Protein AF-0000000072252010 (afdb_homodimer)

Foldseek 3Di:
DPPPDDPPPPPDPPPPPPPPPVDPVVVVLVVLLVVLVVVVVVVCVVVVVVVPVPDPPDPPDPPDDPPPPPPPPPPPPPCPVVVVPPPRPNVLLVVQLVVLVVCVVVVNPDPDRSLLVQLLVVLVVVCVVDVVCVVVSCQQRVVDDDPQLSLLQQLLCLLADPVRHSVNSSVLSSVLCVVDSQLVSQLSLQLSLCCQQPSVNSGSNCCSRPALQSSLVSLLSSLLSCVVVVVNVVSVSSQVSSCVRVQAHARSQEAAHHNEAEASRHLEHHDNQEYYEHNEYHYYNEYFEFDDPDDDRGTEYEYHLEYEEANEYEYTHEYEEQQEYEAHVEYHDYHHYQQWYWYDVDIDTAAGAPDNRVSSVVDRDCVNHDGDPPPPPPVPDPVVVPPPPPPPPPPPDDDDPDDPDD/DPCPPPPPPPPPPPPPPPPPPPDPPVVQLVVLQVVQVVVVVVVCVVVVVVVVVPDPLPPPDPPDDPPDPPPPDPPDLPCPVVVVPVPRPNVLLVVQLVQLVVCVVVVVPDPDRSLLSQLLVVLVVVCVVDVVCVVVSCQQRVVDDDPQLSLLQQLLCQLADPVRHSVNSSVLSSVLCVVCVQLVSQLSLQLSLCCQQPPVNSGSNCCSRPQLQSSLVSLLSSLLSCVVVVVNVVSVSSQVSSCVRVVAHARSQEAAHHSEAEASRHQEHHDNQEYYEHNEYHYYNEYFEFDDPDPDRGTEYEYHLEYEEANEYEYTHEYEEQQEYEAHVEYHDYHHYQQWYWYDVPIDTAAGQPDNRVSRVVDRDCVRHDGDPPPPPPPPPPPPDPPPPDPPPPDPPPDDDDPDDD

Radius of gyration: 35.95 Å; Cα contacts (8 Å, |Δi|>4): 1346; chains: 2; bounding box: 130×101×158 Å

InterPro domains:
  IPR005881 Serine O-acetyltransferase [TIGR01172] (188-348)
  IPR010493 Serine acetyltransferase, N-terminal [PF06426] (115-219)
  IPR010493 Serine acetyltransferase, N-terminal [SM00971] (115-219)
  IPR011004 Trimeric LpxA-like superfamily [SSF51161] (113-362)
  IPR018357 Hexapeptide transferase, conserved site [PS00101] (308-336)
  IPR042122 Serine acetyltransferase, N-terminal domain superfamily [G3DSA:1.10.3130.10] (107-248)
  IPR045304 Serine acetyltransferase, LbH domain [cd03354] (246-346)
  IPR053376 Serine acetyltransferase [NF041874] (188-350)

pLDDT: mean 74.07, std 30.24, range [16.95, 98.88]

Secondary structure (DSSP, 8-state):
-----------------------THHHHHHHHHHHTTTSHHHHHHHHHGGGTS-S------TT---------------THHHHTTTS-HHHHHHHHHHHHHHHHHTTT--S--HHHHHHHHHHHHHHHH-GGGHHHHIIIIIT-SSHHHHHHHHHHHHH--SSS-HHHHHHHHHHHHHH-HHHHHHHHHHHHHHHHH-TT--SHHHHHHH-HHHHHHHHHHHHHHHHHTT-HHHHHHHHHHHHHHT--EE-TT-EE-SS-EE-S-TT-EE-TT-EE-SS-EE-TT-EEE--SS-SSS-S-EE-TT-EE-TT-EEESS-EEPTT-EE-TT-EE-S-B-TT-EEETTTTEEEEB-SSS-HHHHT---GGGSB------------------------------------/-----------------------SHHHHHHHHTTGGGGGHHHHHHHHHHHHHS-S------TT---------------THHHH-TTS-HHHHHHHHHHHHHHHHHTTT--S--HHHHHHHHHHHHHHHH-GGGHHHHIIIIIT-SSHHHHHHHHHHHHH--SSS-HHHHHHHHHHHHHH-HHHHHHHHHHHHHHHHH-TT--SHHHHHHH-HHHHHHHHHHHHHHHHHTT-HHHHHHHHHHHHHHH--EE-TT-EE-SS-EE-S-TT-EE-TT-EE-SS-EE-TT-EEE--SS-SSS-S-EE-TT-EE-TT-EEESS-EEPTT-EE-TT-EE-S-B-TT-EEETTTTEEEEB-SSS-HHHHT---GGGSBP-----------------------------------

Sequence (812 aa):
MFSCLTSVAQGNGRLQRTSKQVPLVARRERRHRLAVRTLRPALESSLSRFTEQEQAFPTLKADAKPKTASNSRTAGVPNRLKEEEGACFVEFLRRAVEDCRRNVQAGGHGTEDLVWERVRLEAEAAAREEQLLASFLYATVLNHDTLEACLAFHLANKLASTTLPSTMLNEIIREALEKAPEARYAIRLDLLAVADRDPACTRVIDALLFFKGFHALQTHRVAHWLWSQNRQALAMYLHSQVCKVLQIDIHPAARIGYGVFIDHGTGVVIGETARVGNNVSLLHHVTLGGTGTKLGDRHPRIEDCVLIGAGATILGNITVGYGAMVGACTVLTSDLPPHSTAVGVPARVIGAPRTKAPAFDMDQDPTHCRKRRTAVEHPDGSSHSLPETGTVDVTSTSTNGHALDSMFSCLTSVAQGNGRLQRTSKQVPLVARRERRHRLAVRTLRPALESSLSRFTEQEQAFPTLKADAKPKTASNSRTAGVPNRLKEEEGACFVEFLRRAVEDCRRNVQAGGHGTEDLVWERVRLEAEAAAREEQLLASFLYATVLNHDTLEACLAFHLANKLASTTLPSTMLNEIIREALEKAPEARYAIRLDLLAVADRDPACTRVIDALLFFKGFHALQTHRVAHWLWSQNRQALAMYLHSQVCKVLQIDIHPAARIGYGVFIDHGTGVVIGETARVGNNVSLLHHVTLGGTGTKLGDRHPRIEDCVLIGAGATILGNITVGYGAMVGACTVLTSDLPPHSTAVGVPARVIGAPRTKAPAFDMDQDPTHCRKRRTAVEHPDGSSHSLPETGTVDVTSTSTNGHALDS

Organism: Cyanidioschyzon merolae (strain NIES-3377 / 10D) (NCBI:txid280699)

Solvent-accessible surface area (backbone atoms only — not comparable to full-atom values): 44392 Å² total; per-residue (Å²): 138,85,68,82,78,76,83,74,76,79,77,80,75,79,75,74,79,72,76,72,72,68,63,68,73,60,62,63,59,55,60,59,60,62,60,49,71,73,56,48,64,58,54,51,52,60,60,52,60,54,64,71,74,67,79,78,74,72,78,74,72,79,71,73,71,80,71,81,75,70,85,73,73,84,67,70,79,70,67,65,69,67,73,50,71,78,57,53,70,56,56,52,53,55,51,35,53,51,46,54,51,50,21,57,74,54,71,66,66,48,92,70,56,62,62,48,51,50,31,48,54,51,44,53,51,48,29,71,73,38,65,92,46,24,66,56,41,35,71,43,44,67,72,40,92,42,60,62,56,17,49,21,49,47,51,13,60,71,54,42,46,96,71,47,45,31,71,60,42,23,52,52,40,40,50,41,50,71,74,27,65,67,50,55,53,28,53,56,38,24,48,49,31,39,40,70,51,34,88,85,38,85,43,63,45,51,48,76,74,67,36,55,20,54,53,49,51,55,51,34,50,42,17,25,51,32,36,75,70,70,37,46,70,62,13,47,50,53,41,30,36,34,33,42,76,55,37,33,41,52,39,35,68,31,45,71,49,36,25,42,28,42,44,78,19,48,49,24,34,36,31,50,54,19,34,39,32,37,36,25,26,38,30,28,33,23,32,33,30,53,42,38,50,64,83,68,81,24,17,26,34,37,32,37,21,18,21,39,21,43,42,15,35,35,40,20,68,31,43,40,24,45,10,11,32,37,22,50,57,13,37,38,74,61,67,37,60,56,44,24,24,33,38,37,57,69,49,42,78,66,24,20,45,78,44,75,41,30,22,64,66,65,69,57,59,67,84,60,35,43,67,63,78,75,80,74,74,70,82,62,81,72,70,73,72,66,75,75,72,76,75,69,78,74,75,82,76,79,82,66,98,75,83,82,85,127,132,86,77,81,76,79,79,79,82,80,79,77,80,75,78,73,75,73,73,76,71,71,72,66,66,73,62,50,60,66,55,39,60,64,66,36,69,75,50,49,66,58,52,51,49,57,60,51,56,51,62,73,71,58,78,78,73,71,77,74,74,80,71,73,73,79,71,80,75,72,83,72,73,85,70,69,80,70,66,63,67,68,72,48,72,77,59,42,68,47,56,51,52,54,51,34,54,51,43,54,50,50,20,58,74,53,69,67,67,48,92,68,55,60,63,50,51,50,31,49,52,50,45,53,52,47,30,69,73,34,66,92,45,26,66,42,40,34,71,43,44,67,72,42,92,43,60,61,56,18,49,18,49,46,51,14,61,71,54,41,44,97,88,50,43,33,71,60,42,22,52,53,42,40,52,42,51,71,72,27,64,66,53,54,53,27,51,56,38,23,47,49,31,38,42,70,40,35,71,86,41,86,44,62,44,51,47,76,75,45,36,56,19,53,52,49,52,54,50,34,51,43,16,24,50,31,36,74,69,69,38,48,69,60,14,49,48,53,42,49,38,34,33,71,48,52,38,34,42,52,40,37,69,30,46,68,50,36,26,43,29,42,44,80,20,41,55,23,35,37,31,51,53,18,34,38,34,36,38,24,25,36,29,28,35,23,32,32,30,58,58,81,86,66,85,69,79,23,16,26,35,36,33,38,20,20,21,37,22,42,42,16,36,35,38,18,67,30,44,39,23,46,10,12,31,38,22,49,57,13,39,38,73,60,68,37,59,56,43,23,24,32,38,17,77,70,50,40,78,67,22,20,43,80,43,76,41,29,22,61,40,44,56,49,53,69,83,60,36,42,68,65,79,75,80,74,73,73,74,78,80,76,72,75,71,73,75,81,78,76,83,77,77,81,78,77,84,74,85,83,79,84,75,86,77,134

Structure (mmCIF, N/CA/C/O backbone):
data_AF-0000000072252010-model_v1
#
loop_
_entity.id
_entity.type
_entity.pdbx_description
1 polymer 'serine O-acetyltransferase'
#
loop_
_atom_site.group_PDB
_atom_site.id
_atom_site.type_symbol
_atom_site.label_atom_id
_atom_site.label_alt_id
_atom_site.label_comp_id
_atom_site.label_asym_id
_atom_site.label_entity_id
_atom_site.label_seq_id
_atom_site.pdbx_PDB_ins_code
_atom_site.Cartn_x
_atom_site.Cartn_y
_atom_site.Cartn_z
_atom_site.occupancy
_atom_site.B_iso_or_equiv
_atom_site.auth_seq_id
_atom_site.auth_comp_id
_atom_site.auth_asym_id
_atom_site.auth_atom_id
_atom_site.pdbx_PDB_model_num
ATOM 1 N N . MET A 1 1 ? -21.078 2.662 -64.625 1 23.73 1 MET A N 1
ATOM 2 C CA . MET A 1 1 ? -20.766 3.861 -65.375 1 23.73 1 MET A CA 1
ATOM 3 C C . MET A 1 1 ? -20.797 5.102 -64.5 1 23.73 1 MET A C 1
ATOM 5 O O . MET A 1 1 ? -21.875 5.516 -64.062 1 23.73 1 MET A O 1
ATOM 9 N N . PHE A 1 2 ? -19.797 5.176 -63.594 1 23.95 2 PHE A N 1
ATOM 10 C CA . PHE A 1 2 ? -19.359 5.543 -62.25 1 23.95 2 PHE A CA 1
ATOM 11 C C . PHE A 1 2 ? -19.047 7.035 -62.188 1 23.95 2 PHE A C 1
ATOM 13 O O . PHE A 1 2 ? -17.891 7.43 -62.094 1 23.95 2 PHE A O 1
ATOM 20 N N . SER A 1 3 ? -19.906 7.777 -62.938 1 21.45 3 SER A N 1
ATOM 21 C CA . SER A 1 3 ? -19.5 9.125 -63.344 1 21.45 3 SER A CA 1
ATOM 22 C C . SER A 1 3 ? -19.5 10.078 -62.156 1 21.45 3 SER A C 1
ATOM 24 O O . SER A 1 3 ? -19.547 11.297 -62.312 1 21.45 3 SER A O 1
ATOM 26 N N . CYS A 1 4 ? -19.781 9.531 -60.906 1 25.36 4 CYS A N 1
ATOM 27 C CA . CYS A 1 4 ? -20.328 10.484 -59.969 1 25.36 4 CYS A CA 1
ATOM 28 C C . CYS A 1 4 ? -19.422 11.703 -59.812 1 25.36 4 CYS A C 1
ATOM 30 O O . CYS A 1 4 ? -18.203 11.555 -59.625 1 25.36 4 CYS A O 1
ATOM 32 N N . LEU A 1 5 ? -19.906 12.875 -60.156 1 21.95 5 LEU A N 1
ATOM 33 C CA . LEU A 1 5 ? -19.547 14.266 -60.406 1 21.95 5 LEU A CA 1
ATOM 34 C C . LEU A 1 5 ? -18.797 14.852 -59.219 1 21.95 5 LEU A C 1
ATOM 36 O O . LEU A 1 5 ? -19.078 14.516 -58.062 1 21.95 5 LEU A O 1
ATOM 40 N N . THR A 1 6 ? -17.609 15.547 -59.375 1 23.2 6 THR A N 1
ATOM 41 C CA . THR A 1 6 ? -16.359 16.062 -58.844 1 23.2 6 THR A CA 1
ATOM 42 C C . THR A 1 6 ? -16.594 17.359 -58.062 1 23.2 6 THR A C 1
ATOM 44 O O . THR A 1 6 ? -15.656 17.984 -57.562 1 23.2 6 THR A O 1
ATOM 47 N N . SER A 1 7 ? -17.953 17.734 -57.781 1 23.42 7 SER A N 1
ATOM 48 C CA . SER A 1 7 ? -18 19.188 -57.594 1 23.42 7 SER A CA 1
ATOM 49 C C . SER A 1 7 ? -17.078 19.625 -56.469 1 23.42 7 SER A C 1
ATOM 51 O O . SER A 1 7 ? -17.016 18.984 -55.438 1 23.42 7 SER A O 1
ATOM 53 N N . VAL A 1 8 ? -16.094 20.516 -56.719 1 24.41 8 VAL A N 1
ATOM 54 C CA . VAL A 1 8 ? -14.922 21.219 -56.188 1 24.41 8 VAL A CA 1
ATOM 55 C C . VAL A 1 8 ? -15.367 22.266 -55.188 1 24.41 8 VAL A C 1
ATOM 57 O O . VAL A 1 8 ? -15.82 23.344 -55.562 1 24.41 8 VAL A O 1
ATOM 60 N N . ALA A 1 9 ? -16.469 21.984 -54.375 1 23.23 9 ALA A N 1
ATOM 61 C CA . ALA A 1 9 ? -17.016 23.141 -53.656 1 23.23 9 ALA A CA 1
ATOM 62 C C . ALA A 1 9 ? -15.914 23.906 -52.938 1 23.23 9 ALA A C 1
ATOM 64 O O . ALA A 1 9 ? -14.984 23.297 -52.406 1 23.23 9 ALA A O 1
ATOM 65 N N . GLN A 1 10 ? -15.68 25.172 -53.25 1 24.17 10 GLN A N 1
ATOM 66 C CA . GLN A 1 10 ? -14.883 26.359 -52.938 1 24.17 10 GLN A CA 1
ATOM 67 C C . GLN A 1 10 ? -14.938 26.719 -51.469 1 24.17 10 GLN A C 1
ATOM 69 O O . GLN A 1 10 ? -15.977 27.156 -50.969 1 24.17 10 GLN A O 1
ATOM 74 N N . GLY A 1 11 ? -14.781 25.797 -50.531 1 21.72 11 GLY A N 1
ATOM 75 C CA . GLY A 1 11 ? -15.094 26.094 -49.156 1 21.72 11 GLY A CA 1
ATOM 76 C C . GLY A 1 11 ? -14.344 27.297 -48.594 1 21.72 11 GLY A C 1
ATOM 77 O O . GLY A 1 11 ? -13.117 27.391 -48.75 1 21.72 11 GLY A O 1
ATOM 78 N N . ASN A 1 12 ? -14.938 28.531 -48.688 1 23.86 12 ASN A N 1
ATOM 79 C CA . ASN A 1 12 ? -14.609 29.859 -48.219 1 23.86 12 ASN A CA 1
ATOM 80 C C . ASN A 1 12 ? -14.07 29.812 -46.781 1 23.86 12 ASN A C 1
ATOM 82 O O . ASN A 1 12 ? -14.672 29.188 -45.906 1 23.86 12 ASN A O 1
ATOM 86 N N . GLY A 1 13 ? -12.734 30.016 -46.562 1 22.39 13 GLY A N 1
ATOM 87 C CA . GLY A 1 13 ? -11.773 30.031 -45.469 1 22.39 13 GLY A CA 1
ATOM 88 C C . GLY A 1 13 ? -12.039 31.141 -44.469 1 22.39 13 GLY A C 1
ATOM 89 O O . GLY A 1 13 ? -11.273 32.094 -44.375 1 22.39 13 GLY A O 1
ATOM 90 N N . ARG A 1 14 ? -13.312 31.719 -44.312 1 23.39 14 ARG A N 1
ATOM 91 C CA . ARG A 1 14 ? -13.281 32.875 -43.406 1 23.39 14 ARG A CA 1
ATOM 92 C C . ARG A 1 14 ? -12.633 32.5 -42.062 1 23.39 14 ARG A C 1
ATOM 94 O O . ARG A 1 14 ? -13.047 31.531 -41.406 1 23.39 14 ARG A O 1
ATOM 101 N N . LEU A 1 15 ? -11.414 32.938 -41.812 1 24.27 15 LEU A N 1
ATOM 102 C CA . LEU A 1 15 ? -10.508 32.969 -40.688 1 24.27 15 LEU A CA 1
ATOM 103 C C . LEU A 1 15 ? -11.156 33.656 -39.469 1 24.27 15 LEU A C 1
ATOM 105 O O . LEU A 1 15 ? -11.344 34.875 -39.469 1 24.27 15 LEU A O 1
ATOM 109 N N . GLN A 1 16 ? -12.398 33.281 -39.125 1 22.61 16 GLN A N 1
ATOM 110 C CA . GLN A 1 16 ? -12.906 34.062 -38 1 22.61 16 GLN A CA 1
ATOM 111 C C . GLN A 1 16 ? -11.914 34.062 -36.844 1 22.61 16 GLN A C 1
ATOM 113 O O . GLN A 1 16 ? -11.453 33.031 -36.375 1 22.61 16 GLN A O 1
ATOM 118 N N . ARG A 1 17 ? -11.18 35.219 -36.625 1 25.27 17 ARG A N 1
ATOM 119 C CA . ARG A 1 17 ? -10.305 35.656 -35.531 1 25.27 17 ARG A CA 1
ATOM 120 C C . ARG A 1 17 ? -11 35.531 -34.188 1 25.27 17 ARG A C 1
ATOM 122 O O . ARG A 1 17 ? -11.875 36.312 -33.844 1 25.27 17 ARG A O 1
ATOM 129 N N . THR A 1 18 ? -11.586 34.406 -33.906 1 26.67 18 THR A N 1
ATOM 130 C CA . THR A 1 18 ? -12.211 34.406 -32.594 1 26.67 18 THR A CA 1
ATOM 131 C C . THR A 1 18 ? -11.234 34.875 -31.516 1 26.67 18 THR A C 1
ATOM 133 O O . THR A 1 18 ? -10.125 34.344 -31.406 1 26.67 18 THR A O 1
ATOM 136 N N . SER A 1 19 ? -11.297 36.188 -31.219 1 26.25 19 SER A N 1
ATOM 137 C CA . SER A 1 19 ? -10.656 36.906 -30.109 1 26.25 19 SER A CA 1
ATOM 138 C C . SER A 1 19 ? -10.742 36.094 -28.828 1 26.25 19 SER A C 1
ATOM 140 O O . SER A 1 19 ? -11.836 35.719 -28.375 1 26.25 19 SER A O 1
ATOM 142 N N . LYS A 1 20 ? -9.82 35.219 -28.672 1 28.31 20 LYS A N 1
ATOM 143 C CA . LYS A 1 20 ? -9.594 34.406 -27.484 1 28.31 20 LYS A CA 1
ATOM 144 C C . LYS A 1 20 ? -9.594 35.281 -26.219 1 28.31 20 LYS A C 1
ATOM 146 O O . LYS A 1 20 ? -8.633 36 -25.953 1 28.31 20 LYS A O 1
ATOM 151 N N . GLN A 1 21 ? -10.781 35.969 -25.984 1 27.25 21 GLN A N 1
ATOM 152 C CA . GLN A 1 21 ? -10.852 36.562 -24.656 1 27.25 21 GLN A CA 1
ATOM 153 C C . GLN A 1 21 ? -10.328 35.594 -23.609 1 27.25 21 GLN A C 1
ATOM 155 O O . GLN A 1 21 ? -10.875 34.5 -23.438 1 27.25 21 GLN A O 1
ATOM 160 N N . VAL A 1 22 ? -9.062 35.562 -23.484 1 30.61 22 VAL A N 1
ATOM 161 C CA . VAL A 1 22 ? -8.406 34.875 -22.391 1 30.61 22 VAL A CA 1
ATOM 162 C C . VAL A 1 22 ? -9.117 35.188 -21.078 1 30.61 22 VAL A C 1
ATOM 164 O O . VAL A 1 22 ? -9.289 36.344 -20.719 1 30.61 22 VAL A O 1
ATOM 167 N N . PRO A 1 23 ? -10.094 34.375 -20.734 1 31.41 23 PRO A N 1
ATOM 168 C CA . PRO A 1 23 ? -10.93 34.75 -19.594 1 31.41 23 PRO A CA 1
ATOM 169 C C . PRO A 1 23 ? -10.109 35.344 -18.438 1 31.41 23 PRO A C 1
ATOM 171 O O . PRO A 1 23 ? -8.953 34.969 -18.25 1 31.41 23 PRO A O 1
ATOM 174 N N . LEU A 1 24 ? -10.469 36.594 -17.969 1 32.78 24 LEU A N 1
ATOM 175 C CA . LEU A 1 24 ? -9.992 37.438 -16.891 1 32.78 24 LEU A CA 1
ATOM 176 C C . LEU A 1 24 ? -9.578 36.625 -15.68 1 32.78 24 LEU A C 1
ATOM 178 O O . LEU A 1 24 ? -8.719 37.031 -14.906 1 32.78 24 LEU A O 1
ATOM 182 N N . VAL A 1 25 ? -10.164 35.469 -15.539 1 31.84 25 VAL A N 1
ATOM 183 C CA . VAL A 1 25 ? -9.922 34.781 -14.281 1 31.84 25 VAL A CA 1
ATOM 184 C C . VAL A 1 25 ? -8.484 34.25 -14.25 1 31.84 25 VAL A C 1
ATOM 186 O O . VAL A 1 25 ? -7.918 34.031 -13.18 1 31.84 25 VAL A O 1
ATOM 189 N N . ALA A 1 26 ? -7.777 34.125 -15.383 1 35.38 26 ALA A N 1
ATOM 190 C CA . ALA A 1 26 ? -6.414 33.625 -15.422 1 35.38 26 ALA A CA 1
ATOM 191 C C . ALA A 1 26 ? -5.41 34.656 -14.969 1 35.38 26 ALA A C 1
ATOM 193 O O . ALA A 1 26 ? -4.34 34.344 -14.453 1 35.38 26 ALA A O 1
ATOM 194 N N . ARG A 1 27 ? -5.629 35.938 -15.25 1 33.94 27 ARG A N 1
ATOM 195 C CA . ARG A 1 27 ? -4.66 37 -14.961 1 33.94 27 ARG A CA 1
ATOM 196 C C . ARG A 1 27 ? -4.535 37.219 -13.461 1 33.94 27 ARG A C 1
ATOM 198 O O . ARG A 1 27 ? -3.445 37.5 -12.961 1 33.94 27 ARG A O 1
ATOM 205 N N . ARG A 1 28 ? -5.676 37.312 -12.75 1 33.19 28 ARG A N 1
ATOM 206 C CA . ARG A 1 28 ? -5.566 37.688 -11.344 1 33.19 28 ARG A CA 1
ATOM 207 C C . ARG A 1 28 ? -4.887 36.594 -10.539 1 33.19 28 ARG A C 1
ATOM 209 O O . ARG A 1 28 ? -4.184 36.875 -9.562 1 33.19 28 ARG A O 1
ATOM 216 N N . GLU A 1 29 ? -5.07 35.281 -10.898 1 35.47 29 GLU A N 1
ATOM 217 C CA . GLU A 1 29 ? -4.594 34.188 -10.07 1 35.47 29 GLU A CA 1
ATOM 218 C C . GLU A 1 29 ? -3.107 33.906 -10.312 1 35.47 29 GLU A C 1
ATOM 220 O O . GLU A 1 29 ? -2.412 33.406 -9.422 1 35.47 29 GLU A O 1
ATOM 225 N N . ARG A 1 30 ? -2.496 34.375 -11.469 1 35.66 30 ARG A N 1
ATOM 226 C CA . ARG A 1 30 ? -1.054 34.25 -11.656 1 35.66 30 ARG A CA 1
ATOM 227 C C . ARG A 1 30 ? -0.31 35.219 -10.742 1 35.66 30 ARG A C 1
AT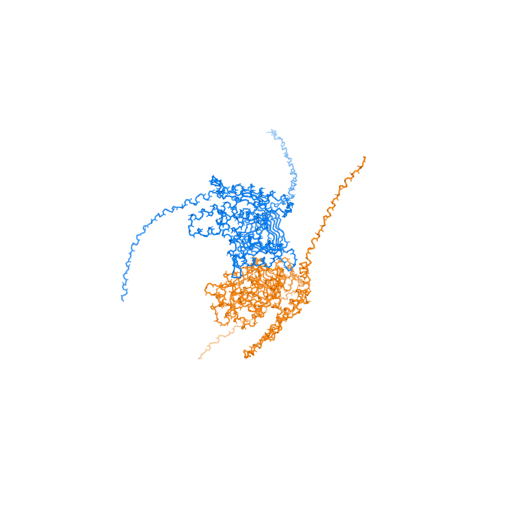OM 229 O O . ARG A 1 30 ? 0.795 34.938 -10.289 1 35.66 30 ARG A O 1
ATOM 236 N N . ARG A 1 31 ? -0.775 36.469 -10.609 1 33.94 31 ARG A N 1
ATOM 237 C CA . ARG A 1 31 ? -0.094 37.469 -9.797 1 33.94 31 ARG A CA 1
ATOM 238 C C . ARG A 1 31 ? -0.022 37.031 -8.336 1 33.94 31 ARG A C 1
ATOM 240 O O . ARG A 1 31 ? 0.897 37.406 -7.613 1 33.94 31 ARG A O 1
ATOM 247 N N . HIS A 1 32 ? -1.006 36.344 -7.859 1 33.12 32 HIS A N 1
ATOM 248 C CA . HIS A 1 32 ? -1.04 35.969 -6.441 1 33.12 32 HIS A CA 1
ATOM 249 C C . HIS A 1 32 ? 0.01 34.906 -6.113 1 33.12 32 HIS A C 1
ATOM 251 O O . HIS A 1 32 ? 0.502 34.844 -4.984 1 33.12 32 HIS A O 1
ATOM 257 N N . ARG A 1 33 ? 0.386 34.094 -7.016 1 37.25 33 ARG A N 1
ATOM 258 C CA . ARG A 1 33 ? 1.31 33 -6.723 1 37.25 33 ARG A CA 1
ATOM 259 C C . ARG A 1 33 ? 2.748 33.5 -6.668 1 37.25 33 ARG A C 1
ATOM 261 O O . ARG A 1 33 ? 3.607 32.844 -6.051 1 37.25 33 ARG A O 1
ATOM 268 N N . LEU A 1 34 ? 3.154 34.531 -7.379 1 33.12 34 LEU A N 1
ATOM 269 C CA . LEU A 1 34 ? 4.508 35.094 -7.359 1 33.12 34 LEU A CA 1
ATOM 270 C C . LEU A 1 34 ? 4.84 35.688 -5.992 1 33.12 34 LEU A C 1
ATOM 272 O O . LEU A 1 34 ? 5.984 35.594 -5.539 1 33.12 34 LEU A O 1
ATOM 276 N N . ALA A 1 35 ? 3.908 36.312 -5.328 1 31.72 35 ALA A N 1
ATOM 277 C CA . ALA A 1 35 ? 4.207 36.969 -4.059 1 31.72 35 ALA A CA 1
ATOM 278 C C . ALA A 1 35 ? 4.512 35.969 -2.967 1 31.72 35 ALA A C 1
ATOM 280 O O . ALA A 1 35 ? 5.141 36.281 -1.958 1 31.72 35 ALA A O 1
ATOM 281 N N . VAL A 1 36 ? 4.09 34.781 -3.096 1 34.06 36 VAL A N 1
ATOM 282 C CA . VAL A 1 36 ? 4.219 33.812 -2.002 1 34.06 36 VAL A CA 1
ATOM 283 C C . VAL A 1 36 ? 5.676 33.375 -1.875 1 34.06 36 VAL A C 1
ATOM 285 O O . VAL A 1 36 ? 6.109 32.969 -0.801 1 34.06 36 VAL A O 1
ATOM 288 N N . ARG A 1 37 ? 6.531 33.469 -2.861 1 36.44 37 ARG A N 1
ATOM 289 C CA . ARG A 1 37 ? 7.906 33 -2.734 1 36.44 37 ARG A CA 1
ATOM 290 C C . ARG A 1 37 ? 8.711 33.906 -1.809 1 36.44 37 ARG A C 1
ATOM 292 O O . ARG A 1 37 ? 9.797 33.531 -1.358 1 36.44 37 ARG A O 1
ATOM 299 N N . THR A 1 38 ? 8.367 35.125 -1.702 1 33 38 THR A N 1
ATOM 300 C CA . THR A 1 38 ? 9.203 36.031 -0.906 1 33 38 THR A CA 1
ATOM 301 C C . THR A 1 38 ? 8.953 35.812 0.584 1 33 38 THR A C 1
ATOM 303 O O . THR A 1 38 ? 9.766 36.219 1.419 1 33 38 THR A O 1
ATOM 306 N N . LEU A 1 39 ? 7.707 35.5 0.99 1 32.53 39 LEU A N 1
ATOM 307 C CA . LEU A 1 39 ? 7.445 35.531 2.426 1 32.53 39 LEU A CA 1
ATOM 308 C C . LEU A 1 39 ? 7.75 34.156 3.037 1 32.53 39 LEU A C 1
ATOM 310 O O . LEU A 1 39 ? 7.41 33.906 4.195 1 32.53 39 LEU A O 1
ATOM 314 N N . ARG A 1 40 ? 8.438 33.312 2.498 1 39.81 40 ARG A N 1
ATOM 315 C CA . ARG A 1 40 ? 8.82 31.969 2.9 1 39.81 40 ARG A CA 1
ATOM 316 C C . ARG A 1 40 ? 9.633 31.984 4.191 1 39.81 40 ARG A C 1
ATOM 318 O O . ARG A 1 40 ? 9.523 31.078 5.02 1 39.81 40 ARG A O 1
ATOM 325 N N . PRO A 1 41 ? 10.391 33.031 4.387 1 39.31 41 PRO A N 1
ATOM 326 C CA . PRO A 1 41 ? 11.188 32.969 5.617 1 39.31 41 PRO A CA 1
ATOM 327 C C . PRO A 1 41 ? 10.328 33.031 6.875 1 39.31 41 PRO A C 1
ATOM 329 O O . PRO A 1 41 ? 10.656 32.375 7.879 1 39.31 41 PRO A O 1
ATOM 332 N N . ALA A 1 42 ? 9.227 33.75 6.82 1 35.41 42 ALA A N 1
ATOM 333 C CA . ALA A 1 42 ? 8.445 33.906 8.047 1 35.41 42 ALA A CA 1
ATOM 334 C C . ALA A 1 42 ? 7.711 32.625 8.398 1 35.41 42 ALA A C 1
ATOM 336 O O . ALA A 1 42 ? 7.582 32.25 9.57 1 35.41 42 ALA A O 1
ATOM 337 N N . LEU A 1 43 ? 7.242 31.953 7.449 1 38.47 43 LEU A N 1
ATOM 338 C CA . LEU A 1 43 ? 6.566 30.703 7.73 1 38.47 43 LEU A CA 1
ATOM 339 C C . LEU A 1 43 ? 7.551 29.656 8.258 1 38.47 43 LEU A C 1
ATOM 341 O O . LEU A 1 43 ? 7.223 28.891 9.156 1 38.47 43 LEU A O 1
ATOM 345 N N . GLU A 1 44 ? 8.734 29.594 7.703 1 44.25 44 GLU A N 1
ATOM 346 C CA . GLU A 1 44 ? 9.789 28.719 8.188 1 44.25 44 GLU A CA 1
ATOM 347 C C . GLU A 1 44 ? 10.086 28.969 9.664 1 44.25 44 GLU A C 1
ATOM 349 O O . GLU A 1 44 ? 10.258 28.031 10.438 1 44.25 44 GLU A O 1
ATOM 354 N N . SER A 1 45 ? 10.211 30.203 10 1 41.06 45 SER A N 1
ATOM 355 C CA . SER A 1 45 ? 10.492 30.594 11.375 1 41.06 45 SER A CA 1
ATOM 356 C C . SER A 1 45 ? 9.336 30.234 12.305 1 41.06 45 SER A C 1
ATOM 358 O O . SER A 1 45 ? 9.562 29.797 13.438 1 41.06 45 SER A O 1
ATOM 360 N N . SER A 1 46 ? 8.164 30.438 11.828 1 36.34 46 SER A N 1
ATOM 361 C CA . SER A 1 46 ? 7.027 30.141 12.695 1 36.34 46 SER A CA 1
ATOM 362 C C . SER A 1 46 ? 6.863 28.641 12.891 1 36.34 46 SER A C 1
ATOM 364 O O . SER A 1 46 ? 6.52 28.188 13.984 1 36.34 46 SER A O 1
ATOM 366 N N . LEU A 1 47 ? 7.078 28 11.859 1 39.19 47 LEU A N 1
ATOM 367 C CA . LEU A 1 47 ? 6.945 26.547 11.953 1 39.19 47 LEU A CA 1
ATOM 368 C C . LEU A 1 47 ? 8.156 25.938 12.648 1 39.19 47 LEU A C 1
ATOM 370 O O . LEU A 1 47 ? 8.031 24.922 13.344 1 39.19 47 LEU A O 1
ATOM 374 N N . SER A 1 48 ? 9.406 26.484 12.508 1 37.88 48 SER A N 1
ATOM 375 C CA . SER A 1 48 ? 10.617 25.984 13.148 1 37.88 48 SER A CA 1
ATOM 376 C C . SER A 1 48 ? 10.57 26.188 14.656 1 37.88 48 SER A C 1
ATOM 378 O O . SER A 1 48 ? 11.102 25.375 15.414 1 37.88 48 SER A O 1
ATOM 380 N N . ARG A 1 49 ? 10.125 27.281 15.148 1 35.78 49 ARG A N 1
ATOM 381 C CA . ARG A 1 49 ? 10.133 27.562 16.578 1 35.78 49 ARG A CA 1
ATOM 382 C C . ARG A 1 49 ? 9.242 26.562 17.328 1 35.78 49 ARG A C 1
ATOM 384 O O . ARG A 1 49 ? 9.25 26.531 18.562 1 35.78 49 ARG A O 1
ATOM 391 N N . PHE A 1 50 ? 8.422 26 16.594 1 33.25 50 PHE A N 1
ATOM 392 C CA . PHE A 1 50 ? 7.539 25.062 17.281 1 33.25 50 PHE A CA 1
ATOM 393 C C . PHE A 1 50 ? 8.32 23.859 17.797 1 33.25 50 PHE A C 1
ATOM 395 O O . PHE A 1 50 ? 7.828 23.109 18.641 1 33.25 50 PHE A O 1
ATOM 402 N N . THR A 1 51 ? 9.445 23.562 17.172 1 34.16 51 THR A N 1
ATOM 403 C CA . THR A 1 51 ? 10.133 22.328 17.547 1 34.16 51 THR A CA 1
ATOM 404 C C . THR A 1 51 ? 10.82 22.484 18.906 1 34.16 51 THR A C 1
ATOM 406 O O . THR A 1 51 ? 11.273 21.516 19.484 1 34.16 51 THR A O 1
ATOM 409 N N . GLU A 1 52 ? 11.211 23.656 19.281 1 30.61 52 GLU A N 1
ATOM 410 C CA . GLU A 1 52 ? 11.922 23.703 20.547 1 30.61 52 GLU A CA 1
ATOM 411 C C . GLU A 1 52 ? 10.984 23.438 21.719 1 30.61 52 GLU A C 1
ATOM 413 O O . GLU A 1 52 ? 11.43 23.125 22.828 1 30.61 52 GLU A O 1
ATOM 418 N N . GLN A 1 53 ? 9.766 24.031 21.797 1 27.67 53 GLN A N 1
ATOM 419 C CA . GLN A 1 53 ? 8.961 23.828 22.984 1 27.67 53 GLN A CA 1
ATOM 420 C C . GLN A 1 53 ? 8.352 22.422 23.016 1 27.67 53 GLN A C 1
ATOM 422 O O . GLN A 1 53 ? 7.344 22.172 22.344 1 27.67 53 GLN A O 1
ATOM 427 N N . GLU A 1 54 ? 9.07 21.406 22.938 1 30.83 54 GLU A N 1
ATOM 428 C CA . GLU A 1 54 ? 8.82 19.969 22.891 1 30.83 54 GLU A CA 1
ATOM 429 C C . GLU A 1 54 ? 7.703 19.562 23.844 1 30.83 54 GLU A C 1
ATOM 431 O O . GLU A 1 54 ? 6.879 18.703 23.516 1 30.83 54 GLU A O 1
ATOM 436 N N . GLN A 1 55 ? 7.969 19.578 25.297 1 28.78 55 GLN A N 1
ATOM 437 C CA . GLN A 1 55 ? 7.77 18.438 26.188 1 28.78 55 GLN A CA 1
ATOM 438 C C . GLN A 1 55 ? 6.289 18.219 26.484 1 28.78 55 GLN A C 1
ATOM 440 O O . GLN A 1 55 ? 5.805 17.094 26.438 1 28.78 55 GLN A O 1
ATOM 445 N N . ALA A 1 56 ? 5.664 18.906 27.516 1 26.89 56 ALA A N 1
ATOM 446 C CA . ALA A 1 56 ? 4.609 18.422 28.406 1 26.89 56 ALA A CA 1
ATOM 447 C C . ALA A 1 56 ? 3.23 18.672 27.797 1 26.89 56 ALA A C 1
ATOM 449 O O . ALA A 1 56 ? 2.773 19.812 27.734 1 26.89 56 ALA A O 1
ATOM 450 N N . PHE A 1 57 ? 2.889 18.078 26.672 1 28.8 57 PHE A N 1
ATOM 451 C CA . PHE A 1 57 ? 1.451 18.172 26.438 1 28.8 57 PHE A CA 1
ATOM 452 C C . PHE A 1 57 ? 0.678 17.938 27.719 1 28.8 57 PHE A C 1
ATOM 454 O O . PHE A 1 57 ? 0.889 16.922 28.406 1 28.8 57 PHE A O 1
ATOM 461 N N . PRO A 1 58 ? 0.267 18.906 28.5 1 26.72 58 PRO A N 1
ATOM 462 C CA . PRO A 1 58 ? -0.456 18.625 29.75 1 26.72 58 PRO A CA 1
ATOM 463 C C . PRO A 1 58 ? -1.554 17.578 29.578 1 26.72 58 PRO A C 1
ATOM 465 O O . PRO A 1 58 ? -2.154 17.484 28.5 1 26.72 58 PRO A O 1
ATOM 468 N N . THR A 1 59 ? -1.367 16.406 30.172 1 28.56 59 THR A N 1
ATOM 469 C CA . THR A 1 59 ? -2.424 15.422 30.344 1 28.56 59 THR A CA 1
ATOM 470 C C . THR A 1 59 ? -3.762 16.109 30.625 1 28.56 59 THR A C 1
ATOM 472 O O . THR A 1 59 ? -3.92 16.766 31.656 1 28.56 59 THR A O 1
ATOM 475 N N . LEU A 1 60 ? -4.332 16.656 29.656 1 27.98 60 LEU A N 1
ATOM 476 C CA . LEU A 1 60 ? -5.637 17.266 29.859 1 27.98 60 LEU A CA 1
ATOM 477 C C . LEU A 1 60 ? -6.551 16.328 30.656 1 27.98 60 LEU A C 1
ATOM 479 O O . LEU A 1 60 ? -6.727 15.164 30.297 1 27.98 60 LEU A O 1
ATOM 483 N N . LYS A 1 61 ? -6.609 16.5 31.969 1 25.8 61 LYS A N 1
ATOM 484 C CA . LYS A 1 61 ? -7.574 15.859 32.844 1 25.8 61 LYS A CA 1
ATOM 485 C C . LYS A 1 61 ? -8.977 15.906 32.25 1 25.8 61 LYS A C 1
ATOM 487 O O . LYS A 1 61 ? -9.43 16.953 31.781 1 25.8 61 LYS A O 1
ATOM 492 N N . ALA A 1 62 ? -9.523 14.789 31.922 1 29.33 62 ALA A N 1
ATOM 493 C CA . ALA A 1 62 ? -10.812 14.391 31.359 1 29.33 62 ALA A CA 1
ATOM 494 C C . ALA A 1 62 ? -11.969 15.039 32.125 1 29.33 62 ALA A C 1
ATOM 496 O O . ALA A 1 62 ? -13.133 14.844 31.766 1 29.33 62 ALA A O 1
ATOM 497 N N . ASP A 1 63 ? -11.695 15.648 33.25 1 26.62 63 ASP A N 1
ATOM 498 C CA . ASP A 1 63 ? -12.922 15.68 34.031 1 26.62 63 ASP A CA 1
ATOM 499 C C . ASP A 1 63 ? -13.852 16.797 33.562 1 26.62 63 ASP A C 1
ATOM 501 O O . ASP A 1 63 ? -14.805 17.156 34.281 1 26.62 63 ASP A O 1
ATOM 505 N N . ALA A 1 64 ? -13.406 17.719 32.688 1 27.38 64 ALA A N 1
ATOM 506 C CA . ALA A 1 64 ? -14.312 18.859 32.781 1 27.38 64 ALA A CA 1
ATOM 507 C C . ALA A 1 64 ? -15.648 18.578 32.094 1 27.38 64 ALA A C 1
ATOM 509 O O . ALA A 1 64 ? -15.672 18.078 30.984 1 27.38 64 ALA A O 1
ATOM 510 N N . LYS A 1 65 ? -16.703 18.375 32.844 1 30.69 65 LYS A N 1
ATOM 511 C CA . LYS A 1 65 ? -18.109 18.234 32.469 1 30.69 65 LYS A CA 1
ATOM 512 C C . LYS A 1 65 ? -18.516 19.312 31.484 1 30.69 65 LYS A C 1
ATOM 514 O O . LYS A 1 65 ? -18.328 20.516 31.734 1 30.69 65 LYS A O 1
ATOM 519 N N . PRO A 1 66 ? -18.656 18.906 30.219 1 28.45 66 PRO A N 1
ATOM 520 C CA . PRO A 1 66 ? -19.047 19.922 29.234 1 28.45 66 PRO A CA 1
ATOM 521 C C . PRO A 1 66 ? -20.297 20.688 29.641 1 28.45 66 PRO A C 1
ATOM 523 O O . PRO A 1 66 ? -21.281 20.078 30.078 1 28.45 66 PRO A O 1
ATOM 526 N N . LYS A 1 67 ? -20.125 21.812 30.281 1 28.55 67 LYS A N 1
ATOM 527 C CA . LYS A 1 67 ? -21.281 22.688 30.516 1 28.55 67 LYS A CA 1
ATOM 528 C C . LYS A 1 67 ? -22.125 22.828 29.25 1 28.55 67 LYS A C 1
ATOM 530 O O . LYS A 1 67 ? -21.594 22.734 28.141 1 28.55 67 LYS A O 1
ATOM 535 N N . THR A 1 68 ? -23.406 22.672 29.375 1 26.83 68 THR A N 1
ATOM 536 C CA . THR A 1 68 ? -24.531 22.766 28.453 1 26.83 68 THR A CA 1
ATOM 537 C C . THR A 1 68 ? -24.453 24.047 27.641 1 26.83 68 THR A C 1
ATOM 539 O O . THR A 1 68 ? -24.484 25.156 28.188 1 26.83 68 THR A O 1
ATOM 542 N N . ALA A 1 69 ? -23.641 24.047 26.641 1 26.91 69 ALA A N 1
ATOM 543 C CA . ALA A 1 69 ? -23.516 25.219 25.766 1 26.91 69 ALA A CA 1
ATOM 544 C C . ALA A 1 69 ? -24.875 25.719 25.312 1 26.91 69 ALA A C 1
ATOM 546 O O . ALA A 1 69 ? -25.734 24.938 24.906 1 26.91 69 ALA A O 1
ATOM 547 N N . SER A 1 70 ? -25.359 26.703 25.938 1 25.27 70 SER A N 1
ATOM 548 C CA . SER A 1 70 ? -26.531 27.453 25.516 1 25.27 70 SER A CA 1
ATOM 549 C C . SER A 1 70 ? -26.562 27.641 24 1 25.27 70 SER A C 1
ATOM 551 O O . SER A 1 70 ? -25.516 27.578 23.344 1 25.27 70 SER A O 1
ATOM 553 N N . ASN A 1 71 ? -27.75 27.5 23.359 1 27.11 71 ASN A N 1
ATOM 554 C CA . ASN A 1 71 ? -28.219 27.609 21.969 1 27.11 71 ASN A CA 1
ATOM 555 C C . ASN A 1 71 ? -27.703 28.875 21.297 1 27.11 71 ASN A C 1
ATOM 557 O O . ASN A 1 71 ? -28.328 29.938 21.391 1 27.11 71 ASN A O 1
ATOM 561 N N . SER A 1 72 ? -26.406 29.234 21.422 1 24.97 72 SER A N 1
ATOM 562 C CA . SER A 1 72 ? -26.062 30.516 20.812 1 24.97 72 SER A CA 1
ATOM 563 C C . SER A 1 72 ? -26.5 30.562 19.344 1 24.97 72 SER A C 1
ATOM 565 O O . SER A 1 72 ? -26.281 29.594 18.609 1 24.97 72 SER A O 1
ATOM 567 N N . ARG A 1 73 ? -27.5 31.359 18.953 1 29.75 73 ARG A N 1
ATOM 568 C CA . ARG A 1 73 ? -28.031 31.812 17.672 1 29.75 73 ARG A CA 1
ATOM 569 C C . ARG A 1 73 ? -26.906 32.031 16.672 1 29.75 73 ARG A C 1
ATOM 571 O O . ARG A 1 73 ? -25.812 32.438 17.031 1 29.75 73 ARG A O 1
ATOM 578 N N . THR A 1 74 ? -26.969 31.297 15.539 1 28.62 74 THR A N 1
ATOM 579 C CA . THR A 1 74 ? -26.188 31.281 14.305 1 28.62 74 THR A CA 1
ATOM 580 C C . THR A 1 74 ? -25.828 32.719 13.891 1 28.62 74 THR A C 1
ATOM 582 O O . THR A 1 74 ? -26.672 33.438 13.367 1 28.62 74 THR A O 1
ATOM 585 N N . ALA A 1 75 ? -25.172 33.469 14.766 1 27.55 75 ALA A N 1
ATOM 586 C CA . ALA A 1 75 ? -24.703 34.781 14.312 1 27.55 75 ALA A CA 1
ATOM 587 C C . ALA A 1 75 ? -24 34.656 12.961 1 27.55 75 ALA A C 1
ATOM 589 O O . ALA A 1 75 ? -23.359 33.656 12.672 1 27.55 75 ALA A O 1
ATOM 590 N N . GLY A 1 76 ? -24.516 35.344 11.891 1 30.06 76 GLY A N 1
ATOM 591 C CA . GLY A 1 76 ? -24.031 35.531 10.539 1 30.06 76 GLY A CA 1
ATOM 592 C C . GLY A 1 76 ? -22.516 35.625 10.461 1 30.06 76 GLY A C 1
ATOM 593 O O . GLY A 1 76 ? -21.859 35.969 11.445 1 30.06 76 GLY A O 1
ATOM 594 N N . VAL A 1 77 ? -21.938 34.656 9.797 1 33.19 77 VAL A N 1
ATOM 595 C CA . VAL A 1 77 ? -20.5 34.656 9.539 1 33.19 77 VAL A CA 1
ATOM 596 C C . VAL A 1 77 ? -19.984 36.094 9.508 1 33.19 77 VAL A C 1
ATOM 598 O O . VAL A 1 77 ? -20.5 36.906 8.742 1 33.19 77 VAL A O 1
ATOM 601 N N . PRO A 1 78 ? -19.562 36.625 10.586 1 30.83 78 PRO A N 1
ATOM 602 C CA . PRO A 1 78 ? -19.047 38 10.516 1 30.83 78 PRO A CA 1
ATOM 603 C C . PRO A 1 78 ? -18.266 38.281 9.242 1 30.83 78 PRO A C 1
ATOM 605 O O . PRO A 1 78 ? -17.672 37.375 8.656 1 30.83 78 PRO A O 1
ATOM 608 N N . ASN A 1 79 ? -18.594 39.375 8.438 1 32.09 79 ASN A N 1
ATOM 609 C CA . ASN A 1 79 ? -18.062 40.094 7.281 1 32.09 79 ASN A CA 1
ATOM 610 C C . ASN A 1 79 ? -16.547 40.219 7.332 1 32.09 79 ASN A C 1
ATOM 612 O O . ASN A 1 79 ? -15.953 41.031 6.641 1 32.09 79 ASN A O 1
ATOM 616 N N . ARG A 1 80 ? -15.969 39.562 8.32 1 34.88 80 ARG A N 1
ATOM 617 C CA . ARG A 1 80 ? -14.555 39.906 8.438 1 34.88 80 ARG A CA 1
ATOM 618 C C . ARG A 1 80 ? -13.766 39.406 7.234 1 34.88 80 ARG A C 1
ATOM 620 O O . ARG A 1 80 ? -12.758 40 6.855 1 34.88 80 ARG A O 1
ATOM 627 N N . LEU A 1 81 ? -14.055 38.188 6.773 1 40.06 81 LEU A N 1
ATOM 628 C CA . LEU A 1 81 ? -13.242 37.719 5.656 1 40.06 81 LEU A CA 1
ATOM 629 C C . LEU A 1 81 ? -13.633 38.438 4.363 1 40.06 81 LEU A C 1
ATOM 631 O O . LEU A 1 81 ? -12.984 38.25 3.328 1 40.06 81 LEU A O 1
ATOM 635 N N . LYS A 1 82 ? -14.828 39.062 4.195 1 37.81 82 LYS A N 1
ATOM 636 C CA . LYS A 1 82 ? -15.18 39.844 3.012 1 37.81 82 LYS A CA 1
ATOM 637 C C . LYS A 1 82 ? -14.242 41.031 2.84 1 37.81 82 LYS A C 1
ATOM 639 O O . LYS A 1 82 ? -14.07 41.531 1.728 1 37.81 82 LYS A O 1
ATOM 644 N N . GLU A 1 83 ? -13.984 41.688 3.871 1 35.41 83 GLU A N 1
ATOM 645 C CA . GLU A 1 83 ? -13.164 42.875 3.738 1 35.41 83 GLU A CA 1
ATOM 646 C C . GLU A 1 83 ? -11.734 42.531 3.334 1 35.41 83 GLU A C 1
ATOM 648 O O . GLU A 1 83 ? -10.992 43.375 2.836 1 35.41 83 GLU A O 1
ATOM 653 N N . GLU A 1 84 ? -11.117 41.312 3.689 1 37.06 84 GLU A N 1
ATOM 654 C CA . GLU A 1 84 ? -9.734 41.031 3.328 1 37.06 84 GLU A CA 1
ATOM 655 C C . GLU A 1 84 ? -9.648 40.406 1.934 1 37.06 84 GLU A C 1
ATOM 657 O O . GLU A 1 84 ? -9.188 39.281 1.776 1 37.06 84 GLU A O 1
ATOM 662 N N . GLU A 1 85 ? -10.555 40.531 1.11 1 39.56 85 GLU A N 1
ATOM 663 C CA . GLU A 1 85 ? -10.531 40.156 -0.3 1 39.56 85 GLU A CA 1
ATOM 664 C C . GLU A 1 85 ? -9.133 40.281 -0.889 1 39.56 85 GLU A C 1
ATOM 666 O O . GLU A 1 85 ? -8.75 39.531 -1.781 1 39.56 85 GLU A O 1
ATOM 671 N N . GLY A 1 86 ? -8.5 41.406 -0.504 1 37.84 86 GLY A N 1
ATOM 672 C CA . GLY A 1 86 ? -7.18 41.688 -1.04 1 37.84 86 GLY A CA 1
ATOM 673 C C . GLY A 1 86 ? -6.066 40.969 -0.318 1 37.84 86 GLY A C 1
ATOM 674 O O . GLY A 1 86 ? -4.887 41.219 -0.543 1 37.84 86 GLY A O 1
ATOM 675 N N . ALA A 1 87 ? -6.305 40.469 0.857 1 47.19 87 ALA A N 1
ATOM 676 C CA . ALA A 1 87 ? -5.16 39.938 1.585 1 47.19 87 ALA A CA 1
ATOM 677 C C . ALA A 1 87 ? -4.602 38.688 0.888 1 47.19 87 ALA A C 1
ATOM 679 O O . ALA A 1 87 ? -5.363 37.812 0.454 1 47.19 87 ALA A O 1
ATOM 680 N N . CYS A 1 88 ? -3.371 38.688 0.513 1 68.69 88 CYS A N 1
ATOM 681 C CA . CYS A 1 88 ? -2.531 37.719 -0.185 1 68.69 88 CYS A CA 1
ATOM 682 C C . CYS A 1 88 ? -2.633 36.344 0.461 1 68.69 88 CYS A C 1
ATOM 684 O O . CYS A 1 88 ? -2.828 36.25 1.673 1 68.69 88 CYS A O 1
ATOM 686 N N . PHE A 1 89 ? -3.162 35.375 -0.104 1 73.56 89 PHE A N 1
ATOM 687 C CA . PHE A 1 89 ? -3.246 33.969 0.266 1 73.56 89 PHE A CA 1
ATOM 688 C C . PHE A 1 89 ? -2.148 33.625 1.259 1 73.56 89 PHE A C 1
ATOM 690 O O . PHE A 1 89 ? -2.377 32.844 2.186 1 73.56 89 PHE A O 1
ATOM 697 N N . VAL A 1 90 ? -1.155 34.219 1.218 1 73.19 90 VAL A N 1
ATOM 698 C CA . VAL A 1 90 ? -0.021 34 2.104 1 73.19 90 VAL A CA 1
ATOM 699 C C . VAL A 1 90 ? -0.353 34.469 3.514 1 73.19 90 VAL A C 1
ATOM 701 O O . VAL A 1 90 ? -0.022 33.812 4.5 1 73.19 90 VAL A O 1
ATOM 704 N N . GLU A 1 91 ? -0.932 35.562 3.512 1 81.19 91 GLU A N 1
ATOM 705 C CA . GLU A 1 91 ? -1.327 36.125 4.812 1 81.19 91 GLU A CA 1
ATOM 706 C C . GLU A 1 91 ? -2.363 35.219 5.484 1 81.19 91 GLU A C 1
ATOM 708 O O . GLU A 1 91 ? -2.314 35 6.699 1 81.19 91 GLU A O 1
ATOM 713 N N . PHE A 1 92 ? -3.229 34.844 4.723 1 81.75 92 PHE A N 1
ATOM 714 C CA . PHE A 1 92 ? -4.207 33.906 5.254 1 81.75 92 PHE A CA 1
ATOM 715 C C . PHE A 1 92 ? -3.512 32.688 5.863 1 81.75 92 PHE A C 1
ATOM 717 O O . PHE A 1 92 ? -3.828 32.281 6.984 1 81.75 92 PHE A O 1
ATOM 724 N N . LEU A 1 93 ? -2.594 32.094 5.109 1 82.94 93 LEU A N 1
ATOM 725 C CA . LEU A 1 93 ? -1.902 30.875 5.566 1 82.94 93 LEU A CA 1
ATOM 726 C C . LEU A 1 93 ? -1.188 31.141 6.891 1 82.94 93 LEU A C 1
ATOM 728 O O . LEU A 1 93 ? -1.276 30.328 7.812 1 82.94 93 LEU A O 1
ATOM 732 N N . ARG A 1 94 ? -0.604 32.219 6.973 1 81.62 94 ARG A N 1
ATOM 733 C CA . ARG A 1 94 ? 0.108 32.594 8.195 1 81.62 94 ARG A CA 1
ATOM 734 C C . ARG A 1 94 ? -0.85 32.688 9.375 1 81.62 94 ARG A C 1
ATOM 736 O O . ARG A 1 94 ? -0.591 32.125 10.445 1 81.62 94 ARG A O 1
ATOM 743 N N . ARG A 1 95 ? -1.883 33.344 9.156 1 85.38 95 ARG A N 1
ATOM 744 C CA . ARG A 1 95 ? -2.865 33.562 10.211 1 85.38 95 ARG A CA 1
ATOM 745 C C . ARG A 1 95 ? -3.527 32.25 10.609 1 85.38 95 ARG A C 1
ATOM 747 O O . ARG A 1 95 ? -3.807 32 11.781 1 85.38 95 ARG A O 1
ATOM 754 N N . ALA A 1 96 ? -3.783 31.531 9.594 1 85.44 96 ALA A N 1
ATOM 755 C CA . ALA A 1 96 ? -4.441 30.25 9.836 1 85.44 96 ALA A CA 1
ATOM 756 C C . ALA A 1 96 ? -3.568 29.344 10.688 1 85.44 96 ALA A C 1
ATOM 758 O O . ALA A 1 96 ? -4.066 28.672 11.602 1 85.44 96 ALA A O 1
ATOM 759 N N . VAL A 1 97 ? -2.344 29.266 10.406 1 84.69 97 VAL A N 1
ATOM 760 C CA . VAL A 1 97 ? -1.417 28.453 11.18 1 84.69 97 VAL A CA 1
ATOM 761 C C . VAL A 1 97 ? -1.376 28.938 12.625 1 84.69 97 VAL A C 1
ATOM 763 O O . VAL A 1 97 ? -1.414 28.125 13.562 1 84.69 97 VAL A O 1
ATOM 766 N N . GLU A 1 98 ? -1.311 30.219 12.758 1 83.62 98 GLU A N 1
ATOM 767 C CA . GLU A 1 98 ? -1.303 30.812 14.094 1 83.62 98 GLU A CA 1
ATOM 768 C C . GLU A 1 98 ? -2.59 30.484 14.844 1 83.62 98 GLU A C 1
ATOM 770 O O . GLU A 1 98 ? -2.562 30.203 16.047 1 83.62 98 GLU A O 1
ATOM 775 N N . ASP A 1 99 ? -3.625 30.609 14.141 1 84.94 99 ASP A N 1
ATOM 776 C CA . ASP A 1 99 ? -4.926 30.281 14.727 1 84.94 99 ASP A CA 1
ATOM 777 C C . ASP A 1 99 ? -4.969 28.828 15.203 1 84.94 99 ASP A C 1
ATOM 779 O O . ASP A 1 99 ? -5.488 28.547 16.281 1 84.94 99 ASP A O 1
ATOM 783 N N . CYS A 1 100 ? -4.516 27.938 14.398 1 84.69 100 CYS A N 1
ATOM 784 C CA . CYS A 1 100 ? -4.469 26.531 14.758 1 84.69 100 CYS A CA 1
ATOM 785 C C . CYS A 1 100 ? -3.658 26.312 16.031 1 84.69 100 CYS A C 1
ATOM 787 O O . CYS A 1 100 ? -4.062 25.547 16.922 1 84.69 100 CYS A O 1
ATOM 789 N N . ARG A 1 101 ? -2.627 26.953 16.141 1 79.44 101 ARG A N 1
ATOM 790 C CA . ARG A 1 101 ? -1.762 26.844 17.312 1 79.44 101 ARG A CA 1
ATOM 791 C C . ARG A 1 101 ? -2.479 27.344 18.578 1 79.44 101 ARG A C 1
ATOM 793 O O . ARG A 1 101 ? -2.402 26.703 19.625 1 79.44 101 ARG A O 1
ATOM 800 N N . ARG A 1 102 ? -3.102 28.406 18.453 1 80.25 102 ARG A N 1
ATOM 801 C CA . ARG A 1 102 ? -3.822 29 19.578 1 80.25 102 ARG A CA 1
ATOM 802 C C . ARG A 1 102 ? -4.945 28.078 20.047 1 80.25 102 ARG A C 1
ATOM 804 O O . ARG A 1 102 ? -5.18 27.953 21.25 1 80.25 102 ARG A O 1
ATOM 811 N N . ASN A 1 103 ? -5.586 27.531 19.078 1 79.44 103 ASN A N 1
ATOM 812 C CA . ASN A 1 103 ? -6.703 26.656 19.406 1 79.44 103 ASN A CA 1
ATOM 813 C C . ASN A 1 103 ? -6.234 25.406 20.172 1 79.44 103 ASN A C 1
ATOM 815 O O . ASN A 1 103 ? -6.926 24.938 21.078 1 79.44 103 ASN A O 1
ATOM 819 N N . VAL A 1 104 ? -5.16 24.891 19.734 1 74.38 104 VAL A N 1
ATOM 820 C CA . VAL A 1 104 ? -4.598 23.734 20.438 1 74.38 104 VAL A CA 1
ATOM 821 C C . VAL A 1 104 ? -4.23 24.125 21.859 1 74.38 104 VAL A C 1
ATOM 823 O O . VAL A 1 104 ? -4.516 23.375 22.812 1 74.38 104 VAL A O 1
ATOM 826 N N . GLN A 1 105 ? -3.662 25.266 22 1 72.12 105 GLN A N 1
ATOM 827 C CA . GLN A 1 105 ? -3.254 25.75 23.312 1 72.12 105 GLN A CA 1
ATOM 828 C C . GLN A 1 105 ? -4.465 26 24.219 1 72.12 105 GLN A C 1
ATOM 830 O O . GLN A 1 105 ? -4.387 25.844 25.438 1 72.12 105 GLN A O 1
ATOM 835 N N . ALA A 1 106 ? -5.539 26.281 23.547 1 72.06 106 ALA A N 1
ATOM 836 C CA . ALA A 1 106 ? -6.754 26.578 24.297 1 72.06 106 ALA A CA 1
ATOM 837 C C . ALA A 1 106 ? -7.574 25.312 24.547 1 72.06 106 ALA A C 1
ATOM 839 O O . ALA A 1 106 ? -8.703 25.391 25.031 1 72.06 106 ALA A O 1
ATOM 840 N N . GLY A 1 107 ? -7.039 24.219 24.156 1 65.94 107 GLY A N 1
ATOM 841 C CA . GLY A 1 107 ? -7.707 22.953 24.406 1 65.94 107 GLY A CA 1
ATOM 842 C C . GLY A 1 107 ? -8.859 22.703 23.453 1 65.94 107 GLY A C 1
ATOM 843 O O . GLY A 1 107 ? -9.828 22.031 23.812 1 65.94 107 GLY A O 1
ATOM 844 N N . GLY A 1 108 ? -8.789 23.312 22.281 1 63.97 108 GLY A N 1
ATOM 845 C CA . GLY A 1 108 ? -9.812 23.078 21.266 1 63.97 108 GLY A CA 1
ATOM 846 C C . GLY A 1 108 ? -11.047 23.938 21.453 1 63.97 108 GLY A C 1
ATOM 847 O O . GLY A 1 108 ? -12.062 23.734 20.781 1 63.97 108 GLY A O 1
ATOM 848 N N . HIS A 1 109 ? -11.039 24.75 22.406 1 58.75 109 HIS A N 1
ATOM 849 C CA . HIS A 1 109 ? -12.203 25.562 22.75 1 58.75 109 HIS A CA 1
ATOM 850 C C . HIS A 1 109 ? -12.125 26.938 22.062 1 58.75 109 HIS A C 1
ATOM 852 O O . HIS A 1 109 ? -12.852 27.859 22.438 1 58.75 109 HIS A O 1
ATOM 858 N N . GLY A 1 110 ? -11.242 26.969 21.156 1 60.84 110 GLY A N 1
ATOM 859 C CA . GLY A 1 110 ? -11.164 28.266 20.516 1 60.84 110 GLY A CA 1
ATOM 860 C C . GLY A 1 110 ? -12.367 28.578 19.641 1 60.84 110 GLY A C 1
ATOM 861 O O . GLY A 1 110 ? -13.031 27.672 19.156 1 60.84 110 GLY A O 1
ATOM 862 N N . THR A 1 111 ? -12.766 29.828 19.625 1 64.75 111 THR A N 1
ATOM 863 C CA . THR A 1 111 ? -13.992 30.328 19.016 1 64.75 111 THR A CA 1
ATOM 864 C C . THR A 1 111 ? -13.812 30.484 17.516 1 64.75 111 THR A C 1
ATOM 866 O O . THR A 1 111 ? -14.797 30.453 16.766 1 64.75 111 THR A O 1
ATOM 869 N N . GLU A 1 112 ? -12.547 30.484 17.078 1 81.56 112 GLU A N 1
ATOM 870 C CA . GLU A 1 112 ? -12.383 30.766 15.656 1 81.56 112 GLU A CA 1
ATOM 871 C C . GLU A 1 112 ? -11.648 29.625 14.953 1 81.56 112 GLU A C 1
ATOM 873 O O . GLU A 1 112 ? -10.75 29.016 15.523 1 81.56 112 GLU A O 1
ATOM 878 N N . ASP A 1 113 ? -12.172 29.188 13.844 1 91.19 113 ASP A N 1
ATOM 879 C CA . ASP A 1 113 ? -11.547 28.219 12.945 1 91.19 113 ASP A CA 1
ATOM 880 C C . ASP A 1 113 ? -11.398 28.797 11.539 1 91.19 113 ASP A C 1
ATOM 882 O O . ASP A 1 113 ? -12.258 28.594 10.68 1 91.19 113 ASP A O 1
ATOM 886 N N . LEU A 1 114 ? -10.242 29.5 11.352 1 91.62 114 LEU A N 1
ATOM 887 C CA . LEU A 1 114 ? -10.023 30.219 10.102 1 91.62 114 LEU A CA 1
ATOM 888 C C . LEU A 1 114 ? -9.984 29.266 8.914 1 91.62 114 LEU A C 1
ATOM 890 O O . LEU A 1 114 ? -10.414 29.625 7.816 1 91.62 114 LEU A O 1
ATOM 894 N N . VAL A 1 115 ? -9.438 28.094 9.109 1 94.75 115 VAL A N 1
ATOM 895 C CA . VAL A 1 115 ? -9.352 27.125 8.031 1 94.75 115 VAL A CA 1
ATOM 896 C C . VAL A 1 115 ? -10.758 26.703 7.605 1 94.75 115 VAL A C 1
ATOM 898 O O . VAL A 1 115 ? -11.078 26.672 6.418 1 94.75 115 VAL A O 1
ATOM 901 N N . TRP A 1 116 ? -11.586 26.438 8.523 1 95.56 116 TRP A N 1
ATOM 902 C CA . TRP A 1 116 ? -12.945 26 8.227 1 95.56 116 TRP A CA 1
ATOM 903 C C . TRP A 1 116 ? -13.742 27.125 7.578 1 95.56 116 TRP A C 1
ATOM 905 O O . TRP A 1 116 ? -14.5 26.906 6.637 1 95.56 116 TRP A O 1
ATOM 915 N N . GLU A 1 117 ? -13.523 28.297 8.07 1 94.19 117 GLU A N 1
ATOM 916 C CA . GLU A 1 117 ? -14.195 29.469 7.496 1 94.19 117 GLU A CA 1
ATOM 917 C C . GLU A 1 117 ? -13.82 29.656 6.031 1 94.19 117 GLU A C 1
ATOM 919 O O . GLU A 1 117 ? -14.672 29.953 5.199 1 94.19 117 GLU A O 1
ATOM 924 N N . ARG A 1 118 ? -12.57 29.484 5.816 1 94.19 118 ARG A N 1
ATOM 925 C CA . ARG A 1 118 ? -12.109 29.609 4.438 1 94.19 118 ARG A CA 1
ATOM 926 C C . ARG A 1 118 ? -12.719 28.531 3.551 1 94.19 118 ARG A C 1
ATOM 928 O O . ARG A 1 118 ? -13.156 28.812 2.432 1 94.19 118 ARG A O 1
ATOM 935 N N . VAL A 1 119 ? -12.781 27.328 4.004 1 96.94 119 VAL A N 1
ATOM 936 C CA . VAL A 1 119 ? -13.367 26.219 3.266 1 96.94 119 VAL A CA 1
ATOM 937 C C . VAL A 1 119 ? -14.828 26.516 2.938 1 96.94 119 VAL A C 1
ATOM 939 O O . VAL A 1 119 ? -15.266 26.328 1.8 1 96.94 119 VAL A O 1
ATOM 942 N N . ARG A 1 120 ? -15.531 27 3.877 1 97.25 120 ARG A N 1
ATOM 943 C CA . ARG A 1 120 ? -16.953 27.281 3.684 1 97.25 120 ARG A CA 1
ATOM 944 C C . ARG A 1 120 ? -17.156 28.406 2.67 1 97.25 120 ARG A C 1
ATOM 946 O O . ARG A 1 120 ? -18.031 28.312 1.804 1 97.25 120 ARG A O 1
ATOM 953 N N . LEU A 1 121 ? -16.344 29.422 2.82 1 95.88 121 LEU A N 1
ATOM 954 C CA . LEU A 1 121 ? -16.422 30.547 1.891 1 95.88 121 LEU A CA 1
ATOM 955 C C . LEU A 1 121 ? -16.156 30.094 0.461 1 95.88 121 LEU A C 1
ATOM 957 O O . LEU A 1 121 ? -16.875 30.484 -0.462 1 95.88 121 LEU A O 1
ATOM 961 N N . GLU A 1 122 ? -15.195 29.297 0.338 1 95.62 122 GLU A N 1
ATOM 962 C CA . GLU A 1 122 ? -14.844 28.797 -0.988 1 95.62 122 GLU A CA 1
ATOM 963 C C . GLU A 1 122 ? -15.906 27.844 -1.523 1 95.62 122 GLU A C 1
ATOM 965 O O . GLU A 1 122 ? -16.172 27.828 -2.727 1 95.62 122 GLU A O 1
ATOM 970 N N . ALA A 1 123 ? -16.484 27.078 -0.664 1 97.19 123 ALA A N 1
ATOM 971 C CA . ALA A 1 123 ? -17.562 26.172 -1.068 1 97.19 123 ALA A CA 1
ATOM 972 C C . ALA A 1 123 ? -18.781 26.953 -1.548 1 97.19 123 ALA A C 1
ATOM 974 O O . ALA A 1 123 ? -19.406 26.578 -2.547 1 97.19 123 ALA A O 1
ATOM 975 N N . GLU A 1 124 ? -19.125 27.984 -0.894 1 96.56 124 GLU A N 1
ATOM 976 C CA . GLU A 1 124 ? -20.234 28.828 -1.3 1 96.56 124 GLU A CA 1
ATOM 977 C C . GLU A 1 124 ? -20 29.453 -2.674 1 96.56 124 GLU A C 1
ATOM 979 O O . GLU A 1 124 ? -20.891 29.469 -3.52 1 96.56 124 GLU A O 1
ATOM 984 N N . ALA A 1 125 ? -18.812 29.938 -2.783 1 95.44 125 ALA A N 1
ATOM 985 C CA . ALA A 1 125 ? -18.469 30.547 -4.07 1 95.44 125 ALA A CA 1
ATOM 986 C C . ALA A 1 125 ? -18.547 29.516 -5.191 1 95.44 125 ALA A C 1
ATOM 988 O O . ALA A 1 125 ? -19.047 29.797 -6.273 1 95.44 125 ALA A O 1
ATOM 989 N N . ALA A 1 126 ? -18.016 28.344 -4.93 1 94.69 126 ALA A N 1
ATOM 990 C CA . ALA A 1 126 ? -18.016 27.281 -5.93 1 94.69 126 ALA A CA 1
ATOM 991 C C . ALA A 1 126 ? -19.453 26.875 -6.281 1 94.69 126 ALA A C 1
ATOM 993 O O . ALA A 1 126 ? -19.75 26.594 -7.445 1 94.69 126 ALA A O 1
ATOM 994 N N . ALA A 1 127 ? -20.281 26.844 -5.273 1 94.69 127 ALA A N 1
ATOM 995 C CA . ALA A 1 127 ? -21.672 26.469 -5.488 1 94.69 127 ALA A CA 1
ATOM 996 C C . ALA A 1 127 ? -22.391 27.5 -6.359 1 94.69 127 ALA A C 1
ATOM 998 O O . ALA A 1 127 ? -23.25 27.141 -7.172 1 94.69 127 ALA A O 1
ATOM 999 N N . ARG A 1 128 ? -22.047 28.641 -6.25 1 94.94 128 ARG A N 1
ATOM 1000 C CA . ARG A 1 128 ? -22.625 29.719 -7.051 1 94.94 128 ARG A CA 1
ATOM 1001 C C . ARG A 1 128 ? -22.109 29.672 -8.484 1 94.94 128 ARG A C 1
ATOM 1003 O O . ARG A 1 128 ? -22.859 29.922 -9.43 1 94.94 128 ARG A O 1
ATOM 1010 N N . GLU A 1 129 ? -20.922 29.297 -8.609 1 93.44 129 GLU A N 1
ATOM 1011 C CA . GLU A 1 129 ? -20.25 29.297 -9.914 1 93.44 129 GLU A CA 1
ATOM 1012 C C . GLU A 1 129 ? -20.688 28.094 -10.75 1 93.44 129 GLU A C 1
ATOM 1014 O O . GLU A 1 129 ? -20.828 28.203 -11.969 1 93.44 129 GLU A O 1
ATOM 1019 N N . GLU A 1 130 ? -20.797 26.938 -10.109 1 94.19 130 GLU A N 1
ATOM 1020 C CA . GLU A 1 130 ? -21.172 25.719 -10.797 1 94.19 130 GLU A CA 1
ATOM 1021 C C . GLU A 1 130 ? -22.406 25.078 -10.164 1 94.19 130 GLU A C 1
ATOM 1023 O O . GLU A 1 130 ? -22.281 24.219 -9.297 1 94.19 130 GLU A O 1
ATOM 1028 N N . GLN A 1 131 ? -23.547 25.281 -10.727 1 91.62 131 GLN A N 1
ATOM 1029 C CA . GLN A 1 131 ? -24.828 24.875 -10.148 1 91.62 131 GLN A CA 1
ATOM 1030 C C . GLN A 1 131 ? -24.969 23.359 -10.133 1 91.62 131 GLN A C 1
ATOM 1032 O O . GLN A 1 131 ? -25.594 22.797 -9.227 1 91.62 131 GLN A O 1
ATOM 1037 N N . LEU A 1 132 ? -24.375 22.734 -11.086 1 93.62 132 LEU A N 1
ATOM 1038 C CA . LEU A 1 132 ? -24.484 21.281 -11.172 1 93.62 132 LEU A CA 1
ATOM 1039 C C . LEU A 1 132 ? -23.781 20.609 -10 1 93.62 132 LEU A C 1
ATOM 1041 O O . LEU A 1 132 ? -24.062 19.453 -9.664 1 93.62 132 LEU A O 1
ATOM 1045 N N . LEU A 1 133 ? -22.891 21.359 -9.328 1 93.12 133 LEU A N 1
ATOM 1046 C CA . LEU A 1 133 ? -22.141 20.781 -8.203 1 93.12 133 LEU A CA 1
ATOM 1047 C C . LEU A 1 133 ? -22.719 21.281 -6.875 1 93.12 133 LEU A C 1
ATOM 1049 O O . LEU A 1 133 ? -22.219 20.906 -5.812 1 93.12 133 LEU A O 1
ATOM 1053 N N . ALA A 1 134 ? -23.641 22.062 -6.871 1 93.12 134 ALA A N 1
ATOM 1054 C CA . ALA A 1 134 ? -24.156 22.703 -5.66 1 93.12 134 ALA A CA 1
ATOM 1055 C C . ALA A 1 134 ? -24.641 21.672 -4.656 1 93.12 134 ALA A C 1
ATOM 1057 O O . ALA A 1 134 ? -24.312 21.75 -3.469 1 93.12 134 ALA A O 1
ATOM 1058 N N . SER A 1 135 ? -25.422 20.734 -5.172 1 95.44 135 SER A N 1
ATOM 1059 C CA . SER A 1 135 ? -25.938 19.703 -4.273 1 95.44 135 SER A CA 1
ATOM 1060 C C . SER A 1 135 ? -24.812 18.938 -3.6 1 95.44 135 SER A C 1
ATOM 1062 O O . SER A 1 135 ? -24.891 18.625 -2.41 1 95.44 135 SER A O 1
ATOM 1064 N N . PHE A 1 136 ? -23.875 18.688 -4.367 1 96.56 136 PHE A N 1
ATOM 1065 C CA . PHE A 1 136 ? -22.703 18 -3.838 1 96.56 136 PHE A CA 1
ATOM 1066 C C . PHE A 1 136 ? -22.016 18.844 -2.773 1 96.56 136 PHE A C 1
ATOM 1068 O O . PHE A 1 136 ? -21.656 18.328 -1.703 1 96.56 136 PHE A O 1
ATOM 1075 N N . LEU A 1 137 ? -21.812 20.078 -3.012 1 97.06 137 LEU A N 1
ATOM 1076 C CA . LEU A 1 137 ? -21.109 20.984 -2.117 1 97.06 137 LEU A CA 1
ATOM 1077 C C . LEU A 1 137 ? -21.906 21.234 -0.841 1 97.06 137 LEU A C 1
ATOM 1079 O O . LEU A 1 137 ? -21.328 21.359 0.241 1 97.06 137 LEU A O 1
ATOM 1083 N N . TYR A 1 138 ? -23.203 21.266 -0.966 1 96.94 138 TYR A N 1
ATOM 1084 C CA . TYR A 1 138 ? -24.031 21.406 0.224 1 96.94 138 TYR A CA 1
ATOM 1085 C C . TYR A 1 138 ? -23.984 20.141 1.067 1 96.94 138 TYR A C 1
ATOM 1087 O O . TYR A 1 138 ? -23.75 20.203 2.279 1 96.94 138 TYR A O 1
ATOM 1095 N N . ALA A 1 139 ? -24.078 19.031 0.436 1 97.12 139 ALA A N 1
ATOM 1096 C CA . ALA A 1 139 ? -24.109 17.766 1.152 1 97.12 139 ALA A CA 1
ATOM 1097 C C . ALA A 1 139 ? -22.781 17.5 1.852 1 97.12 139 ALA A C 1
ATOM 1099 O O . ALA A 1 139 ? -22.75 16.984 2.973 1 97.12 139 ALA A O 1
ATOM 1100 N N . THR A 1 140 ? -21.734 17.875 1.19 1 97.69 140 THR A N 1
ATOM 1101 C CA . THR A 1 140 ? -20.406 17.453 1.665 1 97.69 140 THR A CA 1
ATOM 1102 C C . THR A 1 140 ? -19.812 18.516 2.586 1 97.69 140 THR A C 1
ATOM 1104 O O . THR A 1 140 ? -19.094 18.188 3.531 1 97.69 140 THR A O 1
ATOM 1107 N N . VAL A 1 141 ? -20.109 19.781 2.371 1 98.25 141 VAL A N 1
ATOM 1108 C CA . VAL A 1 141 ? -19.391 20.828 3.102 1 98.25 141 VAL A CA 1
ATOM 1109 C C . VAL A 1 141 ? -20.406 21.719 3.838 1 98.25 141 VAL A C 1
ATOM 1111 O O . VAL A 1 141 ? -20.422 21.75 5.07 1 98.25 141 VAL A O 1
ATOM 1114 N N . LEU A 1 142 ? -21.312 22.297 3.154 1 97.94 142 LEU A N 1
ATOM 1115 C CA . LEU A 1 142 ? -22.047 23.453 3.637 1 97.94 142 LEU A CA 1
ATOM 1116 C C . LEU A 1 142 ? -23.109 23.031 4.652 1 97.94 142 LEU A C 1
ATOM 1118 O O . LEU A 1 142 ? -23.547 23.844 5.477 1 97.94 142 LEU A O 1
ATOM 1122 N N . ASN A 1 143 ? -23.484 21.781 4.664 1 97.94 143 ASN A N 1
ATOM 1123 C CA . ASN A 1 143 ? -24.484 21.312 5.629 1 97.94 143 ASN A CA 1
ATOM 1124 C C . ASN A 1 143 ? -23.828 20.859 6.934 1 97.94 143 ASN A C 1
ATOM 1126 O O . ASN A 1 143 ? -24.5 20.438 7.863 1 97.94 143 ASN A O 1
ATOM 1130 N N . HIS A 1 144 ? -22.578 20.984 7.031 1 97.5 144 HIS A N 1
ATOM 1131 C CA . HIS A 1 144 ? -21.859 20.578 8.234 1 97.5 144 HIS A CA 1
ATOM 1132 C C . HIS A 1 144 ? -21.422 21.797 9.047 1 97.5 144 HIS A C 1
ATOM 1134 O O . HIS A 1 144 ? -21.109 22.844 8.477 1 97.5 144 HIS A O 1
ATOM 1140 N N . ASP A 1 145 ? -21.266 21.578 10.328 1 95.56 145 ASP A N 1
ATOM 1141 C CA . ASP A 1 145 ? -20.969 22.703 11.211 1 95.56 145 ASP A CA 1
ATOM 1142 C C . ASP A 1 145 ? -19.469 22.797 11.477 1 95.56 145 ASP A C 1
ATOM 1144 O O . ASP A 1 145 ? -18.969 23.844 11.898 1 95.56 145 ASP A O 1
ATOM 1148 N N . THR A 1 146 ? -18.797 21.703 11.312 1 95.62 146 THR A N 1
ATOM 1149 C CA . THR A 1 146 ? -17.375 21.688 11.625 1 95.62 146 THR A CA 1
ATOM 1150 C C . THR A 1 146 ? -16.594 20.984 10.516 1 95.62 146 THR A C 1
ATOM 1152 O O . THR A 1 146 ? -17.156 20.234 9.719 1 95.62 146 THR A O 1
ATOM 1155 N N . LEU A 1 147 ? -15.312 21.328 10.477 1 96.56 147 LEU A N 1
ATOM 1156 C CA . LEU A 1 147 ? -14.422 20.672 9.523 1 96.56 147 LEU A CA 1
ATOM 1157 C C . LEU A 1 147 ? -14.398 19.172 9.75 1 96.56 147 LEU A C 1
ATOM 1159 O O . LEU A 1 147 ? -14.359 18.391 8.797 1 96.56 147 LEU A O 1
ATOM 1163 N N . GLU A 1 148 ? -14.438 18.734 11.031 1 97 148 GLU A N 1
ATOM 1164 C CA . GLU A 1 148 ? -14.414 17.328 11.383 1 97 148 GLU A CA 1
ATOM 1165 C C . GLU A 1 148 ? -15.633 16.594 10.828 1 97 148 GLU A C 1
ATOM 1167 O O . GLU A 1 148 ? -15.508 15.492 10.273 1 97 148 GLU A O 1
ATOM 1172 N N . ALA A 1 149 ? -16.766 17.203 10.977 1 97.56 149 ALA A N 1
ATOM 1173 C CA . ALA A 1 149 ? -18 16.609 10.484 1 97.56 149 ALA A CA 1
ATOM 1174 C C . ALA A 1 149 ? -17.984 16.484 8.961 1 97.56 149 ALA A C 1
ATOM 1176 O O . ALA A 1 149 ? -18.391 15.461 8.406 1 97.56 149 ALA A O 1
ATOM 1177 N N . CYS A 1 150 ? -17.562 17.547 8.344 1 98.31 150 CYS A N 1
ATOM 1178 C CA . CYS A 1 150 ? -17.422 17.547 6.891 1 98.31 150 CYS A CA 1
ATOM 1179 C C . CYS A 1 150 ? -16.484 16.438 6.426 1 98.31 150 CYS A C 1
ATOM 1181 O O . CYS A 1 150 ? -16.828 15.664 5.535 1 98.31 150 CYS A O 1
ATOM 1183 N N . LEU A 1 151 ? -15.336 16.406 7.031 1 98.5 151 LEU A N 1
ATOM 1184 C CA . LEU A 1 151 ? -14.32 15.422 6.656 1 98.5 151 LEU A CA 1
ATOM 1185 C C . LEU A 1 151 ? -14.828 14 6.891 1 98.5 151 LEU A C 1
ATOM 1187 O O . LEU A 1 151 ? -14.617 13.117 6.055 1 98.5 151 LEU A O 1
ATOM 1191 N N . ALA A 1 152 ? -15.438 13.742 7.977 1 98.56 152 ALA A N 1
ATOM 1192 C CA . ALA A 1 152 ? -15.977 12.422 8.297 1 98.56 152 ALA A CA 1
ATOM 1193 C C . ALA A 1 152 ? -16.984 11.977 7.238 1 98.56 152 ALA A C 1
ATOM 1195 O O . ALA A 1 152 ? -16.922 10.844 6.75 1 98.56 152 ALA A O 1
ATOM 1196 N N . PHE A 1 153 ? -17.891 12.852 6.914 1 98.5 153 PHE A N 1
ATOM 1197 C CA . PHE A 1 153 ? -18.906 12.555 5.906 1 98.5 153 PHE A CA 1
ATOM 1198 C C . PHE A 1 153 ? -18.25 12.234 4.57 1 98.5 153 PHE A C 1
ATOM 1200 O O . PHE A 1 153 ? -18.609 11.25 3.916 1 98.5 153 PHE A O 1
ATOM 1207 N N . HIS A 1 154 ? -17.328 13.023 4.18 1 98.62 154 HIS A N 1
ATOM 1208 C CA . HIS A 1 154 ? -16.688 12.891 2.877 1 98.62 154 HIS A CA 1
ATOM 1209 C C . HIS A 1 154 ? -15.891 11.602 2.785 1 98.62 154 HIS A C 1
ATOM 1211 O O . HIS A 1 154 ? -16.016 10.852 1.812 1 98.62 154 HIS A O 1
ATOM 1217 N N . LEU A 1 155 ? -15.062 11.312 3.801 1 98.56 155 LEU A N 1
ATOM 1218 C CA . LEU A 1 155 ? -14.258 10.102 3.814 1 98.56 155 LEU A CA 1
ATOM 1219 C C . LEU A 1 155 ? -15.148 8.859 3.896 1 98.56 155 LEU A C 1
ATOM 1221 O O . LEU A 1 155 ? -14.875 7.852 3.244 1 98.56 155 LEU A O 1
ATOM 1225 N N . ALA A 1 156 ? -16.156 8.945 4.711 1 98.56 156 ALA A N 1
ATOM 1226 C CA . ALA A 1 156 ? -17.062 7.809 4.863 1 98.56 156 ALA A CA 1
ATOM 1227 C C . ALA A 1 156 ? -17.703 7.438 3.527 1 98.56 156 ALA A C 1
ATOM 1229 O O . ALA A 1 156 ? -17.781 6.254 3.18 1 98.56 156 ALA A O 1
ATOM 1230 N N . ASN A 1 157 ? -18.141 8.391 2.832 1 97.75 157 ASN A N 1
ATOM 1231 C CA . ASN A 1 157 ? -18.781 8.125 1.545 1 97.75 157 ASN A CA 1
ATOM 1232 C C . ASN A 1 157 ? -17.766 7.613 0.518 1 97.75 157 ASN A C 1
ATOM 1234 O O . ASN A 1 157 ? -18.109 6.793 -0.338 1 97.75 157 ASN A O 1
ATOM 1238 N N . LYS A 1 158 ? -16.641 8.086 0.601 1 97.25 158 LYS A N 1
ATOM 1239 C CA . LYS A 1 158 ? -15.586 7.699 -0.335 1 97.25 158 LYS A CA 1
ATOM 1240 C C . LYS A 1 158 ? -15.133 6.262 -0.088 1 97.25 158 LYS A C 1
ATOM 1242 O O . LYS A 1 158 ? -14.781 5.547 -1.028 1 97.25 158 LYS A O 1
ATOM 1247 N N . LEU A 1 159 ? -15.141 5.836 1.167 1 97.31 159 LEU A N 1
ATOM 1248 C CA . LEU A 1 159 ? -14.5 4.582 1.542 1 97.31 159 LEU A CA 1
ATOM 1249 C C . LEU A 1 159 ? -15.539 3.508 1.852 1 97.31 159 LEU A C 1
ATOM 1251 O O . LEU A 1 159 ? -15.188 2.383 2.209 1 97.31 159 LEU A O 1
ATOM 1255 N N . ALA A 1 160 ? -16.766 3.795 1.742 1 95.25 160 ALA A N 1
ATOM 1256 C CA . ALA A 1 160 ? -17.844 2.855 2.059 1 95.25 160 ALA A CA 1
ATOM 1257 C C . ALA A 1 160 ? -17.781 1.633 1.148 1 95.25 160 ALA A C 1
ATOM 1259 O O . ALA A 1 160 ? -17.141 1.66 0.101 1 95.25 160 ALA A O 1
ATOM 1260 N N . SER A 1 161 ? -18.344 0.566 1.665 1 90.06 161 SER A N 1
ATOM 1261 C CA . SER A 1 161 ? -18.5 -0.679 0.921 1 90.06 161 SER A CA 1
ATOM 1262 C C . SER A 1 161 ? -19.875 -1.289 1.145 1 90.06 161 SER A C 1
ATOM 1264 O O . SER A 1 161 ? -20.672 -0.765 1.924 1 90.06 161 SER A O 1
ATOM 1266 N N . THR A 1 162 ? -20.125 -2.379 0.445 1 84.81 162 THR A N 1
ATOM 1267 C CA . THR A 1 162 ? -21.406 -3.062 0.586 1 84.81 162 THR A CA 1
ATOM 1268 C C . THR A 1 162 ? -21.531 -3.701 1.967 1 84.81 162 THR A C 1
ATOM 1270 O O . THR A 1 162 ? -22.641 -3.871 2.48 1 84.81 162 THR A O 1
ATOM 1273 N N . THR A 1 163 ? -20.453 -3.945 2.518 1 82.12 163 THR A N 1
ATOM 1274 C CA . THR A 1 163 ? -20.484 -4.656 3.791 1 82.12 163 THR A CA 1
ATOM 1275 C C . THR A 1 163 ? -20.359 -3.68 4.957 1 82.12 163 THR A C 1
ATOM 1277 O O . THR A 1 163 ? -20.734 -4 6.086 1 82.12 163 THR A O 1
ATOM 1280 N N . LEU A 1 164 ? -19.828 -2.492 4.719 1 89.31 164 LEU A N 1
ATOM 1281 C CA . LEU A 1 164 ? -19.781 -1.422 5.711 1 89.31 164 LEU A CA 1
ATOM 1282 C C . LEU A 1 164 ? -20.25 -0.102 5.109 1 89.31 164 LEU A C 1
ATOM 1284 O O . LEU A 1 164 ? -19.469 0.614 4.48 1 89.31 164 LEU A O 1
ATOM 1288 N N . PRO A 1 165 ? -21.469 0.254 5.383 1 93.44 165 PRO A N 1
ATOM 1289 C CA . PRO A 1 165 ? -22.047 1.437 4.742 1 93.44 165 PRO A CA 1
ATOM 1290 C C . PRO A 1 165 ? -21.453 2.742 5.258 1 93.44 165 PRO A C 1
ATOM 1292 O O . PRO A 1 165 ? -20.844 2.766 6.328 1 93.44 165 PRO A O 1
ATOM 1295 N N . SER A 1 166 ? -21.672 3.797 4.539 1 96.62 166 SER A N 1
ATOM 1296 C CA . SER A 1 166 ? -21.094 5.105 4.832 1 96.62 166 SER A CA 1
ATOM 1297 C C . SER A 1 166 ? -21.594 5.648 6.164 1 96.62 166 SER A C 1
ATOM 1299 O O . SER A 1 166 ? -20.859 6.348 6.871 1 96.62 166 SER A O 1
ATOM 1301 N N . THR A 1 167 ? -22.828 5.297 6.547 1 96 167 THR A N 1
ATOM 1302 C CA . THR A 1 167 ? -23.375 5.777 7.809 1 96 167 THR A CA 1
ATOM 1303 C C . THR A 1 167 ? -22.578 5.246 8.992 1 96 167 THR A C 1
ATOM 1305 O O . THR A 1 167 ? -22.266 5.992 9.922 1 96 167 THR A O 1
ATOM 1308 N N . MET A 1 168 ? -22.203 4.051 8.914 1 94.5 168 MET A N 1
ATOM 1309 C CA . MET A 1 168 ? -21.422 3.439 9.984 1 94.5 168 MET A CA 1
ATOM 1310 C C . MET A 1 168 ? -20 3.984 10 1 94.5 168 MET A C 1
ATOM 1312 O O . MET A 1 168 ? -19.453 4.289 11.062 1 94.5 168 MET A O 1
ATOM 1316 N N . LEU A 1 169 ? -19.453 4.094 8.82 1 96.94 169 LEU A N 1
ATOM 1317 C CA . LEU A 1 169 ? -18.109 4.637 8.727 1 96.94 169 LEU A CA 1
ATOM 1318 C C . LEU A 1 169 ? -18.062 6.07 9.234 1 96.94 169 LEU A C 1
ATOM 1320 O O . LEU A 1 169 ? -17.094 6.465 9.898 1 96.94 169 LEU A O 1
ATOM 1324 N N . ASN A 1 170 ? -19.078 6.801 8.898 1 97.88 170 ASN A N 1
ATOM 1325 C CA . ASN A 1 170 ? -19.172 8.18 9.375 1 97.88 170 ASN A CA 1
ATOM 1326 C C . ASN A 1 170 ? -19.141 8.25 10.898 1 97.88 170 ASN A C 1
ATOM 1328 O O . ASN A 1 170 ? -18.469 9.109 11.477 1 97.88 170 ASN A O 1
ATOM 1332 N N . GLU A 1 171 ? -19.812 7.367 11.516 1 96.12 171 GLU A N 1
ATOM 1333 C CA . GLU A 1 171 ? -19.844 7.328 12.977 1 96.12 171 GLU A CA 1
ATOM 1334 C C . GLU A 1 171 ? -18.469 7.004 13.555 1 96.12 171 GLU A C 1
ATOM 1336 O O . GLU A 1 171 ? -18.047 7.625 14.531 1 96.12 171 GLU A O 1
ATOM 1341 N N . ILE A 1 172 ? -17.844 6.113 12.945 1 95.88 172 ILE A N 1
ATOM 1342 C CA . ILE A 1 172 ? -16.531 5.684 13.398 1 95.88 172 ILE A CA 1
ATOM 1343 C C . ILE A 1 172 ? -15.539 6.836 13.258 1 95.88 172 ILE A C 1
ATOM 1345 O O . ILE A 1 172 ? -14.805 7.145 14.203 1 95.88 172 ILE A O 1
ATOM 1349 N N . ILE A 1 173 ? -15.547 7.484 12.141 1 98.25 173 ILE A N 1
ATOM 1350 C CA . ILE A 1 173 ? -14.602 8.555 11.852 1 98.25 173 ILE A CA 1
ATOM 1351 C C . ILE A 1 173 ? -14.891 9.75 12.758 1 98.25 173 ILE A C 1
ATOM 1353 O O . ILE A 1 173 ? -13.969 10.359 13.305 1 98.25 173 ILE A O 1
ATOM 1357 N N . ARG A 1 174 ? -16.125 10.031 12.969 1 97.19 174 ARG A N 1
ATOM 1358 C CA . ARG A 1 174 ? -16.5 11.141 13.852 1 97.19 174 ARG A CA 1
ATOM 1359 C C . ARG A 1 174 ? -16.031 10.875 15.281 1 97.19 174 ARG A C 1
ATOM 1361 O O . ARG A 1 174 ? -15.523 11.781 15.945 1 97.19 174 ARG A O 1
ATOM 1368 N N . GLU A 1 175 ? -16.234 9.695 15.703 1 96.19 175 GLU A N 1
ATOM 1369 C CA . GLU A 1 175 ? -15.797 9.336 17.047 1 96.19 175 GLU A CA 1
ATOM 1370 C C . GLU A 1 175 ? -14.297 9.555 17.203 1 96.19 175 GLU A C 1
ATOM 1372 O O . GLU A 1 175 ? -13.852 10.156 18.188 1 96.19 175 GLU A O 1
ATOM 1377 N N . ALA A 1 176 ? -13.586 9.102 16.266 1 96.75 176 ALA A N 1
ATOM 1378 C CA . ALA A 1 176 ? -12.133 9.219 16.328 1 96.75 176 ALA A CA 1
ATOM 1379 C C . ALA A 1 176 ? -11.703 10.688 16.344 1 96.75 176 ALA A C 1
ATOM 1381 O O . ALA A 1 176 ? -10.859 11.086 17.141 1 96.75 176 ALA A O 1
ATOM 1382 N N . LEU A 1 177 ? -12.289 11.469 15.484 1 95.88 177 LEU A N 1
ATOM 1383 C CA . LEU A 1 177 ? -11.883 12.867 15.359 1 95.88 177 LEU A CA 1
ATOM 1384 C C . LEU A 1 177 ? -12.297 13.664 16.594 1 95.88 177 LEU A C 1
ATOM 1386 O O . LEU A 1 177 ? -11.625 14.625 16.969 1 95.88 177 LEU A O 1
ATOM 1390 N N . GLU A 1 178 ? -13.352 13.25 17.203 1 92.69 178 GLU A N 1
ATOM 1391 C CA . GLU A 1 178 ? -13.797 13.914 18.422 1 92.69 178 GLU A CA 1
ATOM 1392 C C . GLU A 1 178 ? -12.859 13.617 19.594 1 92.69 178 GLU A C 1
ATOM 1394 O O . GLU A 1 178 ? -12.633 14.469 20.438 1 92.69 178 GLU A O 1
ATOM 1399 N N . LYS A 1 179 ? -12.32 12.484 19.578 1 94.44 179 LYS A N 1
ATOM 1400 C CA . LYS A 1 179 ? -11.555 12.023 20.734 1 94.44 179 LYS A CA 1
ATOM 1401 C C . LYS A 1 179 ? -10.055 12.188 20.5 1 94.44 179 LYS A C 1
ATOM 1403 O O . LYS A 1 179 ? -9.25 11.93 21.391 1 94.44 179 LYS A O 1
ATOM 1408 N N . ALA A 1 180 ? -9.703 12.648 19.344 1 92.62 180 ALA A N 1
ATOM 1409 C CA . ALA A 1 180 ? -8.289 12.789 19.016 1 92.62 180 ALA A CA 1
ATOM 1410 C C . ALA A 1 180 ? -7.941 14.234 18.688 1 92.62 180 ALA A C 1
ATOM 1412 O O . ALA A 1 180 ? -7.828 14.602 17.516 1 92.62 180 ALA A O 1
ATOM 1413 N N . PRO A 1 181 ? -7.621 15.047 19.672 1 89.81 181 PRO A N 1
ATOM 1414 C CA . PRO A 1 181 ? -7.312 16.453 19.422 1 89.81 181 PRO A CA 1
ATOM 1415 C C . PRO A 1 181 ? -6.09 16.641 18.531 1 89.81 181 PRO A C 1
ATOM 1417 O O . PRO A 1 181 ? -6.023 17.594 17.75 1 89.81 181 PRO A O 1
ATOM 1420 N N . GLU A 1 182 ? -5.156 15.703 18.656 1 89.75 182 GLU A N 1
ATOM 1421 C CA . GLU A 1 182 ? -3.965 15.797 17.812 1 89.75 182 GLU A CA 1
ATOM 1422 C C . GLU A 1 182 ? -4.324 15.664 16.328 1 89.75 182 GLU A C 1
ATOM 1424 O O . GLU A 1 182 ? -3.742 16.344 15.484 1 89.75 182 GLU A O 1
ATOM 1429 N N . ALA A 1 183 ? -5.215 14.805 16.109 1 94 183 ALA A N 1
ATOM 1430 C CA . ALA A 1 183 ? -5.66 14.625 14.734 1 94 183 ALA A CA 1
ATOM 1431 C C . ALA A 1 183 ? -6.375 15.875 14.219 1 94 183 ALA A C 1
ATOM 1433 O O . ALA A 1 183 ? -6.188 16.266 13.07 1 94 183 ALA A O 1
ATOM 1434 N N . ARG A 1 184 ? -7.148 16.5 15.016 1 92.88 184 ARG A N 1
ATOM 1435 C CA . ARG A 1 184 ? -7.875 17.703 14.617 1 92.88 184 ARG A CA 1
ATOM 1436 C C . ARG A 1 184 ? -6.918 18.828 14.266 1 92.88 184 ARG A C 1
ATOM 1438 O O . ARG A 1 184 ? -7.141 19.562 13.297 1 92.88 184 ARG A O 1
ATOM 1445 N N . TYR A 1 185 ? -5.938 18.891 15.016 1 91.81 185 TYR A N 1
ATOM 1446 C CA . TYR A 1 185 ? -4.895 19.875 14.773 1 91.81 185 TYR A CA 1
ATOM 1447 C C . TYR A 1 185 ? -4.152 19.578 13.477 1 91.81 185 TYR A C 1
ATOM 1449 O O . TYR A 1 185 ? -3.961 20.469 12.648 1 91.81 185 TYR A O 1
ATOM 1457 N N . ALA A 1 186 ? -3.799 18.391 13.305 1 96.12 186 ALA A N 1
ATOM 1458 C CA . ALA A 1 186 ? -3.01 17.969 12.156 1 96.12 186 ALA A CA 1
ATOM 1459 C C . ALA A 1 186 ? -3.793 18.156 10.859 1 96.12 186 ALA A C 1
ATOM 1461 O O . ALA A 1 186 ? -3.221 18.516 9.82 1 96.12 186 ALA A O 1
ATOM 1462 N N . ILE A 1 187 ? -5.082 17.969 10.891 1 97.06 187 ILE A N 1
ATOM 1463 C CA . ILE A 1 187 ? -5.922 18.062 9.703 1 97.06 187 ILE A CA 1
ATOM 1464 C C . ILE A 1 187 ? -5.801 19.469 9.102 1 97.06 187 ILE A C 1
ATOM 1466 O O . ILE A 1 187 ? -5.641 19.609 7.887 1 97.06 187 ILE A O 1
ATOM 1470 N N . ARG A 1 188 ? -5.871 20.453 9.922 1 96.12 188 ARG A N 1
ATOM 1471 C CA . ARG A 1 188 ? -5.801 21.828 9.469 1 96.12 188 ARG A CA 1
ATOM 1472 C C . ARG A 1 188 ? -4.422 22.156 8.906 1 96.12 188 ARG A C 1
ATOM 1474 O O . ARG A 1 188 ? -4.309 22.766 7.836 1 96.12 188 ARG A O 1
ATOM 1481 N N . LEU A 1 189 ? -3.459 21.641 9.578 1 96.06 189 LEU A N 1
ATOM 1482 C CA . LEU A 1 189 ? -2.1 21.938 9.133 1 96.06 189 LEU A CA 1
ATOM 1483 C C . LEU A 1 189 ? -1.774 21.172 7.848 1 96.06 189 LEU A C 1
ATOM 1485 O O . LEU A 1 189 ? -1.035 21.672 6.996 1 96.06 189 LEU A O 1
ATOM 1489 N N . ASP A 1 190 ? -2.283 20.016 7.723 1 97.88 190 ASP A N 1
ATOM 1490 C CA . ASP A 1 190 ? -2.1 19.266 6.492 1 97.88 190 ASP A CA 1
ATOM 1491 C C . ASP A 1 190 ? -2.777 19.953 5.312 1 97.88 190 ASP A C 1
ATOM 1493 O O . ASP A 1 190 ? -2.229 20 4.207 1 97.88 190 ASP A O 1
ATOM 1497 N N . LEU A 1 191 ? -3.969 20.484 5.527 1 97.19 191 LEU A N 1
ATOM 1498 C CA . LEU A 1 191 ? -4.664 21.219 4.484 1 97.19 191 LEU A CA 1
ATOM 1499 C C . LEU A 1 191 ? -3.852 22.438 4.047 1 97.19 191 LEU A C 1
ATOM 1501 O O . LEU A 1 191 ? -3.707 22.703 2.848 1 97.19 191 LEU A O 1
ATOM 1505 N N . LEU A 1 192 ? -3.344 23.094 4.996 1 95.06 192 LEU A N 1
ATOM 1506 C CA . LEU A 1 192 ? -2.572 24.297 4.715 1 95.06 192 LEU A CA 1
ATOM 1507 C C . LEU A 1 192 ? -1.266 23.953 4.008 1 95.06 192 LEU A C 1
ATOM 1509 O O . LEU A 1 192 ? -0.787 24.719 3.168 1 95.06 192 LEU A O 1
ATOM 1513 N N . ALA A 1 193 ? -0.714 22.812 4.332 1 96.31 193 ALA A N 1
ATOM 1514 C CA . ALA A 1 193 ? 0.5 22.359 3.656 1 96.31 193 ALA A CA 1
ATOM 1515 C C . ALA A 1 193 ? 0.261 22.172 2.158 1 96.31 193 ALA A C 1
ATOM 1517 O O . ALA A 1 193 ? 1.085 22.594 1.339 1 96.31 193 ALA A O 1
ATOM 1518 N N . VAL A 1 194 ? -0.863 21.609 1.801 1 96.38 194 VAL A N 1
ATOM 1519 C CA . VAL A 1 194 ? -1.196 21.406 0.394 1 96.38 194 VAL A CA 1
ATOM 1520 C C . VAL A 1 194 ? -1.356 22.766 -0.293 1 96.38 194 VAL A C 1
ATOM 1522 O O . VAL A 1 194 ? -0.78 23 -1.357 1 96.38 194 VAL A O 1
ATOM 1525 N N . ALA A 1 195 ? -2.088 23.594 0.329 1 92.81 195 ALA A N 1
ATOM 1526 C CA . ALA A 1 195 ? -2.377 24.906 -0.247 1 92.81 195 ALA A CA 1
ATOM 1527 C C . ALA A 1 195 ? -1.099 25.719 -0.421 1 92.81 195 ALA A C 1
ATOM 1529 O O . ALA A 1 195 ? -0.964 26.469 -1.386 1 92.81 195 ALA A O 1
ATOM 1530 N N . ASP A 1 196 ? -0.236 25.531 0.444 1 91.88 196 ASP A N 1
ATOM 1531 C CA . ASP A 1 196 ? 1.004 26.312 0.449 1 91.88 196 ASP A CA 1
ATOM 1532 C C . ASP A 1 196 ? 1.995 25.75 -0.574 1 91.88 196 ASP A C 1
ATOM 1534 O O . ASP A 1 196 ? 2.699 26.516 -1.236 1 91.88 196 ASP A O 1
ATOM 1538 N N . ARG A 1 197 ? 2.051 24.453 -0.715 1 94.44 197 ARG A N 1
ATOM 1539 C CA . ARG A 1 197 ? 3.197 23.844 -1.376 1 94.44 197 ARG A CA 1
ATOM 1540 C C . ARG A 1 197 ? 2.832 23.375 -2.781 1 94.44 197 ARG A C 1
ATOM 1542 O O . ARG A 1 197 ? 3.715 23.141 -3.609 1 94.44 197 ARG A O 1
ATOM 1549 N N . ASP A 1 198 ? 1.565 23.172 -3.053 1 92.31 198 ASP A N 1
ATOM 1550 C CA . ASP A 1 198 ? 1.121 22.781 -4.383 1 92.31 198 ASP A CA 1
ATOM 1551 C C . ASP A 1 198 ? 0.649 23.984 -5.191 1 92.31 198 ASP A C 1
ATOM 1553 O O . ASP A 1 198 ? -0.452 24.5 -4.969 1 92.31 198 ASP A O 1
ATOM 1557 N N . PRO A 1 199 ? 1.35 24.391 -6.18 1 88.81 199 PRO A N 1
ATOM 1558 C CA . PRO A 1 199 ? 0.929 25.547 -6.988 1 88.81 199 PRO A CA 1
ATOM 1559 C C . PRO A 1 199 ? -0.377 25.297 -7.738 1 88.81 199 PRO A C 1
ATOM 1561 O O . PRO A 1 199 ? -1.06 26.234 -8.133 1 88.81 199 PRO A O 1
ATOM 1564 N N . ALA A 1 200 ? -0.693 24.047 -7.887 1 88.69 200 ALA A N 1
ATOM 1565 C CA . ALA A 1 200 ? -1.919 23.703 -8.602 1 88.69 200 ALA A CA 1
ATOM 1566 C C . ALA A 1 200 ? -3.137 23.812 -7.691 1 88.69 200 ALA A C 1
ATOM 1568 O O . ALA A 1 200 ? -4.277 23.828 -8.164 1 88.69 200 ALA A O 1
ATOM 1569 N N . CYS A 1 201 ? -2.934 23.891 -6.406 1 91 201 CYS A N 1
ATOM 1570 C CA . CYS A 1 201 ? -4.02 24.047 -5.445 1 91 201 CYS A CA 1
ATOM 1571 C C . CYS A 1 201 ? -4.293 25.516 -5.164 1 91 201 CYS A C 1
ATOM 1573 O O . CYS A 1 201 ? -3.625 26.125 -4.328 1 91 201 CYS A O 1
ATOM 1575 N N . THR A 1 202 ? -5.305 26.031 -5.668 1 87.5 202 THR A N 1
ATOM 1576 C CA . THR A 1 202 ? -5.562 27.469 -5.578 1 87.5 202 THR A CA 1
ATOM 1577 C C . THR A 1 202 ? -6.613 27.766 -4.508 1 87.5 202 THR A C 1
ATOM 1579 O O . THR A 1 202 ? -6.781 28.906 -4.094 1 87.5 202 THR A O 1
ATOM 1582 N N . ARG A 1 203 ? -7.273 26.797 -4.121 1 91.12 203 ARG A N 1
ATOM 1583 C CA . ARG A 1 203 ? -8.258 26.906 -3.051 1 91.12 203 ARG A CA 1
ATOM 1584 C C . ARG A 1 203 ? -8.07 25.812 -2.01 1 91.12 203 ARG A C 1
ATOM 1586 O O . ARG A 1 203 ? -7.77 24.672 -2.355 1 91.12 203 ARG A O 1
ATOM 1593 N N . VAL A 1 204 ? -8.281 26.125 -0.788 1 95.31 204 VAL A N 1
ATOM 1594 C CA . VAL A 1 204 ? -8.117 25.172 0.308 1 95.31 204 VAL A CA 1
ATOM 1595 C C . VAL A 1 204 ? -9.141 24.047 0.169 1 95.31 204 VAL A C 1
ATOM 1597 O O . VAL A 1 204 ? -8.828 22.875 0.432 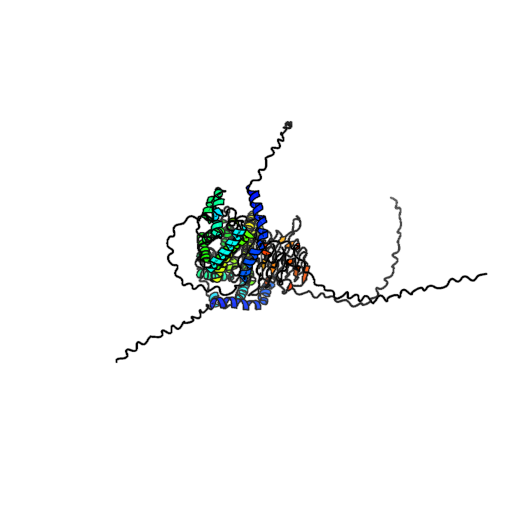1 95.31 204 VAL A O 1
ATOM 1600 N N . ILE A 1 205 ? -10.336 24.328 -0.286 1 96.62 205 ILE A N 1
ATOM 1601 C CA . ILE A 1 205 ? -11.422 23.359 -0.386 1 96.62 205 ILE A CA 1
ATOM 1602 C C . ILE A 1 205 ? -11.055 22.266 -1.394 1 96.62 205 ILE A C 1
ATOM 1604 O O . ILE A 1 205 ? -11.523 21.141 -1.294 1 96.62 205 ILE A O 1
ATOM 1608 N N . ASP A 1 206 ? -10.25 22.609 -2.395 1 95.94 206 ASP A N 1
ATOM 1609 C CA . ASP A 1 206 ? -9.883 21.625 -3.41 1 95.94 206 ASP A CA 1
ATOM 1610 C C . ASP A 1 206 ? -9.094 20.469 -2.795 1 95.94 206 ASP A C 1
ATOM 1612 O O . ASP A 1 206 ? -9.312 19.312 -3.139 1 95.94 206 ASP A O 1
ATOM 1616 N N . ALA A 1 207 ? -8.148 20.828 -1.907 1 96.81 207 ALA A N 1
ATOM 1617 C CA . ALA A 1 207 ? -7.402 19.781 -1.214 1 96.81 207 ALA A CA 1
ATOM 1618 C C . ALA A 1 207 ? -8.336 18.891 -0.399 1 96.81 207 ALA A C 1
ATOM 1620 O O . ALA A 1 207 ? -8.18 17.672 -0.389 1 96.81 207 ALA A O 1
ATOM 1621 N N . LEU A 1 208 ? -9.297 19.469 0.263 1 98.19 208 LEU A N 1
ATOM 1622 C CA . LEU A 1 208 ? -10.234 18.75 1.117 1 98.19 208 LEU A CA 1
ATOM 1623 C C . LEU A 1 208 ? -11.109 17.812 0.294 1 98.19 208 LEU A C 1
ATOM 1625 O O . LEU A 1 208 ? -11.352 16.672 0.696 1 98.19 208 LEU A O 1
ATOM 1629 N N . LEU A 1 209 ? -11.539 18.297 -0.882 1 97.56 209 LEU A N 1
ATOM 1630 C CA . LEU A 1 209 ? -12.555 17.562 -1.63 1 97.56 209 LEU A CA 1
ATOM 1631 C C . LEU A 1 209 ? -11.906 16.578 -2.607 1 97.56 209 LEU A C 1
ATOM 1633 O O . LEU A 1 209 ? -12.461 15.516 -2.881 1 97.56 209 LEU A O 1
ATOM 1637 N N . PHE A 1 210 ? -10.719 16.953 -3.119 1 96.44 210 PHE A N 1
ATOM 1638 C CA . PHE A 1 210 ? -10.375 16.25 -4.355 1 96.44 210 PHE A CA 1
ATOM 1639 C C . PHE A 1 210 ? -9.008 15.586 -4.234 1 96.44 210 PHE A C 1
ATOM 1641 O O . PHE A 1 210 ? -8.656 14.727 -5.051 1 96.44 210 PHE A O 1
ATOM 1648 N N . PHE A 1 211 ? -8.188 15.852 -3.334 1 97.12 211 PHE A N 1
ATOM 1649 C CA . PHE A 1 211 ? -6.82 15.352 -3.314 1 97.12 211 PHE A CA 1
ATOM 1650 C C . PHE A 1 211 ? -6.727 14.062 -2.506 1 97.12 211 PHE A C 1
ATOM 1652 O O . PHE A 1 211 ? -6.855 14.078 -1.281 1 97.12 211 PHE A O 1
ATOM 1659 N N . LYS A 1 212 ? -6.355 12.992 -3.139 1 97.94 212 LYS A N 1
ATOM 1660 C CA . LYS A 1 212 ? -6.398 11.68 -2.494 1 97.94 212 LYS A CA 1
ATOM 1661 C C . LYS A 1 212 ? -5.266 11.523 -1.483 1 97.94 212 LYS A C 1
ATOM 1663 O O . LYS A 1 212 ? -5.402 10.797 -0.498 1 97.94 212 LYS A O 1
ATOM 1668 N N . GLY A 1 213 ? -4.121 12.195 -1.748 1 98.5 213 GLY A N 1
ATOM 1669 C CA . GLY A 1 213 ? -3.07 12.172 -0.741 1 98.5 213 GLY A CA 1
ATOM 1670 C C . GLY A 1 213 ? -3.527 12.695 0.606 1 98.5 213 GLY A C 1
ATOM 1671 O O . GLY A 1 213 ? -3.195 12.125 1.646 1 98.5 213 GLY A O 1
ATOM 1672 N N . PHE A 1 214 ? -4.289 13.812 0.572 1 98.75 214 PHE A N 1
ATOM 1673 C CA . PHE A 1 214 ? -4.859 14.367 1.793 1 98.75 214 PHE A CA 1
ATOM 1674 C C . PHE A 1 214 ? -5.855 13.398 2.414 1 98.75 214 PHE A C 1
ATOM 1676 O O . PHE A 1 214 ? -5.832 13.164 3.625 1 98.75 214 PHE A O 1
ATOM 1683 N N . HIS A 1 215 ? -6.738 12.797 1.636 1 98.81 215 HIS A N 1
ATOM 1684 C CA . HIS A 1 215 ? -7.746 11.867 2.127 1 98.81 215 HIS A CA 1
ATOM 1685 C C . HIS A 1 215 ? -7.098 10.648 2.781 1 98.81 215 HIS A C 1
ATOM 1687 O O . HIS A 1 215 ? -7.535 10.211 3.85 1 98.81 215 HIS A O 1
ATOM 1693 N N . ALA A 1 216 ? -6.074 10.125 2.152 1 98.88 216 ALA A N 1
ATOM 1694 C CA . ALA A 1 216 ? -5.379 8.961 2.691 1 98.88 216 ALA A CA 1
ATOM 1695 C C . ALA A 1 216 ? -4.723 9.281 4.031 1 98.88 216 ALA A C 1
ATOM 1697 O O . ALA A 1 216 ? -4.789 8.492 4.973 1 98.88 216 ALA A O 1
ATOM 1698 N N . LEU A 1 217 ? -4.109 10.398 4.09 1 98.88 217 LEU A N 1
ATOM 1699 C CA . LEU A 1 217 ? -3.436 10.82 5.316 1 98.88 217 LEU A CA 1
ATOM 1700 C C . LEU A 1 217 ? -4.434 10.992 6.453 1 98.88 217 LEU A C 1
ATOM 1702 O O . LEU A 1 217 ? -4.18 10.562 7.582 1 98.88 217 LEU A O 1
ATOM 1706 N N . GLN A 1 218 ? -5.578 11.617 6.176 1 98.75 218 GLN A N 1
ATOM 1707 C CA . GLN A 1 218 ? -6.574 11.82 7.223 1 98.75 218 GLN A CA 1
ATOM 1708 C C . GLN A 1 218 ? -7.188 10.492 7.664 1 98.75 218 GLN A C 1
ATOM 1710 O O . GLN A 1 218 ? -7.473 10.297 8.844 1 98.75 218 GLN A O 1
ATOM 1715 N N . THR A 1 219 ? -7.418 9.633 6.711 1 98.81 219 THR A N 1
ATOM 1716 C CA . THR A 1 219 ? -7.902 8.305 7.078 1 98.81 219 THR A CA 1
ATOM 1717 C C . THR A 1 219 ? -6.883 7.578 7.949 1 98.81 219 THR A C 1
ATOM 1719 O O . THR A 1 219 ? -7.254 6.887 8.898 1 98.81 219 THR A O 1
ATOM 1722 N N . HIS A 1 220 ? -5.656 7.746 7.641 1 98.75 220 HIS A N 1
ATOM 1723 C CA . HIS A 1 220 ? -4.609 7.168 8.469 1 98.75 220 HIS A CA 1
ATOM 1724 C C . HIS A 1 220 ? -4.688 7.691 9.898 1 98.75 220 HIS A C 1
ATOM 1726 O O . HIS A 1 220 ? -4.516 6.934 10.859 1 98.75 220 HIS A O 1
ATOM 1732 N N . ARG A 1 221 ? -4.867 8.945 10.047 1 98.62 221 ARG A N 1
ATOM 1733 C CA . ARG A 1 221 ? -4.922 9.523 11.383 1 98.62 221 ARG A CA 1
ATOM 1734 C C . ARG A 1 221 ? -6.055 8.914 12.195 1 98.62 221 ARG A C 1
ATOM 1736 O O . ARG A 1 221 ? -5.898 8.648 13.391 1 98.62 221 ARG A O 1
ATOM 1743 N N . VAL A 1 222 ? -7.191 8.695 11.578 1 98.56 222 VAL A N 1
ATOM 1744 C CA . VAL A 1 222 ? -8.312 8.016 12.219 1 98.56 222 VAL A CA 1
ATOM 1745 C C . VAL A 1 222 ? -7.922 6.578 12.555 1 98.56 222 VAL A C 1
ATOM 1747 O O . VAL A 1 222 ? -8.125 6.117 13.68 1 98.56 222 VAL A O 1
ATOM 1750 N N . ALA A 1 223 ? -7.332 5.918 11.617 1 98.62 223 ALA A N 1
ATOM 1751 C CA . ALA A 1 223 ? -6.926 4.531 11.805 1 98.62 223 ALA A CA 1
ATOM 1752 C C . ALA A 1 223 ? -5.863 4.414 12.898 1 98.62 223 ALA A C 1
ATOM 1754 O O . ALA A 1 223 ? -5.855 3.451 13.664 1 98.62 223 ALA A O 1
ATOM 1755 N N . HIS A 1 224 ? -4.988 5.328 12.898 1 98.56 224 HIS A N 1
ATOM 1756 C CA . HIS A 1 224 ? -3.949 5.34 13.922 1 98.56 224 HIS A CA 1
ATOM 1757 C C . HIS A 1 224 ? -4.551 5.504 15.312 1 98.56 224 HIS A C 1
ATOM 1759 O O . HIS A 1 224 ? -4.113 4.852 16.266 1 98.56 224 HIS A O 1
ATOM 1765 N N . TRP A 1 225 ? -5.473 6.398 15.422 1 98.06 225 TRP A N 1
ATOM 1766 C CA . TRP A 1 225 ? -6.168 6.547 16.688 1 98.06 225 TRP A CA 1
ATOM 1767 C C . TRP A 1 225 ? -6.832 5.238 17.109 1 98.06 225 TRP A C 1
ATOM 1769 O O . TRP A 1 225 ? -6.684 4.797 18.25 1 98.06 225 TRP A O 1
ATOM 1779 N N . LEU A 1 226 ? -7.547 4.594 16.203 1 97.69 226 LEU A N 1
ATOM 1780 C CA . LEU A 1 226 ? -8.18 3.309 16.484 1 97.69 226 LEU A CA 1
ATOM 1781 C C . LEU A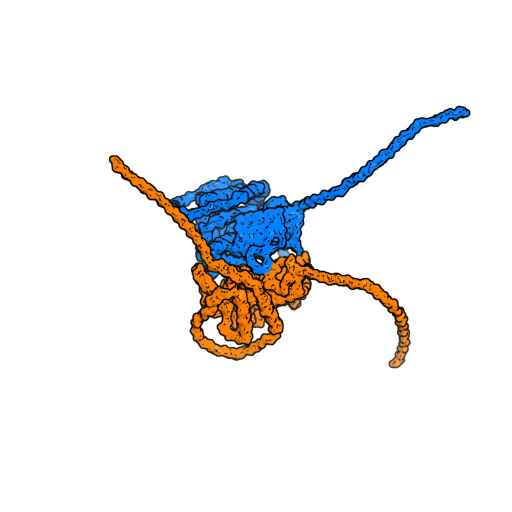 1 226 ? -7.145 2.277 16.938 1 97.69 226 LEU A C 1
ATOM 1783 O O . LEU A 1 226 ? -7.363 1.548 17.906 1 97.69 226 LEU A O 1
ATOM 1787 N N . TRP A 1 227 ? -6.062 2.268 16.172 1 97.25 227 TRP A N 1
ATOM 1788 C CA . TRP A 1 227 ? -4.961 1.363 16.5 1 97.25 227 TRP A CA 1
ATOM 1789 C C . TRP A 1 227 ? -4.469 1.589 17.922 1 97.25 227 TRP A C 1
ATOM 1791 O O . TRP A 1 227 ? -4.273 0.633 18.672 1 97.25 227 TRP A O 1
ATOM 1801 N N . SER A 1 228 ? -4.344 2.811 18.297 1 96.62 228 SER A N 1
ATOM 1802 C CA . SER A 1 228 ? -3.848 3.178 19.625 1 96.62 228 SER A CA 1
ATOM 1803 C C . SER A 1 228 ? -4.859 2.824 20.703 1 96.62 228 SER A C 1
ATOM 1805 O O . SER A 1 228 ? -4.492 2.656 21.875 1 96.62 228 SER A O 1
ATOM 1807 N N . GLN A 1 229 ? -6.152 2.717 20.344 1 95.62 229 GLN A N 1
ATOM 1808 C CA . GLN A 1 229 ? -7.211 2.314 21.266 1 95.62 229 GLN A CA 1
ATOM 1809 C C . GLN A 1 229 ? -7.402 0.801 21.25 1 95.62 229 GLN A C 1
ATOM 1811 O O . GLN A 1 229 ? -8.406 0.294 21.75 1 95.62 229 GLN A O 1
ATOM 1816 N N . ASN A 1 230 ? -6.5 0.087 20.609 1 94.62 230 ASN A N 1
ATOM 1817 C CA . ASN A 1 230 ? -6.508 -1.369 20.516 1 94.62 230 ASN A CA 1
ATOM 1818 C C . ASN A 1 230 ? -7.707 -1.872 19.719 1 94.62 230 ASN A C 1
ATOM 1820 O O . ASN A 1 230 ? -8.234 -2.953 20 1 94.62 230 ASN A O 1
ATOM 1824 N N . ARG A 1 231 ? -8.203 -1.057 18.953 1 95.62 231 ARG A N 1
ATOM 1825 C CA . ARG A 1 231 ? -9.234 -1.442 18 1 95.62 231 ARG A CA 1
ATOM 1826 C C . ARG A 1 231 ? -8.633 -1.732 16.625 1 95.62 231 ARG A C 1
ATOM 1828 O O . ARG A 1 231 ? -9.023 -1.12 15.625 1 95.62 231 ARG A O 1
ATOM 1835 N N . GLN A 1 232 ? -7.816 -2.717 16.562 1 94.38 232 GLN A N 1
ATOM 1836 C CA . GLN A 1 232 ? -6.926 -2.965 15.438 1 94.38 232 GLN A CA 1
ATOM 1837 C C . GLN A 1 232 ? -7.699 -3.496 14.234 1 94.38 232 GLN A C 1
ATOM 1839 O O . GLN A 1 232 ? -7.371 -3.172 13.094 1 94.38 232 GLN A O 1
ATOM 1844 N N . ALA A 1 233 ? -8.695 -4.285 14.477 1 93 233 ALA A N 1
ATOM 1845 C CA . ALA A 1 233 ? -9.477 -4.812 13.359 1 93 233 ALA A CA 1
ATOM 1846 C C . ALA A 1 233 ? -10.109 -3.684 12.555 1 93 233 ALA A C 1
ATOM 1848 O O . ALA A 1 233 ? -10.086 -3.701 11.32 1 93 233 ALA A O 1
ATOM 1849 N N . LEU A 1 234 ? -10.641 -2.764 13.25 1 95.06 234 LEU A N 1
ATOM 1850 C CA . LEU A 1 234 ? -11.273 -1.627 12.594 1 95.06 234 LEU A CA 1
ATOM 1851 C C . LEU A 1 234 ? -10.234 -0.745 11.906 1 95.06 234 LEU A C 1
ATOM 1853 O O . LEU A 1 234 ? -10.477 -0.233 10.812 1 95.06 234 LEU A O 1
ATOM 1857 N N . ALA A 1 235 ? -9.109 -0.569 12.539 1 97.69 235 ALA A N 1
ATOM 1858 C CA . ALA A 1 235 ? -8.008 0.185 11.938 1 97.69 235 ALA A CA 1
ATOM 1859 C C . ALA A 1 235 ? -7.559 -0.446 10.625 1 97.69 235 ALA A C 1
ATOM 1861 O O . ALA A 1 235 ? -7.379 0.251 9.625 1 97.69 235 ALA A O 1
ATOM 1862 N N . MET A 1 236 ? -7.461 -1.734 10.641 1 96.25 236 MET A N 1
ATOM 1863 C CA . MET A 1 236 ? -7.008 -2.463 9.461 1 96.25 236 MET A CA 1
ATOM 1864 C C . MET A 1 236 ? -8.055 -2.414 8.352 1 96.25 236 MET A C 1
ATOM 1866 O O . MET A 1 236 ? -7.719 -2.377 7.168 1 96.25 236 MET A O 1
ATOM 1870 N N . TYR A 1 237 ? -9.289 -2.402 8.75 1 95.62 237 TYR A N 1
ATOM 1871 C CA . TYR A 1 237 ? -10.344 -2.27 7.754 1 95.62 237 TYR A CA 1
ATOM 1872 C C . TYR A 1 237 ? -10.234 -0.941 7.012 1 95.62 237 TYR A C 1
ATOM 1874 O O . TYR A 1 237 ? -10.242 -0.907 5.781 1 95.62 237 TYR A O 1
ATOM 1882 N N . LEU A 1 238 ? -10.102 0.142 7.762 1 97.31 238 LEU A N 1
ATOM 1883 C CA . LEU A 1 238 ? -9.961 1.456 7.145 1 97.31 238 LEU A CA 1
ATOM 1884 C C . LEU A 1 238 ? -8.727 1.505 6.242 1 97.31 238 LEU A C 1
ATOM 1886 O O . LEU A 1 238 ? -8.789 2.027 5.129 1 97.31 238 LEU A O 1
ATOM 1890 N N . HIS A 1 239 ? -7.703 0.946 6.766 1 97.88 239 HIS A N 1
ATOM 1891 C CA . HIS A 1 239 ? -6.461 0.856 6.004 1 97.88 239 HIS A CA 1
ATOM 1892 C C . HIS A 1 239 ? -6.676 0.126 4.684 1 97.88 239 HIS A C 1
ATOM 1894 O O . HIS A 1 239 ? -6.234 0.593 3.631 1 97.88 239 HIS A O 1
ATOM 1900 N N . SER A 1 240 ? -7.324 -0.943 4.727 1 96.38 240 SER A N 1
ATOM 1901 C CA . SER A 1 240 ? -7.559 -1.75 3.535 1 96.38 240 SER A CA 1
ATOM 1902 C C . SER A 1 240 ? -8.398 -0.993 2.51 1 96.38 240 SER A C 1
ATOM 1904 O O . SER A 1 240 ? -8.156 -1.099 1.305 1 96.38 240 SER A O 1
ATOM 1906 N N . GLN A 1 241 ? -9.383 -0.28 2.957 1 96.94 241 GLN A N 1
ATOM 1907 C CA . GLN A 1 241 ? -10.219 0.499 2.047 1 96.94 241 GLN A CA 1
ATOM 1908 C C . GLN A 1 241 ? -9.406 1.587 1.352 1 96.94 241 GLN A C 1
ATOM 1910 O O . GLN A 1 241 ? -9.602 1.854 0.164 1 96.94 241 GLN A O 1
ATOM 1915 N N . VAL A 1 242 ? -8.516 2.195 2.076 1 98 242 VAL A N 1
ATOM 1916 C CA . VAL A 1 242 ? -7.66 3.229 1.501 1 98 242 VAL A CA 1
ATOM 1917 C C . VAL A 1 242 ? -6.742 2.613 0.449 1 98 242 VAL A C 1
ATOM 1919 O O . VAL A 1 242 ? -6.559 3.176 -0.633 1 98 242 VAL A O 1
ATOM 1922 N N . CYS A 1 243 ? -6.195 1.486 0.75 1 96.88 243 CYS A N 1
ATOM 1923 C CA . CYS A 1 243 ? -5.332 0.783 -0.192 1 96.88 243 CYS A CA 1
ATOM 1924 C C . CYS A 1 243 ? -6.078 0.448 -1.476 1 96.88 243 CYS A C 1
ATOM 1926 O O . CYS A 1 243 ? -5.539 0.598 -2.572 1 96.88 243 CYS A O 1
ATOM 1928 N N . LYS A 1 244 ? -7.25 0.049 -1.289 1 95.31 244 LYS A N 1
ATOM 1929 C CA . LYS A 1 244 ? -8.07 -0.367 -2.424 1 95.31 244 LYS A CA 1
ATOM 1930 C C . LYS A 1 244 ? -8.539 0.837 -3.234 1 95.31 244 LYS A C 1
ATOM 1932 O O . LYS A 1 244 ? -8.359 0.881 -4.453 1 95.31 244 LYS A O 1
ATOM 1937 N N . VAL A 1 245 ? -9.055 1.843 -2.602 1 96.44 245 VAL A N 1
ATOM 1938 C CA . VAL A 1 245 ? -9.773 2.924 -3.266 1 96.44 245 VAL A CA 1
ATOM 1939 C C . VAL A 1 245 ? -8.789 4.008 -3.699 1 96.44 245 VAL A C 1
ATOM 1941 O O . VAL A 1 245 ? -8.945 4.605 -4.77 1 96.44 245 VAL A O 1
ATOM 1944 N N . LEU A 1 246 ? -7.801 4.242 -2.852 1 97.19 246 LEU A N 1
ATOM 1945 C CA . LEU A 1 246 ? -6.938 5.391 -3.105 1 97.19 246 LEU A CA 1
ATOM 1946 C C . LEU A 1 246 ? -5.547 4.934 -3.545 1 97.19 246 LEU A C 1
ATOM 1948 O O . LEU A 1 246 ? -4.738 5.746 -3.992 1 97.19 246 LEU A O 1
ATOM 1952 N N . GLN A 1 247 ? -5.223 3.699 -3.414 1 97.38 247 GLN A N 1
ATOM 1953 C CA . GLN A 1 247 ? -3.953 3.119 -3.84 1 97.38 247 GLN A CA 1
ATOM 1954 C C . GLN A 1 247 ? -2.785 3.734 -3.074 1 97.38 247 GLN A C 1
ATOM 1956 O O . GLN A 1 247 ? -1.738 4.023 -3.656 1 97.38 247 GLN A O 1
ATOM 1961 N N . ILE A 1 248 ? -3.012 4.109 -1.889 1 98.31 248 ILE A N 1
ATOM 1962 C CA . ILE A 1 248 ? -2.021 4.594 -0.932 1 98.31 248 ILE A CA 1
ATOM 1963 C C . ILE A 1 248 ? -2.006 3.688 0.297 1 98.31 248 ILE A C 1
ATOM 1965 O O . ILE A 1 248 ? -3.059 3.371 0.856 1 98.31 248 ILE A O 1
ATOM 1969 N N . ASP A 1 249 ? -0.807 3.193 0.656 1 98.56 249 ASP A N 1
ATOM 1970 C CA . ASP A 1 249 ? -0.654 2.191 1.707 1 98.56 249 ASP A CA 1
ATOM 1971 C C . ASP A 1 249 ? 0.13 2.754 2.891 1 98.56 249 ASP A C 1
ATOM 1973 O O . ASP A 1 249 ? 1.362 2.74 2.889 1 98.56 249 ASP A O 1
ATOM 1977 N N . ILE A 1 250 ? -0.596 3.248 3.926 1 98.75 250 ILE A N 1
ATOM 1978 C CA . ILE A 1 250 ? 0.006 3.723 5.168 1 98.75 250 ILE A CA 1
ATOM 1979 C C . ILE A 1 250 ? -0.461 2.854 6.332 1 98.75 250 ILE A C 1
ATOM 1981 O O . ILE A 1 250 ? -1.632 2.898 6.719 1 98.75 250 ILE A O 1
ATOM 1985 N N . HIS A 1 251 ? 0.421 2.109 6.867 1 98.5 251 HIS A N 1
ATOM 1986 C CA . HIS A 1 251 ? 0.045 1.232 7.973 1 98.5 251 HIS A CA 1
ATOM 1987 C C . HIS A 1 251 ? -0.486 2.035 9.156 1 98.5 251 HIS A C 1
ATOM 1989 O O . HIS A 1 251 ? 0.071 3.078 9.5 1 98.5 251 HIS A O 1
ATOM 1995 N N . PRO A 1 252 ? -1.537 1.545 9.828 1 98.31 252 PRO A N 1
ATOM 1996 C CA . PRO A 1 252 ? -2.17 2.295 10.922 1 98.31 252 PRO A CA 1
ATOM 1997 C C . PRO A 1 252 ? -1.214 2.57 12.078 1 98.31 252 PRO A C 1
ATOM 1999 O O . PRO A 1 252 ? -1.392 3.545 12.812 1 98.31 252 PRO A O 1
ATOM 2002 N N . ALA A 1 253 ? -0.186 1.774 12.227 1 97.88 253 ALA A N 1
ATOM 2003 C CA . ALA A 1 253 ? 0.713 1.914 13.367 1 97.88 253 ALA A CA 1
ATOM 2004 C C . ALA A 1 253 ? 1.784 2.967 13.102 1 97.88 253 ALA A C 1
ATOM 2006 O O . ALA A 1 253 ? 2.473 3.412 14.023 1 97.88 253 ALA A O 1
ATOM 2007 N N . ALA A 1 254 ? 1.995 3.328 11.875 1 98.56 254 ALA A N 1
ATOM 2008 C CA . ALA A 1 254 ? 2.998 4.344 11.547 1 98.56 254 ALA A CA 1
ATOM 2009 C C . ALA A 1 254 ? 2.703 5.652 12.273 1 98.56 254 ALA A C 1
ATOM 2011 O O . ALA A 1 254 ? 1.541 5.984 12.516 1 98.56 254 ALA A O 1
ATOM 2012 N N . ARG A 1 255 ? 3.717 6.398 12.617 1 98.56 255 ARG A N 1
ATOM 2013 C CA . ARG A 1 255 ? 3.562 7.688 13.273 1 98.56 255 ARG A CA 1
ATOM 2014 C C . ARG A 1 255 ? 3.912 8.836 12.328 1 98.56 255 ARG A C 1
ATOM 2016 O O . ARG A 1 255 ? 5.047 8.93 11.859 1 98.56 255 ARG A O 1
ATOM 2023 N N . ILE A 1 256 ? 2.932 9.664 12.094 1 98.69 256 ILE A N 1
ATOM 2024 C CA . ILE A 1 256 ? 3.107 10.742 11.117 1 98.69 256 ILE A CA 1
ATOM 2025 C C . ILE A 1 256 ? 2.783 12.086 11.766 1 98.69 256 ILE A C 1
ATOM 2027 O O . ILE A 1 256 ? 1.699 12.266 12.328 1 98.69 256 ILE A O 1
ATOM 2031 N N . GLY A 1 257 ? 3.717 13.031 11.648 1 98.19 257 GLY A N 1
ATOM 2032 C CA . GLY A 1 257 ? 3.533 14.359 12.203 1 98.19 257 GLY A CA 1
ATOM 2033 C C . GLY A 1 257 ? 2.516 15.195 11.445 1 98.19 257 GLY A C 1
ATOM 2034 O O . GLY A 1 257 ? 1.646 14.648 10.766 1 98.19 257 GLY A O 1
ATOM 2035 N N . TYR A 1 258 ? 2.541 16.484 11.648 1 96.81 258 TYR A N 1
ATOM 2036 C CA . TYR A 1 258 ? 1.578 17.375 11.023 1 96.81 258 TYR A CA 1
ATOM 2037 C C . TYR A 1 258 ? 2.225 18.172 9.898 1 96.81 258 TYR A C 1
ATOM 2039 O O . TYR A 1 258 ? 3.453 18.203 9.773 1 96.81 258 TYR A O 1
ATOM 2047 N N . GLY A 1 259 ? 1.381 18.781 9.117 1 97.5 259 GLY A N 1
ATOM 2048 C CA . GLY A 1 259 ? 1.892 19.547 7.988 1 97.5 259 GLY A CA 1
ATOM 2049 C C . GLY A 1 259 ? 2.551 18.688 6.93 1 97.5 259 GLY A C 1
ATOM 2050 O O . GLY A 1 259 ? 3.477 19.125 6.246 1 97.5 259 GLY A O 1
ATOM 2051 N N . VAL A 1 260 ? 2.119 17.469 6.828 1 98.62 260 VAL A N 1
ATOM 2052 C CA . VAL A 1 260 ? 2.666 16.531 5.848 1 98.62 260 VAL A CA 1
ATOM 2053 C C . VAL A 1 260 ? 1.889 16.641 4.539 1 98.62 260 VAL A C 1
ATOM 2055 O O . VAL A 1 260 ? 0.656 16.703 4.547 1 98.62 260 VAL A O 1
ATOM 2058 N N . PHE A 1 261 ? 2.6 16.797 3.473 1 98.5 261 PHE A N 1
ATOM 2059 C CA . PHE A 1 261 ? 2.023 16.891 2.137 1 98.5 261 PHE A CA 1
ATOM 2060 C C . PHE A 1 261 ? 2.348 15.656 1.312 1 98.5 261 PHE A C 1
ATOM 2062 O O . PHE A 1 261 ? 3.512 15.398 0.999 1 98.5 261 PHE A O 1
ATOM 2069 N N . ILE A 1 262 ? 1.337 14.859 1.029 1 98.56 262 ILE A N 1
ATOM 2070 C CA . ILE A 1 262 ? 1.455 13.75 0.086 1 98.56 262 ILE A CA 1
ATOM 2071 C C . ILE A 1 262 ? 0.909 14.172 -1.276 1 98.56 262 ILE A C 1
ATOM 2073 O O . ILE A 1 262 ? -0.305 14.18 -1.49 1 98.56 262 ILE A O 1
ATOM 2077 N N . ASP A 1 263 ? 1.769 14.453 -2.164 1 96.81 263 ASP A N 1
ATOM 2078 C CA . ASP A 1 263 ? 1.374 14.969 -3.473 1 96.81 263 ASP A CA 1
ATOM 2079 C C . ASP A 1 263 ? 1.079 13.828 -4.445 1 96.81 263 ASP A C 1
ATOM 2081 O O . ASP A 1 263 ? 1.822 12.844 -4.504 1 96.81 263 ASP A O 1
ATOM 2085 N N . HIS A 1 264 ? -0.085 13.797 -5.16 1 94.88 264 HIS A N 1
ATOM 2086 C CA . HIS A 1 264 ? -0.604 12.766 -6.047 1 94.88 264 HIS A CA 1
ATOM 2087 C C . HIS A 1 264 ? -0.912 11.484 -5.281 1 94.88 264 HIS A C 1
ATOM 2089 O O . HIS A 1 264 ? -2.057 11.023 -5.27 1 94.88 264 HIS A O 1
ATOM 2095 N N . GLY A 1 265 ? 0.076 10.898 -4.625 1 95 265 GLY A N 1
ATOM 2096 C CA . GLY A 1 265 ? -0.138 9.93 -3.562 1 95 265 GLY A CA 1
ATOM 2097 C C . GLY A 1 265 ? -0.078 8.492 -4.043 1 95 265 GLY A C 1
ATOM 2098 O O . GLY A 1 265 ? 0.387 7.613 -3.322 1 95 265 GLY A O 1
ATOM 2099 N N . THR A 1 266 ? -0.488 8.188 -5.34 1 95.5 266 THR A N 1
ATOM 2100 C CA . THR A 1 266 ? -0.593 6.816 -5.812 1 95.5 266 THR A CA 1
ATOM 2101 C C . THR A 1 266 ? 0.721 6.066 -5.605 1 95.5 266 THR A C 1
ATOM 2103 O O . THR A 1 266 ? 1.792 6.578 -5.938 1 95.5 266 THR A O 1
ATOM 2106 N N . GLY A 1 267 ? 0.599 4.867 -5.008 1 97.25 267 GLY A N 1
ATOM 2107 C CA . GLY A 1 267 ? 1.758 3.994 -4.91 1 97.25 267 GLY A CA 1
ATOM 2108 C C . GLY A 1 267 ? 2.605 4.262 -3.68 1 97.25 267 GLY A C 1
ATOM 2109 O O . GLY A 1 267 ? 3.6 3.572 -3.443 1 97.25 267 GLY A O 1
ATOM 2110 N N . VAL A 1 268 ? 2.246 5.281 -2.871 1 98.56 268 VAL A N 1
ATOM 2111 C CA . VAL A 1 268 ? 2.969 5.535 -1.631 1 98.56 268 VAL A CA 1
ATOM 2112 C C . VAL A 1 268 ? 2.797 4.352 -0.681 1 98.56 268 VAL A C 1
ATOM 2114 O O . VAL A 1 268 ? 1.697 3.809 -0.55 1 98.56 268 VAL A O 1
ATOM 2117 N N . VAL A 1 269 ? 3.908 3.9 -0.088 1 98.62 269 VAL A N 1
ATOM 2118 C CA . VAL A 1 269 ? 3.904 2.848 0.923 1 98.62 269 VAL A CA 1
ATOM 2119 C C . VAL A 1 269 ? 4.676 3.314 2.158 1 98.62 269 VAL A C 1
ATOM 2121 O O . VAL A 1 269 ? 5.852 3.664 2.066 1 98.62 269 VAL A O 1
ATOM 2124 N N . ILE A 1 270 ? 4.012 3.371 3.307 1 98.69 270 ILE A N 1
ATOM 2125 C CA . ILE A 1 270 ? 4.629 3.691 4.586 1 98.69 270 ILE A CA 1
ATOM 2126 C C . ILE A 1 270 ? 4.418 2.541 5.566 1 98.69 270 ILE A C 1
ATOM 2128 O O . ILE A 1 270 ? 3.285 2.26 5.969 1 98.69 270 ILE A O 1
ATOM 2132 N N . GLY A 1 271 ? 5.484 1.964 5.996 1 97.5 271 GLY A N 1
ATOM 2133 C CA . GLY A 1 271 ? 5.438 0.734 6.773 1 97.5 271 GLY A CA 1
ATOM 2134 C C . GLY A 1 271 ? 5.035 0.956 8.219 1 97.5 271 GLY A C 1
ATOM 2135 O O . GLY A 1 271 ? 4.961 2.096 8.68 1 97.5 271 GLY A O 1
ATOM 2136 N N . GLU A 1 272 ? 4.906 -0.091 8.945 1 96.56 272 GLU A N 1
ATOM 2137 C CA . GLU A 1 272 ? 4.301 -0.203 10.266 1 96.56 272 GLU A CA 1
ATOM 2138 C C . GLU A 1 272 ? 5.047 0.647 11.289 1 96.56 272 GLU A C 1
ATOM 2140 O O . GLU A 1 272 ? 4.426 1.374 12.07 1 96.56 272 GLU A O 1
ATOM 2145 N N . THR A 1 273 ? 6.344 0.631 11.25 1 96.69 273 THR A N 1
ATOM 2146 C CA . THR A 1 273 ? 7.113 1.254 12.328 1 96.69 273 THR A CA 1
ATOM 2147 C C . THR A 1 273 ? 7.75 2.559 11.852 1 96.69 273 THR A C 1
ATOM 2149 O O . THR A 1 273 ? 8.602 3.123 12.531 1 96.69 273 THR A O 1
ATOM 2152 N N . ALA A 1 274 ? 7.355 2.939 10.641 1 98.38 274 ALA A N 1
ATOM 2153 C CA . ALA A 1 274 ? 7.91 4.176 10.102 1 98.38 274 ALA A CA 1
ATOM 2154 C C . ALA A 1 274 ? 7.508 5.375 10.953 1 98.38 274 ALA A C 1
ATOM 2156 O O . ALA A 1 274 ? 6.43 5.387 11.555 1 98.38 274 ALA A O 1
ATOM 2157 N N . ARG A 1 275 ? 8.398 6.367 11.008 1 98.62 275 ARG A N 1
ATOM 2158 C CA . ARG A 1 275 ? 8.148 7.656 11.648 1 98.62 275 ARG A CA 1
ATOM 2159 C C . ARG A 1 275 ? 8.406 8.805 10.68 1 98.62 275 ARG A C 1
ATOM 2161 O O . ARG A 1 275 ? 9.492 8.906 10.102 1 98.62 275 ARG A O 1
ATOM 2168 N N . VAL A 1 276 ? 7.418 9.586 10.5 1 98.88 276 VAL A N 1
ATOM 2169 C CA . VAL A 1 276 ? 7.523 10.766 9.648 1 98.88 276 VAL A CA 1
ATOM 2170 C C . VAL A 1 276 ? 7.332 12.031 10.492 1 98.88 276 VAL A C 1
ATOM 2172 O O . VAL A 1 276 ? 6.32 12.18 11.18 1 98.88 276 VAL A O 1
ATOM 2175 N N . GLY A 1 277 ? 8.258 12.938 10.414 1 98.44 277 GLY A N 1
ATOM 2176 C CA . GLY A 1 277 ? 8.211 14.164 11.188 1 98.44 277 GLY A CA 1
ATOM 2177 C C . GLY A 1 277 ? 7.23 15.18 10.641 1 98.44 277 GLY A C 1
ATOM 2178 O O . GLY A 1 277 ? 6.293 14.82 9.93 1 98.44 277 GLY A O 1
ATOM 2179 N N . ASN A 1 278 ? 7.406 16.438 11.07 1 97.06 278 ASN A N 1
ATOM 2180 C CA . ASN A 1 278 ? 6.523 17.547 10.695 1 97.06 278 ASN A CA 1
ATOM 2181 C C . ASN A 1 278 ? 6.992 18.219 9.414 1 97.06 278 ASN A C 1
ATOM 2183 O O . ASN A 1 278 ? 8.195 18.297 9.148 1 97.06 278 ASN A O 1
ATOM 2187 N N . ASN A 1 279 ? 5.973 18.656 8.625 1 97 279 ASN A N 1
ATOM 2188 C CA . ASN A 1 279 ? 6.254 19.469 7.449 1 97 279 ASN A CA 1
ATOM 2189 C C . ASN A 1 279 ? 7.117 18.719 6.441 1 97 279 ASN A C 1
ATOM 2191 O O . ASN A 1 279 ? 8.094 19.266 5.922 1 97 279 ASN A O 1
ATOM 2195 N N . VAL A 1 280 ? 6.809 17.5 6.289 1 98.62 280 VAL A N 1
ATOM 2196 C CA . VAL A 1 280 ? 7.469 16.656 5.305 1 98.62 280 VAL A CA 1
ATOM 2197 C C . VAL A 1 280 ? 6.641 16.609 4.02 1 98.62 280 VAL A C 1
ATOM 2199 O O . VAL A 1 280 ? 5.41 16.672 4.066 1 98.62 280 VAL A O 1
ATOM 2202 N N . SER A 1 281 ? 7.289 16.609 2.885 1 98.62 281 SER A N 1
ATOM 2203 C CA . SER A 1 281 ? 6.621 16.422 1.6 1 98.62 281 SER A CA 1
ATOM 2204 C C . SER A 1 281 ? 7.051 15.109 0.942 1 98.62 281 SER A C 1
ATOM 2206 O O . SER A 1 281 ? 8.25 14.844 0.795 1 98.62 281 SER A O 1
ATOM 2208 N N . LEU A 1 282 ? 6.09 14.32 0.64 1 98.19 282 LEU A N 1
ATOM 2209 C CA . LEU A 1 282 ? 6.254 13.07 -0.084 1 98.19 282 LEU A CA 1
ATOM 2210 C C . LEU A 1 282 ? 5.527 13.109 -1.424 1 98.19 282 LEU A C 1
ATOM 2212 O O . LEU A 1 282 ? 4.359 13.5 -1.488 1 98.19 282 LEU A O 1
ATOM 2216 N N . LEU A 1 283 ? 6.156 12.711 -2.461 1 97.31 283 LEU A N 1
ATOM 2217 C CA . LEU A 1 283 ? 5.496 12.609 -3.756 1 97.31 283 LEU A CA 1
ATOM 2218 C C . LEU A 1 283 ? 5.043 11.172 -4.023 1 97.31 283 LEU A C 1
ATOM 2220 O O . LEU A 1 283 ? 5.16 10.312 -3.15 1 97.31 283 LEU A O 1
ATOM 2224 N N . HIS A 1 284 ? 4.422 10.891 -5.152 1 96.56 284 HIS A N 1
ATOM 2225 C CA . HIS A 1 284 ? 3.852 9.586 -5.469 1 96.56 284 HIS A CA 1
ATOM 2226 C C . HIS A 1 284 ? 4.934 8.516 -5.566 1 96.56 284 HIS A C 1
ATOM 2228 O O . HIS A 1 284 ? 6.098 8.828 -5.824 1 96.56 284 HIS A O 1
ATOM 2234 N N . HIS A 1 285 ? 4.574 7.266 -5.23 1 96.94 285 HIS A N 1
ATOM 2235 C CA . HIS A 1 285 ? 5.395 6.07 -5.395 1 96.94 285 HIS A CA 1
ATOM 2236 C C . HIS A 1 285 ? 6.547 6.051 -4.395 1 96.94 285 HIS A C 1
ATOM 2238 O O . HIS A 1 285 ? 7.5 5.285 -4.555 1 96.94 285 HIS A O 1
ATOM 2244 N N . VAL A 1 286 ? 6.496 6.906 -3.404 1 98.44 286 VAL A N 1
ATOM 2245 C CA . VAL A 1 286 ? 7.5 6.852 -2.346 1 98.44 286 VAL A CA 1
ATOM 2246 C C . VAL A 1 286 ? 7.27 5.613 -1.481 1 98.44 286 VAL A C 1
ATOM 2248 O O . VAL A 1 286 ? 6.129 5.281 -1.153 1 98.44 286 VAL A O 1
ATOM 2251 N N . THR A 1 287 ? 8.375 4.957 -1.128 1 98.5 287 THR A N 1
ATOM 2252 C CA . THR A 1 287 ? 8.328 3.811 -0.23 1 98.5 287 THR A CA 1
ATOM 2253 C C . THR A 1 287 ? 9.18 4.059 1.009 1 98.5 287 THR A C 1
ATOM 2255 O O . THR A 1 287 ? 10.375 4.352 0.898 1 98.5 287 THR A O 1
ATOM 2258 N N . LEU A 1 288 ? 8.578 4.051 2.117 1 98.5 288 LEU A N 1
ATOM 2259 C CA . LEU A 1 288 ? 9.273 3.893 3.393 1 98.5 288 LEU A CA 1
ATOM 2260 C C . LEU A 1 288 ? 9.133 2.465 3.912 1 98.5 288 LEU A C 1
ATOM 2262 O O . LEU A 1 288 ? 8.188 2.156 4.648 1 98.5 288 LEU A O 1
ATOM 2266 N N . GLY A 1 289 ? 10.086 1.686 3.574 1 95.81 289 GLY A N 1
ATOM 2267 C CA . GLY A 1 289 ? 9.961 0.25 3.764 1 95.81 289 GLY A CA 1
ATOM 2268 C C . GLY A 1 289 ? 10.961 -0.314 4.758 1 95.81 289 GLY A C 1
ATOM 2269 O O . GLY A 1 289 ? 11.914 0.366 5.141 1 95.81 289 GLY A O 1
ATOM 2270 N N . GLY A 1 290 ? 10.648 -1.556 5.16 1 91 290 GLY A N 1
ATOM 2271 C CA . GLY A 1 290 ? 11.539 -2.281 6.051 1 91 290 GLY A CA 1
ATOM 2272 C C . GLY A 1 290 ? 12.469 -3.234 5.32 1 91 290 GLY A C 1
ATOM 2273 O O . GLY A 1 290 ? 12.43 -3.326 4.09 1 91 290 GLY A O 1
ATOM 2274 N N . THR A 1 291 ? 13.43 -3.766 6.098 1 82.5 291 THR A N 1
ATOM 2275 C CA . THR A 1 291 ? 14.258 -4.871 5.629 1 82.5 291 THR A CA 1
ATOM 2276 C C . THR A 1 291 ? 14.25 -6.02 6.633 1 82.5 291 THR A C 1
ATOM 2278 O O . THR A 1 291 ? 14.383 -5.797 7.84 1 82.5 291 THR A O 1
ATOM 2281 N N . GLY A 1 292 ? 13.922 -7.141 6.055 1 77.31 292 GLY A N 1
ATOM 2282 C CA . GLY A 1 292 ? 13.945 -8.32 6.902 1 77.31 292 GLY A CA 1
ATOM 2283 C C . GLY A 1 292 ? 12.602 -8.617 7.543 1 77.31 292 GLY A C 1
ATOM 2284 O O . GLY A 1 292 ? 11.609 -7.945 7.258 1 77.31 292 GLY A O 1
ATOM 2285 N N . THR A 1 293 ? 12.594 -9.695 8.242 1 75.31 293 THR A N 1
ATOM 2286 C CA . THR A 1 293 ? 11.359 -10.141 8.875 1 75.31 293 THR A CA 1
ATOM 2287 C C . THR A 1 293 ? 11.406 -9.906 10.383 1 75.31 293 THR A C 1
ATOM 2289 O O . THR A 1 293 ? 10.562 -10.414 11.125 1 75.31 293 THR A O 1
ATOM 2292 N N . LYS A 1 294 ? 12.406 -9.172 10.75 1 72.81 294 LYS A N 1
ATOM 2293 C CA . LYS A 1 294 ? 12.562 -8.914 12.18 1 72.81 294 LYS A CA 1
ATOM 2294 C C . LYS A 1 294 ? 11.43 -8.039 12.711 1 72.81 294 LYS A C 1
ATOM 2296 O O . LYS A 1 294 ? 10.945 -7.148 12.008 1 72.81 294 LYS A O 1
ATOM 2301 N N . LEU A 1 295 ? 11.102 -8.422 13.938 1 77.44 295 LEU A N 1
ATOM 2302 C CA . LEU A 1 295 ? 10.125 -7.594 14.648 1 77.44 295 LEU A CA 1
ATOM 2303 C C . LEU A 1 295 ? 10.797 -6.363 15.25 1 77.44 295 LEU A C 1
ATOM 2305 O O . LEU A 1 295 ? 12.008 -6.352 15.469 1 77.44 295 LEU A O 1
ATOM 2309 N N . GLY A 1 296 ? 10.102 -5.344 15.383 1 83.19 296 GLY A N 1
ATOM 2310 C CA . GLY A 1 296 ? 10.641 -4.121 15.961 1 83.19 296 GLY A CA 1
ATOM 2311 C C . GLY A 1 296 ? 10.711 -2.977 14.969 1 83.19 296 GLY A C 1
ATOM 2312 O O . GLY A 1 296 ? 9.938 -2.926 14.016 1 83.19 296 GLY A O 1
ATOM 2313 N N . ASP A 1 297 ? 11.594 -2.074 15.414 1 90.31 297 ASP A N 1
ATOM 2314 C CA . ASP A 1 297 ? 11.773 -0.899 14.57 1 90.31 297 ASP A CA 1
ATOM 2315 C C . ASP A 1 297 ? 12.555 -1.243 13.312 1 90.31 297 ASP A C 1
ATOM 2317 O O . ASP A 1 297 ? 13.773 -1.456 13.367 1 90.31 297 ASP A O 1
ATOM 2321 N N . ARG A 1 298 ? 11.883 -1.269 12.195 1 92.06 298 ARG A N 1
ATOM 2322 C CA . ARG A 1 298 ? 12.5 -1.79 10.984 1 92.06 298 ARG A CA 1
ATOM 2323 C C . ARG A 1 298 ? 12.281 -0.846 9.805 1 92.06 298 ARG A C 1
ATOM 2325 O O . ARG A 1 298 ? 12.672 -1.152 8.672 1 92.06 298 ARG A O 1
ATOM 2332 N N . HIS A 1 299 ? 11.68 0.249 10.023 1 97.19 299 HIS A N 1
ATOM 2333 C CA . HIS A 1 299 ? 11.367 1.191 8.953 1 97.19 299 HIS A CA 1
ATOM 2334 C C . HIS A 1 299 ? 12.086 2.521 9.164 1 97.19 299 HIS A C 1
ATOM 2336 O O . HIS A 1 299 ? 12.602 2.789 10.25 1 97.19 299 HIS A O 1
ATOM 2342 N N . PRO A 1 300 ? 12.125 3.412 8.172 1 97.88 300 PRO A N 1
ATOM 2343 C CA . PRO A 1 300 ? 12.852 4.68 8.234 1 97.88 300 PRO A CA 1
ATOM 2344 C C . PRO A 1 300 ? 12.227 5.68 9.203 1 97.88 300 PRO A C 1
ATOM 2346 O O . PRO A 1 300 ? 11.016 5.625 9.453 1 97.88 300 PRO A O 1
ATOM 2349 N N . ARG A 1 301 ? 13.094 6.527 9.672 1 98.44 301 ARG A N 1
ATOM 2350 C CA . ARG A 1 301 ? 12.719 7.75 10.375 1 98.44 301 ARG A CA 1
ATOM 2351 C C . ARG A 1 301 ? 13.008 8.984 9.523 1 98.44 301 ARG A C 1
ATOM 2353 O O . ARG A 1 301 ? 14.164 9.266 9.203 1 98.44 301 ARG A O 1
ATOM 2360 N N . ILE A 1 302 ? 11.969 9.648 9.18 1 98.88 302 ILE A N 1
ATOM 2361 C CA . ILE A 1 302 ? 12.086 10.867 8.383 1 98.88 302 ILE A CA 1
ATOM 2362 C C . ILE A 1 302 ? 11.953 12.094 9.289 1 98.88 302 ILE A C 1
ATOM 2364 O O . ILE A 1 302 ? 10.906 12.305 9.914 1 98.88 302 ILE A O 1
ATOM 2368 N N . GLU A 1 303 ? 12.945 12.922 9.375 1 98.62 303 GLU A N 1
ATOM 2369 C CA . GLU A 1 303 ? 12.906 14.102 10.234 1 98.62 303 GLU A CA 1
ATOM 2370 C C . GLU A 1 303 ? 12.148 15.25 9.57 1 98.62 303 GLU A C 1
ATOM 2372 O O . GLU A 1 303 ? 11.664 15.109 8.445 1 98.62 303 GLU A O 1
ATOM 2377 N N . ASP A 1 304 ? 12.055 16.375 10.281 1 97.94 304 ASP A N 1
ATOM 2378 C CA . ASP A 1 304 ? 11.211 17.484 9.867 1 97.94 304 ASP A CA 1
ATOM 2379 C C . ASP A 1 304 ? 11.75 18.141 8.594 1 97.94 304 ASP A C 1
ATOM 2381 O O . ASP A 1 304 ? 12.961 18.156 8.367 1 97.94 304 ASP A O 1
ATOM 2385 N N . CYS A 1 305 ? 10.852 18.578 7.734 1 97.38 305 CYS A N 1
ATOM 2386 C CA . CYS A 1 305 ? 11.141 19.469 6.605 1 97.38 305 CYS A CA 1
ATOM 2387 C C . CYS A 1 305 ? 11.906 18.719 5.516 1 97.38 305 CYS A C 1
ATOM 2389 O O . CYS A 1 305 ? 12.656 19.344 4.758 1 97.38 305 CYS A O 1
ATOM 2391 N N . VAL A 1 306 ? 11.773 17.438 5.48 1 98.31 306 VAL A N 1
ATOM 2392 C CA . VAL A 1 306 ? 12.422 16.625 4.461 1 98.31 306 VAL A CA 1
ATOM 2393 C C . VAL A 1 306 ? 11.539 16.562 3.211 1 98.31 306 VAL A C 1
ATOM 2395 O O . VAL A 1 306 ? 10.312 16.516 3.309 1 98.31 306 VAL A O 1
ATOM 2398 N N . LEU A 1 307 ? 12.164 16.641 2.057 1 98.25 307 LEU A N 1
ATOM 2399 C CA . LEU A 1 307 ? 11.516 16.391 0.776 1 98.25 307 LEU A CA 1
ATOM 2400 C C . LEU A 1 307 ? 11.938 15.039 0.203 1 98.25 307 LEU A C 1
ATOM 2402 O O . LEU A 1 307 ? 13.133 14.773 0.052 1 98.25 307 LEU A O 1
ATOM 2406 N N . ILE A 1 308 ? 10.984 14.219 -0.074 1 98.38 308 ILE A N 1
ATOM 2407 C CA . ILE A 1 308 ? 11.258 12.945 -0.728 1 98.38 308 ILE A CA 1
ATOM 2408 C C . ILE A 1 308 ? 10.617 12.93 -2.113 1 98.38 308 ILE A C 1
ATOM 2410 O O . ILE A 1 308 ? 9.391 12.961 -2.236 1 98.38 308 ILE A O 1
ATOM 2414 N N . GLY A 1 309 ? 11.469 12.812 -3.109 1 97.25 309 GLY A N 1
ATOM 2415 C CA . GLY A 1 309 ? 11.023 12.883 -4.492 1 97.25 309 GLY A CA 1
ATOM 2416 C C . GLY A 1 309 ? 10.25 11.656 -4.938 1 97.25 309 GLY A C 1
ATOM 2417 O O . GLY A 1 309 ? 10.258 10.625 -4.254 1 97.25 309 GLY A O 1
ATOM 2418 N N . ALA A 1 310 ? 9.625 11.805 -6.113 1 97.25 310 ALA A N 1
ATOM 2419 C CA . ALA A 1 310 ? 8.75 10.773 -6.645 1 97.25 310 ALA A CA 1
ATOM 2420 C C . ALA A 1 310 ? 9.508 9.469 -6.867 1 97.25 310 ALA A C 1
ATOM 2422 O O . ALA A 1 310 ? 10.609 9.477 -7.418 1 97.25 310 ALA A O 1
ATOM 2423 N N . GLY A 1 311 ? 8.898 8.352 -6.359 1 96.5 311 GLY A N 1
ATOM 2424 C CA . GLY A 1 311 ? 9.43 7.035 -6.676 1 96.5 311 GLY A CA 1
ATOM 2425 C C . GLY A 1 311 ? 10.625 6.652 -5.816 1 96.5 311 GLY A C 1
ATOM 2426 O O . GLY A 1 311 ? 11.195 5.574 -5.992 1 96.5 311 GLY A O 1
ATOM 2427 N N . ALA A 1 312 ? 11.016 7.551 -4.941 1 97.44 312 ALA A N 1
ATOM 2428 C CA . ALA A 1 312 ? 12.141 7.211 -4.07 1 97.44 312 ALA A CA 1
ATOM 2429 C C . ALA A 1 312 ? 11.781 6.066 -3.129 1 97.44 312 ALA A C 1
ATOM 2431 O O . ALA A 1 312 ? 10.633 5.961 -2.68 1 97.44 312 ALA A O 1
ATOM 2432 N N . THR A 1 313 ? 12.766 5.195 -2.879 1 97.62 313 THR A N 1
ATOM 2433 C CA . THR A 1 313 ? 12.625 4.055 -1.982 1 97.62 313 THR A CA 1
ATOM 2434 C C . THR A 1 313 ? 13.648 4.121 -0.855 1 97.62 313 THR A C 1
ATOM 2436 O O . THR A 1 313 ? 14.852 4.066 -1.104 1 97.62 313 THR A O 1
ATOM 2439 N N . ILE A 1 314 ? 13.18 4.297 0.356 1 97.88 314 ILE A N 1
ATOM 2440 C CA . ILE A 1 314 ? 14.016 4.344 1.553 1 97.88 314 ILE A CA 1
ATOM 2441 C C . ILE A 1 314 ? 13.797 3.084 2.385 1 97.88 314 ILE A C 1
ATOM 2443 O O . ILE A 1 314 ? 12.672 2.805 2.818 1 97.88 314 ILE A O 1
ATOM 2447 N N . LEU A 1 315 ? 14.945 2.348 2.668 1 96.06 315 LEU A N 1
ATOM 2448 C CA . LEU A 1 315 ? 14.789 1.006 3.219 1 96.06 315 LEU A CA 1
ATOM 2449 C C . LEU A 1 315 ? 15.578 0.855 4.516 1 96.06 315 LEU A C 1
ATOM 2451 O O . LEU A 1 315 ? 16.75 1.251 4.59 1 96.06 315 LEU A O 1
ATOM 2455 N N . GLY A 1 316 ? 14.852 0.274 5.523 1 94.62 316 GLY A N 1
ATOM 2456 C CA . GLY A 1 316 ? 15.531 -0.1 6.754 1 94.62 316 GLY A CA 1
ATOM 2457 C C . GLY A 1 316 ? 15.383 0.936 7.855 1 94.62 316 GLY A C 1
ATOM 2458 O O . GLY A 1 316 ? 14.758 1.977 7.652 1 94.62 316 GLY A O 1
ATOM 2459 N N . ASN A 1 317 ? 15.891 0.571 9.031 1 94.94 317 ASN A N 1
ATOM 2460 C CA . ASN A 1 317 ? 15.867 1.463 10.188 1 94.94 317 ASN A CA 1
ATOM 2461 C C . ASN A 1 317 ? 16.969 2.518 10.102 1 94.94 317 ASN A C 1
ATOM 2463 O O . ASN A 1 317 ? 17.953 2.453 10.828 1 94.94 317 ASN A O 1
ATOM 2467 N N . ILE A 1 318 ? 16.703 3.449 9.227 1 96.69 318 ILE A N 1
ATOM 2468 C CA . ILE A 1 318 ? 17.672 4.523 8.992 1 96.69 318 ILE A CA 1
ATOM 2469 C C . ILE A 1 318 ? 17 5.875 9.227 1 96.69 318 ILE A C 1
ATOM 2471 O O . ILE A 1 318 ? 15.766 5.965 9.289 1 96.69 318 ILE A O 1
ATOM 2475 N N . THR A 1 319 ? 17.844 6.926 9.328 1 98.5 319 THR A N 1
ATOM 2476 C CA . THR A 1 319 ? 17.344 8.273 9.578 1 98.5 319 THR A CA 1
ATOM 2477 C C . THR A 1 319 ? 17.641 9.195 8.398 1 98.5 319 THR A C 1
ATOM 2479 O O . THR A 1 319 ? 18.766 9.227 7.902 1 98.5 319 THR A O 1
ATOM 2482 N N . VAL A 1 320 ? 16.641 9.773 7.891 1 98.69 320 VAL A N 1
ATOM 2483 C CA . VAL A 1 320 ? 16.812 10.898 6.977 1 98.69 320 VAL A CA 1
ATOM 2484 C C . VAL A 1 320 ? 16.781 12.211 7.762 1 98.69 320 VAL A C 1
ATOM 2486 O O . VAL A 1 320 ? 15.734 12.586 8.305 1 98.69 320 VAL A O 1
ATOM 2489 N N . GLY A 1 321 ? 17.828 12.906 7.723 1 98.19 321 GLY A N 1
ATOM 2490 C CA . GLY A 1 321 ? 18.031 14.016 8.633 1 98.19 321 GLY A CA 1
ATOM 2491 C C . GLY A 1 321 ? 17.188 15.234 8.289 1 98.19 321 GLY A C 1
ATOM 2492 O O . GLY A 1 321 ? 16.734 15.375 7.152 1 98.19 321 GLY A O 1
ATOM 2493 N N . TYR A 1 322 ? 17.109 16.125 9.281 1 97.75 322 TYR A N 1
ATOM 2494 C CA . TYR A 1 322 ? 16.328 17.344 9.203 1 97.75 322 TYR A CA 1
ATOM 2495 C C . TYR A 1 322 ? 16.688 18.141 7.945 1 97.75 322 TYR A C 1
ATOM 2497 O O . TYR A 1 322 ? 17.859 18.344 7.641 1 97.75 322 TYR A O 1
ATOM 2505 N N . GLY A 1 323 ? 15.633 18.469 7.199 1 96.81 323 GLY A N 1
ATOM 2506 C CA . GLY A 1 323 ? 15.828 19.359 6.066 1 96.81 323 GLY A CA 1
ATOM 2507 C C . GLY A 1 323 ? 16.609 18.719 4.934 1 96.81 323 GLY A C 1
ATOM 2508 O O . GLY A 1 323 ? 17.234 19.422 4.137 1 96.81 323 GLY A O 1
ATOM 2509 N N . ALA A 1 324 ? 16.625 17.438 4.855 1 97.25 324 ALA A N 1
ATOM 2510 C CA . ALA A 1 324 ? 17.297 16.734 3.771 1 97.25 324 ALA A CA 1
ATOM 2511 C C . ALA A 1 324 ? 16.375 16.562 2.572 1 97.25 324 ALA A C 1
ATOM 2513 O O . ALA A 1 324 ? 15.18 16.844 2.658 1 97.25 324 ALA A O 1
ATOM 2514 N N . MET A 1 325 ? 17.016 16.188 1.489 1 97.19 325 MET A N 1
ATOM 2515 C CA . MET A 1 325 ? 16.266 15.898 0.275 1 97.19 325 MET A CA 1
ATOM 2516 C C . MET A 1 325 ? 16.703 14.57 -0.339 1 97.19 325 MET A C 1
ATOM 2518 O O . MET A 1 325 ? 17.891 14.32 -0.495 1 97.19 325 MET A O 1
ATOM 2522 N N . VAL A 1 326 ? 15.781 13.75 -0.615 1 97.69 326 VAL A N 1
ATOM 2523 C CA . VAL A 1 326 ? 16.016 12.531 -1.373 1 97.69 326 VAL A CA 1
ATOM 2524 C C . VAL A 1 326 ? 15.445 12.672 -2.781 1 97.69 326 VAL A C 1
ATOM 2526 O O . VAL A 1 326 ? 14.242 12.891 -2.953 1 97.69 326 VAL A O 1
ATOM 2529 N N . GLY A 1 327 ? 16.281 12.531 -3.736 1 95.81 327 GLY A N 1
ATOM 2530 C CA . GLY A 1 327 ? 15.875 12.727 -5.121 1 95.81 327 GLY A CA 1
ATOM 2531 C C . GLY A 1 327 ? 14.938 11.648 -5.625 1 95.81 327 GLY A C 1
ATOM 2532 O O . GLY A 1 327 ? 14.789 10.602 -4.992 1 95.81 327 GLY A O 1
ATOM 2533 N N . ALA A 1 328 ? 14.305 11.969 -6.766 1 95.5 328 ALA A N 1
ATOM 2534 C CA . ALA A 1 328 ? 13.383 11.023 -7.395 1 95.5 328 ALA A CA 1
ATOM 2535 C C . ALA A 1 328 ? 14.086 9.711 -7.742 1 95.5 328 ALA A C 1
ATOM 2537 O O . ALA A 1 328 ? 15.25 9.719 -8.156 1 95.5 328 ALA A O 1
ATOM 2538 N N . CYS A 1 329 ? 13.32 8.57 -7.504 1 94.88 329 CYS A N 1
ATOM 2539 C CA . CYS A 1 329 ? 13.711 7.223 -7.906 1 94.88 329 CYS A CA 1
ATOM 2540 C C . CYS A 1 329 ? 15 6.797 -7.207 1 94.88 329 CYS A C 1
ATOM 2542 O O . CYS A 1 329 ? 15.695 5.891 -7.668 1 94.88 329 CYS A O 1
ATOM 2544 N N . THR A 1 330 ? 15.328 7.504 -6.152 1 95.5 330 THR A N 1
ATOM 2545 C CA . THR A 1 330 ? 16.531 7.18 -5.387 1 95.5 330 THR A CA 1
ATOM 2546 C C . THR A 1 330 ? 16.281 5.984 -4.473 1 95.5 330 THR A C 1
ATOM 2548 O O . THR A 1 330 ? 15.195 5.855 -3.891 1 95.5 330 THR A O 1
ATOM 2551 N N . VAL A 1 331 ? 17.281 5.078 -4.387 1 96.25 331 VAL A N 1
ATOM 2552 C CA . VAL A 1 331 ? 17.25 4.004 -3.398 1 96.25 331 VAL A CA 1
ATOM 2553 C C . VAL A 1 331 ? 18.219 4.301 -2.268 1 96.25 331 VAL A C 1
ATOM 2555 O O . VAL A 1 331 ? 19.438 4.238 -2.463 1 96.25 331 VAL A O 1
ATOM 2558 N N . LEU A 1 332 ? 17.656 4.613 -1.095 1 96.69 332 LEU A N 1
ATOM 2559 C CA . LEU A 1 332 ? 18.453 4.977 0.069 1 96.69 332 LEU A CA 1
ATOM 2560 C C . LEU A 1 332 ? 18.422 3.873 1.118 1 96.69 332 LEU A C 1
ATOM 2562 O O . LEU A 1 332 ? 17.344 3.469 1.569 1 96.69 332 LEU A O 1
ATOM 2566 N N . THR A 1 333 ? 19.656 3.371 1.559 1 95.12 333 THR A N 1
ATOM 2567 C CA . THR A 1 333 ? 19.719 2.264 2.506 1 95.12 333 THR A CA 1
ATOM 2568 C C . THR A 1 333 ? 20.625 2.613 3.682 1 95.12 333 THR A C 1
ATOM 2570 O O . THR A 1 333 ? 20.984 1.741 4.477 1 95.12 333 THR A O 1
ATOM 2573 N N . SER A 1 334 ? 21.047 3.822 3.719 1 95.44 334 SER A N 1
ATOM 2574 C CA . SER A 1 334 ? 21.859 4.309 4.824 1 95.44 334 SER A CA 1
ATOM 2575 C C . SER A 1 334 ? 21.406 5.688 5.285 1 95.44 334 SER A C 1
ATOM 2577 O O . SER A 1 334 ? 20.672 6.375 4.57 1 95.44 334 SER A O 1
ATOM 2579 N N . ASP A 1 335 ? 21.906 6.074 6.441 1 97.75 335 ASP A N 1
ATOM 2580 C CA . ASP A 1 335 ? 21.516 7.367 7.004 1 97.75 335 ASP A CA 1
ATOM 2581 C C . ASP A 1 335 ? 21.875 8.508 6.055 1 97.75 335 ASP A C 1
ATOM 2583 O O . ASP A 1 335 ? 22.906 8.453 5.375 1 97.75 335 ASP A O 1
ATOM 2587 N N . LEU A 1 336 ? 21.047 9.469 6.023 1 98.06 336 LEU A N 1
ATOM 2588 C CA . LEU A 1 336 ? 21.297 10.711 5.301 1 98.06 336 LEU A CA 1
ATOM 2589 C C . LEU A 1 336 ? 21.422 11.883 6.266 1 98.06 336 LEU A C 1
ATOM 2591 O O . LEU A 1 336 ? 20.484 12.195 6.992 1 98.06 336 LEU A O 1
ATOM 2595 N N . PRO A 1 337 ? 22.547 12.57 6.32 1 96.94 337 PRO A N 1
ATOM 2596 C CA . PRO A 1 337 ? 22.734 13.688 7.25 1 96.94 337 PRO A CA 1
ATOM 2597 C C . PRO A 1 337 ? 21.766 14.844 6.988 1 96.94 337 PRO A C 1
ATOM 2599 O O . PRO A 1 337 ? 21.25 14.977 5.879 1 96.94 337 PRO A O 1
ATOM 2602 N N . PRO A 1 338 ? 21.578 15.672 8.039 1 97.12 338 PRO A N 1
ATOM 2603 C CA . PRO A 1 338 ? 20.734 16.859 7.836 1 97.12 338 PRO A CA 1
ATOM 2604 C C . PRO A 1 338 ? 21.234 17.75 6.711 1 97.12 338 PRO A C 1
ATOM 2606 O O . PRO A 1 338 ? 22.453 17.844 6.484 1 97.12 338 PRO A O 1
ATOM 2609 N N . HIS A 1 339 ? 20.312 18.312 6.031 1 96.12 339 HIS A N 1
ATOM 2610 C CA . HIS A 1 339 ? 20.609 19.281 4.984 1 96.12 339 HIS A CA 1
ATOM 2611 C C . HIS A 1 339 ? 21.516 18.688 3.918 1 96.12 339 HIS A C 1
ATOM 2613 O O . HIS A 1 339 ? 22.469 19.344 3.486 1 96.12 339 HIS A O 1
ATOM 2619 N N . SER A 1 340 ? 21.234 17.438 3.57 1 95.69 340 SER A N 1
ATOM 2620 C CA . SER A 1 340 ? 21.953 16.75 2.494 1 95.69 340 SER A CA 1
ATOM 2621 C C . SER A 1 340 ? 21 16.281 1.411 1 95.69 340 SER A C 1
ATOM 2623 O O . SER A 1 340 ? 19.812 16.047 1.678 1 95.69 340 SER A O 1
ATOM 2625 N N . THR A 1 341 ? 21.547 16.156 0.252 1 95.62 341 THR A N 1
ATOM 2626 C CA . THR A 1 341 ? 20.781 15.648 -0.88 1 95.62 341 THR A CA 1
ATOM 2627 C C . THR A 1 341 ? 21.359 14.312 -1.358 1 95.62 341 THR A C 1
ATOM 2629 O O . THR A 1 341 ? 22.547 14.219 -1.656 1 95.62 341 THR A O 1
ATOM 2632 N N . ALA A 1 342 ? 20.562 13.328 -1.432 1 96.5 342 ALA A N 1
ATOM 2633 C CA . ALA A 1 342 ? 20.953 12.016 -1.95 1 96.5 342 ALA A CA 1
ATOM 2634 C C . ALA A 1 342 ? 20.219 11.695 -3.246 1 96.5 342 ALA A C 1
ATOM 2636 O O . ALA A 1 342 ? 19.016 11.961 -3.365 1 96.5 342 ALA A O 1
ATOM 2637 N N . VAL A 1 343 ? 20.969 11.133 -4.262 1 95.06 343 VAL A N 1
ATOM 2638 C CA . VAL A 1 343 ? 20.359 10.75 -5.535 1 95.06 343 VAL A CA 1
ATOM 2639 C C . VAL A 1 343 ? 20.969 9.453 -6.035 1 95.06 343 VAL A C 1
ATOM 2641 O O . VAL A 1 343 ? 22.094 9.102 -5.652 1 95.06 343 VAL A O 1
ATOM 2644 N N . GLY A 1 344 ? 20.078 8.664 -6.758 1 91.81 344 GLY A N 1
ATOM 2645 C CA . GLY A 1 344 ? 20.641 7.562 -7.52 1 91.81 344 GLY A CA 1
ATOM 2646 C C . GLY A 1 344 ? 20.344 6.207 -6.898 1 91.81 344 GLY A C 1
ATOM 2647 O O . GLY A 1 344 ? 19.766 6.121 -5.82 1 91.81 344 GLY A O 1
ATOM 2648 N N . VAL A 1 345 ? 20.797 5.098 -7.68 1 89.81 345 VAL A N 1
ATOM 2649 C CA . VAL A 1 345 ? 20.688 3.689 -7.312 1 89.81 345 VAL A CA 1
ATOM 2650 C C . VAL A 1 345 ? 22.031 2.998 -7.496 1 89.81 345 VAL A C 1
ATOM 2652 O O . VAL A 1 345 ? 22.406 2.639 -8.617 1 89.81 345 VAL A O 1
ATOM 2655 N N . PRO A 1 346 ? 22.797 2.861 -6.48 1 86.12 346 PRO A N 1
ATOM 2656 C CA . PRO A 1 346 ? 22.578 3.244 -5.082 1 86.12 346 PRO A CA 1
ATOM 2657 C C . PRO A 1 346 ? 22.672 4.75 -4.859 1 86.12 346 PRO A C 1
ATOM 2659 O O . PRO A 1 346 ? 23.219 5.469 -5.703 1 86.12 346 PRO A O 1
ATOM 2662 N N . ALA A 1 347 ? 22.188 5.141 -3.777 1 93.19 347 ALA A N 1
ATOM 2663 C CA . ALA A 1 347 ? 22.172 6.566 -3.447 1 93.19 347 ALA A CA 1
ATOM 2664 C C . ALA A 1 347 ? 23.562 7.09 -3.172 1 93.19 347 ALA A C 1
ATOM 2666 O O . ALA A 1 347 ? 24.391 6.406 -2.549 1 93.19 347 ALA A O 1
ATOM 2667 N N . ARG A 1 348 ? 23.781 8.273 -3.65 1 92.81 348 ARG A N 1
ATOM 2668 C CA . ARG A 1 348 ? 24.969 9.047 -3.326 1 92.81 348 ARG A CA 1
ATOM 2669 C C . ARG A 1 348 ? 24.594 10.453 -2.857 1 92.81 348 ARG A C 1
ATOM 2671 O O . ARG A 1 348 ? 23.672 11.062 -3.393 1 92.81 348 ARG A O 1
ATOM 2678 N N . VAL A 1 349 ? 25.391 10.961 -1.886 1 94.38 349 VAL A N 1
ATOM 2679 C CA . VAL A 1 349 ? 25.188 12.328 -1.423 1 94.38 349 VAL A CA 1
ATOM 2680 C C . VAL A 1 349 ? 25.891 13.297 -2.371 1 94.38 349 VAL A C 1
ATOM 2682 O O . VAL A 1 349 ? 27.109 13.219 -2.572 1 94.38 349 VAL A O 1
ATOM 2685 N N . ILE A 1 350 ? 25.203 14.234 -2.887 1 93.12 350 ILE A N 1
ATOM 2686 C CA . ILE A 1 350 ? 25.797 15.07 -3.926 1 93.12 350 ILE A CA 1
ATOM 2687 C C . ILE A 1 350 ? 25.906 16.516 -3.424 1 93.12 350 ILE A C 1
ATOM 2689 O O . ILE A 1 350 ? 26.5 17.359 -4.094 1 93.12 350 ILE A O 1
ATOM 2693 N N . GLY A 1 351 ? 25.297 16.828 -2.322 1 92.19 351 GLY A N 1
ATOM 2694 C CA . GLY A 1 351 ? 25.328 18.188 -1.81 1 92.19 351 GLY A CA 1
ATOM 2695 C C . GLY A 1 351 ? 24.234 18.469 -0.812 1 92.19 351 GLY A C 1
ATOM 2696 O O . GLY A 1 351 ? 23.812 17.594 -0.065 1 92.19 351 GLY A O 1
ATOM 2697 N N . ALA A 1 352 ? 24.016 19.797 -0.745 1 90.5 352 ALA A N 1
ATOM 2698 C CA . ALA A 1 352 ? 22.953 20.281 0.148 1 90.5 352 ALA A CA 1
ATOM 2699 C C . ALA A 1 352 ? 21.797 20.875 -0.642 1 90.5 352 ALA A C 1
ATOM 2701 O O . ALA A 1 352 ? 22.016 21.469 -1.708 1 90.5 352 ALA A O 1
ATOM 2702 N N . PRO A 1 353 ? 20.578 20.734 -0.115 1 89.06 353 PRO A N 1
ATOM 2703 C CA . PRO A 1 353 ? 19.469 21.375 -0.801 1 89.06 353 PRO A CA 1
ATOM 2704 C C . PRO A 1 353 ? 19.609 22.906 -0.875 1 89.06 353 PRO A C 1
ATOM 2706 O O . PRO A 1 353 ? 20.359 23.484 -0.091 1 89.06 353 PRO A O 1
ATOM 2709 N N . ARG A 1 354 ? 18.875 23.469 -1.747 1 84.19 354 ARG A N 1
ATOM 2710 C CA . ARG A 1 354 ? 18.938 24.906 -1.963 1 84.19 354 ARG A CA 1
ATOM 2711 C C . ARG A 1 354 ? 18.484 25.672 -0.718 1 84.19 354 ARG A C 1
ATOM 2713 O O . ARG A 1 354 ? 19 26.75 -0.427 1 84.19 354 ARG A O 1
ATOM 2720 N N . THR A 1 355 ? 17.516 25.078 -0.082 1 87.12 355 THR A N 1
ATOM 2721 C CA . THR A 1 355 ? 16.984 25.719 1.109 1 87.12 355 THR A CA 1
ATOM 2722 C C . THR A 1 355 ? 17.094 24.797 2.32 1 87.12 355 THR A C 1
ATOM 2724 O O . THR A 1 355 ? 17.344 23.594 2.178 1 87.12 355 THR A O 1
ATOM 2727 N N . LYS A 1 356 ? 16.906 25.406 3.482 1 86.25 356 LYS A N 1
ATOM 2728 C CA . LYS A 1 356 ? 17 24.656 4.73 1 86.25 356 LYS A CA 1
ATOM 2729 C C . LYS A 1 356 ? 15.789 23.75 4.93 1 86.25 356 LYS A C 1
ATOM 2731 O O . LYS A 1 356 ? 15.82 22.844 5.758 1 86.25 356 LYS A O 1
ATOM 2736 N N . ALA A 1 357 ? 14.742 24.062 4.223 1 90.19 357 ALA A N 1
ATOM 2737 C CA . ALA A 1 357 ? 13.516 23.266 4.305 1 90.19 357 ALA A CA 1
ATOM 2738 C C . ALA A 1 357 ? 13.008 22.891 2.916 1 90.19 357 ALA A C 1
ATOM 2740 O O . ALA A 1 357 ? 11.984 23.422 2.465 1 90.19 357 ALA A O 1
ATOM 2741 N N . PRO A 1 358 ? 13.633 21.969 2.344 1 90.75 358 PRO A N 1
ATOM 2742 C CA . PRO A 1 358 ? 13.312 21.641 0.953 1 90.75 358 PRO A CA 1
ATOM 2743 C C . PRO A 1 358 ? 11.867 21.172 0.775 1 90.75 358 PRO A C 1
ATOM 2745 O O . PRO A 1 358 ? 11.312 21.281 -0.324 1 90.75 358 PRO A O 1
ATOM 2748 N N . ALA A 1 359 ? 11.266 20.688 1.765 1 93.5 359 ALA A N 1
ATOM 2749 C CA . ALA A 1 359 ? 9.875 20.25 1.689 1 93.5 359 ALA A CA 1
ATOM 2750 C C . ALA A 1 359 ? 8.961 21.375 1.227 1 93.5 359 ALA A C 1
ATOM 2752 O O . ALA A 1 359 ? 7.945 21.125 0.574 1 93.5 359 ALA A O 1
ATOM 2753 N N . PHE A 1 360 ? 9.25 22.547 1.586 1 89.75 360 PHE A N 1
ATOM 2754 C CA . PHE A 1 360 ? 8.414 23.703 1.264 1 89.75 360 PHE A CA 1
ATOM 2755 C C . PHE A 1 360 ? 8.664 24.156 -0.165 1 89.75 360 PHE A C 1
ATOM 2757 O O . PHE A 1 360 ? 7.762 24.688 -0.822 1 89.75 360 PHE A O 1
ATOM 2764 N N . ASP A 1 361 ? 9.883 23.953 -0.661 1 88.56 361 ASP A N 1
ATOM 2765 C CA . ASP A 1 361 ? 10.281 24.422 -1.981 1 88.56 361 ASP A CA 1
ATOM 2766 C C . ASP A 1 361 ? 9.805 23.469 -3.078 1 88.56 361 ASP A C 1
ATOM 2768 O O . ASP A 1 361 ? 9.68 23.875 -4.238 1 88.56 361 ASP A O 1
ATOM 2772 N N . MET A 1 362 ? 9.68 22.312 -2.734 1 90.25 362 MET A N 1
ATOM 2773 C CA . MET A 1 362 ? 9.195 21.281 -3.637 1 90.25 362 MET A CA 1
ATOM 2774 C C . MET A 1 362 ? 10.062 21.203 -4.891 1 90.25 362 MET A C 1
ATOM 2776 O O . MET A 1 362 ? 9.57 20.906 -5.977 1 90.25 362 MET A O 1
ATOM 2780 N N . ASP A 1 363 ? 11.266 21.641 -4.758 1 87.88 363 ASP A N 1
ATOM 2781 C CA . ASP A 1 363 ? 12.227 21.516 -5.852 1 87.88 363 ASP A CA 1
ATOM 2782 C C . ASP A 1 363 ? 12.852 20.109 -5.871 1 87.88 363 ASP A C 1
ATOM 2784 O O . ASP A 1 363 ? 13.758 19.828 -5.094 1 87.88 363 ASP A O 1
ATOM 2788 N N . GLN A 1 364 ? 12.547 19.344 -6.793 1 85.81 364 GLN A N 1
ATOM 2789 C CA . GLN A 1 364 ? 12.992 17.953 -6.848 1 85.81 364 GLN A CA 1
ATOM 2790 C C . GLN A 1 364 ? 14.234 17.812 -7.719 1 85.81 364 GLN A C 1
ATOM 2792 O O . GLN A 1 364 ? 14.773 16.703 -7.863 1 85.81 364 GLN A O 1
ATOM 2797 N N . ASP A 1 365 ? 14.586 18.891 -8.352 1 87.19 365 ASP A N 1
ATOM 2798 C CA . ASP A 1 365 ? 15.734 18.828 -9.25 1 87.19 365 ASP A CA 1
ATOM 2799 C C . ASP A 1 365 ? 17.047 18.797 -8.469 1 87.19 365 ASP A C 1
ATOM 2801 O O . ASP A 1 365 ? 17.469 19.828 -7.914 1 87.19 365 ASP A O 1
ATOM 2805 N N . PRO A 1 366 ? 17.688 17.734 -8.531 1 85.19 366 PRO A N 1
ATOM 2806 C CA . PRO A 1 366 ? 18.891 17.609 -7.707 1 85.19 366 PRO A CA 1
ATOM 2807 C C . PRO A 1 366 ? 20.031 18.5 -8.195 1 85.19 366 PRO A C 1
ATOM 2809 O O . PRO A 1 366 ? 21 18.734 -7.457 1 85.19 366 PRO A O 1
ATOM 281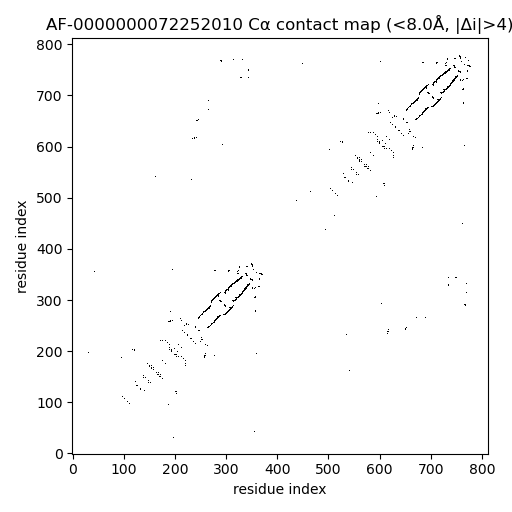2 N N . THR A 1 367 ? 19.969 18.906 -9.398 1 82.88 367 THR A N 1
ATOM 2813 C CA . THR A 1 367 ? 21.031 19.75 -9.945 1 82.88 367 THR A CA 1
ATOM 2814 C C . THR A 1 367 ? 21.031 21.125 -9.273 1 82.88 367 THR A C 1
ATOM 2816 O O . THR A 1 367 ? 22 21.875 -9.375 1 82.88 367 THR A O 1
ATOM 2819 N N . HIS A 1 368 ? 20.047 21.391 -8.594 1 84.75 368 HIS A N 1
ATOM 2820 C CA . HIS A 1 368 ? 19.938 22.672 -7.918 1 84.75 368 HIS A CA 1
ATOM 2821 C C . HIS A 1 368 ? 20.625 22.641 -6.555 1 84.75 368 HIS A C 1
ATOM 2823 O O . HIS A 1 368 ? 20.672 23.656 -5.852 1 84.75 368 HIS A O 1
ATOM 2829 N N . CYS A 1 369 ? 21.188 21.484 -6.273 1 83.38 369 CYS A N 1
ATOM 2830 C CA . CYS A 1 369 ? 21.859 21.359 -4.984 1 83.38 369 CYS A CA 1
ATOM 2831 C C . CYS A 1 369 ? 23.141 22.172 -4.949 1 83.38 369 CYS A C 1
ATOM 2833 O O . CYS A 1 369 ? 23.75 22.422 -5.988 1 83.38 369 CYS A O 1
ATOM 2835 N N . ARG A 1 370 ? 23.453 22.641 -3.797 1 76.31 370 ARG A N 1
ATOM 2836 C CA . ARG A 1 370 ? 24.719 23.359 -3.568 1 76.31 370 ARG A CA 1
ATOM 2837 C C . ARG A 1 370 ? 25.844 22.375 -3.246 1 76.31 370 ARG A C 1
ATOM 2839 O O . ARG A 1 370 ? 25.703 21.516 -2.375 1 76.31 370 ARG A O 1
ATOM 2846 N N . LYS A 1 371 ? 26.906 22.281 -4.234 1 69.81 371 LYS A N 1
ATOM 2847 C CA . LYS A 1 371 ? 28.016 21.359 -4.066 1 69.81 371 LYS A CA 1
ATOM 2848 C C . LYS A 1 371 ? 28.75 21.594 -2.748 1 69.81 371 LYS A C 1
ATOM 2850 O O . LYS A 1 371 ? 28.844 22.734 -2.289 1 69.81 371 LYS A O 1
ATOM 2855 N N . ARG A 1 372 ? 28.828 20.562 -1.995 1 58.47 372 ARG A N 1
ATOM 2856 C CA . ARG A 1 372 ? 29.625 20.719 -0.783 1 58.47 372 ARG A CA 1
ATOM 2857 C C . ARG A 1 372 ? 31.047 21.156 -1.114 1 58.47 372 ARG A C 1
ATOM 2859 O O . ARG A 1 372 ? 31.688 20.594 -2.016 1 58.47 372 ARG A O 1
ATOM 2866 N N . ARG A 1 373 ? 31.531 22.328 -0.752 1 45.31 373 ARG A N 1
ATOM 2867 C CA . ARG A 1 373 ? 32.938 22.734 -0.843 1 45.31 373 ARG A CA 1
ATOM 2868 C C . ARG A 1 373 ? 33.844 21.672 -0.266 1 45.31 373 ARG A C 1
ATOM 2870 O O . ARG A 1 373 ? 33.719 21.266 0.892 1 45.31 373 ARG A O 1
ATOM 2877 N N . THR A 1 374 ? 34.219 20.672 -1.008 1 40.5 374 THR A N 1
ATOM 2878 C CA . THR A 1 374 ? 35.344 19.875 -0.518 1 40.5 374 THR A CA 1
ATOM 2879 C C . THR A 1 374 ? 36.438 20.781 0.012 1 40.5 374 THR A C 1
ATOM 2881 O O . THR A 1 374 ? 36.938 21.672 -0.696 1 40.5 374 THR A O 1
ATOM 2884 N N . ALA A 1 375 ? 36.656 21.109 1.312 1 37.78 375 ALA A N 1
ATOM 2885 C CA . ALA A 1 375 ? 37.844 21.703 1.883 1 37.78 375 ALA A CA 1
ATOM 2886 C C . ALA A 1 375 ? 39.125 20.969 1.416 1 37.78 375 ALA A C 1
ATOM 2888 O O . ALA A 1 375 ? 39.5 19.953 2.004 1 37.78 375 ALA A O 1
ATOM 2889 N N . VAL A 1 376 ? 39.375 20.5 0.299 1 35.97 376 VAL A N 1
ATOM 2890 C CA . VAL A 1 376 ? 40.719 20.031 -0.013 1 35.97 376 VAL A CA 1
ATOM 2891 C C . VAL A 1 376 ? 41.719 21.156 0.209 1 35.97 376 VAL A C 1
ATOM 2893 O O . VAL A 1 376 ? 41.812 22.109 -0.576 1 35.97 376 VAL A O 1
ATOM 2896 N N . GLU A 1 377 ? 41.875 21.719 1.506 1 34.53 377 GLU A N 1
ATOM 2897 C CA . GLU A 1 377 ? 43.125 22.438 1.755 1 34.53 377 GLU A CA 1
ATOM 2898 C C . GLU A 1 377 ? 44.344 21.578 1.409 1 34.53 377 GLU A C 1
ATOM 2900 O O . GLU A 1 377 ? 44.562 20.531 2.023 1 34.53 377 GLU A O 1
ATOM 2905 N N . HIS A 1 378 ? 44.656 21.391 0.26 1 31.83 378 HIS A N 1
ATOM 2906 C CA . HIS A 1 378 ? 46 20.922 -0.081 1 31.83 378 HIS A CA 1
ATOM 2907 C C . HIS A 1 378 ? 47.062 21.797 0.587 1 31.83 378 HIS A C 1
ATOM 2909 O O . HIS A 1 378 ? 47.062 23.016 0.394 1 31.83 378 HIS A O 1
ATOM 2915 N N . PRO A 1 379 ? 47.625 21.5 1.817 1 37.06 379 PRO A N 1
ATOM 2916 C CA . PRO A 1 379 ? 48.781 22.203 2.346 1 37.06 379 PRO A CA 1
ATOM 2917 C C . PRO A 1 379 ? 49.906 22.312 1.325 1 37.06 379 PRO A C 1
ATOM 2919 O O . PRO A 1 379 ? 51.031 22.734 1.671 1 37.06 379 PRO A O 1
ATOM 2922 N N . ASP A 1 380 ? 49.719 21.766 0.186 1 27.92 380 ASP A N 1
ATOM 2923 C CA . ASP A 1 380 ? 50.938 21.625 -0.592 1 27.92 380 ASP A CA 1
ATOM 2924 C C . ASP A 1 380 ? 51.719 22.953 -0.664 1 27.92 380 ASP A C 1
ATOM 2926 O O . ASP A 1 380 ? 52.938 22.984 -0.557 1 27.92 380 ASP A O 1
ATOM 2930 N N . GLY A 1 381 ? 51.188 23.891 -1.364 1 27.5 381 GLY A N 1
ATOM 2931 C CA . GLY A 1 381 ? 52.062 24.594 -2.281 1 27.5 381 GLY A CA 1
ATOM 2932 C C . GLY A 1 381 ? 52.969 25.594 -1.59 1 27.5 381 GLY A C 1
ATOM 2933 O O . GLY A 1 381 ? 52.656 26.797 -1.577 1 27.5 381 GLY A O 1
ATOM 2934 N N . SER A 1 382 ? 53.344 25.344 -0.229 1 27.28 382 SER A N 1
ATOM 2935 C CA . SER A 1 382 ? 54.562 26.078 0.176 1 27.28 382 SER A CA 1
ATOM 2936 C C . SER A 1 382 ? 55.656 25.906 -0.853 1 27.28 382 SER A C 1
ATOM 2938 O O . SER A 1 382 ? 56.281 24.859 -0.945 1 27.28 382 SER A O 1
ATOM 2940 N N . SER A 1 383 ? 55.438 26.203 -2.08 1 26.86 383 SER A N 1
ATOM 2941 C CA . SER A 1 383 ? 56.469 26.547 -3.049 1 26.86 383 SER A CA 1
ATOM 2942 C C . SER A 1 383 ? 57.531 27.453 -2.424 1 26.86 383 SER A C 1
ATOM 2944 O O . SER A 1 383 ? 57.25 28.609 -2.104 1 26.86 383 SER A O 1
ATOM 2946 N N . HIS A 1 384 ? 58.219 26.875 -1.42 1 25.39 384 HIS A N 1
ATOM 2947 C CA . HIS A 1 384 ? 59.5 27.391 -0.976 1 25.39 384 HIS A CA 1
ATOM 2948 C C . HIS A 1 384 ? 60.344 27.859 -2.158 1 25.39 384 HIS A C 1
ATOM 2950 O O . HIS A 1 384 ? 60.844 27.031 -2.926 1 25.39 384 HIS A O 1
ATOM 2956 N N . SER A 1 385 ? 59.781 28.812 -2.861 1 26.17 385 SER A N 1
ATOM 2957 C CA . SER A 1 385 ? 60.531 29.609 -3.83 1 26.17 385 SER A CA 1
ATOM 2958 C C . SER A 1 385 ? 61.906 29.969 -3.303 1 26.17 385 SER A C 1
ATOM 2960 O O . SER A 1 385 ? 62.031 30.641 -2.273 1 26.17 385 SER A O 1
ATOM 2962 N N . LEU A 1 386 ? 62.812 28.922 -3.336 1 25.03 386 LEU A N 1
ATOM 2963 C CA . LEU A 1 386 ? 64.25 29.125 -3.039 1 25.03 386 LEU A CA 1
ATOM 2964 C C . LEU A 1 386 ? 64.688 30.516 -3.492 1 25.03 386 LEU A C 1
ATOM 2966 O O . LEU A 1 386 ? 64.188 31.016 -4.52 1 25.03 386 LEU A O 1
ATOM 2970 N N . PRO A 1 387 ? 65.188 31.312 -2.52 1 25.09 387 PRO A N 1
ATOM 2971 C CA . PRO A 1 387 ? 65.625 32.688 -2.732 1 25.09 387 PRO A CA 1
ATOM 2972 C C . PRO A 1 387 ? 66.375 32.906 -4.043 1 25.09 387 PRO A C 1
ATOM 2974 O O . PRO A 1 387 ? 67.188 32.062 -4.422 1 25.09 387 PRO A O 1
ATOM 2977 N N . GLU A 1 388 ? 65.562 33.125 -5.195 1 23.2 388 GLU A N 1
ATOM 2978 C CA . GLU A 1 388 ? 66.312 33.469 -6.398 1 23.2 388 GLU A CA 1
ATOM 2979 C C . GLU A 1 388 ? 67.5 34.344 -6.066 1 23.2 388 GLU A C 1
ATOM 2981 O O . GLU A 1 388 ? 67.375 35.375 -5.438 1 23.2 388 GLU A O 1
ATOM 2986 N N . THR A 1 389 ? 68.625 33.625 -5.781 1 22.47 389 THR A N 1
ATOM 2987 C CA . THR A 1 389 ? 69.938 34.188 -5.484 1 22.47 389 THR A CA 1
ATOM 2988 C C . THR A 1 389 ? 70.188 35.406 -6.352 1 22.47 389 THR A C 1
ATOM 2990 O O . THR A 1 389 ? 69.875 35.406 -7.551 1 22.47 389 THR A O 1
ATOM 2993 N N . GLY A 1 390 ? 70.125 36.656 -5.742 1 21.23 390 GLY A N 1
ATOM 2994 C CA . GLY A 1 390 ? 70.375 38.031 -6.188 1 21.23 390 GLY A CA 1
ATOM 2995 C C . GLY A 1 390 ? 71.562 38.125 -7.117 1 21.23 390 GLY A C 1
ATOM 2996 O O . GLY A 1 390 ? 72.688 37.875 -6.719 1 21.23 390 GLY A O 1
ATOM 2997 N N . THR A 1 391 ? 71.438 37.438 -8.406 1 21.98 391 THR A N 1
ATOM 2998 C CA . THR A 1 391 ? 72.562 37.75 -9.234 1 21.98 391 THR A CA 1
ATOM 2999 C C . THR A 1 391 ? 72.938 39.219 -9.156 1 21.98 391 THR A C 1
ATOM 3001 O O . THR A 1 391 ? 72.125 40.094 -9.383 1 21.98 391 THR A O 1
ATOM 3004 N N . VAL A 1 392 ? 73.875 39.531 -8.297 1 20.08 392 VAL A N 1
ATOM 3005 C CA . VAL A 1 392 ? 74.562 40.781 -8.047 1 20.08 392 VAL A CA 1
ATOM 3006 C C . VAL A 1 392 ? 74.938 41.438 -9.375 1 20.08 392 VAL A C 1
ATOM 3008 O O . VAL A 1 392 ? 75.5 40.781 -10.25 1 20.08 392 VAL A O 1
ATOM 3011 N N . ASP A 1 393 ? 73.938 42.344 -9.883 1 20.23 393 ASP A N 1
ATOM 3012 C CA . ASP A 1 393 ? 74.312 43.25 -10.984 1 20.23 393 ASP A CA 1
ATOM 3013 C C . ASP A 1 393 ? 75.688 43.75 -10.859 1 20.23 393 ASP A C 1
ATOM 3015 O O . ASP A 1 393 ? 76.062 44.438 -9.891 1 20.23 393 ASP A O 1
ATOM 3019 N N . VAL A 1 394 ? 76.688 42.812 -11.172 1 18.61 394 VAL A N 1
ATOM 3020 C CA . VAL A 1 394 ? 78.062 43.25 -11.25 1 18.61 394 VAL A CA 1
ATOM 3021 C C . VAL A 1 394 ? 78.188 44.594 -12 1 18.61 394 VAL A C 1
ATOM 3023 O O . VAL A 1 394 ? 77.562 44.719 -13.086 1 18.61 394 VAL A O 1
ATOM 3026 N N . THR A 1 395 ? 78.438 45.688 -11.328 1 19.12 395 THR A N 1
ATOM 3027 C CA . THR A 1 395 ? 78.75 47.094 -11.5 1 19.12 395 THR A CA 1
ATOM 3028 C C . THR A 1 395 ? 79.812 47.281 -12.594 1 19.12 395 THR A C 1
ATOM 3030 O O . THR A 1 395 ? 81 46.875 -12.422 1 19.12 395 THR A O 1
ATOM 3033 N N . SER A 1 396 ? 79.438 46.781 -13.914 1 18.2 396 SER A N 1
ATOM 3034 C CA . SER A 1 396 ? 80.562 47.125 -14.812 1 18.2 396 SER A CA 1
ATOM 3035 C C . SER A 1 396 ? 81 48.562 -14.641 1 18.2 396 SER A C 1
ATOM 3037 O O . SER A 1 396 ? 80.188 49.5 -14.797 1 18.2 396 SER A O 1
ATOM 3039 N N . THR A 1 397 ? 81.938 48.906 -13.789 1 18.41 397 THR A N 1
ATOM 3040 C CA . THR A 1 397 ? 82.75 50.125 -13.672 1 18.41 397 THR A CA 1
ATOM 3041 C C . THR A 1 397 ? 83.188 50.625 -15.047 1 18.41 397 THR A C 1
ATOM 3043 O O . THR A 1 397 ? 83.312 49.812 -15.977 1 18.41 397 THR A O 1
ATOM 3046 N N . SER A 1 398 ? 83.688 51.906 -15.164 1 19.09 398 SER A N 1
ATOM 3047 C CA . SER A 1 398 ? 84.062 53.188 -15.805 1 19.09 398 SER A CA 1
ATOM 3048 C C . SER A 1 398 ? 85.312 53.062 -16.672 1 19.09 398 SER A C 1
ATOM 3050 O O . SER A 1 398 ? 85.688 54 -17.375 1 19.09 398 SER A O 1
ATOM 3052 N N . THR A 1 399 ? 86.125 51.969 -16.703 1 17.34 399 THR A N 1
ATOM 3053 C CA . THR A 1 399 ? 87.438 52.438 -17.078 1 17.34 399 THR A CA 1
ATOM 3054 C C . THR A 1 399 ? 87.375 53.219 -18.391 1 17.34 399 THR A C 1
ATOM 3056 O O . THR A 1 399 ? 86.438 53.125 -19.125 1 17.34 399 THR A O 1
ATOM 3059 N N . ASN A 1 400 ? 88.562 53.094 -19.172 1 17.27 400 ASN A N 1
ATOM 3060 C CA . ASN A 1 400 ? 89.875 53.719 -19.422 1 17.27 400 ASN A CA 1
ATOM 3061 C C . ASN A 1 400 ? 90.062 54.062 -20.891 1 17.27 400 ASN A C 1
ATOM 3063 O O . ASN A 1 400 ? 91.125 54.438 -21.312 1 17.27 400 ASN A O 1
ATOM 3067 N N . GLY A 1 401 ? 89.188 53.781 -21.875 1 19.12 401 GLY A N 1
ATOM 3068 C CA . GLY A 1 401 ? 89.938 54 -23.078 1 19.12 401 GLY A CA 1
ATOM 3069 C C . GLY A 1 401 ? 90.562 55.406 -23.156 1 19.12 401 GLY A C 1
ATOM 3070 O O . GLY A 1 401 ? 89.812 56.375 -23.172 1 19.12 401 GLY A O 1
ATOM 3071 N N . HIS A 1 402 ? 91.875 55.625 -22.672 1 17.8 402 HIS A N 1
ATOM 3072 C CA . HIS A 1 402 ? 93.125 56.375 -22.938 1 17.8 402 HIS A CA 1
ATOM 3073 C C . HIS A 1 402 ? 93.438 56.344 -24.438 1 17.8 402 HIS A C 1
ATOM 3075 O O . HIS A 1 402 ? 93.25 55.344 -25.109 1 17.8 402 HIS A O 1
ATOM 3081 N N . ALA A 1 403 ? 93.75 57.594 -24.922 1 19.09 403 ALA A N 1
ATOM 3082 C CA . ALA A 1 403 ? 94.5 58.469 -25.828 1 19.09 403 ALA A CA 1
ATOM 3083 C C . ALA A 1 403 ? 96 58.094 -25.844 1 19.09 403 ALA A C 1
ATOM 3085 O O . ALA A 1 403 ? 96.688 58.312 -24.859 1 19.09 403 ALA A O 1
ATOM 3086 N N . LEU A 1 404 ? 96.75 57 -25.875 1 19.02 404 LEU A N 1
ATOM 3087 C CA . LEU A 1 404 ? 98.062 57.125 -26.516 1 19.02 404 LEU A CA 1
ATOM 3088 C C . LEU A 1 404 ? 97.938 57.594 -27.969 1 19.02 404 LEU A C 1
ATOM 3090 O O . LEU A 1 404 ? 97.125 57 -28.719 1 19.02 404 LEU A O 1
ATOM 3094 N N . ASP A 1 405 ? 98.312 58.969 -28.281 1 16.95 405 ASP A N 1
ATOM 3095 C CA . ASP A 1 405 ? 99.188 60.031 -28.797 1 16.95 405 ASP A CA 1
ATOM 3096 C C . ASP A 1 405 ? 100.562 59.469 -29.219 1 16.95 405 ASP A C 1
ATOM 3098 O O . ASP A 1 405 ? 101.375 59.031 -28.375 1 16.95 405 ASP A O 1
ATOM 3102 N N . SER A 1 406 ? 100.875 58.438 -30.312 1 19.09 406 SER A N 1
ATOM 3103 C CA . SER A 1 406 ? 101.375 58.906 -31.594 1 19.09 406 SER A CA 1
ATOM 3104 C C . SER A 1 406 ? 100.25 59.531 -32.406 1 19.09 406 SER A C 1
ATOM 3106 O O . SER A 1 406 ? 99.062 59.125 -32.312 1 19.09 406 SER A O 1
ATOM 3108 N N . MET B 1 1 ? -14.836 27.094 82.188 1 21.95 1 MET B N 1
ATOM 3109 C CA . MET B 1 1 ? -13.461 26.641 82 1 21.95 1 MET B CA 1
ATOM 3110 C C . MET B 1 1 ? -13.391 25.562 80.938 1 21.95 1 MET B C 1
ATOM 3112 O O . MET B 1 1 ? -12.305 25.094 80.625 1 21.95 1 MET B O 1
ATOM 3116 N N . PHE B 1 2 ? -14.477 24.797 80.688 1 25.77 2 PHE B N 1
ATOM 3117 C CA . PHE B 1 2 ? -14.688 23.5 80.062 1 25.77 2 PHE B CA 1
ATOM 3118 C C . PHE B 1 2 ? -14.312 23.562 78.625 1 25.77 2 PHE B C 1
ATOM 3120 O O . PHE B 1 2 ? -14.852 24.391 77.875 1 25.77 2 PHE B O 1
ATOM 3127 N N . SER B 1 3 ? -13.086 23.125 78.188 1 23.66 3 SER B N 1
ATOM 3128 C CA . SER B 1 3 ? -12.062 23.219 77.125 1 23.66 3 SER B CA 1
ATOM 3129 C C . SER B 1 3 ? -12.469 22.453 75.875 1 23.66 3 SER B C 1
ATOM 3131 O O . SER B 1 3 ? -12.508 21.219 75.875 1 23.66 3 SER B O 1
ATOM 3133 N N . CYS B 1 4 ? -13.594 22.688 75.25 1 24.25 4 CYS B N 1
ATOM 3134 C CA . CYS B 1 4 ? -14.297 21.984 74.188 1 24.25 4 CYS B CA 1
ATOM 3135 C C . CYS B 1 4 ? -13.414 21.844 72.938 1 24.25 4 CYS B C 1
ATOM 3137 O O . CYS B 1 4 ? -13.164 22.828 72.25 1 24.25 4 CYS B O 1
ATOM 3139 N N . LEU B 1 5 ? -12.297 21.062 72.938 1 22.09 5 LEU B N 1
ATOM 3140 C CA . LEU B 1 5 ? -11.117 20.859 72.125 1 22.09 5 LEU B CA 1
ATOM 3141 C C . LEU B 1 5 ? -11.508 20.281 70.75 1 22.09 5 LEU B C 1
ATOM 3143 O O . LEU B 1 5 ? -12.109 19.203 70.688 1 22.09 5 LEU B O 1
ATOM 3147 N N . THR B 1 6 ? -12.031 21.047 69.812 1 23.69 6 THR B N 1
ATOM 3148 C CA . THR B 1 6 ? -12.664 20.734 68.562 1 23.69 6 THR B CA 1
ATOM 3149 C C . THR B 1 6 ? -11.688 20.031 67.625 1 23.69 6 THR B C 1
ATOM 3151 O O . THR B 1 6 ? -10.617 20.578 67.312 1 23.69 6 THR B O 1
ATOM 3154 N N . SER B 1 7 ? -11.477 18.688 67.625 1 22.81 7 SER B N 1
ATOM 3155 C CA . SER B 1 7 ? -10.523 17.766 67 1 22.81 7 SER B CA 1
ATOM 3156 C C . SER B 1 7 ? -10.633 17.797 65.5 1 22.81 7 SER B C 1
ATOM 3158 O O . SER B 1 7 ? -11.703 17.562 64.938 1 22.81 7 SER B O 1
ATOM 3160 N N . VAL B 1 8 ? -10.055 18.703 64.75 1 23.45 8 VAL B N 1
ATOM 3161 C CA . VAL B 1 8 ? -10.039 18.938 63.312 1 23.45 8 VAL B CA 1
ATOM 3162 C C . VAL B 1 8 ? -9.461 17.719 62.594 1 23.45 8 VAL B C 1
ATOM 3164 O O . VAL B 1 8 ? -8.312 17.344 62.812 1 23.45 8 VAL B O 1
ATOM 3167 N N . ALA B 1 9 ? -10.25 16.672 62.25 1 21.44 9 ALA B N 1
ATOM 3168 C CA . ALA B 1 9 ? -9.977 15.375 61.625 1 21.44 9 ALA B CA 1
ATOM 3169 C C . ALA B 1 9 ? -9.219 15.531 60.312 1 21.44 9 ALA B C 1
ATOM 3171 O O . ALA B 1 9 ? -9.641 16.281 59.438 1 21.44 9 ALA B O 1
ATOM 3172 N N . GLN B 1 10 ? -7.879 15.43 60.25 1 22.38 10 GLN B N 1
ATOM 3173 C CA . GLN B 1 10 ? -6.84 15.5 59.219 1 22.38 10 GLN B CA 1
ATOM 3174 C C . GLN B 1 10 ? -7.055 14.438 58.156 1 22.38 10 GLN B C 1
ATOM 3176 O O . GLN B 1 10 ? -6.988 13.234 58.438 1 22.38 10 GLN B O 1
ATOM 3181 N N . GLY B 1 11 ? -8.133 14.445 57.281 1 21.34 11 GLY B N 1
ATOM 3182 C CA . GLY B 1 11 ? -8.516 13.406 56.312 1 21.34 11 GLY B CA 1
ATOM 3183 C C . GLY B 1 11 ? -7.41 13.062 55.344 1 21.34 11 GLY B C 1
ATOM 3184 O O . GLY B 1 11 ? -6.914 13.938 54.625 1 21.34 11 GLY B O 1
ATOM 3185 N N . ASN B 1 12 ? -6.426 12.18 55.625 1 23.39 12 ASN B N 1
ATOM 3186 C CA . ASN B 1 12 ? -5.277 11.609 54.938 1 23.39 12 ASN B CA 1
ATOM 3187 C C . ASN B 1 12 ? -5.691 10.914 53.625 1 23.39 12 ASN B C 1
ATOM 3189 O O . ASN B 1 12 ? -6.285 9.836 53.656 1 23.39 12 ASN B O 1
ATOM 3193 N N . GLY B 1 13 ? -6.328 11.586 52.656 1 21.75 13 GLY B N 1
ATOM 3194 C CA . GLY B 1 13 ? -6.793 10.922 51.469 1 21.75 13 GLY B CA 1
ATOM 3195 C C . GLY B 1 13 ? -5.688 10.195 50.719 1 21.75 13 GLY B C 1
ATOM 3196 O O . GLY B 1 13 ? -4.703 10.812 50.312 1 21.75 13 GLY B O 1
ATOM 3197 N N . ARG B 1 14 ? -5.289 8.945 51.125 1 22.61 14 ARG B N 1
ATOM 3198 C CA . ARG B 1 14 ? -4.363 8 50.5 1 22.61 14 ARG B CA 1
ATOM 3199 C C . ARG B 1 14 ? -4.676 7.809 49.031 1 22.61 14 ARG B C 1
ATOM 3201 O O . ARG B 1 14 ? -5.785 7.406 48.688 1 22.61 14 ARG B O 1
ATOM 3208 N N . LEU B 1 15 ? -4.082 8.594 48.125 1 23.03 15 LEU B N 1
ATOM 3209 C CA . LEU B 1 15 ? -4.098 8.5 46.688 1 23.03 15 LEU B CA 1
ATOM 3210 C C . LEU B 1 15 ? -3.668 7.113 46.219 1 23.03 15 LEU B C 1
ATOM 3212 O O . LEU B 1 15 ? -2.533 6.695 46.469 1 23.03 15 LEU B O 1
ATOM 3216 N N . GLN B 1 16 ? -4.555 6.152 46.406 1 21.5 16 GLN B N 1
ATOM 3217 C CA . GLN B 1 16 ? -4.254 4.809 45.938 1 21.5 16 GLN B CA 1
ATOM 3218 C C . GLN B 1 16 ? -3.814 4.836 44.469 1 21.5 16 GLN B C 1
ATOM 3220 O O . GLN B 1 16 ? -4.516 5.387 43.594 1 21.5 16 GLN B O 1
ATOM 3225 N N . ARG B 1 17 ? -2.566 4.848 44.25 1 23.66 17 ARG B N 1
ATOM 3226 C CA . ARG B 1 17 ? -1.846 4.68 43 1 23.66 17 ARG B CA 1
ATOM 3227 C C . ARG B 1 17 ? -2.33 3.439 42.25 1 23.66 17 ARG B C 1
ATOM 3229 O O . ARG B 1 17 ? -2.02 2.312 42.656 1 23.66 17 ARG B O 1
ATOM 3236 N N . THR B 1 18 ? -3.633 3.369 41.938 1 24.12 18 THR B N 1
ATOM 3237 C CA . THR B 1 18 ? -4.016 2.17 41.219 1 24.12 18 THR B CA 1
ATOM 3238 C C . THR B 1 18 ? -3.123 1.976 39.969 1 24.12 18 THR B C 1
ATOM 3240 O O . THR B 1 18 ? -3.018 2.867 39.125 1 24.12 18 THR B O 1
ATOM 3243 N N . SER B 1 19 ? -2.018 1.312 40.188 1 24.17 19 SER B N 1
ATOM 3244 C CA . SER B 1 19 ? -1.102 0.771 39.188 1 24.17 19 SER B CA 1
ATOM 3245 C C . SER B 1 19 ? -1.86 0.075 38.062 1 24.17 19 SER B C 1
ATOM 3247 O O . SER B 1 19 ? -2.576 -0.9 38.312 1 24.17 19 SER B O 1
ATOM 3249 N N . LYS B 1 20 ? -2.416 0.895 37.188 1 26.95 20 LYS B N 1
ATOM 3250 C CA . LYS B 1 20 ? -3.164 0.367 36.031 1 26.95 20 LYS B CA 1
ATOM 3251 C C . LYS B 1 20 ? -2.422 -0.792 35.375 1 26.95 20 LYS B C 1
ATOM 3253 O O . LYS B 1 20 ? -1.305 -0.621 34.875 1 26.95 20 LYS B O 1
ATOM 3258 N N . GLN B 1 21 ? -2.59 -1.995 35.938 1 24.81 21 GLN B N 1
ATOM 3259 C CA . GLN B 1 21 ? -2.166 -3.27 35.375 1 24.81 21 GLN B CA 1
ATOM 3260 C C . GLN B 1 21 ? -2.457 -3.328 33.875 1 24.81 21 GLN B C 1
ATOM 3262 O O . GLN B 1 21 ? -3.607 -3.193 33.469 1 24.81 21 GLN B O 1
ATOM 3267 N N . VAL B 1 22 ? -1.641 -2.75 33.156 1 27.11 22 VAL B N 1
ATOM 3268 C CA . VAL B 1 22 ? -1.674 -2.895 31.688 1 27.11 22 VAL B CA 1
ATOM 3269 C C . VAL B 1 22 ? -1.957 -4.348 31.328 1 27.11 22 VAL B C 1
ATOM 3271 O O . VAL B 1 22 ? -1.278 -5.262 31.797 1 27.11 22 VAL B O 1
ATOM 3274 N N . PRO B 1 23 ? -3.168 -4.594 31.016 1 27.3 23 PRO B N 1
ATOM 3275 C CA . PRO B 1 23 ? -3.568 -6 30.938 1 27.3 23 PRO B CA 1
ATOM 3276 C C . PRO B 1 23 ? -2.617 -6.84 30.094 1 27.3 23 PRO B C 1
ATOM 3278 O O . PRO B 1 23 ? -2.053 -6.336 29.109 1 27.3 23 PRO B O 1
ATOM 3281 N N . LEU B 1 24 ? -2.094 -8.078 30.625 1 29.03 24 LEU B N 1
ATOM 3282 C CA . LEU B 1 24 ? -1.173 -9.18 30.375 1 29.03 24 LEU B CA 1
ATOM 3283 C C . LEU B 1 24 ? -1.362 -9.734 28.969 1 29.03 24 LEU B C 1
ATOM 3285 O O . LEU B 1 24 ? -0.412 -10.234 28.359 1 29.03 24 LEU B O 1
ATOM 3289 N N . VAL B 1 25 ? -2.516 -9.609 28.406 1 26.31 25 VAL B N 1
ATOM 3290 C CA . VAL B 1 25 ? -2.777 -10.5 27.281 1 26.31 25 VAL B CA 1
ATOM 3291 C C . VAL B 1 25 ? -2.07 -9.977 26.031 1 26.31 25 VAL B C 1
ATOM 3293 O O . VAL B 1 25 ? -1.503 -10.758 25.25 1 26.31 25 VAL B O 1
ATOM 3296 N N . ALA B 1 26 ? -2.053 -8.695 25.719 1 31.19 26 ALA B N 1
ATOM 3297 C CA . ALA B 1 26 ? -1.479 -8.164 24.484 1 31.19 26 ALA B CA 1
ATOM 3298 C C . ALA B 1 26 ? 0.045 -8.242 24.5 1 31.19 26 ALA B C 1
ATOM 3300 O O . ALA B 1 26 ? 0.694 -8.18 23.453 1 31.19 26 ALA B O 1
ATOM 3301 N N . ARG B 1 27 ? 0.73 -8.266 25.609 1 31.44 27 ARG B N 1
ATOM 3302 C CA . ARG B 1 27 ? 2.154 -8.508 25.828 1 31.44 27 ARG B CA 1
ATOM 3303 C C . ARG B 1 27 ? 2.531 -9.93 25.438 1 31.44 27 ARG B C 1
ATOM 3305 O O . ARG B 1 27 ? 3.68 -10.203 25.094 1 31.44 27 ARG B O 1
ATOM 3312 N N . ARG B 1 28 ? 1.644 -10.852 25.594 1 30.31 28 ARG B N 1
ATOM 3313 C CA . ARG B 1 28 ? 1.961 -12.266 25.422 1 30.31 28 ARG B CA 1
ATOM 3314 C C . ARG B 1 28 ? 2.082 -12.625 23.938 1 30.31 28 ARG B C 1
ATOM 3316 O O . ARG B 1 28 ? 2.939 -13.422 23.547 1 30.31 28 ARG B O 1
ATOM 3323 N N . GLU B 1 29 ? 1.19 -12.094 23.031 1 34.34 29 GLU B N 1
ATOM 3324 C CA . GLU B 1 29 ? 1.202 -12.578 21.656 1 34.34 29 GLU B CA 1
ATOM 3325 C C . GLU B 1 29 ? 2.309 -11.906 20.844 1 34.34 29 GLU B C 1
ATOM 3327 O O . GLU B 1 29 ? 2.91 -12.531 19.969 1 34.34 29 GLU B O 1
ATOM 3332 N N . ARG B 1 30 ? 2.689 -10.695 21.094 1 35.59 30 ARG B N 1
ATOM 3333 C CA . ARG B 1 30 ? 3.877 -10.125 20.453 1 35.59 30 ARG B CA 1
ATOM 3334 C C . ARG B 1 30 ? 5.137 -10.867 20.891 1 35.59 30 ARG B C 1
ATOM 3336 O O . ARG B 1 30 ? 6.102 -10.961 20.141 1 35.59 30 ARG B O 1
ATOM 3343 N N . ARG B 1 31 ? 5.25 -11.32 22.141 1 32.53 31 ARG B N 1
ATOM 3344 C CA . ARG B 1 31 ? 6.344 -12.148 22.641 1 32.53 31 ARG B CA 1
ATOM 3345 C C . ARG B 1 31 ? 6.43 -13.469 21.891 1 32.53 31 ARG B C 1
ATOM 3347 O O . ARG B 1 31 ? 7.504 -14.07 21.797 1 32.53 31 ARG B O 1
ATOM 3354 N N . HIS B 1 32 ? 5.383 -13.969 21.516 1 31 32 HIS B N 1
ATOM 3355 C CA . HIS B 1 32 ? 5.383 -15.297 20.922 1 31 32 HIS B CA 1
ATOM 3356 C C . HIS B 1 32 ? 5.957 -15.266 19.5 1 31 32 HIS B C 1
ATOM 3358 O O . HIS B 1 32 ? 6.492 -16.266 19.016 1 31 32 HIS B O 1
ATOM 3364 N N . ARG B 1 33 ? 5.812 -14.227 18.828 1 37.91 33 ARG B N 1
ATOM 3365 C CA . ARG B 1 33 ? 6.348 -14.234 17.469 1 37.91 33 ARG B CA 1
ATOM 3366 C C . ARG B 1 33 ? 7.871 -14.172 17.484 1 37.91 33 ARG B C 1
ATOM 3368 O O . ARG B 1 33 ? 8.516 -14.438 16.469 1 37.91 33 ARG B O 1
ATOM 3375 N N . LEU B 1 34 ? 8.516 -13.703 18.531 1 32.75 34 LEU B N 1
ATOM 3376 C CA . LEU B 1 34 ? 9.969 -13.68 18.625 1 32.75 34 LEU B CA 1
ATOM 3377 C C . LEU B 1 34 ? 10.539 -15.094 18.547 1 32.75 34 LEU B C 1
ATOM 3379 O O . LEU B 1 34 ? 11.625 -15.297 18.016 1 32.75 34 LEU B O 1
ATOM 3383 N N . ALA B 1 35 ? 9.93 -16.016 19.203 1 30.75 35 ALA B N 1
ATOM 3384 C CA . ALA B 1 35 ? 10.523 -17.344 19.266 1 30.75 35 ALA B CA 1
ATOM 3385 C C . ALA B 1 35 ? 10.516 -18 17.891 1 30.75 35 ALA B C 1
ATOM 3387 O O . ALA B 1 35 ? 11.156 -19.047 17.688 1 30.75 35 ALA B O 1
ATOM 3388 N N . VAL B 1 36 ? 9.797 -17.609 17.062 1 33.25 36 VAL B N 1
ATOM 3389 C CA . VAL B 1 36 ? 9.516 -18.328 15.82 1 33.25 36 VAL B CA 1
ATOM 3390 C C . VAL B 1 36 ? 10.727 -18.281 14.898 1 33.25 36 VAL B C 1
ATOM 3392 O O . VAL B 1 36 ? 10.938 -19.172 14.078 1 33.25 36 VAL B O 1
ATOM 3395 N N . ARG B 1 37 ? 11.508 -17.234 14.875 1 36.78 37 ARG B N 1
ATOM 3396 C CA . ARG B 1 37 ? 12.484 -17.078 13.805 1 36.78 37 ARG B CA 1
ATOM 3397 C C . ARG B 1 37 ? 13.625 -18.078 13.953 1 36.78 37 ARG B C 1
ATOM 3399 O O . ARG B 1 37 ? 14.523 -18.141 13.109 1 36.78 37 ARG B O 1
ATOM 3406 N N . THR B 1 38 ? 13.719 -18.672 15.023 1 32.31 38 THR B N 1
ATOM 3407 C CA . THR B 1 38 ? 14.789 -19.672 15.094 1 32.31 38 THR B CA 1
ATOM 3408 C C . THR B 1 38 ? 14.438 -20.906 14.273 1 32.31 38 THR B C 1
ATOM 3410 O O . THR B 1 38 ? 15.281 -21.766 14.055 1 32.31 38 THR B O 1
ATOM 3413 N N . LEU B 1 39 ? 13.156 -21.125 14.109 1 32.16 39 LEU B N 1
ATOM 3414 C CA . LEU B 1 39 ? 12.859 -22.406 13.492 1 32.16 39 LEU B CA 1
ATOM 3415 C C . LEU B 1 39 ? 12.781 -22.281 11.969 1 32.16 39 LEU B C 1
ATOM 3417 O O . LEU B 1 39 ? 12.273 -23.172 11.297 1 32.16 39 LEU B O 1
ATOM 3421 N N . ARG B 1 40 ? 13.227 -21.359 11.336 1 40.69 40 ARG B N 1
ATOM 3422 C CA . ARG B 1 40 ? 13.203 -21.078 9.898 1 40.69 40 ARG B CA 1
ATOM 3423 C C . ARG B 1 40 ? 13.844 -22.219 9.117 1 40.69 40 ARG B C 1
ATOM 3425 O O . ARG B 1 40 ? 13.406 -22.547 8.008 1 40.69 40 ARG B O 1
ATOM 3432 N N . PRO B 1 41 ? 14.812 -22.797 9.633 1 39.69 41 PRO B N 1
ATOM 3433 C CA . PRO B 1 41 ? 15.383 -23.875 8.82 1 39.69 41 PRO B CA 1
ATOM 3434 C C . PRO B 1 41 ? 14.383 -24.984 8.516 1 39.69 41 PRO B C 1
ATOM 3436 O O . PRO B 1 41 ? 14.406 -25.562 7.426 1 39.69 41 PRO B O 1
ATOM 3439 N N . ALA B 1 42 ? 13.547 -25.25 9.445 1 35.41 42 ALA B N 1
ATOM 3440 C CA . ALA B 1 42 ? 12.656 -26.375 9.234 1 35.41 42 ALA B CA 1
ATOM 3441 C C . ALA B 1 42 ? 11.586 -26.062 8.195 1 35.41 42 ALA B C 1
ATOM 3443 O O . ALA B 1 42 ? 11.211 -26.922 7.391 1 35.41 42 ALA B O 1
ATOM 3444 N N . LEU B 1 43 ? 11.141 -24.859 8.219 1 40.28 43 LEU B N 1
ATOM 3445 C CA . LEU B 1 43 ? 10.141 -24.5 7.215 1 40.28 43 LEU B CA 1
ATOM 3446 C C . LEU B 1 43 ? 10.758 -24.469 5.82 1 40.28 43 LEU B C 1
ATOM 3448 O O . LEU B 1 43 ? 10.125 -24.891 4.848 1 40.28 43 LEU B O 1
ATOM 3452 N N . GLU B 1 44 ? 11.938 -23.953 5.699 1 45.41 44 GLU B N 1
ATOM 3453 C CA . GLU B 1 44 ? 12.664 -23.969 4.438 1 45.41 44 GLU B CA 1
ATOM 3454 C C . GLU B 1 44 ? 12.789 -25.391 3.898 1 45.41 44 GLU B C 1
ATOM 3456 O O . GLU B 1 44 ? 12.602 -25.625 2.703 1 45.41 44 GLU B O 1
ATOM 3461 N N . SER B 1 45 ? 13.164 -26.25 4.797 1 40.81 45 SER B N 1
ATOM 3462 C CA . SER B 1 45 ? 13.305 -27.656 4.414 1 40.81 45 SER B CA 1
ATOM 3463 C C . SER B 1 45 ? 11.969 -28.266 4.004 1 40.81 45 SER B C 1
ATOM 3465 O O . SER B 1 45 ? 11.898 -29.031 3.051 1 40.81 45 SER B O 1
ATOM 3467 N N . SER B 1 46 ? 11.008 -27.891 4.715 1 37.5 46 SER B N 1
ATOM 3468 C CA . SER B 1 46 ? 9.711 -28.469 4.387 1 37.5 46 SER B CA 1
ATOM 3469 C C . SER B 1 46 ? 9.164 -27.922 3.076 1 37.5 46 SER B C 1
ATOM 3471 O O . SER B 1 46 ? 8.586 -28.656 2.275 1 37.5 46 SER B O 1
ATOM 3473 N N . LEU B 1 47 ? 9.367 -26.672 2.979 1 41.25 47 LEU B N 1
ATOM 3474 C CA . LEU B 1 47 ? 8.883 -26.078 1.744 1 41.25 47 LEU B CA 1
ATOM 3475 C C . LEU B 1 47 ? 9.797 -26.406 0.573 1 41.25 47 LEU B C 1
ATOM 3477 O O . LEU B 1 47 ? 9.336 -26.562 -0.56 1 41.25 47 LEU B O 1
ATOM 3481 N N . SER B 1 48 ? 11.133 -26.516 0.734 1 39.59 48 SER B N 1
ATOM 3482 C CA . SER B 1 48 ? 12.086 -26.875 -0.313 1 39.59 48 SER B CA 1
ATOM 3483 C C . SER B 1 48 ? 11.891 -28.328 -0.759 1 39.59 48 SER B C 1
ATOM 3485 O O . SER B 1 48 ? 12.055 -28.641 -1.939 1 39.59 48 SER B O 1
ATOM 3487 N N . ARG B 1 49 ? 11.695 -29.25 0.089 1 37.06 49 ARG B N 1
ATOM 3488 C CA . ARG B 1 49 ? 11.555 -30.641 -0.285 1 37.06 49 ARG B CA 1
ATOM 3489 C C . ARG B 1 49 ? 10.352 -30.859 -1.202 1 37.06 49 ARG B C 1
ATOM 3491 O O . ARG B 1 49 ? 10.172 -31.938 -1.769 1 37.06 49 ARG B O 1
ATOM 3498 N N . PHE B 1 50 ? 9.555 -29.906 -1.101 1 34.56 50 PHE B N 1
ATOM 3499 C CA . PHE B 1 50 ? 8.391 -30.062 -1.968 1 34.56 50 PHE B CA 1
ATOM 3500 C C . PHE B 1 50 ? 8.797 -30.016 -3.436 1 34.56 50 PHE B C 1
ATOM 3502 O O . PHE B 1 50 ? 8.07 -30.5 -4.301 1 34.56 50 PHE B O 1
ATOM 3509 N N . THR B 1 51 ? 9.875 -29.328 -3.703 1 34.31 51 THR B N 1
ATOM 3510 C CA . THR B 1 51 ? 10.227 -29.172 -5.109 1 34.31 51 THR B CA 1
ATOM 3511 C C . THR B 1 51 ? 10.766 -30.484 -5.68 1 34.31 51 THR B C 1
ATOM 3513 O O . THR B 1 51 ? 10.844 -30.641 -6.898 1 34.31 51 THR B O 1
ATOM 3516 N N . GLU B 1 52 ? 11.359 -31.281 -4.871 1 31.16 52 GLU B N 1
ATOM 3517 C CA . GLU B 1 52 ? 11.898 -32.469 -5.531 1 31.16 52 GLU B CA 1
ATOM 3518 C C . GLU B 1 52 ? 10.781 -33.406 -5.973 1 31.16 52 GLU B C 1
ATOM 3520 O O . GLU B 1 52 ? 10.992 -34.281 -6.84 1 31.16 52 GLU B O 1
ATOM 3525 N N . GLN B 1 53 ? 9.711 -33.625 -5.188 1 28.66 53 GLN B N 1
ATOM 3526 C CA . GLN B 1 53 ? 8.711 -34.594 -5.648 1 28.66 53 GLN B CA 1
ATOM 3527 C C . GLN B 1 53 ? 7.809 -33.969 -6.715 1 28.66 53 GLN B C 1
ATOM 3529 O O . GLN B 1 53 ? 6.801 -33.344 -6.391 1 28.66 53 GLN B O 1
ATOM 3534 N N . GLU B 1 54 ? 8.219 -33.219 -7.59 1 31.91 54 GLU B N 1
ATOM 3535 C CA . GLU B 1 54 ? 7.543 -32.562 -8.703 1 31.91 54 GLU B CA 1
ATOM 3536 C C . GLU B 1 54 ? 6.602 -33.531 -9.422 1 31.91 54 GLU B C 1
ATOM 3538 O O . GLU B 1 54 ? 5.746 -33.094 -10.203 1 31.91 54 GLU B O 1
ATOM 3543 N N . GLN B 1 55 ? 7.09 -34.781 -9.805 1 30.53 55 GLN B N 1
ATOM 3544 C CA . GLN B 1 55 ? 6.656 -35.188 -11.133 1 30.53 55 GLN B CA 1
ATOM 3545 C C . GLN B 1 55 ? 5.141 -35.375 -11.195 1 30.53 55 GLN B C 1
ATOM 3547 O O . GLN B 1 55 ? 4.5 -34.906 -12.141 1 30.53 55 GLN B O 1
ATOM 3552 N N . ALA B 1 56 ? 4.52 -36.562 -10.844 1 27.73 56 ALA B N 1
ATOM 3553 C CA . ALA B 1 56 ? 3.297 -37.156 -11.406 1 27.73 56 ALA B CA 1
ATOM 3554 C C . ALA B 1 56 ? 2.062 -36.625 -10.672 1 27.73 56 ALA B C 1
ATOM 3556 O O . ALA B 1 56 ? 1.791 -37.031 -9.539 1 27.73 56 ALA B O 1
ATOM 3557 N N . PHE B 1 57 ? 1.817 -35.344 -10.57 1 29.62 57 PHE B N 1
ATOM 3558 C CA . PHE B 1 57 ? 0.454 -35.125 -10.109 1 29.62 57 PHE B CA 1
ATOM 3559 C C . PHE B 1 57 ? -0.51 -36.125 -10.758 1 29.62 57 PHE B C 1
ATOM 3561 O O . PHE B 1 57 ? -0.56 -36.219 -11.984 1 29.62 57 PHE B O 1
ATOM 3568 N N . PRO B 1 58 ? -0.839 -37.25 -10.188 1 27.53 58 PRO B N 1
ATOM 3569 C CA . PRO B 1 58 ? -1.735 -38.188 -10.867 1 27.53 58 PRO B CA 1
ATOM 3570 C C . PRO B 1 58 ? -2.949 -37.5 -11.484 1 27.53 58 PRO B C 1
ATOM 3572 O O . PRO B 1 58 ? -3.434 -36.5 -10.953 1 27.53 58 PRO B O 1
ATOM 3575 N N . THR B 1 59 ? -3 -37.438 -12.812 1 28.14 59 THR B N 1
ATOM 3576 C CA . THR B 1 59 ? -4.219 -37.094 -13.539 1 28.14 59 THR B CA 1
ATOM 3577 C C . THR B 1 59 ? -5.445 -37.656 -12.828 1 28.14 59 THR B C 1
ATOM 3579 O O . THR B 1 59 ? -5.598 -38.875 -12.727 1 28.14 59 THR B O 1
ATOM 3582 N N . LEU B 1 60 ? -5.789 -37.094 -11.703 1 29.25 60 LEU B N 1
ATOM 3583 C CA . LEU B 1 60 ? -7 -37.562 -11.039 1 29.25 60 LEU B CA 1
ATOM 3584 C C . LEU B 1 60 ? -8.117 -37.812 -12.047 1 29.25 60 LEU B C 1
ATOM 3586 O O . LEU B 1 60 ? -8.453 -36.938 -12.828 1 29.25 60 LEU B O 1
ATOM 3590 N N . LYS B 1 61 ? -8.281 -39.031 -12.539 1 28.31 61 LYS B N 1
ATOM 3591 C CA . LYS B 1 61 ? -9.43 -39.531 -13.297 1 28.31 61 LYS B CA 1
ATOM 3592 C C . LYS B 1 61 ? -10.742 -39.031 -12.688 1 28.31 61 LYS B C 1
ATOM 3594 O O . LYS B 1 61 ? -10.93 -39.094 -11.469 1 28.31 61 LYS B O 1
ATOM 3599 N N . ALA B 1 62 ? -11.523 -38.188 -13.359 1 28.58 62 ALA B N 1
ATOM 3600 C CA . ALA B 1 62 ? -12.781 -37.469 -13.219 1 28.58 62 ALA B CA 1
ATOM 3601 C C . ALA B 1 62 ? -13.891 -38.375 -12.703 1 28.58 62 ALA B C 1
ATOM 3603 O O . ALA B 1 62 ? -15.008 -37.938 -12.461 1 28.58 62 ALA B O 1
ATOM 3604 N N . ASP B 1 63 ? -13.695 -39.719 -12.75 1 27.53 63 ASP B N 1
ATOM 3605 C CA . ASP B 1 63 ? -14.977 -40.406 -12.812 1 27.53 63 ASP B CA 1
ATOM 3606 C C . ASP B 1 63 ? -15.609 -40.5 -11.422 1 27.53 63 ASP B C 1
ATOM 3608 O O . ASP B 1 63 ? -16.562 -41.25 -11.219 1 27.53 63 ASP B O 1
ATOM 3612 N N . ALA B 1 64 ? -14.867 -40.156 -10.375 1 29.56 64 ALA B N 1
ATOM 3613 C CA . ALA B 1 64 ? -15.562 -40.781 -9.242 1 29.56 64 ALA B CA 1
ATOM 3614 C C . ALA B 1 64 ? -16.797 -39.969 -8.859 1 29.56 64 ALA B C 1
ATOM 3616 O O . ALA B 1 64 ? -16.75 -38.719 -8.797 1 29.56 64 ALA B O 1
ATOM 3617 N N . LYS B 1 65 ? -17.969 -40.562 -9.086 1 30.66 65 LYS B N 1
ATOM 3618 C CA . LYS B 1 65 ? -19.312 -40.125 -8.711 1 30.66 65 LYS B CA 1
ATOM 3619 C C . LYS B 1 65 ? -19.359 -39.656 -7.262 1 30.66 65 LYS B C 1
ATOM 3621 O O . LYS B 1 65 ? -18.938 -40.375 -6.359 1 30.66 65 LYS B O 1
ATOM 3626 N N . PRO B 1 66 ? -19.438 -38.375 -7.043 1 26.12 66 PRO B N 1
ATOM 3627 C CA . PRO B 1 66 ? -19.469 -37.875 -5.668 1 26.12 66 PRO B CA 1
ATOM 3628 C C . PRO B 1 66 ? -20.562 -38.531 -4.82 1 26.12 66 PRO B C 1
ATOM 3630 O O . PRO B 1 66 ? -21.703 -38.656 -5.277 1 26.12 66 PRO B O 1
ATOM 3633 N N . LYS B 1 67 ? -20.234 -39.562 -4.023 1 29.33 67 LYS B N 1
ATOM 3634 C CA . LYS B 1 67 ? -21.188 -40.062 -3.051 1 29.33 67 LYS B CA 1
ATOM 3635 C C . LYS B 1 67 ? -21.828 -38.938 -2.26 1 29.33 67 LYS B C 1
ATOM 3637 O O . LYS B 1 67 ? -21.219 -37.906 -2.043 1 29.33 67 LYS B O 1
ATOM 3642 N N . THR B 1 68 ? -23.125 -38.906 -2.188 1 24.59 68 THR B N 1
ATOM 3643 C CA . THR B 1 68 ? -24.062 -38.062 -1.461 1 24.59 68 THR B CA 1
ATOM 3644 C C . THR B 1 68 ? -23.562 -37.781 -0.044 1 24.59 68 THR B C 1
ATOM 3646 O O . THR B 1 68 ? -23.25 -38.719 0.7 1 24.59 68 THR B O 1
ATOM 3649 N N . ALA B 1 69 ? -22.859 -36.688 0.15 1 28.78 69 ALA B N 1
ATOM 3650 C CA . ALA B 1 69 ? -22.359 -36.25 1.451 1 28.78 69 ALA B CA 1
ATOM 3651 C C . ALA B 1 69 ? -23.469 -36.25 2.494 1 28.78 69 ALA B C 1
ATOM 3653 O O . ALA B 1 69 ? -24.547 -35.688 2.271 1 28.78 69 ALA B O 1
ATOM 3654 N N . SER B 1 70 ? -23.625 -37.375 3.129 1 25.67 70 SER B N 1
ATOM 3655 C CA . SER B 1 70 ? -24.469 -37.375 4.32 1 25.67 70 SER B CA 1
ATOM 3656 C C . SER B 1 70 ? -24.266 -36.125 5.152 1 25.67 70 SER B C 1
ATOM 3658 O O . SER B 1 70 ? -23.219 -35.469 5.074 1 25.67 70 SER B O 1
ATOM 3660 N N . ASN B 1 71 ? -25.375 -35.469 5.594 1 26.38 71 ASN B N 1
ATOM 3661 C CA . ASN B 1 71 ? -25.641 -34.281 6.426 1 26.38 71 ASN B CA 1
ATOM 3662 C C . ASN B 1 71 ? -24.797 -34.312 7.695 1 26.38 71 ASN B C 1
ATOM 3664 O O . ASN B 1 71 ? -25.156 -34.938 8.688 1 26.38 71 ASN B O 1
ATOM 3668 N N . SER B 1 72 ? -23.531 -34.625 7.641 1 24.05 72 SER B N 1
ATOM 3669 C CA . SER B 1 72 ? -22.844 -34.625 8.938 1 24.05 72 SER B CA 1
ATOM 3670 C C . SER B 1 72 ? -23.078 -33.344 9.688 1 24.05 72 SER B C 1
ATOM 3672 O O . SER B 1 72 ? -22.953 -32.25 9.125 1 24.05 72 SER B O 1
ATOM 3674 N N . ARG B 1 73 ? -23.953 -33.344 10.773 1 28.17 73 ARG B N 1
ATOM 3675 C CA . ARG B 1 73 ? -24.188 -32.375 11.836 1 28.17 73 ARG B CA 1
ATOM 3676 C C . ARG B 1 73 ? -22.906 -31.672 12.227 1 28.17 73 ARG B C 1
ATOM 3678 O O . ARG B 1 73 ? -21.812 -32.25 12.172 1 28.17 73 ARG B O 1
ATOM 3685 N N . THR B 1 74 ? -22.891 -30.312 12.109 1 28.08 74 THR B N 1
ATOM 3686 C CA . THR B 1 74 ? -21.953 -29.234 12.453 1 28.08 74 THR B CA 1
ATOM 3687 C C . THR B 1 74 ? -21.203 -29.578 13.742 1 28.08 74 THR B C 1
ATOM 3689 O O . THR B 1 74 ? -21.75 -29.438 14.836 1 28.08 74 THR B O 1
ATOM 3692 N N . ALA B 1 75 ? -20.516 -30.688 13.852 1 28.23 75 ALA B N 1
ATOM 3693 C CA . ALA B 1 75 ? -19.719 -30.969 15.047 1 28.23 75 ALA B CA 1
ATOM 3694 C C . ALA B 1 75 ? -18.875 -29.75 15.445 1 28.23 75 ALA B C 1
ATOM 3696 O O . ALA B 1 75 ? -18.438 -28.984 14.578 1 28.23 75 ALA B O 1
ATOM 3697 N N . GLY B 1 76 ? -19.141 -29.203 16.641 1 30.28 76 GLY B N 1
ATOM 3698 C CA . GLY B 1 76 ? -18.453 -28.125 17.344 1 30.28 76 GLY B CA 1
ATOM 3699 C C . GLY B 1 76 ? -16.953 -28.109 17.094 1 30.28 76 GLY B C 1
ATOM 3700 O O . GLY B 1 76 ? -16.375 -29.156 16.766 1 30.28 76 GLY B O 1
ATOM 3701 N N . VAL B 1 77 ? -16.516 -27.078 16.484 1 32.44 77 VAL B N 1
ATOM 3702 C CA . VAL B 1 77 ? -15.086 -26.875 16.266 1 32.44 77 VAL B CA 1
ATOM 3703 C C . VAL B 1 77 ? -14.289 -27.562 17.375 1 32.44 77 VAL B C 1
ATOM 3705 O O . VAL B 1 77 ? -14.523 -27.328 18.562 1 32.44 77 VAL B O 1
ATOM 3708 N N . PRO B 1 78 ? -13.859 -28.766 17.172 1 30.92 78 PRO B N 1
ATOM 3709 C CA . PRO B 1 78 ? -13.086 -29.453 18.219 1 30.92 78 PRO B CA 1
ATOM 3710 C C . PRO B 1 78 ? -12.109 -28.516 18.938 1 30.92 78 PRO B C 1
ATOM 3712 O O . PRO B 1 78 ? -11.656 -27.531 18.359 1 30.92 78 PRO B O 1
ATOM 3715 N N . ASN B 1 79 ? -12.125 -28.516 20.328 1 32 79 ASN B N 1
ATOM 3716 C CA . ASN B 1 79 ? -11.328 -27.953 21.406 1 32 79 ASN B CA 1
ATOM 3717 C C . ASN B 1 79 ? -9.836 -28.031 21.109 1 32 79 ASN B C 1
ATOM 3719 O O . ASN B 1 79 ? -9.008 -27.844 22.016 1 32 79 ASN B O 1
ATOM 3723 N N . ARG B 1 80 ? -9.492 -28.578 19.984 1 33.88 80 ARG B N 1
ATOM 3724 C CA . ARG B 1 80 ? -8.07 -28.859 19.875 1 33.88 80 ARG B CA 1
ATOM 3725 C C . ARG B 1 80 ? -7.254 -27.578 19.781 1 33.88 80 ARG B C 1
ATOM 3727 O O . ARG B 1 80 ? -6.102 -27.531 20.219 1 33.88 80 ARG B O 1
ATOM 3734 N N . LEU B 1 81 ? -7.691 -26.656 18.984 1 35.28 81 LEU B N 1
ATOM 3735 C CA . LEU B 1 81 ? -6.887 -25.453 18.875 1 35.28 81 LEU B CA 1
ATOM 3736 C C . LEU B 1 81 ? -7.027 -24.578 20.125 1 35.28 81 LEU B C 1
ATOM 3738 O O . LEU B 1 81 ? -6.289 -23.609 20.281 1 35.28 81 LEU B O 1
ATOM 3742 N N . LYS B 1 82 ? -8.109 -24.688 20.938 1 36.88 82 LYS B N 1
ATOM 3743 C CA . LYS B 1 82 ? -8.18 -23.906 22.172 1 36.88 82 LYS B CA 1
ATOM 3744 C C . LYS B 1 82 ? -7.059 -24.297 23.125 1 36.88 82 LYS B C 1
ATOM 3746 O O . LYS B 1 82 ? -6.695 -23.531 24.016 1 36.88 82 LYS B O 1
ATOM 3751 N N . GLU B 1 83 ? -6.891 -25.562 23.297 1 33.69 83 GLU B N 1
ATOM 3752 C CA . GLU B 1 83 ? -5.895 -26.031 24.25 1 33.69 83 GLU B CA 1
ATOM 3753 C C . GLU B 1 83 ? -4.488 -25.609 23.844 1 33.69 83 GLU B C 1
ATOM 3755 O O . GLU B 1 83 ? -3.566 -25.625 24.656 1 33.69 83 GLU B O 1
ATOM 3760 N N . GLU B 1 84 ? -4.113 -25.469 22.5 1 36.25 84 GLU B N 1
ATOM 3761 C CA . GLU B 1 84 ? -2.748 -25.078 22.141 1 36.25 84 GLU B CA 1
ATOM 3762 C C . GLU B 1 84 ? -2.566 -23.562 22.172 1 36.25 84 GLU B C 1
ATOM 3764 O O . GLU B 1 84 ? -2.324 -22.953 21.125 1 36.25 84 GLU B O 1
ATOM 3769 N N . GLU B 1 85 ? -3.273 -22.828 22.812 1 39.53 85 GLU B N 1
ATOM 3770 C CA . GLU B 1 85 ? -3.172 -21.406 23.078 1 39.53 85 GLU B CA 1
ATOM 3771 C C . GLU B 1 85 ? -1.717 -20.953 23.094 1 39.53 85 GLU B C 1
ATOM 3773 O O . GLU B 1 85 ? -1.414 -19.812 22.734 1 39.53 85 GLU B O 1
ATOM 3778 N N . GLY B 1 86 ? -0.904 -21.844 23.672 1 37.56 86 GLY B N 1
ATOM 3779 C CA . GLY B 1 86 ? 0.52 -21.578 23.812 1 37.56 86 GLY B CA 1
ATOM 3780 C C . GLY B 1 86 ? 1.307 -21.906 22.562 1 37.56 86 GLY B C 1
ATOM 3781 O O . GLY B 1 86 ? 2.539 -21.891 22.562 1 37.56 86 GLY B O 1
ATOM 3782 N N . ALA B 1 87 ? 0.813 -22.641 21.656 1 47 87 ALA B N 1
ATOM 3783 C CA . ALA B 1 87 ? 1.678 -23.094 20.578 1 47 87 ALA B CA 1
ATOM 3784 C C . ALA B 1 87 ? 2.068 -21.938 19.656 1 47 87 ALA B C 1
ATOM 3786 O O . ALA B 1 87 ? 1.229 -21.109 19.312 1 47 87 ALA B O 1
ATOM 3787 N N . CYS B 1 88 ? 3.324 -21.641 19.453 1 69.75 88 CYS B N 1
ATOM 3788 C CA . CYS B 1 88 ? 4.082 -20.641 18.703 1 69.75 88 CYS B CA 1
ATOM 3789 C C . CYS B 1 88 ? 3.588 -20.547 17.266 1 69.75 88 CYS B C 1
ATOM 3791 O O . CYS B 1 88 ? 3.193 -21.547 16.688 1 69.75 88 CYS B O 1
ATOM 3793 N N . PHE B 1 89 ? 2.941 -19.5 16.828 1 74.31 89 PHE B N 1
ATOM 3794 C CA . PHE B 1 89 ? 2.51 -19.203 15.469 1 74.31 89 PHE B CA 1
ATOM 3795 C C . PHE B 1 89 ? 3.359 -19.953 14.445 1 74.31 89 PHE B C 1
ATOM 3797 O O . PHE B 1 89 ? 2.844 -20.422 13.43 1 74.31 89 PHE B O 1
ATOM 3804 N N . VAL B 1 90 ? 4.473 -20.219 14.789 1 74.44 90 VAL B N 1
ATOM 3805 C CA . VAL B 1 90 ? 5.395 -20.938 13.906 1 74.44 90 VAL B CA 1
ATOM 3806 C C . VAL B 1 90 ? 4.988 -22.406 13.812 1 74.44 90 VAL B C 1
ATOM 3808 O O . VAL B 1 90 ? 5.031 -22.984 12.727 1 74.44 90 VAL B O 1
ATOM 3811 N N . GLU B 1 91 ? 4.691 -22.922 14.898 1 81.75 91 GLU B N 1
ATOM 3812 C CA . GLU B 1 91 ? 4.238 -24.297 14.898 1 81.75 91 GLU B CA 1
ATOM 3813 C C . GLU B 1 91 ? 2.953 -24.469 14.094 1 81.75 91 GLU B C 1
ATOM 3815 O O . GLU B 1 91 ? 2.785 -25.453 13.375 1 81.75 91 GLU B O 1
ATOM 3820 N N . PHE B 1 92 ? 2.123 -23.547 14.281 1 84.19 92 PHE B N 1
ATOM 3821 C CA . PHE B 1 92 ? 0.904 -23.562 13.477 1 84.19 92 PHE B CA 1
ATOM 3822 C C . PHE B 1 92 ? 1.234 -23.578 11.992 1 84.19 92 PHE B C 1
ATOM 3824 O O . PHE B 1 92 ? 0.691 -24.391 11.234 1 84.19 92 PHE B O 1
ATOM 3831 N N . LEU B 1 93 ? 2.076 -22.688 11.625 1 84.25 93 LEU B N 1
ATOM 3832 C CA . LEU B 1 93 ? 2.426 -22.562 10.211 1 84.25 93 LEU B CA 1
ATOM 3833 C C . LEU B 1 93 ? 2.994 -23.875 9.688 1 84.25 93 LEU B C 1
ATOM 3835 O O . LEU B 1 93 ? 2.607 -24.344 8.609 1 84.25 93 LEU B O 1
ATOM 3839 N N . ARG B 1 94 ? 3.791 -24.484 10.438 1 83.12 94 ARG B N 1
ATOM 3840 C CA . ARG B 1 94 ? 4.391 -25.766 10.047 1 83.12 94 ARG B CA 1
ATOM 3841 C C . ARG B 1 94 ? 3.326 -26.844 9.875 1 83.12 94 ARG B C 1
ATOM 3843 O O . ARG B 1 94 ? 3.301 -27.547 8.859 1 83.12 94 ARG B O 1
ATOM 3850 N N . ARG B 1 95 ? 2.514 -26.938 10.789 1 86.69 95 ARG B N 1
ATOM 3851 C CA . ARG B 1 95 ? 1.463 -27.953 10.766 1 86.69 95 ARG B CA 1
ATOM 3852 C C . ARG B 1 95 ? 0.485 -27.703 9.625 1 86.69 95 ARG B C 1
ATOM 3854 O O . ARG B 1 95 ? 0.002 -28.641 8.992 1 86.69 95 ARG B O 1
ATOM 3861 N N . ALA B 1 96 ? 0.208 -26.453 9.492 1 87.31 96 ALA B N 1
ATOM 3862 C CA . ALA B 1 96 ? -0.741 -26.078 8.445 1 87.31 96 ALA B CA 1
ATOM 3863 C C . ALA B 1 96 ? -0.21 -26.453 7.07 1 87.31 96 ALA B C 1
ATOM 3865 O O . ALA B 1 96 ? -0.956 -26.969 6.227 1 87.31 96 ALA B O 1
ATOM 3866 N N . VAL B 1 97 ? 1.003 -26.219 6.836 1 85.56 97 VAL B N 1
ATOM 3867 C CA . VAL B 1 97 ? 1.618 -26.562 5.555 1 85.56 97 VAL B CA 1
ATOM 3868 C C . VAL B 1 97 ? 1.574 -28.078 5.344 1 85.56 97 VAL B C 1
ATOM 3870 O O . VAL B 1 97 ? 1.236 -28.547 4.258 1 85.56 97 VAL B O 1
ATOM 3873 N N . GLU B 1 98 ? 1.888 -28.797 6.363 1 85.06 98 GLU B N 1
ATOM 3874 C CA . GLU B 1 98 ? 1.844 -30.25 6.297 1 85.06 98 GLU B CA 1
ATOM 3875 C C . GLU B 1 98 ? 0.427 -30.75 6.02 1 85.06 98 GLU B C 1
ATOM 3877 O O . GLU B 1 98 ? 0.234 -31.703 5.25 1 85.06 98 GLU B O 1
ATOM 3882 N N . ASP B 1 99 ? -0.447 -30.125 6.684 1 86.06 99 ASP B N 1
ATOM 3883 C CA . ASP B 1 99 ? -1.851 -30.469 6.48 1 86.06 99 ASP B CA 1
ATOM 3884 C C . ASP B 1 99 ? -2.271 -30.234 5.031 1 86.06 99 ASP B C 1
ATOM 3886 O O . ASP B 1 99 ? -2.986 -31.062 4.449 1 86.06 99 ASP B O 1
ATOM 3890 N N . CYS B 1 100 ? -1.898 -29.125 4.508 1 85.44 100 CYS B N 1
ATOM 3891 C CA . CYS B 1 100 ? -2.211 -28.828 3.115 1 85.44 100 CYS B CA 1
ATOM 3892 C C . CYS B 1 100 ? -1.637 -29.891 2.184 1 85.44 100 CYS B C 1
ATOM 3894 O O . CYS B 1 100 ? -2.305 -30.328 1.244 1 85.44 100 CYS B O 1
ATOM 3896 N N . ARG B 1 101 ? -0.539 -30.312 2.449 1 81.19 101 ARG B N 1
ATOM 3897 C CA . ARG B 1 101 ? 0.118 -31.328 1.64 1 81.19 101 ARG B CA 1
ATOM 3898 C C . ARG B 1 101 ? -0.636 -32.656 1.712 1 81.19 101 ARG B C 1
ATOM 3900 O O . ARG B 1 101 ? -0.852 -33.312 0.69 1 81.19 101 ARG B O 1
ATOM 3907 N N . ARG B 1 102 ? -0.962 -33 2.84 1 81.25 102 ARG B N 1
ATOM 3908 C CA . ARG B 1 102 ? -1.68 -34.25 3.053 1 81.25 102 ARG B CA 1
ATOM 3909 C C . ARG B 1 102 ? -3.023 -34.25 2.332 1 81.25 102 ARG B C 1
ATOM 3911 O O . ARG B 1 102 ? -3.439 -35.281 1.768 1 81.25 102 ARG B O 1
ATOM 3918 N N . ASN B 1 103 ? -3.656 -33.125 2.443 1 80.62 103 ASN B N 1
ATOM 3919 C CA . ASN B 1 103 ? -4.969 -33 1.816 1 80.62 103 ASN B CA 1
ATOM 3920 C C . ASN B 1 103 ? -4.879 -33.125 0.3 1 80.62 103 ASN B C 1
ATOM 3922 O O . ASN B 1 103 ? -5.766 -33.719 -0.328 1 80.62 103 ASN B O 1
ATOM 3926 N N . VAL B 1 104 ? -3.902 -32.562 -0.23 1 74.81 104 VAL B N 1
ATOM 3927 C CA . VAL B 1 104 ? -3.693 -32.688 -1.669 1 74.81 104 VAL B CA 1
ATOM 3928 C C . VAL B 1 104 ? -3.434 -34.156 -2.035 1 74.81 104 VAL B C 1
ATOM 3930 O O . VAL B 1 104 ? -3.988 -34.656 -3.01 1 74.81 104 VAL B O 1
ATOM 3933 N N . GLN B 1 105 ? -2.656 -34.781 -1.253 1 73.81 105 GLN B N 1
ATOM 3934 C CA . GLN B 1 105 ? -2.32 -36.156 -1.5 1 73.81 105 GLN B CA 1
ATOM 3935 C C . GLN B 1 105 ? -3.549 -37.062 -1.361 1 73.81 105 GLN B C 1
ATOM 3937 O O . GLN B 1 105 ? -3.66 -38.094 -2.045 1 73.81 105 GLN B O 1
ATOM 3942 N N . ALA B 1 106 ? -4.41 -36.594 -0.547 1 73.25 106 ALA B N 1
ATOM 3943 C CA . ALA B 1 106 ? -5.613 -37.375 -0.302 1 73.25 106 ALA B CA 1
ATOM 3944 C C . ALA B 1 106 ? -6.711 -37.031 -1.304 1 73.25 106 ALA B C 1
ATOM 3946 O O . ALA B 1 106 ? -7.852 -37.469 -1.166 1 73.25 106 ALA B O 1
ATOM 3947 N N . GLY B 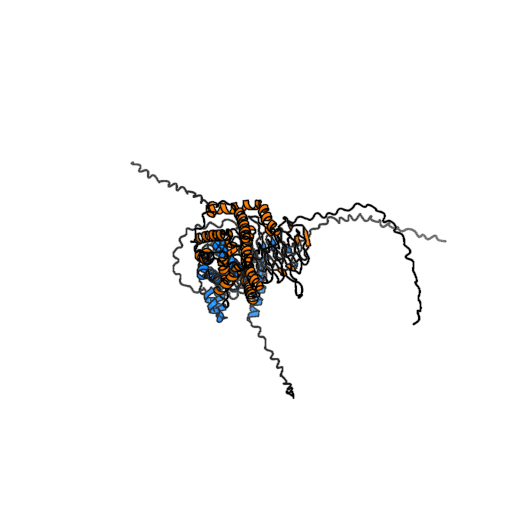1 107 ? -6.395 -36.25 -2.229 1 66.06 107 GLY B N 1
ATOM 3948 C CA . GLY B 1 107 ? -7.352 -35.875 -3.266 1 66.06 107 GLY B CA 1
ATOM 3949 C C . GLY B 1 107 ? -8.398 -34.875 -2.795 1 66.06 107 GLY B C 1
ATOM 3950 O O . GLY B 1 107 ? -9.531 -34.906 -3.279 1 66.06 107 GLY B O 1
ATOM 3951 N N . GLY B 1 108 ? -8.039 -34.031 -1.775 1 63.53 108 GLY B N 1
ATOM 3952 C CA . GLY B 1 108 ? -8.945 -33 -1.309 1 63.53 108 GLY B CA 1
ATOM 3953 C C . GLY B 1 108 ? -9.977 -33.5 -0.319 1 63.53 108 GLY B C 1
ATOM 3954 O O . GLY B 1 108 ? -10.906 -32.781 0.038 1 63.53 108 GLY B O 1
ATOM 3955 N N . HIS B 1 109 ? -9.93 -34.75 -0.04 1 58.09 109 HIS B N 1
ATOM 3956 C CA . HIS B 1 109 ? -10.922 -35.375 0.824 1 58.09 109 HIS B CA 1
ATOM 3957 C C . HIS B 1 109 ? -10.469 -35.375 2.279 1 58.09 109 HIS B C 1
ATOM 3959 O O . HIS B 1 109 ? -11.031 -36.094 3.109 1 58.09 109 HIS B O 1
ATOM 3965 N N . GLY B 1 110 ? -9.492 -34.562 2.488 1 60.72 110 GLY B N 1
ATOM 3966 C CA . GLY B 1 110 ? -9.031 -34.562 3.869 1 60.72 110 GLY B CA 1
ATOM 3967 C C . GLY B 1 110 ? -10.008 -33.906 4.816 1 60.72 110 GLY B C 1
ATOM 3968 O O . GLY B 1 110 ? -10.789 -33.031 4.41 1 60.72 110 GLY B O 1
ATOM 3969 N N . THR B 1 111 ? -10.109 -34.438 6.023 1 64.38 111 THR B N 1
ATOM 3970 C CA . THR B 1 111 ? -11.102 -34.094 7.035 1 64.38 111 THR B CA 1
ATOM 3971 C C . THR B 1 111 ? -10.703 -32.812 7.766 1 64.38 111 THR B C 1
ATOM 3973 O O . THR B 1 111 ? -11.562 -32.094 8.297 1 64.38 111 THR B O 1
ATOM 3976 N N . GLU B 1 112 ? -9.43 -32.438 7.621 1 82 112 GLU B N 1
ATOM 3977 C CA . GLU B 1 112 ? -9.039 -31.297 8.438 1 82 112 GLU B CA 1
ATOM 3978 C C . GLU B 1 112 ? -8.492 -30.172 7.578 1 82 112 GLU B C 1
ATOM 3980 O O . GLU B 1 112 ? -7.809 -30.422 6.582 1 82 112 GLU B O 1
ATOM 3985 N N . ASP B 1 113 ? -8.961 -29.031 7.754 1 91.5 113 ASP B N 1
ATOM 3986 C CA . ASP B 1 113 ? -8.445 -27.812 7.145 1 91.5 113 ASP B CA 1
ATOM 3987 C C . ASP B 1 113 ? -7.992 -26.812 8.211 1 91.5 113 ASP B C 1
ATOM 3989 O O . ASP B 1 113 ? -8.758 -25.938 8.617 1 91.5 113 ASP B O 1
ATOM 3993 N N . LEU B 1 114 ? -6.719 -26.953 8.594 1 92.06 114 LEU B N 1
ATOM 3994 C CA . LEU B 1 114 ? -6.18 -26.172 9.695 1 92.06 114 LEU B CA 1
ATOM 3995 C C . LEU B 1 114 ? -6.188 -24.688 9.367 1 92.06 114 LEU B C 1
ATOM 3997 O O . LEU B 1 114 ? -6.383 -23.859 10.258 1 92.06 114 LEU B O 1
ATOM 4001 N N . VAL B 1 115 ? -5.945 -24.359 8.125 1 95 115 VAL B N 1
ATOM 4002 C CA . VAL B 1 115 ? -5.922 -22.953 7.727 1 95 115 VAL B CA 1
ATOM 4003 C C . VAL B 1 115 ? -7.312 -22.359 7.895 1 95 115 VAL B C 1
ATOM 4005 O O . VAL B 1 115 ? -7.461 -21.281 8.477 1 95 115 VAL B O 1
ATOM 4008 N N . TRP B 1 116 ? -8.328 -23.016 7.5 1 95.69 116 TRP B N 1
ATOM 4009 C CA . TRP B 1 116 ? -9.695 -22.531 7.605 1 95.69 116 TRP B CA 1
ATOM 4010 C C . TRP B 1 116 ? -10.133 -22.438 9.062 1 95.69 116 TRP B C 1
ATOM 4012 O O . TRP B 1 116 ? -10.781 -21.469 9.469 1 95.69 116 TRP B O 1
ATOM 4022 N N . GLU B 1 117 ? -9.727 -23.391 9.812 1 94.44 117 GLU B N 1
ATOM 4023 C CA . GLU B 1 117 ? -10.047 -23.375 11.234 1 94.44 117 GLU B CA 1
ATOM 4024 C C . GLU B 1 117 ? -9.438 -22.172 11.93 1 94.44 117 GLU B C 1
ATOM 4026 O O . GLU B 1 117 ? -10.078 -21.547 12.773 1 94.44 117 GLU B O 1
ATOM 4031 N N . ARG B 1 118 ? -8.211 -21.922 11.547 1 94.5 118 ARG B N 1
ATOM 4032 C CA . ARG B 1 118 ? -7.543 -20.766 12.125 1 94.5 118 ARG B CA 1
ATOM 4033 C C . ARG B 1 118 ? -8.25 -19.469 11.734 1 94.5 118 ARG B C 1
ATOM 4035 O O . ARG B 1 118 ? -8.453 -18.594 12.57 1 94.5 118 ARG B O 1
ATOM 4042 N N . VAL B 1 119 ? -8.641 -19.359 10.508 1 96.81 119 VAL B N 1
ATOM 4043 C CA . VAL B 1 119 ? -9.344 -18.188 10.008 1 96.81 119 VAL B CA 1
ATOM 4044 C C . VAL B 1 119 ? -10.641 -17.984 10.789 1 96.81 119 VAL B C 1
ATOM 4046 O O . VAL B 1 119 ? -10.945 -16.875 11.227 1 96.81 119 VAL B O 1
ATOM 4049 N N . ARG B 1 120 ? -11.367 -19 11.008 1 96.94 120 ARG B N 1
ATOM 4050 C CA . ARG B 1 120 ? -12.648 -18.906 11.703 1 96.94 120 ARG B CA 1
ATOM 4051 C C . ARG B 1 120 ? -12.461 -18.5 13.156 1 96.94 120 ARG B C 1
ATOM 4053 O O . ARG B 1 120 ? -13.203 -17.672 13.68 1 96.94 120 ARG B O 1
ATOM 4060 N N . LEU B 1 121 ? -11.477 -19.094 13.742 1 95.56 121 LEU B N 1
ATOM 4061 C CA . LEU B 1 121 ? -11.172 -18.766 15.125 1 95.56 121 LEU B CA 1
ATOM 4062 C C . LEU B 1 121 ? -10.828 -17.281 15.273 1 95.56 121 LEU B C 1
ATOM 4064 O O . LEU B 1 121 ? -11.312 -16.625 16.188 1 95.56 121 LEU B O 1
ATOM 4068 N N . GLU B 1 122 ? -10.031 -16.875 14.367 1 95.25 122 GLU B N 1
ATOM 4069 C CA . GLU B 1 122 ? -9.609 -15.469 14.414 1 95.25 122 GLU B CA 1
ATOM 4070 C C . GLU B 1 122 ? -10.773 -14.531 14.094 1 95.25 122 GLU B C 1
ATOM 4072 O O . GLU B 1 122 ? -10.867 -13.445 14.656 1 95.25 122 GLU B O 1
ATOM 4077 N N . ALA B 1 123 ? -11.633 -14.938 13.219 1 96.62 123 ALA B N 1
ATOM 4078 C CA . ALA B 1 123 ? -12.812 -14.148 12.883 1 96.62 123 ALA B CA 1
ATOM 4079 C C . ALA B 1 123 ? -13.758 -14.031 14.07 1 96.62 123 ALA B C 1
ATOM 4081 O O . ALA B 1 123 ? -14.297 -12.953 14.344 1 96.62 123 ALA B O 1
ATOM 4082 N N . GLU B 1 124 ? -13.945 -15.07 14.797 1 95.94 124 GLU B N 1
ATOM 4083 C CA . GLU B 1 124 ? -14.781 -15.055 15.992 1 95.94 124 GLU B CA 1
ATOM 4084 C C . GLU B 1 124 ? -14.219 -14.117 17.062 1 95.94 124 GLU B C 1
ATOM 4086 O O . GLU B 1 124 ? -14.953 -13.344 17.672 1 95.94 124 GLU B O 1
ATOM 4091 N N . ALA B 1 125 ? -12.938 -14.242 17.219 1 94.19 125 ALA B N 1
ATOM 4092 C CA . ALA B 1 125 ? -12.281 -13.375 18.188 1 94.19 125 ALA B CA 1
ATOM 4093 C C . ALA B 1 125 ? -12.422 -11.906 17.797 1 94.19 125 ALA B C 1
ATOM 4095 O O . ALA B 1 125 ? -12.727 -11.062 18.656 1 94.19 125 ALA B O 1
ATOM 4096 N N . ALA B 1 126 ? -12.227 -11.648 16.547 1 92.88 126 ALA B N 1
ATOM 4097 C CA . ALA B 1 126 ? -12.328 -10.281 16.062 1 92.88 126 ALA B CA 1
ATOM 4098 C C . ALA B 1 126 ? -13.75 -9.742 16.219 1 92.88 126 ALA B C 1
ATOM 4100 O O . ALA B 1 126 ? -13.938 -8.578 16.578 1 92.88 126 ALA B O 1
ATOM 4101 N N . ALA B 1 127 ? -14.734 -10.578 15.984 1 93.5 127 ALA B N 1
ATOM 4102 C CA . ALA B 1 127 ? -16.141 -10.18 16.109 1 93.5 127 ALA B CA 1
ATOM 4103 C C . ALA B 1 127 ? -16.484 -9.859 17.562 1 93.5 127 ALA B C 1
ATOM 4105 O O . ALA B 1 127 ? -17.281 -8.961 17.828 1 93.5 127 ALA B O 1
ATOM 4106 N N . ARG B 1 128 ? -15.906 -10.531 18.438 1 92.94 128 ARG B N 1
ATOM 4107 C CA . ARG B 1 128 ? -16.125 -10.289 19.859 1 92.94 128 ARG B CA 1
ATOM 4108 C C . ARG B 1 128 ? -15.453 -9 20.312 1 92.94 128 ARG B C 1
ATOM 4110 O O . ARG B 1 128 ? -16 -8.258 21.109 1 92.94 128 ARG B O 1
ATOM 4117 N N . GLU B 1 129 ? -14.336 -8.758 19.703 1 90.31 129 GLU B N 1
ATOM 4118 C CA . GLU B 1 129 ? -13.531 -7.609 20.094 1 90.31 129 GLU B CA 1
ATOM 4119 C C . GLU B 1 129 ? -14.109 -6.309 19.547 1 90.31 129 GLU B C 1
ATOM 4121 O O . GLU B 1 129 ? -14.047 -5.27 20.203 1 90.31 129 GLU B O 1
ATOM 4126 N N . GLU B 1 130 ? -14.586 -6.371 18.328 1 91.38 130 GLU B N 1
ATOM 4127 C CA . GLU B 1 130 ? -15.102 -5.188 17.641 1 91.38 130 GLU B CA 1
ATOM 4128 C C . GLU B 1 130 ? -16.516 -5.418 17.125 1 91.38 130 GLU B C 1
ATOM 4130 O O . GLU B 1 130 ? -16.703 -5.836 15.984 1 91.38 130 GLU B O 1
ATOM 4135 N N . GLN B 1 131 ? -17.484 -4.914 17.859 1 89.56 131 GLN B N 1
ATOM 4136 C CA . GLN B 1 131 ? -18.891 -5.18 17.562 1 89.56 131 GLN B CA 1
ATOM 4137 C C . GLN B 1 131 ? -19.312 -4.508 16.25 1 89.56 131 GLN B C 1
ATOM 4139 O O . GLN B 1 131 ? -20.156 -5.031 15.523 1 89.56 131 GLN B O 1
ATOM 4144 N N . LEU B 1 132 ? -18.734 -3.451 15.977 1 88.31 132 LEU B N 1
ATOM 4145 C CA . LEU B 1 132 ? -19.094 -2.699 14.781 1 88.31 132 LEU B CA 1
ATOM 4146 C C . LEU B 1 132 ? -18.734 -3.479 13.523 1 88.31 132 LEU B C 1
ATOM 4148 O O . LEU B 1 132 ? -19.281 -3.217 12.445 1 88.31 132 LEU B O 1
ATOM 4152 N N . LEU B 1 133 ? -17.812 -4.473 13.688 1 90.62 133 LEU B N 1
ATOM 4153 C CA . LEU B 1 133 ? -17.375 -5.246 12.523 1 90.62 133 LEU B CA 1
ATOM 4154 C C . LEU B 1 133 ? -18.016 -6.625 12.516 1 90.62 133 LEU B C 1
ATOM 4156 O O . LEU B 1 133 ? -17.781 -7.418 11.602 1 90.62 133 LEU B O 1
ATOM 4160 N N . ALA B 1 134 ? -18.812 -6.926 13.461 1 93 134 ALA B N 1
ATOM 4161 C CA . ALA B 1 134 ? -19.344 -8.273 13.609 1 93 134 ALA B CA 1
ATOM 4162 C C . ALA B 1 134 ? -20.172 -8.672 12.391 1 93 134 ALA B C 1
ATOM 4164 O O . ALA B 1 134 ? -20 -9.766 11.852 1 93 134 ALA B O 1
ATOM 4165 N N . SER B 1 135 ? -21.031 -7.777 11.953 1 92 135 SER B N 1
ATOM 4166 C CA . SER B 1 135 ? -21.859 -8.086 10.797 1 92 135 SER B CA 1
ATOM 4167 C C . SER B 1 135 ? -21.016 -8.391 9.57 1 92 135 SER B C 1
ATOM 4169 O O . SER B 1 135 ? -21.312 -9.312 8.812 1 92 135 SER B O 1
ATOM 4171 N N . PHE B 1 136 ? -20 -7.633 9.414 1 92.81 136 PHE B N 1
ATOM 4172 C CA . PHE B 1 136 ? -19.078 -7.824 8.305 1 92.81 136 PHE B CA 1
ATOM 4173 C C . PHE B 1 136 ? -18.391 -9.18 8.406 1 92.81 136 PHE B C 1
ATOM 4175 O O . PHE B 1 136 ? -18.297 -9.914 7.422 1 92.81 136 PHE B O 1
ATOM 4182 N N . LEU B 1 137 ? -17.922 -9.562 9.57 1 95.69 137 LEU B N 1
ATOM 4183 C CA . LEU B 1 137 ? -17.156 -10.789 9.781 1 95.69 137 LEU B CA 1
ATOM 4184 C C . LEU B 1 137 ? -18.062 -12.016 9.648 1 95.69 137 LEU B C 1
ATOM 4186 O O . LEU B 1 137 ? -17.625 -13.055 9.141 1 95.69 137 LEU B O 1
ATOM 4190 N N . TYR B 1 138 ? -19.297 -11.891 10.07 1 95.75 138 TYR B N 1
ATOM 4191 C CA . TYR B 1 138 ? -20.234 -12.984 9.883 1 95.75 138 TYR B CA 1
ATOM 4192 C C . TYR B 1 138 ? -20.578 -13.164 8.414 1 95.75 138 TYR B C 1
ATOM 4194 O O . TYR B 1 138 ? -20.5 -14.273 7.883 1 95.75 138 TYR B O 1
ATOM 4202 N N . ALA B 1 139 ? -20.828 -12.086 7.777 1 94.62 139 ALA B N 1
ATOM 4203 C CA . ALA B 1 139 ? -21.234 -12.148 6.375 1 94.62 139 ALA B CA 1
ATOM 4204 C C . ALA B 1 139 ? -20.109 -12.695 5.508 1 94.62 139 ALA B C 1
ATOM 4206 O O . ALA B 1 139 ? -20.344 -13.461 4.574 1 94.62 139 ALA B O 1
ATOM 4207 N N . THR B 1 140 ? -18.906 -12.32 5.855 1 95.81 140 THR B N 1
ATOM 4208 C CA . THR B 1 140 ? -17.797 -12.594 4.957 1 95.81 140 THR B CA 1
ATOM 4209 C C . THR B 1 140 ? -17.125 -13.914 5.316 1 95.81 140 THR B C 1
ATOM 4211 O O . THR B 1 140 ? -16.641 -14.633 4.438 1 95.81 140 THR B O 1
ATOM 4214 N N . VAL B 1 141 ? -17.094 -14.234 6.609 1 97.69 141 VAL B N 1
ATOM 4215 C CA . VAL B 1 141 ? -16.297 -15.375 7.016 1 97.69 141 VAL B CA 1
ATOM 4216 C C . VAL B 1 141 ? -17.172 -16.406 7.719 1 97.69 141 VAL B C 1
ATOM 4218 O O . VAL B 1 141 ? -17.344 -17.531 7.227 1 97.69 141 VAL B O 1
ATOM 4221 N N . LEU B 1 142 ? -17.844 -16.031 8.727 1 97.56 142 LEU B N 1
ATOM 4222 C CA . LEU B 1 142 ? -18.375 -16.969 9.719 1 97.56 142 LEU B CA 1
ATOM 4223 C C . LEU B 1 142 ? -19.625 -17.656 9.203 1 97.56 142 LEU B C 1
ATOM 4225 O O . LEU B 1 142 ? -19.984 -18.734 9.672 1 97.56 142 LEU B O 1
ATOM 4229 N N . ASN B 1 143 ? -20.25 -17.125 8.219 1 97.38 143 ASN B N 1
ATOM 4230 C CA . ASN B 1 143 ? -21.453 -17.75 7.656 1 97.38 143 ASN B CA 1
ATOM 4231 C C . ASN B 1 143 ? -21.094 -18.75 6.555 1 97.38 143 ASN B C 1
ATOM 4233 O O . ASN B 1 143 ? -21.969 -19.391 5.984 1 97.38 143 ASN B O 1
ATOM 4237 N N . HIS B 1 144 ? -19.891 -18.922 6.273 1 97.38 144 HIS B N 1
ATOM 4238 C CA . HIS B 1 144 ? -19.469 -19.828 5.227 1 97.38 144 HIS B CA 1
ATOM 4239 C C . HIS B 1 144 ? -18.891 -21.109 5.82 1 97.38 144 HIS B C 1
ATOM 4241 O O . HIS B 1 144 ? -18.266 -21.094 6.887 1 97.38 144 HIS B O 1
ATOM 4247 N N . ASP B 1 145 ? -18.953 -22.172 5.031 1 95.44 145 ASP B N 1
ATOM 4248 C CA . ASP B 1 145 ? -18.547 -23.469 5.543 1 95.44 145 ASP B CA 1
ATOM 4249 C C . ASP B 1 145 ? -17.109 -23.797 5.133 1 95.44 145 ASP B C 1
ATOM 4251 O O . ASP B 1 145 ? -16.453 -24.656 5.738 1 95.44 145 ASP B O 1
ATOM 4255 N N . THR B 1 146 ? -16.688 -23.203 4.078 1 95.81 146 THR B N 1
ATOM 4256 C CA . THR B 1 146 ? -15.352 -23.516 3.568 1 95.81 146 THR B CA 1
ATOM 4257 C C . THR B 1 146 ? -14.586 -22.234 3.234 1 95.81 146 THR B C 1
ATOM 4259 O O . THR B 1 146 ? -15.188 -21.172 3.062 1 95.81 146 THR B O 1
ATOM 4262 N N . LEU B 1 147 ? -13.281 -22.375 3.195 1 96.69 147 LEU B N 1
ATOM 4263 C CA . LEU B 1 147 ? -12.43 -21.266 2.801 1 96.69 147 LEU B CA 1
ATOM 4264 C C . LEU B 1 147 ? -12.766 -20.797 1.389 1 96.69 147 LEU B C 1
ATOM 4266 O O . LEU B 1 147 ? -12.766 -19.594 1.115 1 96.69 147 LEU B O 1
ATOM 4270 N N . GLU B 1 148 ? -13.086 -21.766 0.472 1 97 148 GLU B N 1
ATOM 4271 C CA . GLU B 1 148 ? -13.414 -21.438 -0.913 1 97 148 GLU B CA 1
ATOM 4272 C C . GLU B 1 148 ? -14.68 -20.578 -0.993 1 97 148 GLU B C 1
ATOM 4274 O O . GLU B 1 148 ? -14.719 -19.609 -1.738 1 97 148 GLU B O 1
ATOM 4279 N N . ALA B 1 149 ? -15.664 -20.953 -0.207 1 97.62 149 ALA B N 1
ATOM 4280 C CA . ALA B 1 149 ? -16.922 -20.203 -0.196 1 97.62 149 ALA B CA 1
ATOM 4281 C C . ALA B 1 149 ? -16.703 -18.797 0.345 1 97.62 149 ALA B C 1
ATOM 4283 O O . ALA B 1 149 ? -17.25 -17.828 -0.199 1 97.62 149 ALA B O 1
ATOM 4284 N N . CYS B 1 150 ? -15.953 -18.734 1.398 1 98.06 150 CYS B N 1
ATOM 4285 C CA . CYS B 1 150 ? -15.609 -17.438 1.986 1 98.06 150 CYS B CA 1
ATOM 4286 C C . CYS B 1 150 ? -14.875 -16.562 0.979 1 98.06 150 CYS B C 1
ATOM 4288 O O . CYS B 1 150 ? -15.25 -15.406 0.772 1 98.06 150 CYS B O 1
ATOM 4290 N N . LEU B 1 151 ? -13.891 -17.094 0.372 1 98.44 151 LEU B N 1
ATOM 4291 C CA . LEU B 1 151 ? -13.078 -16.344 -0.581 1 98.44 151 LEU B CA 1
ATOM 4292 C C . LEU B 1 151 ? -13.906 -15.906 -1.779 1 98.44 151 LEU B C 1
ATOM 4294 O O . LEU B 1 151 ? -13.781 -14.773 -2.244 1 98.44 151 LEU B O 1
ATOM 4298 N N . ALA B 1 152 ? -14.711 -16.781 -2.305 1 98.5 152 ALA B N 1
ATOM 4299 C CA . ALA B 1 152 ? -15.57 -16.453 -3.439 1 98.5 152 ALA B CA 1
ATOM 4300 C C . ALA B 1 152 ? -16.484 -15.281 -3.113 1 98.5 152 ALA B C 1
ATOM 4302 O O . ALA B 1 152 ? -16.594 -14.336 -3.9 1 98.5 152 ALA B O 1
ATOM 4303 N N . PHE B 1 153 ? -17.109 -15.359 -1.979 1 97.94 153 PHE B N 1
ATOM 4304 C CA . PHE B 1 153 ? -18 -14.289 -1.542 1 97.94 153 PHE B CA 1
ATOM 4305 C C . PHE B 1 153 ? -17.25 -12.969 -1.432 1 97.94 153 PHE B C 1
ATOM 4307 O O . PHE B 1 153 ? -17.719 -11.938 -1.901 1 97.94 153 PHE B O 1
ATOM 4314 N N . HIS B 1 154 ? -16.125 -13.008 -0.801 1 98.06 154 HIS B N 1
ATOM 4315 C CA . HIS B 1 154 ? -15.344 -11.812 -0.522 1 98.06 154 HIS B CA 1
ATOM 4316 C C . HIS B 1 154 ? -14.844 -11.164 -1.811 1 98.06 154 HIS B C 1
ATOM 4318 O O . HIS B 1 154 ? -15 -9.961 -2.006 1 98.06 154 HIS B O 1
ATOM 4324 N N . LEU B 1 155 ? -14.273 -11.945 -2.725 1 98.19 155 LEU B N 1
ATOM 4325 C CA . LEU B 1 155 ? -13.766 -11.438 -3.994 1 98.19 155 LEU B CA 1
ATOM 4326 C C . LEU B 1 155 ? -14.906 -10.914 -4.863 1 98.19 155 LEU B C 1
ATOM 4328 O O . LEU B 1 155 ? -14.773 -9.883 -5.523 1 98.19 155 LEU B O 1
ATOM 4332 N N . ALA B 1 156 ? -15.992 -11.68 -4.875 1 98.25 156 ALA B N 1
ATOM 4333 C CA . ALA B 1 156 ? -17.141 -11.273 -5.68 1 98.25 156 ALA B CA 1
ATOM 4334 C C . ALA B 1 156 ? -17.656 -9.898 -5.258 1 98.25 156 ALA B C 1
ATOM 4336 O O . ALA B 1 156 ? -17.938 -9.047 -6.109 1 98.25 156 ALA B O 1
ATOM 4337 N N . ASN B 1 157 ? -17.734 -9.68 -3.988 1 96.31 157 ASN B N 1
ATOM 4338 C CA . ASN B 1 157 ? -18.219 -8.391 -3.494 1 96.31 157 ASN B CA 1
ATOM 4339 C C . ASN B 1 157 ? -17.203 -7.277 -3.773 1 96.31 157 ASN B C 1
ATOM 4341 O O . ASN B 1 157 ? -17.594 -6.133 -4.02 1 96.31 157 ASN B O 1
ATOM 4345 N N . LYS B 1 158 ? -16.031 -7.59 -3.703 1 96.19 158 LYS B N 1
ATOM 4346 C CA . LYS B 1 158 ? -14.969 -6.617 -3.92 1 96.19 158 LYS B CA 1
ATOM 4347 C C . LYS B 1 158 ? -14.891 -6.203 -5.387 1 96.19 158 LYS B C 1
ATOM 4349 O O . LYS B 1 158 ? -14.578 -5.055 -5.695 1 96.19 158 LYS B O 1
ATOM 4354 N N . LEU B 1 159 ? -15.18 -7.117 -6.305 1 97 159 LEU B N 1
ATOM 4355 C CA . LEU B 1 159 ? -14.898 -6.906 -7.719 1 97 159 LEU B CA 1
ATOM 4356 C C . LEU B 1 159 ? -16.188 -6.66 -8.5 1 97 159 LEU B C 1
ATOM 4358 O O . LEU B 1 159 ? -16.156 -6.441 -9.711 1 97 159 LEU B O 1
ATOM 4362 N N . ALA B 1 160 ? -17.312 -6.648 -7.863 1 95.94 160 ALA B N 1
ATOM 4363 C CA . ALA B 1 160 ? -18.594 -6.473 -8.523 1 95.94 160 ALA B CA 1
ATOM 4364 C C . ALA B 1 160 ? -18.688 -5.117 -9.211 1 95.94 160 ALA B C 1
ATOM 4366 O O . ALA B 1 160 ? -17.922 -4.199 -8.891 1 95.94 160 ALA B O 1
ATOM 4367 N N . SER B 1 161 ? -19.516 -5.145 -10.188 1 92.56 161 SER B N 1
ATOM 4368 C CA . SER B 1 161 ? -19.844 -3.924 -10.914 1 92.56 161 SER B CA 1
ATOM 4369 C C . SER B 1 161 ? -21.344 -3.82 -11.172 1 92.56 161 SER B C 1
ATOM 4371 O O . SER B 1 161 ? -22.109 -4.734 -10.836 1 92.56 161 SER B O 1
ATOM 4373 N N . THR B 1 162 ? -21.766 -2.715 -11.703 1 90.5 162 THR B N 1
ATOM 4374 C CA . THR B 1 162 ? -23.172 -2.51 -12 1 90.5 162 THR B CA 1
ATOM 4375 C C . THR B 1 162 ? -23.641 -3.471 -13.086 1 90.5 162 THR B C 1
ATOM 4377 O O . THR B 1 162 ? -24.828 -3.834 -13.141 1 90.5 162 THR B O 1
ATOM 4380 N N . THR B 1 163 ? -22.703 -3.91 -13.914 1 89.81 163 THR B N 1
ATOM 4381 C CA . THR B 1 163 ? -23.078 -4.762 -15.039 1 89.81 163 THR B CA 1
ATOM 4382 C C . THR B 1 163 ? -22.922 -6.234 -14.672 1 89.81 163 THR B C 1
ATOM 4384 O O . THR B 1 163 ? -23.609 -7.094 -15.234 1 89.81 163 THR B O 1
ATOM 4387 N N . LEU B 1 164 ? -22.047 -6.586 -13.766 1 93.06 164 LEU B N 1
ATOM 4388 C CA . LEU B 1 164 ? -21.891 -7.945 -13.258 1 93.06 164 LEU B CA 1
ATOM 4389 C C . LEU B 1 164 ? -21.953 -7.973 -11.734 1 93.06 164 LEU B C 1
ATOM 4391 O O . LEU B 1 164 ? -20.922 -7.77 -11.07 1 93.06 164 LEU B O 1
ATOM 4395 N N . PRO B 1 165 ? -23.078 -8.266 -11.219 1 95.25 165 PRO B N 1
ATOM 4396 C CA . PRO B 1 165 ? -23.281 -8.18 -9.766 1 95.25 165 PRO B CA 1
ATOM 4397 C C . PRO B 1 165 ? -22.5 -9.25 -9 1 95.25 165 PRO B C 1
ATOM 4399 O O . PRO B 1 165 ? -22.062 -10.234 -9.586 1 95.25 165 PRO B O 1
ATOM 4402 N N . SER B 1 166 ? -22.406 -9.047 -7.719 1 96.62 166 SER B N 1
ATOM 4403 C CA . SER B 1 166 ? -21.609 -9.906 -6.848 1 96.62 166 SER B CA 1
ATOM 4404 C C . SER B 1 166 ? -22.156 -11.328 -6.824 1 96.62 166 SER B C 1
ATOM 4406 O O . SER B 1 166 ? -21.406 -12.289 -6.703 1 96.62 166 SER B O 1
ATOM 4408 N N . THR B 1 167 ? -23.453 -11.531 -6.98 1 96.5 167 THR B N 1
ATOM 4409 C CA . THR B 1 167 ? -24.047 -12.859 -6.957 1 96.5 167 THR B CA 1
ATOM 4410 C C . THR B 1 167 ? -23.562 -13.695 -8.133 1 96.5 167 THR B C 1
ATOM 4412 O O . THR B 1 167 ? -23.234 -14.867 -7.969 1 96.5 167 THR B O 1
ATOM 4415 N N . MET B 1 168 ? -23.484 -13.086 -9.281 1 96.62 168 MET B N 1
ATOM 4416 C CA . MET B 1 168 ? -23.016 -13.781 -10.477 1 96.62 168 MET B CA 1
ATOM 4417 C C . MET B 1 168 ? -21.516 -14.086 -10.375 1 96.62 168 MET B C 1
ATOM 4419 O O . MET B 1 168 ? -21.078 -15.188 -10.695 1 96.62 168 MET B O 1
ATOM 4423 N N . LEU B 1 169 ? -20.797 -13.094 -9.93 1 97.75 169 LEU B N 1
ATOM 4424 C CA . LEU B 1 169 ? -19.359 -13.289 -9.766 1 97.75 169 LEU B CA 1
ATOM 4425 C C . LEU B 1 169 ? -19.078 -14.398 -8.758 1 97.75 169 LEU B C 1
ATOM 4427 O O . LEU B 1 169 ? -18.156 -15.195 -8.938 1 97.75 169 LEU B O 1
ATOM 4431 N N . ASN B 1 170 ? -19.859 -14.391 -7.719 1 98.12 170 ASN B N 1
ATOM 4432 C CA . ASN B 1 170 ? -19.703 -15.422 -6.703 1 98.12 170 ASN B CA 1
ATOM 4433 C C . ASN B 1 170 ? -19.875 -16.828 -7.293 1 98.12 170 ASN B C 1
ATOM 4435 O O . ASN B 1 170 ? -19.125 -17.734 -6.957 1 98.12 170 ASN B O 1
ATOM 4439 N N . GLU B 1 171 ? -20.781 -17 -8.141 1 97.75 171 GLU B N 1
ATOM 4440 C CA . GLU B 1 171 ? -21.031 -18.297 -8.789 1 97.75 171 GLU B CA 1
ATOM 4441 C C . GLU B 1 171 ? -19.859 -18.703 -9.672 1 97.75 171 GLU B C 1
ATOM 4443 O O . GLU B 1 171 ? -19.438 -19.859 -9.656 1 97.75 171 GLU B O 1
ATOM 4448 N N . ILE B 1 172 ? -19.406 -17.766 -10.359 1 97.44 172 ILE B N 1
ATOM 4449 C CA . ILE B 1 172 ? -18.297 -18.016 -11.266 1 97.44 172 ILE B CA 1
ATOM 4450 C C . ILE B 1 172 ? -17.062 -18.438 -10.477 1 97.44 172 ILE B C 1
ATOM 4452 O O . ILE B 1 172 ? -16.406 -19.422 -10.797 1 97.44 172 ILE B O 1
ATOM 4456 N N . ILE B 1 173 ? -16.75 -17.688 -9.43 1 98.5 173 ILE B N 1
ATOM 4457 C CA . ILE B 1 173 ? -15.562 -17.938 -8.625 1 98.5 173 ILE B CA 1
ATOM 4458 C C . ILE B 1 173 ? -15.711 -19.266 -7.891 1 98.5 173 ILE B C 1
ATOM 4460 O O . ILE B 1 173 ? -14.766 -20.062 -7.832 1 98.5 173 ILE B O 1
ATOM 4464 N N . ARG B 1 174 ? -16.859 -19.562 -7.43 1 97.56 174 ARG B N 1
ATOM 4465 C CA . ARG B 1 174 ? -17.109 -20.828 -6.75 1 97.56 174 ARG B CA 1
ATOM 4466 C C . ARG B 1 174 ? -16.922 -22 -7.699 1 97.56 174 ARG B C 1
ATOM 4468 O O . ARG B 1 174 ? -16.328 -23.016 -7.332 1 97.56 174 ARG B O 1
ATOM 4475 N N . GLU B 1 175 ? -17.438 -21.891 -8.836 1 97.38 175 GLU B N 1
ATOM 4476 C CA . GLU B 1 175 ? -17.266 -22.938 -9.828 1 97.38 175 GLU B CA 1
ATOM 4477 C C . GLU B 1 175 ? -15.789 -23.219 -10.094 1 97.38 175 GLU B C 1
ATOM 4479 O O . GLU B 1 175 ? -15.359 -24.375 -10.094 1 97.38 175 GLU B O 1
ATOM 4484 N N . ALA B 1 176 ? -15.094 -22.172 -10.305 1 97.38 176 ALA B N 1
ATOM 4485 C CA . ALA B 1 176 ? -13.672 -22.312 -10.602 1 97.38 176 ALA B CA 1
ATOM 4486 C C . ALA B 1 176 ? -12.938 -22.984 -9.445 1 97.38 176 ALA B C 1
ATOM 4488 O O . ALA B 1 176 ? -12.148 -23.906 -9.664 1 97.38 176 ALA B O 1
ATOM 4489 N N . LEU B 1 177 ? -13.219 -22.547 -8.234 1 96.12 177 LEU B N 1
ATOM 4490 C CA . LEU B 1 177 ? -12.5 -23.062 -7.07 1 96.12 177 LEU B CA 1
ATOM 4491 C C . LEU B 1 177 ? -12.891 -24.516 -6.789 1 96.12 177 LEU B C 1
ATOM 4493 O O . LEU B 1 177 ? -12.078 -25.297 -6.289 1 96.12 177 LEU B O 1
ATOM 4497 N N . GLU B 1 178 ? -14.055 -24.891 -7.125 1 92.75 178 GLU B N 1
ATOM 4498 C CA . GLU B 1 178 ? -14.508 -26.266 -6.945 1 92.75 178 GLU B CA 1
ATOM 4499 C C . GLU B 1 178 ? -13.828 -27.203 -7.941 1 92.75 178 GLU B C 1
ATOM 4501 O O . GLU B 1 178 ? -13.547 -28.359 -7.621 1 92.75 178 GLU B O 1
ATOM 4506 N N . LYS B 1 179 ? -13.547 -26.719 -9.062 1 94.44 179 LYS B N 1
ATOM 4507 C CA . LYS B 1 179 ? -13.062 -27.578 -10.148 1 94.44 179 LYS B CA 1
ATOM 4508 C C . LYS B 1 179 ? -11.547 -27.469 -10.297 1 94.44 179 LYS B C 1
ATOM 4510 O O . LYS B 1 179 ? -10.945 -28.188 -11.102 1 94.44 179 LYS B O 1
ATOM 4515 N N . ALA B 1 180 ? -10.945 -26.625 -9.531 1 92.56 180 ALA B N 1
ATOM 4516 C CA . ALA B 1 180 ? -9.5 -26.422 -9.641 1 92.56 180 ALA B CA 1
ATOM 4517 C C . ALA B 1 180 ? -8.797 -26.781 -8.336 1 92.56 180 ALA B C 1
ATOM 4519 O O . ALA B 1 180 ? -8.461 -25.906 -7.543 1 92.56 180 ALA B O 1
ATOM 4520 N N . PRO B 1 181 ? -8.469 -28.047 -8.133 1 89.88 181 PRO B N 1
ATOM 4521 C CA . PRO B 1 181 ? -7.824 -28.453 -6.883 1 89.88 181 PRO B CA 1
ATOM 4522 C C . PRO B 1 181 ? -6.484 -27.766 -6.656 1 89.88 181 PRO B C 1
ATOM 4524 O O . PRO B 1 181 ? -6.105 -27.5 -5.508 1 89.88 181 PRO B O 1
ATOM 4527 N N . GLU B 1 182 ? -5.793 -27.484 -7.773 1 89.88 182 GLU B N 1
ATOM 4528 C CA . GLU B 1 182 ? -4.508 -26.797 -7.641 1 89.88 182 GLU B CA 1
ATOM 4529 C C . GLU B 1 182 ? -4.688 -25.406 -7.031 1 89.88 182 GLU B C 1
ATOM 4531 O O . GLU B 1 182 ? -3.867 -24.969 -6.219 1 89.88 182 GLU B O 1
ATOM 4536 N N . ALA B 1 183 ? -5.711 -24.797 -7.469 1 94.19 183 ALA B N 1
ATOM 4537 C CA . ALA B 1 183 ? -5.996 -23.469 -6.922 1 94.19 183 ALA B CA 1
ATOM 4538 C C . ALA B 1 183 ? -6.344 -23.547 -5.438 1 94.19 183 ALA B C 1
ATOM 4540 O O . ALA B 1 183 ? -5.918 -22.703 -4.645 1 94.19 183 ALA B O 1
ATOM 4541 N N . ARG B 1 184 ? -7.078 -24.531 -5.027 1 93.25 184 ARG B N 1
ATOM 4542 C CA . ARG B 1 184 ? -7.465 -24.688 -3.631 1 93.25 184 ARG B CA 1
ATOM 4543 C C . ARG B 1 184 ? -6.242 -24.906 -2.746 1 93.25 184 ARG B C 1
ATOM 4545 O O . ARG B 1 184 ? -6.168 -24.359 -1.641 1 93.25 184 ARG B O 1
ATOM 4552 N N . TYR B 1 185 ? -5.383 -25.641 -3.287 1 92.38 185 TYR B N 1
ATOM 4553 C CA . TYR B 1 185 ? -4.125 -25.891 -2.594 1 92.38 185 TYR B CA 1
ATOM 4554 C C . TYR B 1 185 ? -3.299 -24.609 -2.492 1 92.38 185 TYR B C 1
ATOM 4556 O O . TYR B 1 185 ? -2.811 -24.266 -1.414 1 92.38 185 TYR B O 1
ATOM 4564 N N . ALA B 1 186 ? -3.178 -23.922 -3.537 1 96.31 186 ALA B N 1
ATOM 4565 C CA . ALA B 1 186 ? -2.354 -22.719 -3.611 1 96.31 186 ALA B CA 1
ATOM 4566 C C . ALA B 1 186 ? -2.895 -21.625 -2.691 1 96.31 186 ALA B C 1
ATOM 4568 O O . ALA B 1 186 ? -2.123 -20.891 -2.08 1 96.31 186 ALA B O 1
ATOM 4569 N N . ILE B 1 187 ? -4.191 -21.531 -2.562 1 97.06 187 ILE B N 1
ATOM 4570 C CA . ILE B 1 187 ? -4.82 -20.5 -1.747 1 97.06 187 ILE B CA 1
ATOM 4571 C C . ILE B 1 187 ? -4.32 -20.594 -0.308 1 97.06 187 ILE B C 1
ATOM 4573 O O . ILE B 1 187 ? -3.969 -19.594 0.305 1 97.06 187 ILE B O 1
ATOM 4577 N N . ARG B 1 188 ? -4.305 -21.781 0.208 1 96.31 188 ARG B N 1
ATOM 4578 C CA . ARG B 1 188 ? -3.875 -22 1.585 1 96.31 188 ARG B CA 1
ATOM 4579 C C . ARG B 1 188 ? -2.395 -21.688 1.758 1 96.31 188 ARG B C 1
ATOM 4581 O O . ARG B 1 188 ? -2.01 -21.016 2.717 1 96.31 188 ARG B O 1
ATOM 4588 N N . LEU B 1 189 ? -1.646 -22.062 0.814 1 96.19 189 LEU B N 1
ATOM 4589 C CA . LEU B 1 189 ? -0.21 -21.828 0.913 1 96.19 189 LEU B CA 1
ATOM 4590 C C . LEU B 1 189 ? 0.115 -20.344 0.727 1 96.19 189 LEU B C 1
ATOM 4592 O O . LEU B 1 189 ? 1.046 -19.828 1.346 1 96.19 189 LEU B O 1
ATOM 4596 N N . ASP B 1 190 ? -0.616 -19.719 -0.134 1 98 190 ASP B N 1
ATOM 4597 C CA . ASP B 1 190 ? -0.438 -18.281 -0.311 1 98 190 ASP B CA 1
ATOM 4598 C C . ASP B 1 190 ? -0.781 -17.516 0.969 1 98 190 ASP B C 1
ATOM 4600 O O . ASP B 1 190 ? -0.089 -16.562 1.338 1 98 190 ASP B O 1
ATOM 4604 N N . LEU B 1 191 ? -1.855 -17.891 1.635 1 97.31 191 LEU B N 1
ATOM 4605 C CA . LEU B 1 191 ? -2.223 -17.281 2.906 1 97.31 191 LEU B CA 1
ATOM 4606 C C . LEU B 1 191 ? -1.113 -17.469 3.938 1 97.31 191 LEU B C 1
ATOM 4608 O O . LEU B 1 191 ? -0.752 -16.516 4.637 1 97.31 191 LEU B O 1
ATOM 4612 N N . LEU B 1 192 ? -0.605 -18.625 3.977 1 95.06 192 LEU B N 1
ATOM 4613 C CA . LEU B 1 192 ? 0.44 -18.938 4.945 1 95.06 192 LEU B CA 1
ATOM 4614 C C . LEU B 1 192 ? 1.726 -18.172 4.617 1 95.06 192 LEU B C 1
ATOM 4616 O O . LEU B 1 192 ? 2.471 -17.781 5.52 1 95.06 192 LEU B O 1
ATOM 4620 N N . ALA B 1 193 ? 1.99 -18 3.342 1 96.31 193 ALA B N 1
ATOM 4621 C CA . ALA B 1 193 ? 3.158 -17.219 2.934 1 96.31 193 ALA B CA 1
ATOM 4622 C C . ALA B 1 193 ? 3.094 -15.797 3.49 1 96.31 193 ALA B C 1
ATOM 4624 O O . ALA B 1 193 ? 4.09 -15.281 3.996 1 96.31 193 ALA B O 1
ATOM 4625 N N . VAL B 1 194 ? 1.921 -15.195 3.391 1 96.44 194 VAL B N 1
ATOM 4626 C CA . VAL B 1 194 ? 1.748 -13.844 3.91 1 96.44 194 VAL B CA 1
ATOM 4627 C C . VAL B 1 194 ? 1.983 -13.836 5.418 1 96.44 194 VAL B C 1
ATOM 4629 O O . VAL B 1 194 ? 2.754 -13.023 5.93 1 96.44 194 VAL B O 1
ATOM 4632 N N . ALA B 1 195 ? 1.353 -14.727 6.086 1 92.69 195 ALA B N 1
ATOM 4633 C CA . ALA B 1 195 ? 1.43 -14.797 7.543 1 92.69 195 ALA B CA 1
ATOM 4634 C C . ALA B 1 195 ? 2.863 -15.039 8.008 1 92.69 195 ALA B C 1
ATOM 4636 O O . ALA B 1 195 ? 3.279 -14.531 9.047 1 92.69 195 ALA B O 1
ATOM 4637 N N . ASP B 1 196 ? 3.547 -15.734 7.254 1 91.56 196 ASP B N 1
ATOM 4638 C CA . ASP B 1 196 ? 4.91 -16.109 7.605 1 91.56 196 ASP B CA 1
ATOM 4639 C C . ASP B 1 196 ? 5.887 -14.977 7.324 1 91.56 196 ASP B C 1
ATOM 4641 O O . ASP B 1 196 ? 6.812 -14.734 8.102 1 91.56 196 ASP B O 1
ATOM 4645 N N . ARG B 1 197 ? 5.699 -14.312 6.223 1 93.44 197 ARG B N 1
ATOM 4646 C CA . ARG B 1 197 ? 6.77 -13.484 5.68 1 93.44 197 ARG B CA 1
ATOM 4647 C C . ARG B 1 197 ? 6.52 -12.008 5.98 1 93.44 197 ARG B C 1
ATOM 4649 O O . ARG B 1 197 ? 7.441 -11.188 5.91 1 93.44 197 ARG B O 1
ATOM 4656 N N . ASP B 1 198 ? 5.305 -11.617 6.234 1 91.94 198 ASP B N 1
ATOM 4657 C CA . ASP B 1 198 ? 4.977 -10.234 6.566 1 91.94 198 ASP B CA 1
ATOM 4658 C C . ASP B 1 198 ? 4.902 -10.039 8.078 1 91.94 198 ASP B C 1
ATOM 4660 O O . ASP B 1 198 ? 3.939 -10.461 8.719 1 91.94 198 ASP B O 1
ATOM 4664 N N . PRO B 1 199 ? 5.816 -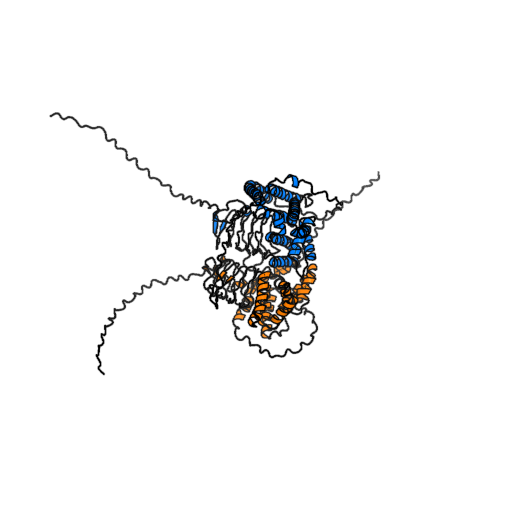9.328 8.641 1 88.62 199 PRO B N 1
ATOM 4665 C CA . PRO B 1 199 ? 5.777 -9.102 10.086 1 88.62 199 PRO B CA 1
ATOM 4666 C C . PRO B 1 199 ? 4.555 -8.297 10.531 1 88.62 199 PRO B C 1
ATOM 4668 O O . PRO B 1 199 ? 4.156 -8.359 11.695 1 88.62 199 PRO B O 1
ATOM 4671 N N . ALA B 1 200 ? 3.982 -7.582 9.641 1 88.88 200 ALA B N 1
ATOM 4672 C CA . ALA B 1 200 ? 2.826 -6.754 9.984 1 88.88 200 ALA B CA 1
ATOM 4673 C C . ALA B 1 200 ? 1.546 -7.586 10 1 88.88 200 ALA B C 1
ATOM 4675 O O . ALA B 1 200 ? 0.504 -7.121 10.469 1 88.88 200 ALA B O 1
ATOM 4676 N N . CYS B 1 201 ? 1.571 -8.742 9.469 1 91.38 201 CYS B N 1
ATOM 4677 C CA . CYS B 1 201 ? 0.42 -9.633 9.469 1 91.38 201 CYS B CA 1
ATOM 4678 C C . CYS B 1 201 ? 0.433 -10.547 10.695 1 91.38 201 CYS B C 1
ATOM 4680 O O . CYS B 1 201 ? 1.106 -11.578 10.695 1 91.38 201 CYS B O 1
ATOM 4682 N N . THR B 1 202 ? -0.37 -10.258 11.648 1 86.5 202 THR B N 1
ATOM 4683 C CA . THR B 1 202 ? -0.317 -10.992 12.906 1 86.5 202 THR B CA 1
ATOM 4684 C C . THR B 1 202 ? -1.401 -12.062 12.953 1 86.5 202 THR B C 1
ATOM 4686 O O . THR B 1 202 ? -1.373 -12.945 13.82 1 86.5 202 THR B O 1
ATOM 4689 N N . ARG B 1 203 ? -2.334 -12.008 12.125 1 91.62 203 ARG B N 1
ATOM 4690 C CA . ARG B 1 203 ? -3.408 -12.992 12.016 1 91.62 203 ARG B CA 1
ATOM 4691 C C . ARG B 1 203 ? -3.604 -13.43 10.57 1 91.62 203 ARG B C 1
ATOM 4693 O O . ARG B 1 203 ? -3.521 -12.617 9.648 1 91.62 203 ARG B O 1
ATOM 4700 N N . VAL B 1 204 ? -3.893 -14.664 10.352 1 95.12 204 VAL B N 1
ATOM 4701 C CA . VAL B 1 204 ? -4.098 -15.219 9.016 1 95.12 204 VAL B CA 1
ATOM 4702 C C . VAL B 1 204 ? -5.309 -14.555 8.359 1 95.12 204 VAL B C 1
ATOM 4704 O O . VAL B 1 204 ? -5.297 -14.258 7.164 1 95.12 204 VAL B O 1
ATOM 4707 N N . ILE B 1 205 ? -6.32 -14.258 9.133 1 96.38 205 ILE B N 1
ATOM 4708 C CA . ILE B 1 205 ? -7.566 -13.703 8.617 1 96.38 205 ILE B CA 1
ATOM 4709 C C . ILE B 1 205 ? -7.301 -12.32 8.016 1 96.38 205 ILE B C 1
ATOM 4711 O O . ILE B 1 205 ? -8.008 -11.891 7.105 1 96.38 205 ILE B O 1
ATOM 4715 N N . ASP B 1 206 ? -6.312 -11.609 8.508 1 96 206 ASP B N 1
ATOM 4716 C CA . ASP B 1 206 ? -6.027 -10.273 7.996 1 96 206 ASP B CA 1
ATOM 4717 C C . ASP B 1 206 ? -5.609 -10.32 6.527 1 96 206 ASP B C 1
ATOM 4719 O O . ASP B 1 206 ? -6.035 -9.492 5.723 1 96 206 ASP B O 1
ATOM 4723 N N . ALA B 1 207 ? -4.773 -11.297 6.203 1 96.81 207 ALA B N 1
ATOM 4724 C CA . ALA B 1 207 ? -4.375 -11.469 4.809 1 96.81 207 ALA B CA 1
ATOM 4725 C C . ALA B 1 207 ? -5.586 -11.773 3.928 1 96.81 207 ALA B C 1
ATOM 4727 O O . ALA B 1 207 ? -5.711 -11.227 2.828 1 96.81 207 ALA B O 1
ATOM 4728 N N . LEU B 1 208 ? -6.449 -12.617 4.406 1 98.12 208 LEU B N 1
ATOM 4729 C CA . LEU B 1 208 ? -7.637 -13.031 3.666 1 98.12 208 LEU B CA 1
ATOM 4730 C C . LEU B 1 208 ? -8.57 -11.844 3.436 1 98.12 208 LEU B C 1
ATOM 4732 O O . LEU B 1 208 ? -9.109 -11.68 2.34 1 98.12 208 LEU B O 1
ATOM 4736 N N . LEU B 1 209 ? -8.703 -11.008 4.434 1 97.06 209 LEU B N 1
ATOM 4737 C CA . LEU B 1 209 ? -9.734 -9.984 4.387 1 97.06 209 LEU B CA 1
ATOM 4738 C C . LEU B 1 209 ? -9.203 -8.695 3.77 1 97.06 209 LEU B C 1
ATOM 4740 O O . LEU B 1 209 ? -9.938 -7.973 3.096 1 97.06 209 LEU B O 1
ATOM 4744 N N . PHE B 1 210 ? -7.891 -8.438 4.016 1 95.81 210 PHE B N 1
ATOM 4745 C CA .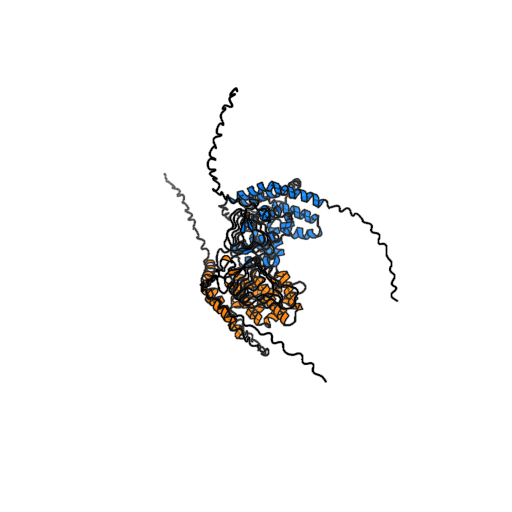 PHE B 1 210 ? -7.531 -7.031 3.852 1 95.81 210 PHE B CA 1
ATOM 4746 C C . PHE B 1 210 ? -6.395 -6.879 2.848 1 95.81 210 PHE B C 1
ATOM 4748 O O . PHE B 1 210 ? -6.145 -5.777 2.348 1 95.81 210 PHE B O 1
ATOM 4755 N N . PHE B 1 211 ? -5.672 -7.816 2.494 1 97.44 211 PHE B N 1
ATOM 4756 C CA . PHE B 1 211 ? -4.461 -7.645 1.698 1 97.44 211 PHE B CA 1
ATOM 4757 C C . PHE B 1 211 ? -4.766 -7.785 0.212 1 97.44 211 PHE B C 1
ATOM 4759 O O . PHE B 1 211 ? -5.066 -8.883 -0.264 1 97.44 211 PHE B O 1
ATOM 4766 N N . LYS B 1 212 ? -4.594 -6.734 -0.489 1 97.62 212 LYS B N 1
ATOM 4767 C CA . LYS B 1 212 ? -5.02 -6.711 -1.886 1 97.62 212 LYS B CA 1
ATOM 4768 C C . LYS B 1 212 ? -4.098 -7.562 -2.754 1 97.62 212 LYS B C 1
ATOM 4770 O O . LYS B 1 212 ? -4.52 -8.094 -3.781 1 97.62 212 LYS B O 1
ATOM 4775 N N . GLY B 1 213 ? -2.789 -7.68 -2.34 1 98.56 213 GLY B N 1
ATOM 4776 C CA . GLY B 1 213 ? -1.921 -8.586 -3.07 1 98.56 213 GLY B CA 1
ATOM 4777 C C . GLY B 1 213 ? -2.434 -10.016 -3.088 1 98.56 213 GLY B C 1
ATOM 4778 O O . GLY B 1 213 ? -2.387 -10.688 -4.121 1 98.56 213 GLY B O 1
ATOM 4779 N N . PHE B 1 214 ? -2.908 -10.453 -1.948 1 98.75 214 PHE B N 1
ATOM 4780 C CA . PHE B 1 214 ? -3.504 -11.781 -1.843 1 98.75 214 PHE B CA 1
ATOM 4781 C C . PHE B 1 214 ? -4.766 -11.875 -2.693 1 98.75 214 PHE B C 1
ATOM 4783 O O . PHE B 1 214 ? -4.957 -12.852 -3.422 1 98.75 214 PHE B O 1
ATOM 4790 N N . HIS B 1 215 ? -5.629 -10.891 -2.66 1 98.75 215 HIS B N 1
ATOM 4791 C CA . HIS B 1 215 ? -6.875 -10.891 -3.414 1 98.75 215 HIS B CA 1
ATOM 4792 C C . HIS B 1 215 ? -6.613 -10.953 -4.914 1 98.75 215 HIS B C 1
ATOM 4794 O O . HIS B 1 215 ? -7.277 -11.695 -5.637 1 98.75 215 HIS B O 1
ATOM 4800 N N . ALA B 1 216 ? -5.648 -10.172 -5.348 1 98.88 216 ALA B N 1
ATOM 4801 C CA . ALA B 1 216 ? -5.309 -10.148 -6.766 1 98.88 216 ALA B CA 1
ATOM 4802 C C . ALA B 1 216 ? -4.793 -11.508 -7.23 1 98.88 216 ALA B C 1
ATOM 4804 O O . ALA B 1 216 ? -5.168 -11.984 -8.305 1 98.88 216 ALA B O 1
ATOM 4805 N N . LEU B 1 217 ? -3.975 -12.062 -6.441 1 98.88 217 LEU B N 1
ATOM 4806 C CA . LEU B 1 217 ? -3.395 -13.352 -6.777 1 98.88 217 LEU B CA 1
ATOM 4807 C C . LEU B 1 217 ? -4.473 -14.43 -6.867 1 98.88 217 LEU B C 1
ATOM 4809 O O . LEU B 1 217 ? -4.473 -15.242 -7.789 1 98.88 217 LEU B O 1
ATOM 4813 N N . GLN B 1 218 ? -5.379 -14.453 -5.914 1 98.75 218 GLN B N 1
ATOM 4814 C CA . GLN B 1 218 ? -6.441 -15.461 -5.926 1 98.75 218 GLN B CA 1
ATOM 4815 C C . GLN B 1 218 ? -7.387 -15.242 -7.105 1 98.75 218 GLN B C 1
ATOM 4817 O O . GLN B 1 218 ? -7.871 -16.203 -7.703 1 98.75 218 GLN B O 1
ATOM 4822 N N . THR B 1 219 ? -7.68 -13.992 -7.406 1 98.81 219 THR B N 1
ATOM 4823 C CA . THR B 1 219 ? -8.492 -13.719 -8.586 1 98.81 219 THR B CA 1
ATOM 4824 C C . THR B 1 219 ? -7.793 -14.203 -9.852 1 98.81 219 THR B C 1
ATOM 4826 O O . THR B 1 219 ? -8.438 -14.734 -10.758 1 98.81 219 THR B O 1
ATOM 4829 N N . HIS B 1 220 ? -6.52 -14.039 -9.883 1 98.81 220 HIS B N 1
ATOM 4830 C CA . HIS B 1 220 ? -5.746 -14.547 -11.008 1 98.81 220 HIS B CA 1
ATOM 4831 C C . HIS B 1 220 ? -5.906 -16.062 -11.148 1 98.81 220 HIS B C 1
ATOM 4833 O O . HIS B 1 220 ? -6.043 -16.578 -12.266 1 98.81 220 HIS B O 1
ATOM 4839 N N . ARG B 1 221 ? -5.828 -16.734 -10.062 1 98.62 221 ARG B N 1
ATOM 4840 C CA . ARG B 1 221 ? -5.93 -18.188 -10.125 1 98.62 221 ARG B CA 1
ATOM 4841 C C . ARG B 1 221 ? -7.27 -18.625 -10.711 1 98.62 221 ARG B C 1
ATOM 4843 O O . ARG B 1 221 ? -7.34 -19.578 -11.484 1 98.62 221 ARG B O 1
ATOM 4850 N N . VAL B 1 222 ? -8.328 -17.938 -10.352 1 98.69 222 VAL B N 1
ATOM 4851 C CA . VAL B 1 222 ? -9.648 -18.172 -10.922 1 98.69 222 VAL B CA 1
ATOM 4852 C C . VAL B 1 222 ? -9.633 -17.844 -12.414 1 98.69 222 VAL B C 1
ATOM 4854 O O . VAL B 1 222 ? -10.086 -18.656 -13.242 1 98.69 222 VAL B O 1
ATOM 4857 N N . ALA B 1 223 ? -9.07 -16.719 -12.734 1 98.75 223 ALA B N 1
ATOM 4858 C CA . ALA B 1 223 ? -9.008 -16.281 -14.125 1 98.75 223 ALA B CA 1
ATOM 4859 C C . ALA B 1 223 ? -8.156 -17.234 -14.969 1 98.75 223 ALA B C 1
ATOM 4861 O O . ALA B 1 223 ? -8.469 -17.484 -16.125 1 98.75 223 ALA B O 1
ATOM 4862 N N . HIS B 1 224 ? -7.125 -17.672 -14.398 1 98.69 224 HIS B N 1
ATOM 4863 C CA . HIS B 1 224 ? -6.262 -18.609 -15.094 1 98.69 224 HIS B CA 1
ATOM 4864 C C . HIS B 1 224 ? -7 -19.906 -15.391 1 98.69 224 HIS B C 1
ATOM 4866 O O . HIS B 1 224 ? -6.844 -20.484 -16.469 1 98.69 224 HIS B O 1
ATOM 4872 N N . TRP B 1 225 ? -7.711 -20.391 -14.398 1 98.25 225 TRP B N 1
ATOM 4873 C CA . TRP B 1 225 ? -8.523 -21.578 -14.633 1 98.25 225 TRP B CA 1
ATOM 4874 C C . TRP B 1 225 ? -9.508 -21.359 -15.773 1 98.25 225 TRP B C 1
ATOM 4876 O O . TRP B 1 225 ? -9.617 -22.188 -16.672 1 98.25 225 TRP B O 1
ATOM 4886 N N . LEU B 1 226 ? -10.211 -20.234 -15.781 1 98.25 226 LEU B N 1
ATOM 4887 C CA . LEU B 1 226 ? -11.141 -19.906 -16.859 1 98.25 226 LEU B CA 1
ATOM 4888 C C . LEU B 1 226 ? -10.422 -19.859 -18.203 1 98.25 226 LEU B C 1
ATOM 4890 O O . LEU B 1 226 ? -10.922 -20.391 -19.188 1 98.25 226 LEU B O 1
ATOM 4894 N N . TRP B 1 227 ? -9.273 -19.203 -18.141 1 97.94 227 TRP B N 1
ATOM 4895 C CA . TRP B 1 227 ? -8.453 -19.109 -19.344 1 97.94 227 TRP B CA 1
ATOM 4896 C C . TRP B 1 227 ? -8.125 -20.5 -19.891 1 97.94 227 TRP B C 1
ATOM 4898 O O . TRP B 1 227 ? -8.234 -20.75 -21.094 1 97.94 227 TRP B O 1
ATOM 4908 N N . SER B 1 228 ? -7.809 -21.422 -19.016 1 97.44 228 SER B N 1
ATOM 4909 C CA . SER B 1 228 ? -7.434 -22.781 -19.391 1 97.44 228 SER B CA 1
ATOM 4910 C C . SER B 1 228 ? -8.641 -23.562 -19.891 1 97.44 228 SER B C 1
ATOM 4912 O O . SER B 1 228 ? -8.484 -24.547 -20.609 1 97.44 228 SER B O 1
ATOM 4914 N N . GLN B 1 229 ? -9.844 -23.172 -19.484 1 97.06 229 GLN B N 1
ATOM 4915 C CA . GLN B 1 229 ? -11.086 -23.781 -19.938 1 97.06 229 GLN B CA 1
ATOM 4916 C C . GLN B 1 229 ? -11.609 -23.109 -21.203 1 97.06 229 GLN B C 1
ATOM 4918 O O . GLN B 1 229 ? -12.758 -23.312 -21.594 1 97.06 229 GLN B O 1
ATOM 4923 N N . ASN B 1 230 ? -10.82 -22.266 -21.797 1 97.38 230 ASN B N 1
ATOM 4924 C CA . ASN B 1 230 ? -11.141 -21.531 -23.031 1 97.38 230 ASN B CA 1
ATOM 4925 C C . ASN B 1 230 ? -12.297 -20.562 -22.812 1 97.38 230 ASN B C 1
ATOM 4927 O O . ASN B 1 230 ? -13.086 -20.328 -23.719 1 97.38 230 ASN B O 1
ATOM 4931 N N . ARG B 1 231 ? -12.484 -20.141 -21.641 1 97.69 231 ARG B N 1
ATOM 4932 C CA . ARG B 1 231 ? -13.414 -19.078 -21.297 1 97.69 231 ARG B CA 1
ATOM 4933 C C . ARG B 1 231 ? -12.68 -17.75 -21.125 1 97.69 231 ARG B C 1
ATOM 4935 O O . ARG B 1 231 ? -12.797 -17.109 -20.078 1 97.69 231 ARG B O 1
ATOM 4942 N N . GLN B 1 232 ? -12.07 -17.297 -22.203 1 97.38 232 GLN B N 1
ATOM 4943 C CA . GLN B 1 232 ? -11.094 -16.203 -22.156 1 97.38 232 GLN B CA 1
ATOM 4944 C C . GLN B 1 232 ? -11.781 -14.867 -21.906 1 97.38 232 GLN B C 1
ATOM 4946 O O . GLN B 1 232 ? -11.219 -13.992 -21.25 1 97.38 232 GLN B O 1
ATOM 4951 N N . ALA B 1 233 ? -12.969 -14.703 -22.438 1 96.81 233 ALA B N 1
ATOM 4952 C CA . ALA B 1 233 ? -13.68 -13.445 -22.234 1 96.81 233 ALA B CA 1
ATOM 4953 C C . ALA B 1 233 ? -13.953 -13.203 -20.75 1 96.81 233 ALA B C 1
ATOM 4955 O O . ALA B 1 233 ? -13.75 -12.094 -20.25 1 96.81 233 ALA B O 1
ATOM 4956 N N . LEU B 1 234 ? -14.391 -14.203 -20.109 1 96.88 234 LEU B N 1
ATOM 4957 C CA . LEU B 1 234 ? -14.672 -14.102 -18.688 1 96.88 234 LEU B CA 1
ATOM 4958 C C . LEU B 1 234 ? -13.383 -13.922 -17.891 1 96.88 234 LEU B C 1
ATOM 4960 O O . LEU B 1 234 ? -13.352 -13.172 -16.906 1 96.88 234 LEU B O 1
ATOM 4964 N N . ALA B 1 235 ? -12.352 -14.594 -18.281 1 98.44 235 ALA B N 1
ATOM 4965 C CA . ALA B 1 235 ? -11.047 -14.438 -17.656 1 98.44 235 ALA B CA 1
ATOM 4966 C C . ALA B 1 235 ? -10.562 -12.992 -17.766 1 98.44 235 ALA B C 1
ATOM 4968 O O . ALA B 1 235 ? -10.094 -12.414 -16.781 1 98.44 235 ALA B O 1
ATOM 4969 N N . MET B 1 236 ? -10.734 -12.43 -18.922 1 98 236 MET B N 1
ATOM 4970 C CA . MET B 1 236 ? -10.289 -11.062 -19.172 1 98 236 MET B CA 1
ATOM 4971 C C . MET B 1 236 ? -11.141 -10.062 -18.391 1 98 236 MET B C 1
ATOM 4973 O O . MET B 1 236 ? -10.641 -9.031 -17.953 1 98 236 MET B O 1
ATOM 4977 N N . TYR B 1 237 ? -12.406 -10.383 -18.266 1 97 237 TYR B N 1
ATOM 4978 C CA . TYR B 1 237 ? -13.258 -9.516 -17.469 1 97 237 TYR B CA 1
ATOM 4979 C C . TYR B 1 237 ? -12.766 -9.445 -16.016 1 97 237 TYR B C 1
ATOM 4981 O O . TYR B 1 237 ? -12.625 -8.359 -15.461 1 97 237 TYR B O 1
ATOM 4989 N N . LEU B 1 238 ? -12.492 -10.633 -15.391 1 97.69 238 LEU B N 1
ATOM 4990 C CA . LEU B 1 238 ? -11.977 -10.664 -14.023 1 97.69 238 LEU B CA 1
ATOM 4991 C C . LEU B 1 238 ? -10.656 -9.914 -13.922 1 97.69 238 LEU B C 1
ATOM 4993 O O . LEU B 1 238 ? -10.445 -9.148 -12.977 1 97.69 238 LEU B O 1
ATOM 4997 N N . HIS B 1 239 ? -9.883 -10.18 -14.922 1 97.81 239 HIS B N 1
ATOM 4998 C CA . HIS B 1 239 ? -8.602 -9.477 -15 1 97.81 239 HIS B CA 1
ATOM 4999 C C . HIS B 1 239 ? -8.805 -7.969 -15.008 1 97.81 239 HIS B C 1
ATOM 5001 O O . HIS B 1 239 ? -8.133 -7.242 -14.273 1 97.81 239 HIS B O 1
ATOM 5007 N N . SER B 1 240 ? -9.656 -7.496 -15.781 1 97.62 240 SER B N 1
ATOM 5008 C CA . SER B 1 240 ? -9.93 -6.07 -15.906 1 97.62 240 SER B CA 1
ATOM 5009 C C . SER B 1 240 ? -10.422 -5.48 -14.594 1 97.62 240 SER B C 1
ATOM 5011 O O . SER B 1 240 ? -10.039 -4.367 -14.227 1 97.62 240 SER B O 1
ATOM 5013 N N . GLN B 1 241 ? -11.266 -6.172 -13.945 1 97.31 241 GLN B N 1
ATOM 5014 C CA . GLN B 1 241 ? -11.789 -5.688 -12.672 1 97.31 241 GLN B CA 1
ATOM 5015 C C . GLN B 1 241 ? -10.68 -5.582 -11.633 1 97.31 241 GLN B C 1
ATOM 5017 O O . GLN B 1 241 ? -10.664 -4.645 -10.828 1 97.31 241 GLN B O 1
ATOM 5022 N N . VAL B 1 242 ? -9.789 -6.539 -11.594 1 97.94 242 VAL B N 1
ATOM 5023 C CA . VAL B 1 242 ? -8.672 -6.5 -10.656 1 97.94 242 VAL B CA 1
ATOM 5024 C C . VAL B 1 242 ? -7.781 -5.301 -10.961 1 97.94 242 VAL B C 1
ATOM 5026 O O . VAL B 1 242 ? -7.348 -4.59 -10.055 1 97.94 242 VAL B O 1
ATOM 5029 N N . CYS B 1 243 ? -7.508 -5.059 -12.219 1 96.81 243 CYS B N 1
ATOM 5030 C CA . CYS B 1 243 ? -6.711 -3.912 -12.633 1 96.81 243 CYS B CA 1
ATOM 5031 C C . CYS B 1 243 ? -7.355 -2.607 -12.18 1 96.81 243 CYS B C 1
ATOM 5033 O O . CYS B 1 243 ? -6.68 -1.72 -11.664 1 96.81 243 CYS B O 1
ATOM 5035 N N . LYS B 1 244 ? -8.609 -2.562 -12.359 1 95.38 244 LYS B N 1
ATOM 5036 C CA . LYS B 1 244 ? -9.352 -1.348 -12.047 1 95.38 244 LYS B CA 1
ATOM 5037 C C . LYS B 1 244 ? -9.438 -1.13 -10.539 1 95.38 244 LYS B C 1
ATOM 5039 O O . LYS B 1 244 ? -9.18 -0.029 -10.047 1 95.38 244 LYS B O 1
ATOM 5044 N N . VAL B 1 245 ? -9.742 -2.141 -9.805 1 96.38 245 VAL B N 1
ATOM 5045 C CA . VAL B 1 245 ? -10.125 -2.01 -8.398 1 96.38 245 VAL B CA 1
ATOM 5046 C C . VAL B 1 245 ? -8.883 -2.121 -7.52 1 96.38 245 VAL B C 1
ATOM 5048 O O . VAL B 1 245 ? -8.758 -1.417 -6.516 1 96.38 245 VAL B O 1
ATOM 5051 N N . LEU B 1 246 ? -7.953 -3.012 -7.848 1 97.06 246 LEU B N 1
ATOM 5052 C CA . LEU B 1 246 ? -6.836 -3.314 -6.957 1 97.06 246 LEU B CA 1
ATOM 5053 C C . LEU B 1 246 ? -5.531 -2.758 -7.516 1 97.06 246 LEU B C 1
ATOM 5055 O O . LEU B 1 246 ? -4.512 -2.729 -6.82 1 97.06 246 LEU B O 1
ATOM 5059 N N . GLN B 1 247 ? -5.496 -2.318 -8.75 1 97.5 247 GLN B N 1
ATOM 5060 C CA . GLN B 1 247 ? -4.332 -1.751 -9.422 1 97.5 247 GLN B CA 1
ATOM 5061 C C . GLN B 1 247 ? -3.17 -2.742 -9.438 1 97.5 247 GLN B C 1
ATOM 5063 O O . GLN B 1 247 ? -2.029 -2.375 -9.156 1 97.5 247 GLN B O 1
ATOM 5068 N N . ILE B 1 248 ? -3.471 -3.961 -9.602 1 98.44 248 ILE B N 1
ATOM 5069 C CA . ILE B 1 248 ? -2.545 -5.066 -9.828 1 98.44 248 ILE B CA 1
ATOM 5070 C C . ILE B 1 248 ? -2.902 -5.773 -11.133 1 98.44 248 ILE B C 1
ATOM 5072 O O . ILE B 1 248 ? -4.062 -6.137 -11.352 1 98.44 248 ILE B O 1
ATOM 5076 N N . ASP B 1 249 ? -1.906 -5.922 -12.055 1 98.62 249 ASP B N 1
ATOM 5077 C CA . ASP B 1 249 ? -2.129 -6.422 -13.406 1 98.62 249 ASP B CA 1
ATOM 5078 C C . ASP B 1 249 ? -1.404 -7.746 -13.633 1 98.62 249 ASP B C 1
ATOM 5080 O O . ASP B 1 249 ? -0.218 -7.766 -13.969 1 98.62 249 ASP B O 1
ATOM 5084 N N . ILE B 1 250 ? -2.148 -8.859 -13.5 1 98.81 250 ILE B N 1
ATOM 5085 C CA . ILE B 1 250 ? -1.616 -10.188 -13.773 1 98.81 250 ILE B CA 1
ATOM 5086 C C . ILE B 1 250 ? -2.406 -10.828 -14.914 1 98.81 250 ILE B C 1
ATOM 5088 O O . ILE B 1 250 ? -3.582 -11.164 -14.75 1 98.81 250 ILE B O 1
ATOM 5092 N N . HIS B 1 251 ? -1.786 -10.977 -16.016 1 98.62 251 HIS B N 1
ATOM 5093 C CA . HIS B 1 251 ? -2.477 -11.578 -17.141 1 98.62 251 HIS B CA 1
ATOM 5094 C C . HIS B 1 251 ? -2.967 -12.984 -16.812 1 98.62 251 HIS B C 1
ATOM 5096 O O . HIS B 1 251 ? -2.242 -13.773 -16.203 1 98.62 251 HIS B O 1
ATOM 5102 N N . PRO B 1 252 ? -4.176 -13.344 -17.266 1 98.62 252 PRO B N 1
ATOM 5103 C CA . PRO B 1 252 ? -4.766 -14.641 -16.922 1 98.62 252 PRO B CA 1
ATOM 5104 C C . PRO B 1 252 ? -3.936 -15.82 -17.422 1 98.62 252 PRO B C 1
ATOM 5106 O O . PRO B 1 252 ? -3.982 -16.906 -16.828 1 98.62 252 PRO B O 1
ATOM 5109 N N . ALA B 1 253 ? -3.148 -15.633 -18.422 1 98.12 253 ALA B N 1
ATOM 5110 C CA . ALA B 1 253 ? -2.393 -16.734 -19.016 1 98.12 253 ALA B CA 1
ATOM 5111 C C . ALA B 1 253 ? -1.091 -16.969 -18.25 1 98.12 253 ALA B C 1
ATOM 5113 O O . ALA B 1 253 ? -0.444 -18.016 -18.438 1 98.12 253 ALA B O 1
ATOM 5114 N N . ALA B 1 254 ? -0.647 -16.031 -17.469 1 98.5 254 ALA B N 1
ATOM 5115 C CA . ALA B 1 254 ? 0.583 -16.203 -16.703 1 98.5 254 ALA B CA 1
ATOM 5116 C C . ALA B 1 254 ? 0.488 -17.438 -15.797 1 98.5 254 ALA B C 1
ATOM 5118 O O . ALA B 1 254 ? -0.593 -17.766 -15.312 1 98.5 254 ALA B O 1
ATOM 5119 N N . ARG B 1 255 ? 1.586 -18.125 -15.602 1 98.56 255 ARG B N 1
ATOM 5120 C CA . ARG B 1 255 ? 1.632 -19.281 -14.727 1 98.56 255 ARG B CA 1
ATOM 5121 C C . ARG B 1 255 ? 2.346 -18.953 -13.414 1 98.56 255 ARG B C 1
ATOM 5123 O O . ARG B 1 255 ? 3.531 -18.609 -13.422 1 98.56 255 ARG B O 1
ATOM 5130 N N . ILE B 1 256 ? 1.604 -19.062 -12.328 1 98.69 256 ILE B N 1
ATOM 5131 C CA . ILE B 1 256 ? 2.137 -18.672 -11.023 1 98.69 256 ILE B CA 1
ATOM 5132 C C . ILE B 1 256 ? 2.027 -19.859 -10.055 1 98.69 256 ILE B C 1
ATOM 5134 O O . ILE B 1 256 ? 0.942 -20.406 -9.867 1 98.69 256 ILE B O 1
ATOM 5138 N N . GLY B 1 257 ? 3.15 -20.219 -9.422 1 98.31 257 GLY B N 1
ATOM 5139 C CA . GLY B 1 257 ? 3.188 -21.312 -8.461 1 98.31 257 GLY B CA 1
ATOM 5140 C C . GLY B 1 257 ? 2.482 -20.984 -7.156 1 98.31 257 GLY B C 1
ATOM 5141 O O . GLY B 1 257 ? 1.602 -20.125 -7.125 1 98.31 257 GLY B O 1
ATOM 5142 N N . TYR B 1 258 ? 2.762 -21.766 -6.133 1 96.94 258 TYR B N 1
ATOM 5143 C CA . TYR B 1 258 ? 2.115 -21.578 -4.836 1 96.94 258 TYR B CA 1
ATOM 5144 C C . TYR B 1 258 ? 3.064 -20.938 -3.836 1 96.94 258 TYR B C 1
ATOM 5146 O O . TYR B 1 258 ? 4.273 -20.859 -4.074 1 96.94 258 TYR B O 1
ATOM 5154 N N . GLY B 1 259 ? 2.482 -20.469 -2.734 1 97.44 259 GLY B N 1
ATOM 5155 C CA . GLY B 1 259 ? 3.289 -19.812 -1.716 1 97.44 259 GLY B CA 1
ATOM 5156 C C . GLY B 1 259 ? 3.877 -18.5 -2.178 1 97.44 259 GLY B C 1
ATOM 5157 O O . GLY B 1 259 ? 4.961 -18.109 -1.736 1 97.44 259 GLY B O 1
ATOM 5158 N N . VAL B 1 260 ? 3.225 -17.859 -3.086 1 98.62 260 VAL B N 1
ATOM 5159 C CA . VAL B 1 260 ? 3.678 -16.578 -3.611 1 98.62 260 VAL B CA 1
ATOM 5160 C C . VAL B 1 260 ? 3.121 -15.438 -2.754 1 98.62 260 VAL B C 1
ATOM 5162 O O . VAL B 1 260 ? 1.946 -15.453 -2.381 1 98.62 260 VAL B O 1
ATOM 5165 N N . PHE B 1 261 ? 3.996 -14.609 -2.4 1 98.38 261 PHE B N 1
ATOM 5166 C CA . PHE B 1 261 ? 3.641 -13.445 -1.595 1 98.38 261 PHE B CA 1
ATOM 5167 C C . PHE B 1 261 ? 3.793 -12.156 -2.4 1 98.38 261 PHE B C 1
ATOM 5169 O O . PHE B 1 261 ? 4.906 -11.789 -2.785 1 98.38 261 PHE B O 1
ATOM 5176 N N . ILE B 1 262 ? 2.664 -11.492 -2.684 1 98.44 262 ILE B N 1
ATOM 5177 C CA . ILE B 1 262 ? 2.662 -10.156 -3.271 1 98.44 262 ILE B CA 1
ATOM 5178 C C . ILE B 1 262 ? 2.404 -9.109 -2.186 1 98.44 262 ILE B C 1
ATOM 5180 O O . ILE B 1 262 ? 1.263 -8.914 -1.765 1 98.44 262 ILE B O 1
ATOM 5184 N N . ASP B 1 263 ? 3.445 -8.445 -1.803 1 96.88 263 ASP B N 1
ATOM 5185 C CA . ASP B 1 263 ? 3.371 -7.504 -0.688 1 96.88 263 ASP B CA 1
ATOM 5186 C C . ASP B 1 263 ? 2.971 -6.109 -1.168 1 96.88 263 ASP B C 1
ATOM 5188 O O . ASP B 1 263 ? 3.473 -5.633 -2.188 1 96.88 263 ASP B O 1
ATOM 5192 N N . HIS B 1 264 ? 1.91 -5.41 -0.503 1 95.56 264 HIS B N 1
ATOM 5193 C CA . HIS B 1 264 ? 1.316 -4.129 -0.865 1 95.56 264 HIS B CA 1
ATOM 5194 C C . HIS B 1 264 ? 0.63 -4.203 -2.225 1 95.56 264 HIS B C 1
ATOM 5196 O O . HIS B 1 264 ? -0.579 -3.988 -2.328 1 95.56 264 HIS B O 1
ATOM 5202 N N . GLY B 1 265 ? 1.373 -4.539 -3.295 1 95.38 265 GLY B N 1
ATOM 5203 C CA . GLY B 1 265 ? 0.806 -5.035 -4.539 1 95.38 265 GLY B CA 1
ATOM 5204 C C . GLY B 1 265 ? 0.602 -3.953 -5.578 1 95.38 265 GLY B C 1
ATOM 5205 O O . GLY B 1 265 ? 0.709 -4.207 -6.781 1 95.38 265 GLY B O 1
ATOM 5206 N N . THR B 1 266 ? 0.334 -2.637 -5.188 1 96.62 266 THR B N 1
ATOM 5207 C CA . THR B 1 266 ? 0.007 -1.585 -6.145 1 96.62 266 THR B CA 1
ATOM 5208 C C . THR B 1 266 ? 1.066 -1.499 -7.238 1 96.62 266 THR B C 1
ATOM 5210 O O . THR B 1 266 ? 2.264 -1.467 -6.949 1 96.62 266 THR B O 1
ATOM 5213 N N . GLY B 1 267 ? 0.62 -1.523 -8.453 1 97.44 267 GLY B N 1
ATOM 5214 C CA . GLY B 1 267 ? 1.52 -1.259 -9.562 1 97.44 267 GLY B CA 1
ATOM 5215 C C . GLY B 1 267 ? 2.215 -2.504 -10.078 1 97.44 267 GLY B C 1
ATOM 5216 O O . GLY B 1 267 ? 2.977 -2.443 -11.047 1 97.44 267 GLY B O 1
ATOM 5217 N N . VAL B 1 268 ? 1.96 -3.701 -9.508 1 98.56 268 VAL B N 1
ATOM 5218 C CA . VAL B 1 268 ? 2.557 -4.941 -9.992 1 98.56 268 VAL B CA 1
ATOM 5219 C C . VAL B 1 268 ? 2.006 -5.273 -11.383 1 98.56 268 VAL B C 1
ATOM 5221 O O . VAL B 1 268 ? 0.805 -5.137 -11.625 1 98.56 268 VAL B O 1
ATOM 5224 N N . VAL B 1 269 ? 2.906 -5.652 -12.32 1 98.69 269 VAL B N 1
ATOM 5225 C CA . VAL B 1 269 ? 2.539 -6.082 -13.664 1 98.69 269 VAL B CA 1
ATOM 5226 C C . VAL B 1 269 ? 3.227 -7.406 -13.984 1 98.69 269 VAL B C 1
ATOM 5228 O O . VAL B 1 269 ? 4.453 -7.508 -13.922 1 98.69 269 VAL B O 1
ATOM 5231 N N . ILE B 1 270 ? 2.436 -8.422 -14.289 1 98.69 270 ILE B N 1
ATOM 5232 C CA . ILE B 1 270 ? 2.945 -9.719 -14.719 1 98.69 270 ILE B CA 1
ATOM 5233 C C . ILE B 1 270 ? 2.369 -10.062 -16.094 1 98.69 270 ILE B C 1
ATOM 5235 O O . ILE B 1 270 ? 1.161 -10.258 -16.234 1 98.69 270 ILE B O 1
ATOM 5239 N N . GLY B 1 271 ? 3.197 -10.242 -17.031 1 97.38 271 GLY B N 1
ATOM 5240 C CA . GLY B 1 271 ? 2.795 -10.391 -18.422 1 97.38 271 GLY B CA 1
ATOM 5241 C C . GLY B 1 271 ? 2.256 -11.773 -18.75 1 97.38 271 GLY B C 1
ATOM 5242 O O . GLY B 1 271 ? 2.371 -12.695 -17.938 1 97.38 271 GLY B O 1
ATOM 5243 N N . GLU B 1 272 ? 1.812 -11.93 -19.922 1 96.81 272 GLU B N 1
ATOM 5244 C CA . GLU B 1 272 ? 1.024 -13.047 -20.438 1 96.81 272 GLU B CA 1
ATOM 5245 C C . GLU B 1 272 ? 1.796 -14.359 -20.328 1 96.81 272 GLU B C 1
ATOM 5247 O O . GLU B 1 272 ? 1.256 -15.367 -19.859 1 96.81 272 GLU B O 1
ATOM 5252 N N . THR B 1 273 ? 3.041 -14.32 -20.641 1 96.75 273 THR B N 1
ATOM 5253 C CA . THR B 1 273 ? 3.781 -15.57 -20.75 1 96.75 273 THR B CA 1
ATOM 5254 C C . THR B 1 273 ? 4.734 -15.742 -19.578 1 96.75 273 THR B C 1
ATOM 5256 O O . THR B 1 273 ? 5.586 -16.641 -19.594 1 96.75 273 THR B O 1
ATOM 5259 N N . ALA B 1 274 ? 4.621 -14.82 -18.625 1 98.25 274 ALA B N 1
ATOM 5260 C CA . ALA B 1 274 ? 5.496 -14.906 -17.453 1 98.25 274 ALA B CA 1
ATOM 5261 C C . ALA B 1 274 ? 5.258 -16.203 -16.688 1 98.25 274 ALA B C 1
ATOM 5263 O O . ALA B 1 274 ? 4.137 -16.719 -16.672 1 98.25 274 ALA B O 1
ATOM 5264 N N . ARG B 1 275 ? 6.332 -16.734 -16.109 1 98.62 275 ARG B N 1
ATOM 5265 C CA . ARG B 1 275 ? 6.285 -17.875 -15.203 1 98.62 275 ARG B CA 1
ATOM 5266 C C . ARG B 1 275 ? 6.91 -17.531 -13.859 1 98.62 275 ARG B C 1
ATOM 5268 O O . ARG B 1 275 ? 8.055 -17.078 -13.797 1 98.62 275 ARG B O 1
ATOM 5275 N N . VAL B 1 276 ? 6.145 -17.688 -12.844 1 98.81 276 VAL B N 1
ATOM 5276 C CA . VAL B 1 276 ? 6.613 -17.469 -11.484 1 98.81 276 VAL B CA 1
ATOM 5277 C C . VAL B 1 276 ? 6.59 -18.781 -10.703 1 98.81 276 VAL B C 1
ATOM 5279 O O . VAL B 1 276 ? 5.551 -19.438 -10.617 1 98.81 276 VAL B O 1
ATOM 5282 N N . GLY B 1 277 ? 7.711 -19.188 -10.141 1 98.5 277 GLY B N 1
ATOM 5283 C CA . GLY B 1 277 ? 7.832 -20.422 -9.398 1 98.5 277 GLY B CA 1
ATOM 5284 C C . GLY B 1 277 ? 7.168 -20.375 -8.031 1 98.5 277 GLY B C 1
ATOM 5285 O O . GLY B 1 277 ? 6.273 -19.562 -7.805 1 98.5 277 GLY B O 1
ATOM 5286 N N . ASN B 1 278 ? 7.539 -21.297 -7.164 1 97.38 278 ASN B N 1
ATOM 5287 C CA . ASN B 1 278 ? 6.973 -21.438 -5.828 1 97.38 278 ASN B CA 1
ATOM 5288 C C . ASN B 1 278 ? 7.746 -20.609 -4.809 1 97.38 278 ASN B C 1
ATOM 5290 O O . ASN B 1 278 ? 8.961 -20.422 -4.938 1 97.38 278 ASN B O 1
ATOM 5294 N N . ASN B 1 279 ? 6.961 -20.078 -3.803 1 97 279 ASN B N 1
ATOM 5295 C CA . ASN B 1 279 ? 7.566 -19.406 -2.664 1 97 279 ASN B CA 1
ATOM 5296 C C . ASN B 1 279 ? 8.367 -18.172 -3.102 1 97 279 ASN B C 1
ATOM 5298 O O . ASN B 1 279 ? 9.492 -17.969 -2.646 1 97 279 ASN B O 1
ATOM 5302 N N . VAL B 1 280 ? 7.828 -17.5 -4.02 1 98.62 280 VAL B N 1
ATOM 5303 C CA . VAL B 1 280 ? 8.414 -16.25 -4.496 1 98.62 280 VAL B CA 1
ATOM 5304 C C . VAL B 1 280 ? 7.77 -15.07 -3.77 1 98.62 280 VAL B C 1
ATOM 5306 O O . VAL B 1 280 ? 6.586 -15.109 -3.428 1 98.62 280 VAL B O 1
ATOM 5309 N N . SER B 1 281 ? 8.562 -14.094 -3.463 1 98.5 281 SER B N 1
ATOM 5310 C CA . SER B 1 281 ? 8.055 -12.844 -2.912 1 98.5 281 SER B CA 1
ATOM 5311 C C . SER B 1 281 ? 8.266 -11.68 -3.879 1 98.5 281 SER B C 1
ATOM 5313 O O . SER B 1 281 ? 9.383 -11.461 -4.355 1 98.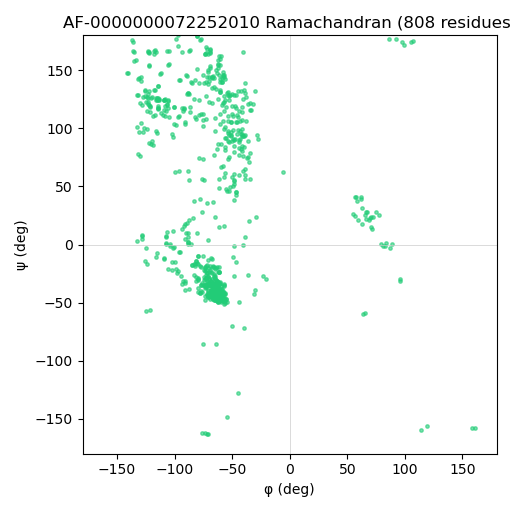5 281 SER B O 1
ATOM 5315 N N . LEU B 1 282 ? 7.176 -11 -4.184 1 98.19 282 LEU B N 1
ATOM 5316 C CA . LEU B 1 282 ? 7.156 -9.797 -5.008 1 98.19 282 LEU B CA 1
ATOM 5317 C C . LEU B 1 282 ? 6.641 -8.602 -4.215 1 98.19 282 LEU B C 1
ATOM 5319 O O . LEU B 1 282 ? 5.598 -8.688 -3.561 1 98.19 282 LEU B O 1
ATOM 5323 N N . LEU B 1 283 ? 7.344 -7.52 -4.312 1 97.5 283 LEU B N 1
ATOM 5324 C CA . LEU B 1 283 ? 6.855 -6.301 -3.67 1 97.5 283 LEU B CA 1
ATOM 5325 C C . LEU B 1 283 ? 6.156 -5.398 -4.676 1 97.5 283 LEU B C 1
ATOM 5327 O O . LEU B 1 283 ? 5.977 -5.777 -5.836 1 97.5 283 LEU B O 1
ATOM 5331 N N . HIS B 1 284 ? 5.594 -4.242 -4.195 1 97.38 284 HIS B N 1
ATOM 5332 C CA . HIS B 1 284 ? 4.801 -3.354 -5.035 1 97.38 284 HIS B CA 1
ATOM 5333 C C . HIS B 1 284 ? 5.633 -2.777 -6.172 1 97.38 284 HIS B C 1
ATOM 5335 O O . HIS B 1 284 ? 6.863 -2.721 -6.082 1 97.38 284 HIS B O 1
ATOM 5341 N N . HIS B 1 285 ? 5.012 -2.434 -7.309 1 97 285 HIS B N 1
ATOM 5342 C CA . HIS B 1 285 ? 5.555 -1.762 -8.484 1 97 285 HIS B CA 1
ATOM 5343 C C . HIS B 1 285 ? 6.5 -2.678 -9.25 1 97 285 HIS B C 1
ATOM 5345 O O . HIS B 1 285 ? 7.262 -2.215 -10.109 1 97 285 HIS B O 1
ATOM 5351 N N . VAL B 1 286 ? 6.5 -4.016 -9 1 98.44 286 VAL B N 1
ATOM 5352 C CA . VAL B 1 286 ? 7.312 -4.961 -9.758 1 98.44 286 VAL B CA 1
ATOM 5353 C C . VAL B 1 286 ? 6.703 -5.172 -11.141 1 98.44 286 VAL B C 1
ATOM 5355 O O . VAL B 1 286 ? 5.484 -5.293 -11.273 1 98.44 286 VAL B O 1
ATOM 5358 N N . THR B 1 287 ? 7.551 -5.238 -12.141 1 98.62 287 THR B N 1
ATOM 5359 C CA . THR B 1 287 ? 7.133 -5.535 -13.5 1 98.62 287 THR B CA 1
ATOM 5360 C C . THR B 1 287 ? 7.867 -6.762 -14.039 1 98.62 287 THR B C 1
ATOM 5362 O O . THR B 1 287 ? 9.102 -6.805 -14.039 1 98.62 287 THR B O 1
ATOM 5365 N N . LEU B 1 288 ? 7.148 -7.738 -14.398 1 98.56 288 LEU B N 1
ATOM 5366 C CA . LEU B 1 288 ? 7.625 -8.812 -15.258 1 98.56 288 LEU B CA 1
ATOM 5367 C C . LEU B 1 288 ? 7.121 -8.633 -16.688 1 98.56 288 LEU B C 1
ATOM 5369 O O . LEU B 1 288 ? 6.039 -9.117 -17.031 1 98.56 288 LEU B O 1
ATOM 5373 N N . GLY B 1 289 ? 7.965 -8.008 -17.484 1 96.56 289 GLY B N 1
ATOM 5374 C CA . GLY B 1 289 ? 7.508 -7.531 -18.781 1 96.56 289 GLY B CA 1
ATOM 5375 C C . GLY B 1 289 ? 8.242 -8.172 -19.938 1 96.56 289 GLY B C 1
ATOM 5376 O O . GLY B 1 289 ? 9.25 -8.844 -19.75 1 96.56 289 GLY B O 1
ATOM 5377 N N . GLY B 1 290 ? 7.641 -8.008 -21.078 1 91.06 290 GLY B N 1
ATOM 5378 C CA . GLY B 1 290 ? 8.242 -8.477 -22.328 1 91.06 290 GLY B CA 1
ATOM 5379 C C . GLY B 1 290 ? 9.047 -7.406 -23.031 1 91.06 290 GLY B C 1
ATOM 5380 O O . GLY B 1 290 ? 9.086 -6.258 -22.594 1 91.06 290 GLY B O 1
ATOM 5381 N N . THR B 1 291 ? 9.836 -7.949 -24 1 83.44 291 THR B N 1
ATOM 5382 C CA . THR B 1 291 ? 10.516 -7.051 -24.922 1 83.44 291 THR B CA 1
ATOM 5383 C C . THR B 1 291 ? 10.094 -7.328 -26.375 1 83.44 291 THR B C 1
ATOM 5385 O O . THR B 1 291 ? 10.039 -8.484 -26.797 1 83.44 291 THR B O 1
ATOM 5388 N N . GLY B 1 292 ? 9.656 -6.359 -27.047 1 75.75 292 GLY B N 1
ATOM 5389 C CA . GLY B 1 292 ? 9.32 -6.5 -28.453 1 75.75 292 GLY B CA 1
ATOM 5390 C C . GLY B 1 292 ? 7.902 -6.988 -28.688 1 75.75 292 GLY B C 1
ATOM 5391 O O . GLY B 1 292 ? 7.113 -7.086 -27.75 1 75.75 292 GLY B O 1
ATOM 5392 N N . THR B 1 293 ? 7.512 -7.086 -29.875 1 72.56 293 THR B N 1
ATOM 5393 C CA . THR B 1 293 ? 6.156 -7.465 -30.25 1 72.56 293 THR B CA 1
ATOM 5394 C C . THR B 1 293 ? 6.098 -8.93 -30.688 1 72.56 293 THR B C 1
ATOM 5396 O O . THR B 1 293 ? 5.109 -9.367 -31.281 1 72.56 293 THR B O 1
ATOM 5399 N N . LYS B 1 294 ? 7.227 -9.609 -30.406 1 70.88 294 LYS B N 1
ATOM 5400 C CA . LYS B 1 294 ? 7.27 -11.008 -30.812 1 70.88 294 LYS B CA 1
ATOM 5401 C C . LYS B 1 294 ? 6.258 -11.852 -30.031 1 70.88 294 LYS B C 1
ATOM 5403 O O . LYS B 1 294 ? 6.031 -11.609 -28.844 1 70.88 294 LYS B O 1
ATOM 5408 N N . LEU B 1 295 ? 5.59 -12.695 -30.812 1 78.25 295 LEU B N 1
ATOM 5409 C CA . LEU B 1 295 ? 4.691 -13.672 -30.203 1 78.25 295 LEU B CA 1
ATOM 5410 C C . LEU B 1 295 ? 5.484 -14.812 -29.562 1 78.25 295 LEU B C 1
ATOM 5412 O O . LEU B 1 295 ? 6.633 -15.055 -29.922 1 78.25 295 LEU B O 1
ATOM 5416 N N . GLY B 1 296 ? 5.059 -15.359 -28.516 1 83.5 296 GLY B N 1
ATOM 5417 C CA . GLY B 1 296 ? 5.727 -16.453 -27.828 1 83.5 296 GLY B CA 1
ATOM 5418 C C . GLY B 1 296 ? 6.129 -16.109 -26.406 1 83.5 296 GLY B C 1
ATOM 5419 O O . GLY B 1 296 ? 5.477 -15.289 -25.75 1 83.5 296 GLY B O 1
ATOM 5420 N N . ASP B 1 297 ? 7.133 -16.891 -26.047 1 90.38 297 ASP B N 1
ATOM 5421 C CA . ASP B 1 297 ? 7.66 -16.703 -24.703 1 90.38 297 ASP B CA 1
ATOM 5422 C C . ASP B 1 297 ? 8.508 -15.43 -24.625 1 90.38 297 ASP B C 1
ATOM 5424 O O . ASP B 1 297 ? 9.656 -15.414 -25.062 1 90.38 297 ASP B O 1
ATOM 5428 N N . ARG B 1 298 ? 7.918 -14.359 -24.062 1 93.31 298 ARG B N 1
ATOM 5429 C CA . ARG B 1 298 ? 8.555 -13.055 -24.156 1 93.31 298 ARG B CA 1
ATOM 5430 C C . ARG B 1 298 ? 8.672 -12.398 -22.781 1 93.31 298 ARG B C 1
ATOM 5432 O O . ARG B 1 298 ? 9.086 -11.242 -22.672 1 93.31 298 ARG B O 1
ATOM 5439 N N . HIS B 1 299 ? 8.297 -13.102 -21.766 1 97.38 299 HIS B N 1
ATOM 5440 C CA . HIS B 1 299 ? 8.336 -12.57 -20.406 1 97.38 299 HIS B CA 1
ATOM 5441 C C . HIS B 1 299 ? 9.289 -13.375 -19.531 1 97.38 299 HIS B C 1
ATOM 5443 O O . HIS B 1 299 ? 9.688 -14.477 -19.891 1 97.38 299 HIS B O 1
ATOM 5449 N N . PRO B 1 300 ? 9.656 -12.883 -18.359 1 98 300 PRO B N 1
ATOM 5450 C CA . PRO B 1 300 ? 10.633 -13.523 -17.469 1 98 300 PRO B CA 1
ATOM 5451 C C . PRO B 1 300 ? 10.117 -14.828 -16.859 1 98 300 PRO B C 1
ATOM 5453 O O . PRO B 1 300 ? 8.898 -15.008 -16.719 1 98 300 PRO B O 1
ATOM 5456 N N . ARG B 1 301 ? 11.086 -15.672 -16.578 1 98.44 301 ARG B N 1
ATOM 5457 C CA . ARG B 1 301 ? 10.898 -16.844 -15.734 1 98.44 301 ARG B CA 1
ATOM 5458 C C . ARG B 1 301 ? 11.555 -16.656 -14.367 1 98.44 301 ARG B C 1
ATOM 5460 O O . ARG B 1 301 ? 12.773 -16.516 -14.273 1 98.44 301 ARG B O 1
ATOM 5467 N N . ILE B 1 302 ? 10.727 -16.625 -13.344 1 98.88 302 ILE B N 1
ATOM 5468 C CA . ILE B 1 302 ? 11.203 -16.469 -11.969 1 98.88 302 ILE B CA 1
ATOM 5469 C C . ILE B 1 302 ? 11.227 -17.828 -11.273 1 98.88 302 ILE B C 1
ATOM 5471 O O . ILE B 1 302 ? 10.18 -18.469 -11.109 1 98.88 302 ILE B O 1
ATOM 5475 N N . GLU B 1 303 ? 12.359 -18.297 -10.844 1 98.62 303 GLU B N 1
ATOM 5476 C CA . GLU B 1 303 ? 12.469 -19.594 -10.18 1 98.62 303 GLU B CA 1
ATOM 5477 C C . GLU B 1 303 ? 12.07 -19.484 -8.711 1 98.62 303 GLU B C 1
ATOM 5479 O O . GLU B 1 303 ? 11.711 -18.406 -8.227 1 98.62 303 GLU B O 1
ATOM 5484 N N . ASP B 1 304 ? 12.133 -20.641 -8.055 1 98.12 304 ASP B N 1
ATOM 5485 C CA . ASP B 1 304 ? 11.617 -20.75 -6.699 1 98.12 304 ASP B CA 1
ATOM 5486 C C . ASP B 1 304 ? 12.445 -19.922 -5.727 1 98.12 304 ASP B C 1
ATOM 5488 O O . ASP B 1 304 ? 13.648 -19.75 -5.918 1 98.12 304 ASP B O 1
ATOM 5492 N N . CYS B 1 305 ? 11.789 -19.328 -4.707 1 97.5 305 CYS B N 1
ATOM 5493 C CA . CYS B 1 305 ? 12.391 -18.719 -3.529 1 97.5 305 CYS B CA 1
ATOM 5494 C C . CYS B 1 305 ? 13.109 -17.422 -3.889 1 97.5 305 CYS B C 1
ATOM 5496 O O . CYS B 1 305 ? 14.07 -17.031 -3.217 1 97.5 305 CYS B O 1
ATOM 5498 N N . VAL B 1 306 ? 12.719 -16.812 -4.965 1 98.25 306 VAL B N 1
ATOM 5499 C CA . VAL B 1 306 ? 13.297 -15.547 -5.398 1 98.25 306 VAL B CA 1
ATOM 5500 C C . VAL B 1 306 ? 12.602 -14.391 -4.691 1 98.25 306 VAL B C 1
ATOM 5502 O O . VAL B 1 306 ? 11.383 -14.43 -4.469 1 98.25 306 VAL B O 1
ATOM 5505 N N . LEU B 1 307 ? 13.383 -13.406 -4.281 1 98 307 LEU B N 1
ATOM 5506 C CA . LEU B 1 307 ? 12.859 -12.141 -3.787 1 98 307 LEU B CA 1
ATOM 5507 C C . LEU B 1 307 ? 13.055 -11.031 -4.82 1 98 307 LEU B C 1
ATOM 5509 O O . LEU B 1 307 ? 14.172 -10.797 -5.289 1 98 307 LEU B O 1
ATOM 5513 N N . ILE B 1 308 ? 11.961 -10.398 -5.191 1 98.12 308 ILE B N 1
ATOM 5514 C CA . ILE B 1 308 ? 12.031 -9.25 -6.078 1 98.12 308 ILE B CA 1
ATOM 5515 C C . ILE B 1 308 ? 11.578 -7.996 -5.332 1 98.12 308 ILE B C 1
ATOM 5517 O O . ILE B 1 308 ? 10.406 -7.887 -4.941 1 98.12 308 ILE B O 1
ATOM 5521 N N . GLY B 1 309 ? 12.508 -7.059 -5.211 1 96.62 309 GLY B N 1
ATOM 5522 C CA . GLY B 1 309 ? 12.266 -5.859 -4.422 1 96.62 309 GLY B CA 1
ATOM 5523 C C . GLY B 1 309 ? 11.312 -4.887 -5.09 1 96.62 309 GLY B C 1
ATOM 5524 O O . GLY B 1 309 ? 11.023 -5.012 -6.281 1 96.62 309 GLY B O 1
ATOM 5525 N N . ALA B 1 310 ? 10.914 -3.893 -4.285 1 96.94 310 ALA B N 1
ATOM 5526 C CA . ALA B 1 310 ? 9.922 -2.914 -4.73 1 96.94 310 ALA B CA 1
ATOM 5527 C C . ALA B 1 310 ? 10.422 -2.146 -5.953 1 96.94 310 ALA B C 1
ATOM 5529 O O . ALA B 1 310 ? 11.57 -1.698 -5.988 1 96.94 310 ALA B O 1
ATOM 5530 N N . GLY B 1 311 ? 9.539 -2.033 -6.98 1 96.56 311 GLY B N 1
ATOM 5531 C CA . GLY B 1 311 ? 9.82 -1.181 -8.125 1 96.56 311 GLY B CA 1
ATOM 5532 C C . GLY B 1 311 ? 10.758 -1.817 -9.125 1 96.56 311 GLY B C 1
ATOM 5533 O O . GLY B 1 311 ? 11.102 -1.205 -10.141 1 96.56 311 GLY B O 1
ATOM 5534 N N . ALA B 1 312 ? 11.195 -3.01 -8.875 1 97.25 312 ALA B N 1
ATOM 5535 C CA . ALA B 1 312 ? 12.086 -3.67 -9.82 1 97.25 312 ALA B CA 1
ATOM 5536 C C . ALA B 1 312 ? 11.367 -3.988 -11.133 1 97.25 312 ALA B C 1
ATOM 5538 O O . ALA B 1 312 ? 10.172 -4.301 -11.125 1 97.25 312 ALA B O 1
ATOM 5539 N N . THR B 1 313 ? 12.102 -3.873 -12.188 1 97.88 313 THR B N 1
ATOM 5540 C CA . THR B 1 313 ? 11.594 -4.156 -13.531 1 97.88 313 THR B CA 1
ATOM 5541 C C . THR B 1 313 ? 12.461 -5.215 -14.211 1 97.88 313 THR B C 1
ATOM 5543 O O . THR B 1 313 ? 13.641 -4.996 -14.461 1 97.88 313 THR B O 1
ATOM 5546 N N . ILE B 1 314 ? 11.891 -6.352 -14.469 1 98.19 314 ILE B N 1
ATOM 5547 C CA . ILE B 1 314 ? 12.555 -7.457 -15.156 1 98.19 314 ILE B CA 1
ATOM 5548 C C . ILE B 1 314 ? 11.969 -7.617 -16.562 1 98.19 314 ILE B C 1
ATOM 5550 O O . ILE B 1 314 ? 10.766 -7.848 -16.719 1 98.19 314 ILE B O 1
ATOM 5554 N N . LEU B 1 315 ? 12.883 -7.559 -17.609 1 96.75 315 LEU B N 1
ATOM 5555 C CA . LEU B 1 315 ? 12.383 -7.453 -18.969 1 96.75 315 LEU B CA 1
ATOM 5556 C C . LEU B 1 315 ? 12.961 -8.562 -19.844 1 96.75 315 LEU B C 1
ATOM 5558 O O . LEU B 1 315 ? 14.164 -8.828 -19.797 1 96.75 315 LEU B O 1
ATOM 5562 N N . GLY B 1 316 ? 12.039 -9.203 -20.578 1 95.38 316 GLY B N 1
ATOM 5563 C CA . GLY B 1 316 ? 12.469 -10.156 -21.594 1 95.38 316 GLY B CA 1
ATOM 5564 C C . GLY B 1 316 ? 12.391 -11.602 -21.125 1 95.38 316 GLY B C 1
ATOM 5565 O O . GLY B 1 316 ? 12 -11.867 -19.984 1 95.38 316 GLY B O 1
ATOM 5566 N N . ASN B 1 317 ? 12.609 -12.469 -22.109 1 95.38 317 ASN B N 1
ATOM 5567 C CA . ASN B 1 317 ? 12.633 -13.898 -21.828 1 95.38 317 ASN B CA 1
ATOM 5568 C C . ASN B 1 317 ? 13.938 -14.312 -21.141 1 95.38 317 ASN B C 1
ATOM 5570 O O . ASN B 1 317 ? 14.781 -14.969 -21.75 1 95.38 317 ASN B O 1
ATOM 5574 N N . ILE B 1 318 ? 14.008 -13.938 -19.906 1 96.88 318 ILE B N 1
ATOM 5575 C CA . ILE B 1 318 ? 15.195 -14.227 -19.109 1 96.88 318 ILE B CA 1
ATOM 5576 C C . ILE B 1 318 ? 14.797 -15.031 -17.875 1 96.88 318 ILE B C 1
ATOM 5578 O O . ILE B 1 318 ? 13.617 -15.109 -17.531 1 96.88 318 ILE B O 1
ATOM 5582 N N . THR B 1 319 ? 15.836 -15.617 -17.25 1 98.5 319 THR B N 1
ATOM 5583 C CA . THR B 1 319 ? 15.602 -16.438 -16.078 1 98.5 319 THR B CA 1
ATOM 5584 C C . THR B 1 319 ? 16.234 -15.812 -14.836 1 98.5 319 THR B C 1
ATOM 5586 O O . THR B 1 319 ? 17.406 -15.406 -14.875 1 98.5 319 THR B O 1
ATOM 5589 N N . VAL B 1 320 ? 15.438 -15.594 -13.828 1 98.69 320 VAL B N 1
ATOM 5590 C CA . VAL B 1 320 ? 15.961 -15.297 -12.5 1 98.69 320 VAL B CA 1
ATOM 5591 C C . VAL B 1 320 ? 16.109 -16.594 -11.703 1 98.69 320 VAL B C 1
ATOM 5593 O O . VAL B 1 320 ? 15.109 -17.234 -11.359 1 98.69 320 VAL B O 1
ATOM 5596 N N . GLY B 1 321 ? 17.312 -16.891 -11.367 1 98.19 321 GLY B N 1
ATOM 5597 C CA . GLY B 1 321 ? 17.625 -18.219 -10.844 1 98.19 321 GLY B CA 1
ATOM 5598 C C . GLY B 1 321 ? 17.125 -18.438 -9.43 1 98.19 321 GLY B C 1
ATOM 5599 O O . GLY B 1 321 ? 16.844 -17.484 -8.711 1 98.19 321 GLY B O 1
ATOM 5600 N N . TYR B 1 322 ? 17.125 -19.719 -9.109 1 97.75 322 TYR B N 1
ATOM 5601 C CA . TYR B 1 322 ? 16.641 -20.172 -7.816 1 97.75 322 TYR B CA 1
ATOM 5602 C C . TYR B 1 322 ? 17.312 -19.406 -6.68 1 97.75 322 TYR B C 1
ATOM 5604 O O . TYR B 1 322 ? 18.531 -19.25 -6.664 1 97.75 322 TYR B O 1
ATOM 5612 N N . GLY B 1 323 ? 16.469 -18.859 -5.77 1 96.88 323 GLY B N 1
ATOM 5613 C CA . GLY B 1 323 ? 17 -18.25 -4.559 1 96.88 323 GLY B CA 1
ATOM 5614 C C . GLY B 1 323 ? 17.766 -16.953 -4.82 1 96.88 323 GLY B C 1
ATOM 5615 O O . GLY B 1 323 ? 18.625 -16.578 -4.039 1 96.88 323 GLY B O 1
ATOM 5616 N N . ALA B 1 324 ? 17.516 -16.344 -5.898 1 97.25 324 ALA B N 1
ATOM 5617 C CA . ALA B 1 324 ? 18.156 -15.062 -6.207 1 97.25 324 ALA B CA 1
ATOM 5618 C C . ALA B 1 324 ? 17.375 -13.898 -5.609 1 97.25 324 ALA B C 1
ATOM 5620 O O . ALA B 1 324 ? 16.266 -14.078 -5.105 1 97.25 324 ALA B O 1
ATOM 5621 N N . MET B 1 325 ? 18.062 -12.766 -5.641 1 96.75 325 MET B N 1
ATOM 5622 C CA . MET B 1 325 ? 17.422 -11.539 -5.168 1 96.75 325 MET B CA 1
ATOM 5623 C C . MET B 1 325 ? 17.641 -10.398 -6.156 1 96.75 325 MET B C 1
ATOM 5625 O O . MET B 1 325 ? 18.766 -10.172 -6.613 1 96.75 325 MET B O 1
ATOM 5629 N N . VAL B 1 326 ? 16.578 -9.75 -6.539 1 97.12 326 VAL B N 1
ATOM 5630 C CA . VAL B 1 326 ? 16.641 -8.523 -7.324 1 97.12 326 VAL B CA 1
ATOM 5631 C C . VAL B 1 326 ? 16.297 -7.328 -6.445 1 97.12 326 VAL B C 1
ATOM 5633 O O . VAL B 1 326 ? 15.188 -7.262 -5.895 1 97.12 326 VAL B O 1
ATOM 5636 N N . GLY B 1 327 ? 17.203 -6.41 -6.324 1 94.69 327 GLY B N 1
ATOM 5637 C CA . GLY B 1 327 ? 17.016 -5.27 -5.441 1 94.69 327 GLY B CA 1
ATOM 5638 C C . GLY B 1 327 ? 15.953 -4.305 -5.926 1 94.69 327 GLY B C 1
ATOM 5639 O O . GLY B 1 327 ? 15.523 -4.375 -7.082 1 94.69 327 GLY B O 1
ATOM 5640 N N . ALA B 1 328 ? 15.602 -3.412 -4.996 1 95.69 328 ALA B N 1
ATOM 5641 C CA . ALA B 1 328 ? 14.586 -2.412 -5.305 1 95.69 328 ALA B CA 1
ATOM 5642 C C . ALA B 1 328 ? 15.016 -1.524 -6.465 1 95.69 328 ALA B C 1
ATOM 5644 O O . ALA B 1 328 ? 16.203 -1.176 -6.582 1 95.69 328 ALA B O 1
ATOM 5645 N N . CYS B 1 329 ? 13.984 -1.169 -7.34 1 95.75 329 CYS B N 1
ATOM 5646 C CA . CYS B 1 329 ? 14.125 -0.22 -8.438 1 95.75 329 CYS B CA 1
ATOM 5647 C C . CYS B 1 329 ? 15.195 -0.68 -9.422 1 95.75 329 CYS B C 1
ATOM 5649 O O . CYS B 1 329 ? 15.742 0.127 -10.18 1 95.75 329 CYS B O 1
ATOM 5651 N N . THR B 1 330 ? 15.508 -1.964 -9.422 1 95.81 330 THR B N 1
ATOM 5652 C CA . THR B 1 330 ? 16.5 -2.525 -10.328 1 95.81 330 THR B CA 1
ATOM 5653 C C . THR B 1 330 ? 15.883 -2.805 -11.695 1 95.81 330 THR B C 1
ATOM 5655 O O . THR B 1 330 ? 14.734 -3.242 -11.789 1 95.81 330 THR B O 1
ATOM 5658 N N . VAL B 1 331 ? 16.672 -2.541 -12.742 1 96.88 331 VAL B N 1
ATOM 5659 C CA . VAL B 1 331 ? 16.266 -2.945 -14.086 1 96.88 331 VAL B CA 1
ATOM 5660 C C . VAL B 1 331 ? 17.141 -4.109 -14.555 1 96.88 331 VAL B C 1
ATOM 5662 O O . VAL B 1 331 ? 18.328 -3.936 -14.812 1 96.88 331 VAL B O 1
ATOM 5665 N N . LEU B 1 332 ? 16.531 -5.277 -14.664 1 97.38 332 LEU B N 1
ATOM 5666 C CA . LEU B 1 332 ? 17.234 -6.496 -15.047 1 97.38 332 LEU B CA 1
ATOM 5667 C C . LEU B 1 332 ? 16.844 -6.938 -16.453 1 97.38 332 LEU B C 1
ATOM 5669 O O . LEU B 1 332 ? 15.656 -7.148 -16.734 1 97.38 332 LEU B O 1
ATOM 5673 N N . THR B 1 333 ? 17.844 -7.102 -17.359 1 96.69 333 THR B N 1
ATOM 5674 C CA . THR B 1 333 ? 17.547 -7.445 -18.75 1 96.69 333 THR B CA 1
ATOM 5675 C C . THR B 1 333 ? 18.359 -8.672 -19.188 1 96.69 333 THR B C 1
ATOM 5677 O O . THR B 1 333 ? 18.406 -9 -20.375 1 96.69 333 THR B O 1
ATOM 5680 N N . SER B 1 334 ? 19.031 -9.289 -18.25 1 96.69 334 SER B N 1
ATOM 5681 C CA . SER B 1 334 ? 19.781 -10.516 -18.5 1 96.69 334 SER B CA 1
ATOM 5682 C C . SER B 1 334 ? 19.547 -11.547 -17.406 1 96.69 334 SER B C 1
ATOM 5684 O O . SER B 1 334 ? 19.047 -11.211 -16.328 1 96.69 334 SER B O 1
ATOM 5686 N N . ASP B 1 335 ? 19.953 -12.742 -17.75 1 98.06 335 ASP B N 1
ATOM 5687 C CA . ASP B 1 335 ? 19.781 -13.812 -16.766 1 98.06 335 ASP B CA 1
ATOM 5688 C C . ASP B 1 335 ? 20.5 -13.484 -15.461 1 98.06 335 ASP B C 1
ATOM 5690 O O . ASP B 1 335 ? 21.562 -12.867 -15.469 1 98.06 335 ASP B O 1
ATOM 5694 N N . LEU B 1 336 ? 19.906 -13.898 -14.375 1 98.12 336 LEU B N 1
ATOM 5695 C CA . LEU B 1 336 ? 20.5 -13.82 -13.047 1 98.12 336 LEU B CA 1
ATOM 5696 C C . LEU B 1 336 ? 20.766 -15.211 -12.477 1 98.12 336 LEU B C 1
ATOM 5698 O O . LEU B 1 336 ? 19.812 -15.992 -12.289 1 98.12 336 LEU B O 1
ATOM 5702 N N . PRO B 1 337 ? 22 -15.578 -12.227 1 97.06 337 PRO B N 1
ATOM 5703 C CA . PRO B 1 337 ? 22.297 -16.906 -11.711 1 97.06 337 PRO B CA 1
ATOM 5704 C C . PRO B 1 337 ? 21.625 -17.172 -10.359 1 97.06 337 PRO B C 1
ATOM 5706 O O . PRO B 1 337 ? 21.281 -16.234 -9.641 1 97.06 337 PRO B O 1
ATOM 5709 N N . PRO B 1 338 ? 21.5 -18.469 -10.047 1 97.31 338 PRO B N 1
ATOM 5710 C CA . PRO B 1 338 ? 20.969 -18.797 -8.727 1 97.31 338 PRO B CA 1
ATOM 5711 C C . PRO B 1 338 ? 21.781 -18.203 -7.586 1 97.31 338 PRO B C 1
ATOM 5713 O O . PRO B 1 338 ? 23 -18.047 -7.715 1 97.31 338 PRO B O 1
ATOM 5716 N N . HIS B 1 339 ? 21.094 -17.859 -6.562 1 96.19 339 HIS B N 1
ATOM 5717 C CA . HIS B 1 339 ? 21.719 -17.375 -5.336 1 96.19 339 HIS B CA 1
ATOM 5718 C C . HIS B 1 339 ? 22.609 -16.172 -5.609 1 96.19 339 HIS B C 1
ATOM 5720 O O . HIS B 1 339 ? 23.734 -16.094 -5.102 1 96.19 339 HIS B O 1
ATOM 5726 N N . SER B 1 340 ? 22.094 -15.289 -6.48 1 95.62 340 SER B N 1
ATOM 5727 C CA . SER B 1 340 ? 22.781 -14.031 -6.777 1 95.62 340 SER B CA 1
ATOM 5728 C C . SER B 1 340 ? 21.891 -12.828 -6.484 1 95.62 340 SER B C 1
ATOM 5730 O O . SER B 1 340 ? 20.672 -12.945 -6.512 1 95.62 340 SER B O 1
ATOM 5732 N N . THR B 1 341 ? 22.578 -11.766 -6.211 1 95.25 341 THR B N 1
ATOM 5733 C CA . THR B 1 341 ? 21.875 -10.508 -5.98 1 95.25 341 THR B CA 1
ATOM 5734 C C . THR B 1 341 ? 22.203 -9.492 -7.074 1 95.25 341 THR B C 1
ATOM 5736 O O . THR B 1 341 ? 23.375 -9.219 -7.336 1 95.25 341 THR B O 1
ATOM 5739 N N . ALA B 1 342 ? 21.219 -8.961 -7.699 1 96 342 ALA B N 1
ATOM 5740 C CA . ALA B 1 342 ? 21.391 -7.922 -8.711 1 96 342 ALA B CA 1
ATOM 5741 C C . ALA B 1 342 ? 20.781 -6.605 -8.25 1 96 342 ALA B C 1
ATOM 5743 O O . ALA B 1 342 ? 19.688 -6.59 -7.672 1 96 342 ALA B O 1
ATOM 5744 N N . VAL B 1 343 ? 21.531 -5.445 -8.469 1 94.81 343 VAL B N 1
ATOM 5745 C CA . VAL B 1 343 ? 21.031 -4.125 -8.086 1 94.81 343 VAL B CA 1
ATOM 5746 C C . VAL B 1 343 ? 21.406 -3.102 -9.156 1 94.81 343 VAL B C 1
ATOM 5748 O O . VAL B 1 343 ? 22.359 -3.309 -9.914 1 94.81 343 VAL B O 1
ATOM 5751 N N . GLY B 1 344 ? 20.438 -2.045 -9.305 1 92.88 344 GLY B N 1
ATOM 5752 C CA . GLY B 1 344 ? 20.844 -0.878 -10.07 1 92.88 344 GLY B CA 1
ATOM 5753 C C . GLY B 1 344 ? 20.234 -0.823 -11.453 1 92.88 344 GLY B C 1
ATOM 5754 O O . GLY B 1 344 ? 19.5 -1.729 -11.852 1 92.88 344 GLY B O 1
ATOM 5755 N N . VAL B 1 345 ? 20.547 0.331 -12.055 1 91.94 345 VAL B N 1
ATOM 5756 C CA . VAL B 1 345 ? 20.172 0.617 -13.43 1 91.94 345 VAL B CA 1
ATOM 5757 C C . VAL B 1 345 ? 21.391 1.089 -14.219 1 91.94 345 VAL B C 1
ATOM 5759 O O . VAL B 1 345 ? 21.797 2.248 -14.109 1 91.94 345 VAL B O 1
ATOM 5762 N N . PRO B 1 346 ? 21.938 0.327 -15.023 1 90 346 PRO B N 1
ATOM 5763 C CA . PRO B 1 346 ? 21.578 -1.075 -15.258 1 90 346 PRO B CA 1
ATOM 5764 C C . PRO B 1 346 ? 21.922 -1.975 -14.07 1 90 346 PRO B C 1
ATOM 5766 O O . PRO B 1 346 ? 22.719 -1.586 -13.203 1 90 346 PRO B O 1
ATOM 5769 N N . ALA B 1 347 ? 21.406 -3.15 -14.133 1 94.38 347 ALA B N 1
ATOM 5770 C CA . ALA B 1 347 ? 21.625 -4.094 -13.039 1 94.38 347 ALA B CA 1
ATOM 5771 C C . ALA B 1 347 ? 23.047 -4.621 -13.039 1 94.38 347 ALA B C 1
ATOM 5773 O O . ALA B 1 347 ? 23.609 -4.898 -14.102 1 94.38 347 ALA B O 1
ATOM 5774 N N . ARG B 1 348 ? 23.562 -4.738 -11.859 1 93.94 348 ARG B N 1
ATOM 5775 C CA . ARG B 1 348 ? 24.844 -5.406 -11.617 1 93.94 348 ARG B CA 1
ATOM 5776 C C . ARG B 1 348 ? 24.719 -6.453 -10.516 1 93.94 348 ARG B C 1
ATOM 5778 O O . ARG B 1 348 ? 24.016 -6.234 -9.523 1 93.94 348 ARG B O 1
ATOM 5785 N N . VAL B 1 349 ? 25.438 -7.562 -10.789 1 94.25 349 VAL B N 1
ATOM 5786 C CA . VAL B 1 349 ? 25.484 -8.594 -9.75 1 94.25 349 VAL B CA 1
ATOM 5787 C C . VAL B 1 349 ? 26.484 -8.188 -8.68 1 94.25 349 VAL B C 1
ATOM 5789 O O . VAL B 1 349 ? 27.672 -7.992 -8.969 1 94.25 349 VAL B O 1
ATOM 5792 N N . ILE B 1 350 ? 26.047 -8.133 -7.438 1 91.94 350 ILE B N 1
ATOM 5793 C CA . ILE B 1 350 ? 26.938 -7.59 -6.414 1 91.94 350 ILE B CA 1
ATOM 5794 C C . ILE B 1 350 ? 27.281 -8.68 -5.406 1 91.94 350 ILE B C 1
ATOM 5796 O O . ILE B 1 350 ? 28.125 -8.469 -4.527 1 91.94 350 ILE B O 1
ATOM 5800 N N . GLY B 1 351 ? 26.672 -9.828 -5.465 1 92.31 351 GLY B N 1
ATOM 5801 C CA . GLY B 1 351 ? 26.922 -10.898 -4.512 1 92.31 351 GLY B CA 1
ATOM 5802 C C . GLY B 1 351 ? 25.797 -11.898 -4.422 1 92.31 351 GLY B C 1
ATOM 5803 O O . GLY B 1 351 ? 25.109 -12.164 -5.414 1 92.31 351 GLY B O 1
ATOM 5804 N N . ALA B 1 352 ? 25.844 -12.562 -3.248 1 90.56 352 ALA B N 1
ATOM 5805 C CA . ALA B 1 352 ? 24.797 -13.555 -2.961 1 90.56 352 ALA B CA 1
ATOM 5806 C C . ALA B 1 352 ? 23.922 -13.094 -1.809 1 90.56 352 ALA B C 1
ATOM 5808 O O . ALA B 1 352 ? 24.375 -12.422 -0.885 1 90.56 352 ALA B O 1
ATOM 5809 N N . PRO B 1 353 ? 22.672 -13.461 -1.886 1 89.19 353 PRO B N 1
ATOM 5810 C CA . PRO B 1 353 ? 21.812 -13.125 -0.745 1 89.19 353 PRO B CA 1
ATOM 5811 C C . PRO B 1 353 ? 22.297 -13.758 0.56 1 89.19 353 PRO B C 1
ATOM 5813 O O . PRO B 1 353 ? 23.047 -14.734 0.536 1 89.19 353 PRO B O 1
ATOM 5816 N N . ARG B 1 354 ? 21.812 -13.211 1.617 1 83.25 354 ARG B N 1
ATOM 5817 C CA . ARG B 1 354 ? 22.219 -13.672 2.941 1 83.25 354 ARG B CA 1
ATOM 5818 C C . ARG B 1 354 ? 21.797 -15.117 3.168 1 83.25 354 ARG B C 1
ATOM 5820 O O . ARG B 1 354 ? 22.5 -15.875 3.844 1 83.25 354 ARG B O 1
ATOM 5827 N N . THR B 1 355 ? 20.672 -15.422 2.633 1 86.62 355 THR B N 1
ATOM 5828 C CA . THR B 1 355 ? 20.141 -16.766 2.805 1 86.62 355 THR B CA 1
ATOM 5829 C C . THR B 1 355 ? 19.891 -17.438 1.453 1 86.62 355 THR B C 1
ATOM 5831 O O . THR B 1 355 ? 19.891 -16.766 0.418 1 86.62 355 THR B O 1
ATOM 5834 N N . LYS B 1 356 ? 19.688 -18.766 1.518 1 87.25 356 LYS B N 1
ATOM 5835 C CA . LYS B 1 356 ? 19.453 -19.531 0.295 1 87.25 356 LYS B CA 1
ATOM 5836 C C . LYS B 1 356 ? 18.062 -19.266 -0.264 1 87.25 356 LYS B C 1
ATOM 5838 O O . LYS B 1 356 ? 17.781 -19.594 -1.421 1 87.25 356 LYS B O 1
ATOM 5843 N N . ALA B 1 357 ? 17.203 -18.75 0.532 1 91.81 357 ALA B N 1
ATOM 5844 C CA . ALA B 1 357 ? 15.836 -18.453 0.128 1 91.81 357 ALA B CA 1
ATOM 5845 C C . ALA B 1 357 ? 15.438 -17.031 0.54 1 91.81 357 ALA B C 1
ATOM 5847 O O . ALA B 1 357 ? 14.625 -16.844 1.447 1 91.81 357 ALA B O 1
ATOM 5848 N N . PRO B 1 358 ? 15.906 -16.109 -0.214 1 91.31 358 PRO B N 1
ATOM 5849 C CA . PRO B 1 358 ? 15.703 -14.711 0.182 1 91.31 358 PRO B CA 1
ATOM 5850 C C . PRO B 1 358 ? 14.227 -14.328 0.228 1 91.31 358 PRO B C 1
ATOM 5852 O O . PRO B 1 358 ? 13.852 -13.391 0.937 1 91.31 358 PRO B O 1
ATOM 5855 N N . ALA B 1 359 ? 13.391 -14.953 -0.435 1 93.44 359 ALA B N 1
ATOM 5856 C CA . ALA B 1 359 ? 11.961 -14.672 -0.427 1 93.44 359 ALA B CA 1
ATOM 5857 C C . ALA B 1 359 ? 11.391 -14.75 0.987 1 93.44 359 ALA B C 1
ATOM 5859 O O . ALA B 1 359 ? 10.445 -14.039 1.326 1 93.44 359 ALA B O 1
ATOM 5860 N N . PHE B 1 360 ? 11.914 -15.633 1.753 1 90.44 360 PHE B N 1
ATOM 5861 C CA . PHE B 1 360 ? 11.406 -15.852 3.104 1 90.44 360 PHE B CA 1
ATOM 5862 C C . PHE B 1 360 ? 11.945 -14.797 4.062 1 90.44 360 PHE B C 1
ATOM 5864 O O . PHE B 1 360 ? 11.273 -14.43 5.031 1 90.44 360 PHE B O 1
ATOM 5871 N N . ASP B 1 361 ? 13.133 -14.305 3.744 1 89 361 ASP B N 1
ATOM 5872 C CA . ASP B 1 361 ? 13.797 -13.352 4.629 1 89 361 ASP B CA 1
ATOM 5873 C C . ASP B 1 361 ? 13.289 -11.938 4.391 1 89 361 ASP B C 1
ATOM 5875 O O . ASP B 1 361 ? 13.445 -11.062 5.246 1 89 361 ASP B O 1
ATOM 5879 N N . MET B 1 362 ? 12.859 -11.688 3.314 1 90.81 362 MET B N 1
ATOM 5880 C CA . MET B 1 362 ? 12.297 -10.398 2.924 1 90.81 362 MET B CA 1
ATOM 5881 C C . MET B 1 362 ? 13.289 -9.273 3.193 1 90.81 362 MET B C 1
ATOM 5883 O O . MET B 1 362 ? 12.891 -8.164 3.553 1 90.81 362 MET B O 1
ATOM 5887 N N . ASP B 1 363 ? 14.531 -9.633 3.182 1 87.94 363 ASP B N 1
ATOM 5888 C CA . ASP B 1 363 ? 15.57 -8.625 3.316 1 87.94 363 ASP B CA 1
ATOM 5889 C C . ASP B 1 363 ? 15.852 -7.941 1.978 1 87.94 363 ASP B C 1
ATOM 5891 O O . ASP B 1 363 ? 16.562 -8.492 1.134 1 87.94 363 ASP B O 1
ATOM 5895 N N . GLN B 1 364 ? 15.461 -6.746 1.851 1 83.94 364 GLN B N 1
ATOM 5896 C CA . GLN B 1 364 ? 15.555 -6.031 0.583 1 83.94 364 GLN B CA 1
ATOM 5897 C C . GLN B 1 364 ? 16.828 -5.203 0.514 1 83.94 364 GLN B C 1
ATOM 5899 O O . GLN B 1 364 ? 17.094 -4.543 -0.494 1 83.94 364 GLN B O 1
ATOM 5904 N N . ASP B 1 365 ? 17.531 -5.152 1.56 1 83.19 365 ASP B N 1
ATOM 5905 C CA . ASP B 1 365 ? 18.75 -4.352 1.601 1 83.19 365 ASP B CA 1
ATOM 5906 C C . ASP B 1 365 ? 19.906 -5.07 0.91 1 83.19 365 ASP B C 1
ATOM 5908 O O . ASP B 1 365 ? 20.438 -6.047 1.441 1 83.19 365 ASP B O 1
ATOM 5912 N N . PRO B 1 366 ? 20.266 -4.551 -0.137 1 81.62 366 PRO B N 1
ATOM 5913 C CA . PRO B 1 366 ? 21.312 -5.25 -0.893 1 81.62 366 PRO B CA 1
ATOM 5914 C C . PRO B 1 366 ? 22.672 -5.203 -0.202 1 81.62 366 PRO B C 1
ATOM 5916 O O . PRO B 1 366 ? 23.562 -5.977 -0.549 1 81.62 366 PRO B O 1
ATOM 5919 N N . THR B 1 367 ? 22.781 -4.289 0.691 1 80.25 367 THR B N 1
ATOM 5920 C CA . THR B 1 367 ? 24.062 -4.184 1.387 1 80.25 367 THR B CA 1
ATOM 5921 C C . THR B 1 367 ? 24.297 -5.391 2.291 1 80.25 367 THR B C 1
ATOM 5923 O O . THR B 1 367 ? 25.406 -5.633 2.744 1 80.25 367 THR B O 1
ATOM 5926 N N . HIS B 1 368 ? 23.344 -6.098 2.453 1 83.12 368 HIS B N 1
ATOM 5927 C CA . HIS B 1 368 ? 23.453 -7.262 3.322 1 83.12 368 HIS B CA 1
ATOM 5928 C C . HIS B 1 368 ? 23.922 -8.492 2.547 1 83.12 368 HIS B C 1
ATOM 5930 O O . HIS B 1 368 ? 24.109 -9.562 3.127 1 83.12 368 HIS B O 1
ATOM 5936 N N . CYS B 1 369 ? 24.172 -8.281 1.314 1 84.19 369 CYS B N 1
ATOM 5937 C CA . CYS B 1 369 ? 24.609 -9.398 0.483 1 84.19 369 CYS B CA 1
ATOM 5938 C C . CYS B 1 369 ? 26.031 -9.828 0.846 1 84.19 369 CYS B C 1
ATOM 5940 O O . CYS B 1 369 ? 26.812 -9.023 1.352 1 84.19 369 CYS B O 1
ATOM 5942 N N . ARG B 1 370 ? 26.312 -11.094 0.66 1 77 370 ARG B N 1
ATOM 5943 C CA . ARG B 1 370 ? 27.641 -11.641 0.845 1 77 370 ARG B CA 1
ATOM 5944 C C . ARG B 1 370 ? 28.469 -11.508 -0.43 1 77 370 ARG B C 1
ATOM 5946 O O . ARG B 1 370 ? 28.016 -11.891 -1.512 1 77 370 ARG B O 1
ATOM 5953 N N . LYS B 1 371 ? 29.609 -10.742 -0.317 1 67.25 371 LYS B N 1
ATOM 5954 C CA . LYS B 1 371 ? 30.469 -10.492 -1.473 1 67.25 371 LYS B CA 1
ATOM 5955 C C . LYS B 1 371 ? 31.062 -11.797 -2.016 1 67.25 371 LYS B C 1
ATOM 5957 O O . LYS B 1 371 ? 31.359 -12.711 -1.249 1 67.25 371 LYS B O 1
ATOM 5962 N N . ARG B 1 372 ? 30.875 -12.031 -3.227 1 57.38 372 ARG B N 1
ATOM 5963 C CA . ARG B 1 372 ? 31.469 -13.211 -3.861 1 57.38 372 ARG B CA 1
ATOM 5964 C C . ARG B 1 372 ? 32.969 -13.172 -3.764 1 57.38 372 ARG B C 1
ATOM 5966 O O . ARG B 1 372 ? 33.594 -12.141 -4.027 1 57.38 372 ARG B O 1
ATOM 5973 N N . ARG B 1 373 ? 33.688 -14.047 -3.004 1 43.59 373 ARG B N 1
ATOM 5974 C CA . ARG B 1 373 ? 35.125 -14.203 -3.084 1 43.59 373 ARG B CA 1
ATOM 5975 C C . ARG B 1 373 ? 35.594 -14.359 -4.531 1 43.59 373 ARG B C 1
ATOM 5977 O O . ARG B 1 373 ? 35.125 -15.258 -5.242 1 43.59 373 ARG B O 1
ATOM 5984 N N . THR B 1 374 ? 35.906 -13.305 -5.23 1 40.72 374 THR B N 1
ATOM 5985 C CA . THR B 1 374 ? 36.594 -13.484 -6.496 1 40.72 374 THR B CA 1
ATOM 5986 C C . THR B 1 374 ? 37.719 -14.5 -6.34 1 40.72 374 THR B C 1
ATOM 5988 O O . THR B 1 374 ? 38.594 -14.352 -5.461 1 40.72 374 THR B O 1
ATOM 5991 N N . ALA B 1 375 ? 37.719 -15.773 -6.637 1 36.19 375 ALA B N 1
ATOM 5992 C CA . ALA B 1 375 ? 38.844 -16.688 -6.809 1 36.19 375 ALA B CA 1
ATOM 5993 C C . ALA B 1 375 ? 39.875 -16.094 -7.734 1 36.19 375 ALA B C 1
ATOM 5995 O O . ALA B 1 375 ? 39.75 -16.141 -8.961 1 36.19 375 ALA B O 1
ATOM 5996 N N . VAL B 1 376 ? 40.406 -14.906 -7.652 1 36.66 376 VAL B N 1
ATOM 5997 C CA . VAL B 1 376 ? 41.625 -14.586 -8.422 1 36.66 376 VAL B CA 1
ATOM 5998 C C . VAL B 1 376 ? 42.719 -15.594 -8.102 1 36.66 376 VAL B C 1
ATOM 6000 O O . VAL B 1 376 ? 43.375 -15.492 -7.066 1 36.66 376 VAL B O 1
ATOM 6003 N N . GLU B 1 377 ? 42.531 -16.938 -8.047 1 32.31 377 GLU B N 1
ATOM 6004 C CA . GLU B 1 377 ? 43.781 -17.703 -8.109 1 32.31 377 GLU B CA 1
ATOM 6005 C C . GLU B 1 377 ? 44.625 -17.312 -9.32 1 32.31 377 GLU B C 1
ATOM 6007 O O . GLU B 1 377 ? 44.125 -17.406 -10.461 1 32.31 377 GLU B O 1
ATOM 6012 N N . HIS B 1 378 ? 45.469 -16.328 -9.156 1 30.94 378 HIS B N 1
ATOM 6013 C CA . HIS B 1 378 ? 46.594 -16.125 -10.039 1 30.94 378 HIS B CA 1
ATOM 6014 C C . HIS B 1 378 ? 47.312 -17.438 -10.352 1 30.94 378 HIS B C 1
ATOM 6016 O O . HIS B 1 378 ? 47.75 -18.141 -9.445 1 30.94 378 HIS B O 1
ATOM 6022 N N . PRO B 1 379 ? 46.938 -18.203 -11.375 1 32.56 379 PRO B N 1
ATOM 6023 C CA . PRO B 1 379 ? 47.812 -19.312 -11.742 1 32.56 379 PRO B CA 1
ATOM 6024 C C . PRO B 1 379 ? 49.281 -18.938 -11.703 1 32.56 379 PRO B C 1
ATOM 6026 O O . PRO B 1 379 ? 49.625 -17.766 -11.852 1 32.56 379 PRO B O 1
ATOM 6029 N N . ASP B 1 380 ? 50.156 -19.484 -10.945 1 29.09 380 ASP B N 1
ATOM 6030 C CA . ASP B 1 380 ? 51.625 -19.469 -11.047 1 29.09 380 ASP B CA 1
ATOM 6031 C C . ASP B 1 380 ? 52.062 -19.375 -12.5 1 29.09 380 ASP B C 1
ATOM 6033 O O . ASP B 1 380 ? 51.344 -19.797 -13.406 1 29.09 380 ASP B O 1
ATOM 6037 N N . GLY B 1 381 ? 53.031 -18.469 -12.93 1 29.03 381 GLY B N 1
ATOM 6038 C CA . GLY B 1 381 ? 53.969 -18.266 -14.016 1 29.03 381 GLY B CA 1
ATOM 6039 C C . GLY B 1 381 ? 54.562 -19.562 -14.531 1 29.03 381 GLY B C 1
ATOM 6040 O O . GLY B 1 381 ? 55.781 -19.719 -14.562 1 29.03 381 GLY B O 1
ATOM 6041 N N . SER B 1 382 ? 54 -20.734 -14.336 1 25.84 382 SER B N 1
ATOM 6042 C CA . SER B 1 382 ? 54.781 -21.734 -15.062 1 25.84 382 SER B CA 1
ATOM 6043 C C . SER B 1 382 ? 54.875 -21.406 -16.547 1 25.84 382 SER B C 1
ATOM 6045 O O . SER B 1 382 ? 53.844 -21.172 -17.203 1 25.84 382 SER B O 1
ATOM 6047 N N . SER B 1 383 ? 56.031 -20.797 -16.969 1 28.45 383 SER B N 1
ATOM 6048 C CA . SER B 1 383 ? 56.812 -20.594 -18.188 1 28.45 383 SER B CA 1
ATOM 6049 C C . SER B 1 383 ? 56.625 -21.75 -19.156 1 28.45 383 SER B C 1
ATOM 6051 O O . SER B 1 383 ? 57.469 -21.969 -20.016 1 28.45 383 SER B O 1
ATOM 6053 N N . HIS B 1 384 ? 55.562 -22.484 -19.094 1 24.69 384 HIS B N 1
ATOM 6054 C CA . HIS B 1 384 ? 55.719 -23.578 -20.047 1 24.69 384 HIS B CA 1
ATOM 6055 C C . HIS B 1 384 ? 55.875 -23.047 -21.469 1 24.69 384 HIS B C 1
ATOM 6057 O O . HIS B 1 384 ? 55.094 -22.219 -21.906 1 24.69 384 HIS B O 1
ATOM 6063 N N . SER B 1 385 ? 57.125 -23.078 -21.953 1 26.12 385 SER B N 1
ATOM 6064 C CA . SER B 1 385 ? 57.812 -23 -23.234 1 26.12 385 SER B CA 1
ATOM 6065 C C . SER B 1 385 ? 57 -23.656 -24.344 1 26.12 385 SER B C 1
ATOM 6067 O O . SER B 1 385 ? 56.719 -24.844 -24.281 1 26.12 385 SER B O 1
ATOM 6069 N N . LEU B 1 386 ? 56 -22.922 -24.828 1 24.69 386 LEU B N 1
ATOM 6070 C CA . LEU B 1 386 ? 55.188 -23.312 -25.984 1 24.69 386 LEU B CA 1
ATOM 6071 C C . LEU B 1 386 ? 56.031 -23.938 -27.062 1 24.69 386 LEU B C 1
ATOM 6073 O O . LEU B 1 386 ? 57.031 -23.344 -27.516 1 24.69 386 LEU B O 1
ATOM 6077 N N . PRO B 1 387 ? 56.094 -25.297 -27 1 23.89 387 PRO B N 1
ATOM 6078 C CA . PRO B 1 387 ? 56.969 -25.875 -28 1 23.89 387 PRO B CA 1
ATOM 6079 C C . PRO B 1 387 ? 56.719 -25.328 -29.406 1 23.89 387 PRO B C 1
ATOM 6081 O O . PRO B 1 387 ? 55.594 -24.875 -29.688 1 23.89 387 PRO B O 1
ATOM 6084 N N . GLU B 1 388 ? 57.75 -24.859 -30.125 1 24.34 388 GLU B N 1
ATOM 6085 C CA . GLU B 1 388 ? 57.969 -24.344 -31.469 1 24.34 388 GLU B CA 1
ATOM 6086 C C . GLU B 1 388 ? 57.344 -25.266 -32.5 1 24.34 388 GLU B C 1
ATOM 6088 O O . GLU B 1 388 ? 57.812 -26.359 -32.75 1 24.34 388 GLU B O 1
ATOM 6093 N N . THR B 1 389 ? 56 -25.562 -32.375 1 21.81 389 THR B N 1
ATOM 6094 C CA . THR B 1 389 ? 55.5 -26.578 -33.312 1 21.81 389 THR B CA 1
ATOM 6095 C C . THR B 1 389 ? 55.844 -26.219 -34.75 1 21.81 389 THR B C 1
ATOM 6097 O O . THR B 1 389 ? 55.75 -25.047 -35.125 1 21.81 389 THR B O 1
ATOM 6100 N N . GLY B 1 390 ? 56.531 -27.094 -35.5 1 21.67 390 GLY B N 1
ATOM 6101 C CA . GLY B 1 390 ? 57.188 -27.297 -36.781 1 21.67 390 GLY B CA 1
ATOM 6102 C C . GLY B 1 390 ? 56.25 -27.078 -37.938 1 21.67 390 GLY B C 1
ATOM 6103 O O . GLY B 1 390 ? 55.031 -27.297 -37.844 1 21.67 390 GLY B O 1
ATOM 6104 N N . THR B 1 391 ? 56.625 -26.219 -38.938 1 22.92 391 THR B N 1
ATOM 6105 C CA . THR B 1 391 ? 56.188 -25.688 -40.219 1 22.92 391 THR B CA 1
ATOM 6106 C C . THR B 1 391 ? 55.719 -26.812 -41.156 1 22.92 391 THR B C 1
ATOM 6108 O O . THR B 1 391 ? 56.531 -27.562 -41.688 1 22.92 391 THR B O 1
ATOM 6111 N N . VAL B 1 392 ? 54.781 -27.734 -40.719 1 21.42 392 VAL B N 1
ATOM 6112 C CA . VAL B 1 392 ? 54.625 -28.812 -41.688 1 21.42 392 VAL B CA 1
ATOM 6113 C C . VAL B 1 392 ? 54.188 -28.234 -43.031 1 21.42 392 VAL B C 1
ATOM 6115 O O . VAL B 1 392 ? 53.312 -27.359 -43.094 1 21.42 392 VAL B O 1
ATOM 6118 N N . ASP B 1 393 ? 54.969 -28.453 -44.031 1 21.41 393 ASP B N 1
ATOM 6119 C CA . ASP B 1 393 ? 55.156 -28.172 -45.469 1 21.41 393 ASP B CA 1
ATOM 6120 C C . ASP B 1 393 ? 54 -28.719 -46.281 1 21.41 393 ASP B C 1
ATOM 6122 O O . ASP B 1 393 ? 53.844 -29.938 -46.406 1 21.41 393 ASP B O 1
ATOM 6126 N N . VAL B 1 394 ? 52.75 -28.312 -45.969 1 20.56 394 VAL B N 1
ATOM 6127 C CA . VAL B 1 394 ? 51.656 -28.938 -46.719 1 20.56 394 VAL B CA 1
ATOM 6128 C C . VAL B 1 394 ? 51.875 -28.734 -48.188 1 20.56 394 VAL B C 1
ATOM 6130 O O . VAL B 1 394 ? 52 -27.609 -48.688 1 20.56 394 VAL B O 1
ATOM 6133 N N . THR B 1 395 ? 52.406 -29.812 -48.906 1 20.34 395 THR B N 1
ATOM 6134 C CA . THR B 1 395 ? 52.719 -30.094 -50.281 1 20.34 395 THR B CA 1
ATOM 6135 C C . THR B 1 395 ? 51.5 -29.938 -51.188 1 20.34 395 THR B C 1
ATOM 6137 O O . THR B 1 395 ? 50.406 -30.297 -50.781 1 20.34 395 THR B O 1
ATOM 6140 N N . SER B 1 396 ? 51.562 -29.062 -52.25 1 21.31 396 SER B N 1
ATOM 6141 C CA . SER B 1 396 ? 50.781 -28.484 -53.344 1 21.31 396 SER B CA 1
ATOM 6142 C C . SER B 1 396 ? 50.312 -29.578 -54.312 1 21.31 396 SER B C 1
ATOM 6144 O O . SER B 1 396 ? 49.781 -29.281 -55.375 1 21.31 396 SER B O 1
ATOM 6146 N N . THR B 1 397 ? 49.688 -30.781 -53.906 1 20.73 397 THR B N 1
ATOM 6147 C CA . THR B 1 397 ? 49.531 -31.734 -55 1 20.73 397 THR B CA 1
ATOM 6148 C C . THR B 1 397 ? 48.594 -31.203 -56.062 1 20.73 397 THR B C 1
ATOM 6150 O O . THR B 1 397 ? 47.438 -30.844 -55.781 1 20.73 397 THR B O 1
ATOM 6153 N N . SER B 1 398 ? 49.094 -30.812 -57.281 1 21.17 398 SER B N 1
ATOM 6154 C CA . SER B 1 398 ? 48.688 -30.297 -58.594 1 21.17 398 SER B CA 1
ATOM 6155 C C . SER B 1 398 ? 47.875 -31.328 -59.375 1 21.17 398 SER B C 1
ATOM 6157 O O . SER B 1 398 ? 47.594 -31.156 -60.562 1 21.17 398 SER B O 1
ATOM 6159 N N . THR B 1 399 ? 46.938 -32.219 -58.781 1 20.75 399 THR B N 1
ATOM 6160 C CA . THR B 1 399 ? 46.562 -33.281 -59.719 1 20.75 399 THR B CA 1
ATOM 6161 C C . THR B 1 399 ? 45.906 -32.688 -60.969 1 20.75 399 THR B C 1
ATOM 6163 O O . THR B 1 399 ? 45.344 -31.594 -60.938 1 20.75 399 THR B O 1
ATOM 6166 N N . ASN B 1 400 ? 46 -33.469 -62.156 1 21.14 400 ASN B N 1
ATOM 6167 C CA . ASN B 1 400 ? 46 -33.688 -63.594 1 21.14 400 ASN B CA 1
ATOM 6168 C C . ASN B 1 400 ? 44.594 -33.562 -64.188 1 21.14 400 ASN B C 1
ATOM 6170 O O . ASN B 1 400 ? 43.594 -33.938 -63.562 1 21.14 400 ASN B O 1
ATOM 6174 N N . GLY B 1 401 ? 44.406 -32.719 -65.25 1 22.22 401 GLY B N 1
ATOM 6175 C CA . GLY B 1 401 ? 43.5 -32.156 -66.25 1 22.22 401 GLY B CA 1
ATOM 6176 C C . GLY B 1 401 ? 42.844 -33.25 -67.125 1 22.22 401 GLY B C 1
ATOM 6177 O O . GLY B 1 401 ? 42.188 -32.906 -68.125 1 22.22 401 GLY B O 1
ATOM 6178 N N . HIS B 1 402 ? 42.75 -34.562 -66.938 1 21.19 402 HIS B N 1
ATOM 6179 C CA . HIS B 1 402 ? 42.438 -35.344 -68.125 1 21.19 402 HIS B CA 1
ATOM 6180 C C . HIS B 1 402 ? 41.094 -34.906 -68.688 1 21.19 402 HIS B C 1
ATOM 6182 O O . HIS B 1 402 ? 40.156 -34.594 -68 1 21.19 402 HIS B O 1
ATOM 6188 N N . ALA B 1 403 ? 41.125 -34.656 -70.125 1 23.45 403 ALA B N 1
ATOM 6189 C CA . ALA B 1 403 ? 40.469 -34.312 -71.375 1 23.45 403 ALA B CA 1
ATOM 6190 C C . ALA B 1 403 ? 39.406 -35.344 -71.75 1 23.45 403 ALA B C 1
ATOM 6192 O O . ALA B 1 403 ? 38.812 -35.281 -72.812 1 23.45 403 ALA B O 1
ATOM 6193 N N . LEU B 1 404 ? 38.906 -36.281 -70.875 1 21.47 404 LEU B N 1
ATOM 6194 C CA . LEU B 1 404 ? 38.281 -37.438 -71.562 1 21.47 404 LEU B CA 1
ATOM 6195 C C . LEU B 1 404 ? 37.188 -36.969 -72.5 1 21.47 404 LEU B C 1
ATOM 6197 O O . LEU B 1 404 ? 36.5 -35.969 -72.25 1 21.47 404 LEU B O 1
ATOM 6201 N N . ASP B 1 405 ? 37 -37.656 -73.812 1 25.06 405 ASP B N 1
ATOM 6202 C CA . ASP B 1 405 ? 36.375 -38 -75.125 1 25.06 405 ASP B CA 1
ATOM 6203 C C . ASP B 1 405 ? 34.875 -38.156 -75 1 25.06 405 ASP B C 1
ATOM 6205 O O . ASP B 1 405 ? 34.344 -38.281 -73.875 1 25.06 405 ASP B O 1
ATOM 6209 N N . SER B 1 406 ? 34.156 -39.375 -75.5 1 22.64 406 SER B N 1
ATOM 6210 C CA . SER B 1 406 ? 32.719 -39.562 -75.688 1 22.64 406 SER B CA 1
ATOM 6211 C C . SER B 1 406 ? 31.953 -39.438 -74.375 1 22.64 406 SER B C 1
ATOM 6213 O O . SER B 1 406 ? 32.375 -40 -73.375 1 22.64 406 SER B O 1
#

Nearest PDB structures (foldseek):
  8i04-assembly1_A  TM=9.913E-01  e=7.042E-32  Salmonella enterica subsp. enterica serovar Typhimurium
  3gvd-assembly1_F  TM=9.910E-01  e=1.250E-31  Yersinia pestis
  4h7o-assembly1_A  TM=9.918E-01  e=1.979E-31  Vibrio cholerae O1 biovar El Tor str. N16961
  6jvu-assembly1_C  TM=9.867E-01  e=3.722E-31  Klebsiella pneumoniae MGH 78578
  6wye-assembly2_D  TM=9.887E-01  e=6.201E-30  Neisseria gonorrhoeae